Protein 8HYE (pdb70)

Organism: Geobacillus kaustophilus (strain HTA426) (NCBI:txid235909)

B-factor: mean 45.14, std 19.51, range [20.62, 153.5]

Radius of gyration: 32.84 Å; Cα contacts (8 Å, |Δi|>4): 2584; chains: 3; bounding box: 72×88×89 Å

Structure (mmCIF, N/CA/C/O backbone):
data_8HYE
#
_entry.id   8HYE
#
_cell.length_a   194.601
_cell.length_b   194.601
_cell.length_c   158.472
_cell.angle_alpha   90.00
_cell.angle_beta   90.00
_cell.angle_gamma   120.00
#
_symmetry.space_group_name_H-M   'P 64 2 2'
#
loop_
_entity.id
_entity.type
_entity.pdbx_description
1 polymer 'Alanine dehydrogenase'
2 non-polymer NICOTINAMIDE-ADENINE-DINUCLEOTIDE
3 non-polymer 1,2-ETHANEDIOL
4 non-polymer '4-(2-HYDROXYETHYL)-1-PIPERAZINE ETHANESULFONIC ACID'
5 non-polymer 'PHOSPHATE ION'
6 water water
#
loop_
_atom_site.group_PDB
_atom_site.id
_atom_site.type_symbol
_atom_site.label_atom_id
_atom_site.label_alt_id
_atom_site.label_comp_id
_atom_site.label_asym_id
_atom_site.label_entity_id
_atom_site.label_seq_id
_atom_site.pdbx_PDB_ins_code
_atom_site.Cartn_x
_atom_site.Cartn_y
_atom_site.Cartn_z
_atom_site.occupancy
_atom_site.B_iso_or_equiv
_atom_site.auth_seq_id
_atom_site.auth_comp_id
_atom_site.auth_asym_id
_atom_site.auth_atom_id
_atom_site.pdbx_PDB_model_num
ATOM 1 N N . MET A 1 1 ? 55.924 -75.263 -14.039 1.00 29.97 1 MET A N 1
ATOM 2 C CA . MET A 1 1 ? 56.149 -74.099 -13.163 1.00 29.05 1 MET A CA 1
ATOM 3 C C . MET A 1 1 ? 57.250 -73.244 -13.804 1.00 32.45 1 MET A C 1
ATOM 4 O O . MET A 1 1 ? 58.056 -73.805 -14.641 1.00 34.05 1 MET A O 1
ATOM 9 N N . LYS A 1 2 ? 57.201 -71.936 -13.535 1.00 30.84 2 LYS A N 1
ATOM 10 C CA . LYS A 1 2 ? 58.200 -70.938 -13.979 1.00 37.01 2 LYS A CA 1
ATOM 11 C C . LYS A 1 2 ? 59.166 -70.722 -12.817 1.00 35.43 2 LYS A C 1
ATOM 12 O O . LYS A 1 2 ? 58.691 -70.430 -11.683 1.00 29.82 2 LYS A O 1
ATOM 18 N N . ILE A 1 3 ? 60.459 -70.921 -13.084 1.00 33.68 3 ILE A N 1
ATOM 19 C CA . ILE A 1 3 ? 61.506 -70.979 -12.019 1.00 32.89 3 ILE A CA 1
ATOM 20 C C . ILE A 1 3 ? 62.588 -69.985 -12.396 1.00 30.82 3 ILE A C 1
ATOM 21 O O . ILE A 1 3 ? 63.041 -69.994 -13.576 1.00 31.00 3 ILE A O 1
ATOM 26 N N . GLY A 1 4 ? 62.880 -69.109 -11.444 1.00 29.16 4 GLY A N 1
ATOM 27 C CA . GLY A 1 4 ? 63.831 -68.005 -11.613 1.00 32.99 4 GLY A CA 1
ATOM 28 C C . GLY A 1 4 ? 65.049 -68.143 -10.689 1.00 33.25 4 GLY A C 1
ATOM 29 O O . GLY A 1 4 ? 64.925 -68.428 -9.471 1.00 29.92 4 GLY A O 1
ATOM 30 N N . ILE A 1 5 ? 66.203 -67.861 -11.254 1.00 31.82 5 ILE A N 1
ATOM 31 C CA . ILE A 1 5 ? 67.492 -67.816 -10.530 1.00 30.86 5 ILE A CA 1
ATOM 32 C C . ILE A 1 5 ? 68.091 -66.450 -10.785 1.00 27.23 5 ILE A C 1
ATOM 33 O O . ILE A 1 5 ? 68.667 -66.192 -11.825 1.00 28.87 5 ILE A O 1
ATOM 38 N N . PRO A 1 6 ? 67.934 -65.524 -9.834 1.00 26.92 6 PRO A N 1
ATOM 39 C CA . PRO A 1 6 ? 68.662 -64.266 -9.871 1.00 29.46 6 PRO A CA 1
ATOM 40 C C . PRO A 1 6 ? 70.157 -64.493 -9.576 1.00 29.37 6 PRO A C 1
ATOM 41 O O . PRO A 1 6 ? 70.527 -65.531 -9.013 1.00 30.06 6 PRO A O 1
ATOM 45 N N . LYS A 1 7 ? 70.980 -63.561 -10.021 1.00 31.84 7 LYS A N 1
ATOM 46 C CA . LYS A 1 7 ? 72.394 -63.426 -9.614 1.00 32.92 7 LYS A CA 1
ATOM 47 C C . LYS A 1 7 ? 72.441 -63.102 -8.121 1.00 34.66 7 LYS A C 1
ATOM 48 O O . LYS A 1 7 ? 71.643 -62.270 -7.691 1.00 33.19 7 LYS A O 1
ATOM 54 N N . GLU A 1 8 ? 73.294 -63.789 -7.351 1.00 31.80 8 GLU A N 1
ATOM 55 C CA . GLU A 1 8 ? 73.544 -63.428 -5.931 1.00 33.20 8 GLU A CA 1
ATOM 56 C C . GLU A 1 8 ? 74.185 -62.047 -5.917 1.00 33.39 8 GLU A C 1
ATOM 57 O O . GLU A 1 8 ? 75.090 -61.822 -6.760 1.00 30.70 8 GLU A O 1
ATOM 63 N N . ILE A 1 9 ? 73.719 -61.157 -5.030 1.00 33.66 9 ILE A N 1
ATOM 64 C CA . ILE A 1 9 ? 74.210 -59.750 -5.026 1.00 36.55 9 ILE A CA 1
ATOM 65 C C . ILE A 1 9 ? 74.931 -59.436 -3.726 1.00 33.28 9 ILE A C 1
ATOM 66 O O . ILE A 1 9 ? 75.452 -58.323 -3.652 1.00 33.25 9 ILE A O 1
ATOM 71 N N . LYS A 1 10 ? 74.918 -60.306 -2.721 1.00 34.04 10 LYS A N 1
ATOM 72 C CA . LYS A 1 10 ? 75.763 -60.017 -1.531 1.00 38.41 10 LYS A CA 1
ATOM 73 C C . LYS A 1 10 ? 77.224 -59.874 -2.005 1.00 38.98 10 LYS A C 1
ATOM 74 O O . LYS A 1 10 ? 77.656 -60.525 -3.046 1.00 33.91 10 LYS A O 1
ATOM 80 N N . ASN A 1 11 ? 77.971 -59.029 -1.315 1.00 40.69 11 ASN A N 1
ATOM 81 C CA . ASN A 1 11 ? 79.320 -58.597 -1.767 1.00 44.49 11 ASN A CA 1
ATOM 82 C C . ASN A 1 11 ? 80.222 -59.847 -1.882 1.00 37.80 11 ASN A C 1
ATOM 83 O O . ASN A 1 11 ? 80.292 -60.604 -0.934 1.00 34.55 11 ASN A O 1
ATOM 88 N N . ASN A 1 12 ? 80.815 -60.095 -3.041 1.00 37.25 12 ASN A N 1
ATOM 89 C CA . ASN A 1 12 ? 81.765 -61.209 -3.266 1.00 43.20 12 ASN A CA 1
ATOM 90 C C . ASN A 1 12 ? 81.050 -62.559 -3.222 1.00 42.61 12 ASN A C 1
ATOM 91 O O . ASN A 1 12 ? 81.758 -63.573 -3.130 1.00 39.06 12 ASN A O 1
ATOM 96 N N . GLU A 1 13 ? 79.714 -62.601 -3.231 1.00 35.67 13 GLU A N 1
ATOM 97 C CA . GLU A 1 13 ? 79.012 -63.904 -3.323 1.00 34.30 13 GLU A CA 1
ATOM 98 C C . GLU A 1 13 ? 79.077 -64.350 -4.779 1.00 31.96 13 GLU A C 1
ATOM 99 O O . GLU A 1 13 ? 78.531 -63.662 -5.624 1.00 32.60 13 GLU A O 1
ATOM 105 N N . ASN A 1 14 ? 79.786 -65.446 -5.049 1.00 29.63 14 ASN A N 1
ATOM 106 C CA . ASN A 1 14 ? 80.051 -65.915 -6.424 1.00 30.03 14 ASN A CA 1
ATOM 107 C C . ASN A 1 14 ? 79.372 -67.257 -6.700 1.00 26.85 14 ASN A C 1
ATOM 108 O O . ASN A 1 14 ? 79.493 -67.778 -7.833 1.00 29.89 14 ASN A O 1
ATOM 113 N N . ARG A 1 15 ? 78.723 -67.842 -5.701 1.00 27.87 15 ARG A N 1
ATOM 114 C CA . ARG A 1 15 ? 77.940 -69.076 -5.922 1.00 30.04 15 ARG A CA 1
ATOM 115 C C . ARG A 1 15 ? 76.637 -68.728 -6.658 1.00 31.55 15 ARG A C 1
ATOM 116 O O . ARG A 1 15 ? 76.291 -67.520 -6.776 1.00 27.29 15 ARG A O 1
ATOM 124 N N . VAL A 1 16 ? 75.972 -69.755 -7.180 1.00 31.26 16 VAL A N 1
ATOM 125 C CA . VAL A 1 16 ? 74.678 -69.612 -7.901 1.00 31.05 16 VAL A CA 1
ATOM 126 C C . VAL A 1 16 ? 73.803 -70.830 -7.577 1.00 28.98 16 VAL A C 1
ATOM 127 O O . VAL A 1 16 ? 74.366 -71.901 -7.328 1.00 31.32 16 VAL A O 1
ATOM 131 N N . ALA A 1 17 ? 72.474 -70.659 -7.591 1.00 27.47 17 ALA A N 1
ATOM 132 C CA . ALA A 1 17 ? 71.487 -71.643 -7.096 1.00 25.22 17 ALA A CA 1
ATOM 133 C C . ALA A 1 17 ? 71.177 -72.687 -8.171 1.00 25.40 17 ALA A C 1
ATOM 134 O O . ALA A 1 17 ? 70.434 -73.616 -7.891 1.00 26.43 17 ALA A O 1
ATOM 136 N N . ILE A 1 18 ? 71.766 -72.606 -9.364 1.00 24.95 18 ILE A N 1
ATOM 137 C CA . ILE A 1 18 ? 71.587 -73.699 -10.347 1.00 24.80 18 ILE A CA 1
ATOM 138 C C . ILE A 1 18 ? 72.773 -73.736 -11.289 1.00 23.77 18 ILE A C 1
ATOM 139 O O . ILE A 1 18 ? 73.379 -72.704 -11.550 1.00 27.14 18 ILE A O 1
ATOM 144 N N . THR A 1 19 ? 73.005 -74.902 -11.870 1.00 26.84 19 THR A N 1
ATOM 145 C CA . THR A 1 19 ? 73.969 -75.114 -12.969 1.00 28.65 19 THR A CA 1
ATOM 146 C C . THR A 1 19 ? 73.209 -75.536 -14.223 1.00 29.33 19 THR A C 1
ATOM 147 O O . THR A 1 19 ? 72.023 -75.866 -14.179 1.00 29.04 19 THR A O 1
ATOM 151 N N . PRO A 1 20 ? 73.874 -75.537 -15.389 1.00 29.96 20 PRO A N 1
ATOM 152 C CA . PRO A 1 20 ? 73.276 -76.071 -16.605 1.00 30.95 20 PRO A CA 1
ATOM 153 C C . PRO A 1 20 ? 72.657 -77.457 -16.406 1.00 32.00 20 PRO A C 1
ATOM 154 O O . PRO A 1 20 ? 71.600 -77.692 -16.915 1.00 32.37 20 PRO A O 1
ATOM 158 N N . ALA A 1 21 ? 73.285 -78.343 -15.639 1.00 34.76 21 ALA A N 1
ATOM 159 C CA . ALA A 1 21 ? 72.717 -79.693 -15.403 1.00 35.02 21 ALA A CA 1
ATOM 160 C C . ALA A 1 21 ? 71.361 -79.588 -14.671 1.00 29.42 21 ALA A C 1
ATOM 161 O O . ALA A 1 21 ? 70.439 -80.385 -14.984 1.00 29.28 21 ALA A O 1
ATOM 163 N N . GLY A 1 22 ? 71.227 -78.686 -13.703 1.00 28.27 22 GLY A N 1
ATOM 164 C CA . GLY A 1 22 ? 69.953 -78.476 -12.976 1.00 29.83 22 GLY A CA 1
ATOM 165 C C . GLY A 1 22 ? 68.873 -77.847 -13.874 1.00 28.98 22 GLY A C 1
ATOM 166 O O . GLY A 1 22 ? 67.760 -78.306 -13.839 1.00 29.99 22 GLY A O 1
ATOM 167 N N . VAL A 1 23 ? 69.224 -76.858 -14.694 1.00 27.60 23 VAL A N 1
ATOM 168 C CA . VAL A 1 23 ? 68.355 -76.329 -15.780 1.00 32.88 23 VAL A CA 1
ATOM 169 C C . VAL A 1 23 ? 67.817 -77.504 -16.594 1.00 34.41 23 VAL A C 1
ATOM 170 O O . VAL A 1 23 ? 66.581 -77.639 -16.698 1.00 32.75 23 VAL A O 1
ATOM 174 N N . MET A 1 24 ? 68.719 -78.354 -17.075 1.00 34.13 24 MET A N 1
ATOM 175 C CA . MET A 1 24 ? 68.344 -79.475 -17.951 1.00 34.83 24 MET A CA 1
ATOM 176 C C . MET A 1 24 ? 67.332 -80.370 -17.220 1.00 36.56 24 MET A C 1
ATOM 177 O O . MET A 1 24 ? 66.323 -80.692 -17.856 1.00 37.45 24 MET A O 1
ATOM 182 N N . THR A 1 25 ? 67.526 -80.717 -15.945 1.00 32.05 25 THR A N 1
ATOM 183 C CA . THR A 1 25 ? 66.569 -81.562 -15.190 1.00 33.37 25 THR A CA 1
ATOM 184 C C . THR A 1 25 ? 65.195 -80.866 -15.190 1.00 35.30 25 THR A C 1
ATOM 185 O O . THR A 1 25 ? 64.176 -81.538 -15.439 1.00 35.30 25 THR A O 1
ATOM 189 N N . LEU A 1 26 ? 65.155 -79.569 -14.904 1.00 33.05 26 LEU A N 1
ATOM 190 C CA . LEU A 1 26 ? 63.871 -78.844 -14.734 1.00 35.14 26 LEU A CA 1
ATOM 191 C C . LEU A 1 26 ? 63.194 -78.662 -16.093 1.00 33.49 26 LEU A C 1
ATOM 192 O O . LEU A 1 26 ? 62.002 -78.896 -16.123 1.00 33.57 26 LEU A O 1
ATOM 197 N N . VAL A 1 27 ? 63.937 -78.341 -17.158 1.00 34.44 27 VAL A N 1
ATOM 198 C CA . VAL A 1 27 ? 63.360 -78.134 -18.515 1.00 37.44 27 VAL A CA 1
ATOM 199 C C . VAL A 1 27 ? 62.848 -79.467 -19.063 1.00 39.48 27 VAL A C 1
ATOM 200 O O . VAL A 1 27 ? 61.714 -79.476 -19.532 1.00 39.87 27 VAL A O 1
ATOM 204 N N . LYS A 1 28 ? 63.596 -80.563 -18.938 1.00 38.31 28 LYS A N 1
ATOM 205 C CA . LYS A 1 28 ? 63.121 -81.892 -19.404 1.00 40.46 28 LYS A CA 1
ATOM 206 C C . LYS A 1 28 ? 61.870 -82.336 -18.634 1.00 35.22 28 LYS A C 1
ATOM 207 O O . LYS A 1 28 ? 61.088 -83.073 -19.211 1.00 40.40 28 LYS A O 1
ATOM 213 N N . ALA A 1 29 ? 61.658 -81.924 -17.390 1.00 32.15 29 ALA A N 1
ATOM 214 C CA . ALA A 1 29 ? 60.415 -82.250 -16.661 1.00 32.88 29 ALA A CA 1
ATOM 215 C C . ALA A 1 29 ? 59.319 -81.221 -17.024 1.00 33.30 29 ALA A C 1
ATOM 216 O O . ALA A 1 29 ? 58.318 -81.226 -16.382 1.00 32.04 29 ALA A O 1
ATOM 218 N N . GLY A 1 30 ? 59.560 -80.319 -17.984 1.00 35.25 30 GLY A N 1
ATOM 219 C CA . GLY A 1 30 ? 58.555 -79.402 -18.563 1.00 36.48 30 GLY A CA 1
ATOM 220 C C . GLY A 1 30 ? 58.465 -78.041 -17.884 1.00 38.92 30 GLY A C 1
ATOM 221 O O . GLY A 1 30 ? 57.515 -77.337 -18.160 1.00 33.92 30 GLY A O 1
ATOM 222 N N . HIS A 1 31 ? 59.421 -77.613 -17.059 1.00 36.44 31 HIS A N 1
ATOM 223 C CA . HIS A 1 31 ? 59.319 -76.295 -16.379 1.00 31.70 31 HIS A CA 1
ATOM 224 C C . HIS A 1 31 ? 60.009 -75.254 -17.247 1.00 31.54 31 HIS A C 1
ATOM 225 O O . HIS A 1 31 ? 60.796 -75.628 -18.119 1.00 34.63 31 HIS A O 1
ATOM 232 N N . ASP A 1 32 ? 59.639 -73.993 -17.068 1.00 32.09 32 ASP A N 1
ATOM 233 C CA . ASP A 1 32 ? 60.317 -72.855 -17.704 1.00 30.22 32 ASP A CA 1
ATOM 234 C C . ASP A 1 32 ? 61.347 -72.337 -16.716 1.00 30.35 32 ASP A C 1
ATOM 235 O O . ASP A 1 32 ? 60.960 -72.002 -15.566 1.00 29.22 32 ASP A O 1
ATOM 240 N N . VAL A 1 33 ? 62.588 -72.222 -17.170 1.00 31.91 33 VAL A N 1
ATOM 241 C CA . VAL A 1 33 ? 63.695 -71.776 -16.287 1.00 32.05 33 VAL A CA 1
ATOM 242 C C . VAL A 1 33 ? 64.238 -70.479 -16.838 1.00 30.08 33 VAL A C 1
ATOM 243 O O . VAL A 1 33 ? 64.653 -70.473 -18.021 1.00 34.14 33 VAL A O 1
ATOM 247 N N . TYR A 1 34 ? 64.234 -69.460 -15.981 1.00 31.34 34 TYR A N 1
ATOM 248 C CA . TYR A 1 34 ? 64.770 -68.099 -16.232 1.00 32.90 34 TYR A CA 1
ATOM 249 C C . TYR A 1 34 ? 65.994 -67.870 -15.327 1.00 33.04 34 TYR A C 1
ATOM 250 O O . TYR A 1 34 ? 65.870 -67.869 -14.095 1.00 35.74 34 TYR A O 1
ATOM 259 N N . VAL A 1 35 ? 67.130 -67.553 -15.939 1.00 34.84 35 VAL A N 1
ATOM 260 C CA . VAL A 1 35 ? 68.400 -67.225 -15.235 1.00 32.32 35 VAL A CA 1
ATOM 261 C C . VAL A 1 35 ? 68.795 -65.787 -15.564 1.00 29.64 35 VAL A C 1
ATOM 262 O O . VAL A 1 35 ? 68.971 -65.463 -16.765 1.00 31.11 35 VAL A O 1
ATOM 266 N N . GLU A 1 36 ? 69.003 -64.954 -14.547 1.00 29.95 36 GLU A N 1
ATOM 267 C CA . GLU A 1 36 ? 69.543 -63.586 -14.734 1.00 29.87 36 GLU A CA 1
ATOM 268 C C . GLU A 1 36 ? 70.928 -63.689 -15.407 1.00 37.24 36 GLU A C 1
ATOM 269 O O . GLU A 1 36 ? 71.717 -64.588 -15.028 1.00 32.96 36 GLU A O 1
ATOM 275 N N . THR A 1 37 ? 71.180 -62.890 -16.452 1.00 35.84 37 THR A N 1
ATOM 276 C CA . THR A 1 37 ? 72.497 -62.782 -17.120 1.00 34.43 37 THR A CA 1
ATOM 277 C C . THR A 1 37 ? 73.593 -62.629 -16.042 1.00 32.55 37 THR A C 1
ATOM 278 O O . THR A 1 37 ? 73.399 -61.864 -15.082 1.00 29.62 37 THR A O 1
ATOM 282 N N . GLU A 1 38 ? 74.681 -63.374 -16.185 1.00 36.27 38 GLU A N 1
ATOM 283 C CA . GLU A 1 38 ? 75.862 -63.317 -15.284 1.00 40.72 38 GLU A CA 1
ATOM 284 C C . GLU A 1 38 ? 75.615 -64.088 -13.985 1.00 39.03 38 GLU A C 1
ATOM 285 O O . GLU A 1 38 ? 76.535 -64.103 -13.161 1.00 40.97 38 GLU A O 1
ATOM 291 N N . ALA A 1 39 ? 74.471 -64.740 -13.792 1.00 32.73 39 ALA A N 1
ATOM 292 C CA . ALA A 1 39 ? 74.174 -65.343 -12.478 1.00 33.99 39 ALA A CA 1
ATOM 293 C C . ALA A 1 39 ? 75.313 -66.323 -12.131 1.00 30.09 39 ALA A C 1
ATOM 294 O O . ALA A 1 39 ? 75.647 -66.416 -10.957 1.00 28.77 39 ALA A O 1
ATOM 296 N N . GLY A 1 40 ? 75.777 -67.083 -13.119 1.00 29.94 40 GLY A N 1
ATOM 297 C CA . GLY A 1 40 ? 76.721 -68.201 -12.957 1.00 32.69 40 GLY A CA 1
ATOM 298 C C . GLY A 1 40 ? 78.181 -67.826 -13.243 1.00 30.94 40 GLY A C 1
ATOM 299 O O . GLY A 1 40 ? 79.046 -68.743 -13.107 1.00 33.69 40 GLY A O 1
ATOM 300 N N . ALA A 1 41 ? 78.466 -66.583 -13.649 1.00 30.58 41 ALA A N 1
ATOM 301 C CA . ALA A 1 41 ? 79.804 -66.139 -14.119 1.00 32.02 41 ALA A CA 1
ATOM 302 C C . ALA A 1 41 ? 80.822 -66.350 -12.991 1.00 32.44 41 ALA A C 1
ATOM 303 O O . ALA A 1 41 ? 81.873 -66.886 -13.271 1.00 37.81 41 ALA A O 1
ATOM 305 N N . GLY A 1 42 ? 80.472 -65.999 -11.759 1.00 31.01 42 GLY A N 1
ATOM 306 C CA . GLY A 1 42 ? 81.357 -66.152 -10.601 1.00 31.56 42 GLY A CA 1
ATOM 307 C C . GLY A 1 42 ? 81.731 -67.613 -10.331 1.00 32.98 42 GLY A C 1
ATOM 308 O O . GLY A 1 42 ? 82.680 -67.828 -9.559 1.00 35.09 42 GLY A O 1
ATOM 309 N N . SER A 1 43 ? 81.014 -68.585 -10.897 1.00 29.93 43 SER A N 1
ATOM 310 C CA . SER A 1 43 ? 81.264 -70.038 -10.720 1.00 28.40 43 SER A CA 1
ATOM 311 C C . SER A 1 43 ? 81.593 -70.658 -12.090 1.00 28.45 43 SER A C 1
ATOM 312 O O . SER A 1 43 ? 81.607 -71.903 -12.187 1.00 33.06 43 SER A O 1
ATOM 315 N N . GLY A 1 44 ? 81.883 -69.836 -13.111 1.00 32.24 44 GLY A N 1
ATOM 316 C CA . GLY A 1 44 ? 82.363 -70.281 -14.442 1.00 32.67 44 GLY A CA 1
ATOM 317 C C . GLY A 1 44 ? 81.261 -70.907 -15.301 1.00 35.19 44 GLY A C 1
ATOM 318 O O . GLY A 1 44 ? 81.551 -71.777 -16.154 1.00 40.44 44 GLY A O 1
ATOM 319 N N . PHE A 1 45 ? 80.008 -70.535 -15.070 1.00 36.90 45 PHE A N 1
ATOM 320 C CA . PHE A 1 45 ? 78.865 -70.929 -15.946 1.00 38.40 45 PHE A CA 1
ATOM 321 C C . PHE A 1 45 ? 78.396 -69.700 -16.739 1.00 36.25 45 PHE A C 1
ATOM 322 O O . PHE A 1 45 ? 77.787 -68.797 -16.146 1.00 39.93 45 PHE A O 1
ATOM 330 N N . SER A 1 46 ? 78.720 -69.667 -18.025 1.00 34.38 46 SER A N 1
ATOM 331 C CA . SER A 1 46 ? 78.290 -68.657 -19.022 1.00 37.10 46 SER A CA 1
ATOM 332 C C . SER A 1 46 ? 76.759 -68.710 -19.220 1.00 31.78 46 SER A C 1
ATOM 333 O O . SER A 1 46 ? 76.177 -69.790 -19.150 1.00 33.00 46 SER A O 1
ATOM 336 N N . ASP A 1 47 ? 76.134 -67.552 -19.426 1.00 35.47 47 ASP A N 1
ATOM 337 C CA . ASP A 1 47 ? 74.746 -67.393 -19.972 1.00 37.93 47 ASP A CA 1
ATOM 338 C C . ASP A 1 47 ? 74.471 -68.440 -21.060 1.00 35.25 47 ASP A C 1
ATOM 339 O O . ASP A 1 47 ? 73.421 -69.135 -21.016 1.00 36.24 47 ASP A O 1
ATOM 344 N N . SER A 1 48 ? 75.458 -68.657 -21.918 1.00 35.05 48 SER A N 1
ATOM 345 C CA . SER A 1 48 ? 75.398 -69.588 -23.066 1.00 39.37 48 SER A CA 1
ATOM 346 C C . SER A 1 48 ? 75.242 -71.060 -22.652 1.00 38.89 48 SER A C 1
ATOM 347 O O . SER A 1 48 ? 74.463 -71.784 -23.305 1.00 41.32 48 SER A O 1
ATOM 350 N N . GLU A 1 49 ? 75.946 -71.527 -21.623 1.00 38.45 49 GLU A N 1
ATOM 351 C CA . GLU A 1 49 ? 75.788 -72.931 -21.146 1.00 40.11 49 GLU A CA 1
ATOM 352 C C . GLU A 1 49 ? 74.381 -73.121 -20.570 1.00 35.15 49 GLU A C 1
ATOM 353 O O . GLU A 1 49 ? 73.852 -74.237 -20.682 1.00 36.04 49 GLU A O 1
ATOM 359 N N . TYR A 1 50 ? 73.843 -72.096 -19.916 1.00 32.20 50 TYR A N 1
ATOM 360 C CA . TYR A 1 50 ? 72.458 -72.117 -19.382 1.00 37.23 50 TYR A CA 1
ATOM 361 C C . TYR A 1 50 ? 71.459 -72.195 -20.551 1.00 35.44 50 TYR A C 1
ATOM 362 O O . TYR A 1 50 ? 70.584 -73.056 -20.540 1.00 35.72 50 TYR A O 1
ATOM 371 N N . GLU A 1 51 ? 71.624 -71.342 -21.553 1.00 38.49 51 GLU A N 1
ATOM 372 C CA . GLU A 1 51 ? 70.768 -71.342 -22.778 1.00 42.65 51 GLU A CA 1
ATOM 373 C C . GLU A 1 51 ? 70.800 -72.723 -23.452 1.00 38.01 51 GLU A C 1
ATOM 374 O O . GLU A 1 51 ? 69.746 -73.256 -23.715 1.00 32.64 51 GLU A O 1
ATOM 380 N N . LYS A 1 52 ? 71.961 -73.324 -23.670 1.00 36.79 52 LYS A N 1
ATOM 381 C CA . LYS A 1 52 ? 71.993 -74.616 -24.402 1.00 39.61 52 LYS A CA 1
ATOM 382 C C . LYS A 1 52 ? 71.285 -75.694 -23.566 1.00 38.80 52 LYS A C 1
ATOM 383 O O . LYS A 1 52 ? 70.857 -76.721 -24.144 1.00 37.05 52 LYS A O 1
ATOM 389 N N . ALA A 1 53 ? 71.170 -75.518 -22.248 1.00 38.53 53 ALA A N 1
ATOM 390 C CA . ALA A 1 53 ? 70.535 -76.540 -21.378 1.00 40.06 53 ALA A CA 1
ATOM 391 C C . ALA A 1 53 ? 69.025 -76.280 -21.346 1.00 36.98 53 ALA A C 1
ATOM 392 O O . ALA A 1 53 ? 68.271 -77.132 -20.767 1.00 34.44 53 ALA A O 1
ATOM 394 N N . GLY A 1 54 ? 68.609 -75.133 -21.909 1.00 37.32 54 GLY A N 1
ATOM 395 C CA . GLY A 1 54 ? 67.181 -74.810 -22.147 1.00 35.83 54 GLY A CA 1
ATOM 396 C C . GLY A 1 54 ? 66.673 -73.648 -21.314 1.00 36.79 54 GLY A C 1
ATOM 397 O O . GLY A 1 54 ? 65.485 -73.429 -21.296 1.00 42.87 54 GLY A O 1
ATOM 398 N N . ALA A 1 55 ? 67.530 -72.898 -20.634 1.00 36.50 55 ALA A N 1
ATOM 399 C CA . ALA A 1 55 ? 67.079 -71.728 -19.854 1.00 35.14 55 ALA A CA 1
ATOM 400 C C . ALA A 1 55 ? 66.819 -70.548 -20.785 1.00 32.26 55 ALA A C 1
ATOM 401 O O . ALA A 1 55 ? 67.568 -70.386 -21.742 1.00 30.84 55 ALA A O 1
ATOM 403 N N . VAL A 1 56 ? 65.981 -69.631 -20.329 1.00 31.58 56 VAL A N 1
ATOM 404 C CA . VAL A 1 56 ? 65.868 -68.262 -20.891 1.00 33.56 56 VAL A CA 1
ATOM 405 C C . VAL A 1 56 ? 66.686 -67.316 -20.013 1.00 33.22 56 VAL A C 1
ATOM 406 O O . VAL A 1 56 ? 66.432 -67.227 -18.792 1.00 35.50 56 VAL A O 1
ATOM 410 N N . ILE A 1 57 ? 67.623 -66.603 -20.635 1.00 38.32 57 ILE A N 1
ATOM 411 C CA . ILE A 1 57 ? 68.452 -65.566 -19.962 1.00 39.39 57 ILE A CA 1
ATOM 412 C C . ILE A 1 57 ? 67.638 -64.293 -19.952 1.00 36.57 57 ILE A C 1
ATOM 413 O O . ILE A 1 57 ? 67.165 -63.916 -21.000 1.00 40.47 57 ILE A O 1
ATOM 418 N N . VAL A 1 58 ? 67.498 -63.684 -18.784 1.00 36.07 58 VAL A N 1
ATOM 419 C CA . VAL A 1 58 ? 66.736 -62.431 -18.594 1.00 33.55 58 VAL A CA 1
ATOM 420 C C . VAL A 1 58 ? 67.741 -61.369 -18.197 1.00 39.75 58 VAL A C 1
ATOM 421 O O . VAL A 1 58 ? 68.727 -61.701 -17.501 1.00 32.56 58 VAL A O 1
ATOM 425 N N . THR A 1 59 ? 67.578 -60.190 -18.775 1.00 36.32 59 THR A N 1
ATOM 426 C CA . THR A 1 59 ? 68.445 -59.016 -18.558 1.00 38.58 59 THR A CA 1
ATOM 427 C C . THR A 1 59 ? 68.308 -58.468 -17.145 1.00 37.46 59 THR A C 1
ATOM 428 O O . THR A 1 59 ? 69.305 -58.038 -16.634 1.00 44.13 59 THR A O 1
ATOM 432 N N . LYS A 1 60 ? 67.127 -58.532 -16.534 1.00 40.00 60 LYS A N 1
ATOM 433 C CA . LYS A 1 60 ? 66.922 -57.822 -15.242 1.00 39.68 60 LYS A CA 1
ATOM 434 C C . LYS A 1 60 ? 66.603 -58.813 -14.128 1.00 41.66 60 LYS A C 1
ATOM 435 O O . LYS A 1 60 ? 65.882 -59.802 -14.415 1.00 38.65 60 LYS A O 1
ATOM 441 N N . ALA A 1 61 ? 67.082 -58.521 -12.909 1.00 36.68 61 ALA A N 1
ATOM 442 C CA . ALA A 1 61 ? 66.803 -59.293 -11.681 1.00 40.62 61 ALA A CA 1
ATOM 443 C C . ALA A 1 61 ? 65.276 -59.436 -11.545 1.00 40.75 61 ALA A C 1
ATOM 444 O O . ALA A 1 61 ? 64.781 -60.554 -11.235 1.00 33.65 61 ALA A O 1
ATOM 446 N N . GLU A 1 62 ? 64.561 -58.350 -11.823 1.00 37.17 62 GLU A N 1
ATOM 447 C CA . GLU A 1 62 ? 63.080 -58.279 -11.715 1.00 41.62 62 GLU A CA 1
ATOM 448 C C . GLU A 1 62 ? 62.478 -59.496 -12.421 1.00 36.28 62 GLU A C 1
ATOM 449 O O . GLU A 1 62 ? 61.562 -60.114 -11.873 1.00 36.54 62 GLU A O 1
ATOM 455 N N . ASP A 1 63 ? 63.000 -59.820 -13.601 1.00 33.68 63 ASP A N 1
ATOM 456 C CA . ASP A 1 63 ? 62.404 -60.847 -14.486 1.00 35.72 63 ASP A CA 1
ATOM 457 C C . ASP A 1 63 ? 62.715 -62.249 -13.952 1.00 41.76 63 ASP A C 1
ATOM 458 O O . ASP A 1 63 ? 61.985 -63.189 -14.356 1.00 43.39 63 ASP A O 1
ATOM 463 N N . ALA A 1 64 ? 63.789 -62.424 -13.168 1.00 35.77 64 ALA A N 1
ATOM 464 C CA . ALA A 1 64 ? 64.108 -63.722 -12.539 1.00 35.42 64 ALA A CA 1
ATOM 465 C C . ALA A 1 64 ? 63.199 -63.865 -11.312 1.00 32.95 64 ALA A C 1
ATOM 466 O O . ALA A 1 64 ? 62.619 -64.942 -11.115 1.00 30.76 64 ALA A O 1
ATOM 468 N N . TRP A 1 65 ? 63.033 -62.797 -10.545 1.00 31.16 65 TRP A N 1
ATOM 469 C CA . TRP A 1 65 ? 62.177 -62.830 -9.341 1.00 30.69 65 TRP A CA 1
ATOM 470 C C . TRP A 1 65 ? 60.685 -62.972 -9.707 1.00 33.33 65 TRP A C 1
ATOM 471 O O . TRP A 1 65 ? 59.924 -63.345 -8.813 1.00 33.35 65 TRP A O 1
ATOM 482 N N . ALA A 1 66 ? 60.258 -62.646 -10.935 1.00 31.07 66 ALA A N 1
ATOM 483 C CA . ALA A 1 66 ? 58.827 -62.689 -11.346 1.00 36.29 66 ALA A CA 1
ATOM 484 C C . ALA A 1 66 ? 58.358 -64.141 -11.519 1.00 35.20 66 ALA A C 1
ATOM 485 O O . ALA A 1 66 ? 57.173 -64.363 -11.629 1.00 38.17 66 ALA A O 1
ATOM 487 N N . ALA A 1 67 ? 59.273 -65.098 -11.578 1.00 33.22 67 ALA A N 1
ATOM 488 C CA . ALA A 1 67 ? 58.987 -66.545 -11.614 1.00 33.61 67 ALA A CA 1
ATOM 489 C C . ALA A 1 67 ? 58.151 -66.926 -10.391 1.00 28.30 67 ALA A C 1
ATOM 490 O O . ALA A 1 67 ? 58.119 -66.173 -9.411 1.00 28.55 67 ALA A O 1
ATOM 492 N N . GLU A 1 68 ? 57.505 -68.073 -10.447 1.00 29.92 68 GLU A N 1
ATOM 493 C CA . GLU A 1 68 ? 56.644 -68.534 -9.343 1.00 34.06 68 GLU A CA 1
ATOM 494 C C . GLU A 1 68 ? 57.536 -69.058 -8.213 1.00 31.25 68 GLU A C 1
ATOM 495 O O . GLU A 1 68 ? 57.115 -69.015 -7.037 1.00 30.68 68 GLU A O 1
ATOM 501 N N . MET A 1 69 ? 58.653 -69.689 -8.578 1.00 30.99 69 MET A N 1
ATOM 502 C CA . MET A 1 69 ? 59.653 -70.184 -7.585 1.00 31.60 69 MET A CA 1
ATOM 503 C C . MET A 1 69 ? 61.008 -69.550 -7.896 1.00 29.08 69 MET A C 1
ATOM 504 O O . MET A 1 69 ? 61.444 -69.595 -9.086 1.00 27.92 69 MET A O 1
ATOM 509 N N . VAL A 1 70 ? 61.591 -68.923 -6.877 1.00 28.92 70 VAL A N 1
ATOM 510 C CA . VAL A 1 70 ? 62.937 -68.290 -6.930 1.00 33.43 70 VAL A CA 1
ATOM 511 C C . VAL A 1 70 ? 63.927 -69.166 -6.155 1.00 31.03 70 VAL A C 1
ATOM 512 O O . VAL A 1 70 ? 63.661 -69.492 -4.990 1.00 27.91 70 VAL A O 1
ATOM 516 N N . LEU A 1 71 ? 64.957 -69.626 -6.843 1.00 31.47 71 LEU A N 1
ATOM 517 C CA . LEU A 1 71 ? 66.062 -70.400 -6.219 1.00 29.88 71 LEU A CA 1
ATOM 518 C C . LEU A 1 71 ? 67.195 -69.425 -5.971 1.00 27.99 71 LEU A C 1
ATOM 519 O O . LEU A 1 71 ? 67.531 -68.706 -6.928 1.00 29.91 71 LEU A O 1
ATOM 524 N N . LYS A 1 72 ? 67.693 -69.376 -4.739 1.00 25.80 72 LYS A N 1
ATOM 525 C CA . LYS A 1 72 ? 68.860 -68.528 -4.394 1.00 30.35 72 LYS A CA 1
ATOM 526 C C . LYS A 1 72 ? 69.863 -69.325 -3.539 1.00 30.41 72 LYS A C 1
ATOM 527 O O . LYS A 1 72 ? 69.546 -70.467 -3.108 1.00 30.52 72 LYS A O 1
ATOM 533 N N . VAL A 1 73 ? 71.016 -68.715 -3.265 1.00 28.52 73 VAL A N 1
ATOM 534 C CA . VAL A 1 73 ? 72.002 -69.284 -2.304 1.00 30.28 73 VAL A CA 1
ATOM 535 C C . VAL A 1 73 ? 71.855 -68.561 -0.977 1.00 30.23 73 VAL A C 1
ATOM 536 O O . VAL A 1 73 ? 71.652 -69.250 0.027 1.00 29.89 73 VAL A O 1
ATOM 540 N N . LYS A 1 74 ? 71.988 -67.236 -0.976 1.00 27.29 74 LYS A N 1
ATOM 541 C CA . LYS A 1 74 ? 71.912 -66.433 0.258 1.00 29.92 74 LYS A CA 1
ATOM 542 C C . LYS A 1 74 ? 70.519 -65.834 0.437 1.00 34.28 74 LYS A C 1
ATOM 543 O O . LYS A 1 74 ? 69.651 -65.927 -0.514 1.00 29.45 74 LYS A O 1
ATOM 549 N N . GLU A 1 75 ? 70.339 -65.279 1.630 1.00 34.07 75 GLU A N 1
ATOM 550 C CA . GLU A 1 75 ? 69.113 -64.614 2.097 1.00 34.80 75 GLU A CA 1
ATOM 551 C C . GLU A 1 75 ? 68.941 -63.328 1.302 1.00 37.93 75 GLU A C 1
ATOM 552 O O . GLU A 1 75 ? 69.911 -62.673 0.930 1.00 34.82 75 GLU A O 1
ATOM 558 N N . PRO A 1 76 ? 67.680 -62.989 0.942 1.00 33.86 76 PRO A N 1
ATOM 559 C CA . PRO A 1 76 ? 67.397 -61.715 0.284 1.00 35.64 76 PRO A CA 1
ATOM 560 C C . PRO A 1 76 ? 67.893 -60.555 1.174 1.00 32.17 76 PRO A C 1
ATOM 561 O O . PRO A 1 76 ? 67.659 -60.576 2.388 1.00 31.46 76 PRO A O 1
ATOM 565 N N . LEU A 1 77 ? 68.570 -59.580 0.578 1.00 32.07 77 LEU A N 1
ATOM 566 C CA . LEU A 1 77 ? 68.968 -58.336 1.283 1.00 37.18 77 LEU A CA 1
ATOM 567 C C . LEU A 1 77 ? 67.758 -57.379 1.295 1.00 36.70 77 LEU A C 1
ATOM 568 O O . LEU A 1 77 ? 66.815 -57.613 0.516 1.00 35.18 77 LEU A O 1
ATOM 573 N N . ALA A 1 78 ? 67.835 -56.297 2.073 1.00 36.34 78 ALA A N 1
ATOM 574 C CA . ALA A 1 78 ? 66.773 -55.280 2.237 1.00 36.68 78 ALA A CA 1
ATOM 575 C C . ALA A 1 78 ? 66.329 -54.832 0.851 1.00 36.30 78 ALA A C 1
ATOM 576 O O . ALA A 1 78 ? 65.117 -54.784 0.572 1.00 43.32 78 ALA A O 1
ATOM 578 N N . GLU A 1 79 ? 67.283 -54.585 -0.032 1.00 36.22 79 GLU A N 1
ATOM 579 C CA . GLU A 1 79 ? 66.990 -54.011 -1.371 1.00 38.05 79 GLU A CA 1
ATOM 580 C C . GLU A 1 79 ? 66.339 -55.057 -2.286 1.00 37.46 79 GLU A C 1
ATOM 581 O O . GLU A 1 79 ? 66.036 -54.698 -3.423 1.00 37.09 79 GLU A O 1
ATOM 587 N N . GLU A 1 80 ? 66.154 -56.296 -1.823 1.00 36.27 80 GLU A N 1
ATOM 588 C CA . GLU A 1 80 ? 65.490 -57.362 -2.608 1.00 40.10 80 GLU A CA 1
ATOM 589 C C . GLU A 1 80 ? 64.056 -57.586 -2.084 1.00 39.08 80 GLU A C 1
ATOM 590 O O . GLU A 1 80 ? 63.287 -58.288 -2.783 1.00 38.92 80 GLU A O 1
ATOM 596 N N . PHE A 1 81 ? 63.709 -57.016 -0.926 1.00 36.71 81 PHE A N 1
ATOM 597 C CA . PHE A 1 81 ? 62.350 -57.097 -0.326 1.00 39.32 81 PHE A CA 1
ATOM 598 C C . PHE A 1 81 ? 61.311 -56.653 -1.384 1.00 40.40 81 PHE A C 1
ATOM 599 O O . PHE A 1 81 ? 60.226 -57.271 -1.536 1.00 38.24 81 PHE A O 1
ATOM 607 N N . ARG A 1 82 ? 61.665 -55.649 -2.177 1.00 38.89 82 ARG A N 1
ATOM 608 C CA . ARG A 1 82 ? 60.762 -55.061 -3.190 1.00 40.83 82 ARG A CA 1
ATOM 609 C C . ARG A 1 82 ? 60.288 -56.153 -4.154 1.00 43.11 82 ARG A C 1
ATOM 610 O O . ARG A 1 82 ? 59.280 -55.905 -4.825 1.00 35.84 82 ARG A O 1
ATOM 618 N N . TYR A 1 83 ? 60.981 -57.298 -4.255 1.00 37.64 83 TYR A N 1
ATOM 619 C CA . TYR A 1 83 ? 60.624 -58.352 -5.235 1.00 36.35 83 TYR A CA 1
ATOM 620 C C . TYR A 1 83 ? 59.614 -59.347 -4.631 1.00 33.48 83 TYR A C 1
ATOM 621 O O . TYR A 1 83 ? 59.025 -60.157 -5.399 1.00 34.17 83 TYR A O 1
ATOM 630 N N . PHE A 1 84 ? 59.469 -59.346 -3.304 1.00 29.33 84 PHE A N 1
ATOM 631 C CA . PHE A 1 84 ? 58.573 -60.259 -2.579 1.00 31.72 84 PHE A CA 1
ATOM 632 C C . PHE A 1 84 ? 57.153 -60.006 -3.110 1.00 37.03 84 PHE A C 1
ATOM 633 O O . PHE A 1 84 ? 56.786 -58.850 -3.426 1.00 34.09 84 PHE A O 1
ATOM 641 N N . ARG A 1 85 ? 56.318 -61.036 -3.114 1.00 39.41 85 ARG A N 1
ATOM 642 C CA . ARG A 1 85 ? 54.867 -60.846 -3.381 1.00 39.79 85 ARG A CA 1
ATOM 643 C C . ARG A 1 85 ? 54.086 -62.037 -2.827 1.00 41.21 85 ARG A C 1
ATOM 644 O O . ARG A 1 85 ? 54.650 -63.120 -2.770 1.00 41.97 85 ARG A O 1
ATOM 652 N N . PRO A 1 86 ? 52.833 -61.827 -2.422 1.00 40.62 86 PRO A N 1
ATOM 653 C CA . PRO A 1 86 ? 51.985 -62.944 -2.008 1.00 36.76 86 PRO A CA 1
ATOM 654 C C . PRO A 1 86 ? 52.084 -64.157 -2.934 1.00 33.33 86 PRO A C 1
ATOM 655 O O . PRO A 1 86 ? 51.960 -64.015 -4.162 1.00 30.67 86 PRO A O 1
ATOM 659 N N . GLY A 1 87 ? 52.338 -65.314 -2.320 1.00 33.79 87 GLY A N 1
ATOM 660 C CA . GLY A 1 87 ? 52.409 -66.620 -3.000 1.00 34.01 87 GLY A CA 1
ATOM 661 C C . GLY A 1 87 ? 53.752 -66.899 -3.669 1.00 32.70 87 GLY A C 1
ATOM 662 O O . GLY A 1 87 ? 53.865 -67.982 -4.326 1.00 35.38 87 GLY A O 1
ATOM 663 N N . LEU A 1 88 ? 54.725 -65.978 -3.607 1.00 36.49 88 LEU A N 1
ATOM 664 C CA . LEU A 1 88 ? 56.121 -66.264 -4.103 1.00 32.24 88 LEU A CA 1
ATOM 665 C C . LEU A 1 88 ? 56.654 -67.478 -3.353 1.00 28.67 88 LEU A C 1
ATOM 666 O O . LEU A 1 88 ? 56.482 -67.509 -2.119 1.00 29.69 88 LEU A O 1
ATOM 671 N N . ILE A 1 89 ? 57.208 -68.458 -4.082 1.00 28.92 89 ILE A N 1
ATOM 672 C CA . ILE A 1 89 ? 58.040 -69.528 -3.462 1.00 30.84 89 ILE A CA 1
ATOM 673 C C . ILE A 1 89 ? 59.514 -69.110 -3.559 1.00 32.46 89 ILE A C 1
ATOM 674 O O . ILE A 1 89 ? 60.014 -68.977 -4.677 1.00 33.20 89 ILE A O 1
ATOM 679 N N . LEU A 1 90 ? 60.146 -68.908 -2.404 1.00 31.40 90 LEU A N 1
ATOM 680 C CA . LEU A 1 90 ? 61.598 -68.602 -2.244 1.00 31.12 90 LEU A CA 1
ATOM 681 C C . LEU A 1 90 ? 62.286 -69.789 -1.539 1.00 33.41 90 LEU A C 1
ATOM 682 O O . LEU A 1 90 ? 61.845 -70.239 -0.403 1.00 29.38 90 LEU A O 1
ATOM 687 N N . PHE A 1 91 ? 63.224 -70.429 -2.238 1.00 28.54 91 PHE A N 1
ATOM 688 C CA . PHE A 1 91 ? 63.998 -71.580 -1.698 1.00 28.94 91 PHE A CA 1
ATOM 689 C C . PHE A 1 91 ? 65.475 -71.143 -1.637 1.00 28.33 91 PHE A C 1
ATOM 690 O O . PHE A 1 91 ? 66.092 -71.051 -2.675 1.00 29.74 91 PHE A O 1
ATOM 698 N N . THR A 1 92 ? 66.028 -70.954 -0.441 1.00 30.24 92 THR A N 1
ATOM 699 C CA . THR A 1 92 ? 67.404 -70.427 -0.245 1.00 32.84 92 THR A CA 1
ATOM 700 C C . THR A 1 92 ? 67.829 -70.688 1.204 1.00 34.61 92 THR A C 1
ATOM 701 O O . THR A 1 92 ? 66.965 -71.139 2.000 1.00 27.23 92 THR A O 1
ATOM 705 N N . TYR A 1 93 ? 69.097 -70.389 1.532 1.00 33.24 93 TYR A N 1
ATOM 706 C CA . TYR A 1 93 ? 69.596 -70.299 2.920 1.00 30.58 93 TYR A CA 1
ATOM 707 C C . TYR A 1 93 ? 68.935 -69.058 3.527 1.00 34.01 93 TYR A C 1
ATOM 708 O O . TYR A 1 93 ? 69.197 -67.951 3.030 1.00 31.17 93 TYR A O 1
ATOM 717 N N . LEU A 1 94 ? 68.092 -69.209 4.557 1.00 32.34 94 LEU A N 1
ATOM 718 C CA . LEU A 1 94 ? 67.364 -68.039 5.104 1.00 34.42 94 LEU A CA 1
ATOM 719 C C . LEU A 1 94 ? 67.948 -67.584 6.452 1.00 35.00 94 LEU A C 1
ATOM 720 O O . LEU A 1 94 ? 68.148 -66.371 6.596 1.00 33.87 94 LEU A O 1
ATOM 725 N N . HIS A 1 95 ? 68.163 -68.491 7.405 1.00 33.57 95 HIS A N 1
ATOM 726 C CA . HIS A 1 95 ? 68.702 -68.148 8.746 1.00 37.36 95 HIS A CA 1
ATOM 727 C C . HIS A 1 95 ? 67.825 -67.049 9.355 1.00 37.99 95 HIS A C 1
ATOM 728 O O . HIS A 1 95 ? 68.369 -65.980 9.731 1.00 40.87 95 HIS A O 1
ATOM 735 N N . LEU A 1 96 ? 66.517 -67.321 9.482 1.00 42.27 96 LEU A N 1
ATOM 736 C CA . LEU A 1 96 ? 65.511 -66.289 9.880 1.00 42.72 96 LEU A CA 1
ATOM 737 C C . LEU A 1 96 ? 65.655 -65.955 11.379 1.00 39.78 96 LEU A C 1
ATOM 738 O O . LEU A 1 96 ? 65.389 -64.817 11.720 1.00 39.80 96 LEU A O 1
ATOM 743 N N . ALA A 1 97 ? 66.075 -66.884 12.241 1.00 42.91 97 ALA A N 1
ATOM 744 C CA . ALA A 1 97 ? 66.307 -66.616 13.687 1.00 42.38 97 ALA A CA 1
ATOM 745 C C . ALA A 1 97 ? 67.209 -65.392 13.858 1.00 45.99 97 ALA A C 1
ATOM 746 O O . ALA A 1 97 ? 67.092 -64.759 14.897 1.00 55.89 97 ALA A O 1
ATOM 748 N N . ALA A 1 98 ? 68.028 -65.050 12.852 1.00 47.82 98 ALA A N 1
ATOM 749 C CA . ALA A 1 98 ? 69.071 -64.006 12.914 1.00 45.46 98 ALA A CA 1
ATOM 750 C C . ALA A 1 98 ? 68.688 -62.778 12.100 1.00 46.73 98 ALA A C 1
ATOM 751 O O . ALA A 1 98 ? 69.582 -61.943 11.881 1.00 46.26 98 ALA A O 1
ATOM 753 N N . ALA A 1 99 ? 67.458 -62.693 11.587 1.00 47.12 99 ALA A N 1
ATOM 754 C CA . ALA A 1 99 ? 67.106 -61.717 10.524 1.00 49.26 99 ALA A CA 1
ATOM 755 C C . ALA A 1 99 ? 65.648 -61.268 10.687 1.00 51.14 99 ALA A C 1
ATOM 756 O O . ALA A 1 99 ? 64.768 -61.744 9.939 1.00 50.57 99 ALA A O 1
ATOM 758 N N . GLU A 1 100 ? 65.409 -60.388 11.649 1.00 51.88 100 GLU A N 1
ATOM 759 C CA . GLU A 1 100 ? 64.056 -59.878 11.979 1.00 49.46 100 GLU A CA 1
ATOM 760 C C . GLU A 1 100 ? 63.443 -59.185 10.760 1.00 41.86 100 GLU A C 1
ATOM 761 O O . GLU A 1 100 ? 62.280 -59.483 10.432 1.00 40.69 100 GLU A O 1
ATOM 767 N N . ALA A 1 101 ? 64.167 -58.254 10.152 1.00 34.07 101 ALA A N 1
ATOM 768 C CA . ALA A 1 101 ? 63.641 -57.433 9.044 1.00 39.99 101 ALA A CA 1
ATOM 769 C C . ALA A 1 101 ? 63.217 -58.378 7.900 1.00 45.21 101 ALA A C 1
ATOM 770 O O . ALA A 1 101 ? 62.076 -58.261 7.427 1.00 42.96 101 ALA A O 1
ATOM 772 N N . LEU A 1 102 ? 64.088 -59.313 7.495 1.00 43.45 102 LEU A N 1
ATOM 773 C CA . LEU A 1 102 ? 63.780 -60.347 6.468 1.00 37.03 102 LEU A CA 1
ATOM 774 C C . LEU A 1 102 ? 62.531 -61.118 6.910 1.00 36.51 102 LEU A C 1
ATOM 775 O O . LEU A 1 102 ? 61.620 -61.253 6.079 1.00 36.16 102 LEU A O 1
ATOM 780 N N . THR A 1 103 ? 62.463 -61.594 8.155 1.00 34.00 103 THR A N 1
ATOM 781 C CA . THR A 1 103 ? 61.323 -62.416 8.616 1.00 37.00 103 THR A CA 1
ATOM 782 C C . THR A 1 103 ? 60.031 -61.605 8.457 1.00 42.89 103 THR A C 1
ATOM 783 O O . THR A 1 103 ? 59.089 -62.125 7.831 1.00 40.44 103 THR A O 1
ATOM 787 N N . LYS A 1 104 ? 60.012 -60.354 8.927 1.00 40.02 104 LYS A N 1
ATOM 788 C CA . LYS A 1 104 ? 58.808 -59.483 8.860 1.00 45.10 104 LYS A CA 1
ATOM 789 C C . LYS A 1 104 ? 58.424 -59.233 7.410 1.00 45.24 104 LYS A C 1
ATOM 790 O O . LYS A 1 104 ? 57.221 -59.267 7.146 1.00 44.84 104 LYS A O 1
ATOM 796 N N . ALA A 1 105 ? 59.376 -59.069 6.497 1.00 39.23 105 ALA A N 1
ATOM 797 C CA . ALA A 1 105 ? 59.046 -58.838 5.071 1.00 41.87 105 ALA A CA 1
ATOM 798 C C . ALA A 1 105 ? 58.421 -60.111 4.466 1.00 40.52 105 ALA A C 1
ATOM 799 O O . ALA A 1 105 ? 57.466 -59.981 3.641 1.00 37.07 105 ALA A O 1
ATOM 801 N N . LEU A 1 106 ? 58.898 -61.299 4.851 1.00 34.46 106 LEU A N 1
ATOM 802 C CA . LEU A 1 106 ? 58.326 -62.580 4.330 1.00 36.57 106 LEU A CA 1
ATOM 803 C C . LEU A 1 106 ? 56.894 -62.788 4.864 1.00 35.53 106 LEU A C 1
ATOM 804 O O . LEU A 1 106 ? 56.039 -63.315 4.108 1.00 34.87 106 LEU A O 1
ATOM 809 N N . VAL A 1 107 ? 56.632 -62.402 6.109 1.00 39.25 107 VAL A N 1
ATOM 810 C CA . VAL A 1 107 ? 55.280 -62.496 6.730 1.00 40.73 107 VAL A CA 1
ATOM 811 C C . VAL A 1 107 ? 54.343 -61.530 5.984 1.00 41.69 107 VAL A C 1
ATOM 812 O O . VAL A 1 107 ? 53.420 -62.000 5.291 1.00 39.32 107 VAL A O 1
ATOM 816 N N . GLU A 1 108 ? 54.671 -60.244 6.002 1.00 38.70 108 GLU A N 1
ATOM 817 C CA . GLU A 1 108 ? 53.830 -59.173 5.433 1.00 44.10 108 GLU A CA 1
ATOM 818 C C . GLU A 1 108 ? 53.534 -59.459 3.967 1.00 42.77 108 GLU A C 1
ATOM 819 O O . GLU A 1 108 ? 52.390 -59.264 3.592 1.00 43.08 108 GLU A O 1
ATOM 825 N N . GLN A 1 109 ? 54.490 -59.961 3.180 1.00 40.70 109 GLN A N 1
ATOM 826 C CA . GLN A 1 109 ? 54.268 -60.189 1.721 1.00 34.31 109 GLN A CA 1
ATOM 827 C C . GLN A 1 109 ? 53.733 -61.601 1.443 1.00 30.91 109 GLN A C 1
ATOM 828 O O . GLN A 1 109 ? 53.599 -61.948 0.238 1.00 36.70 109 GLN A O 1
ATOM 834 N N . LYS A 1 110 ? 53.474 -62.422 2.475 1.00 31.21 110 LYS A N 1
ATOM 835 C CA . LYS A 1 110 ? 52.876 -63.789 2.333 1.00 36.14 110 LYS A CA 1
ATOM 836 C C . LYS A 1 110 ? 53.705 -64.661 1.384 1.00 35.66 110 LYS A C 1
ATOM 837 O O . LYS A 1 110 ? 53.147 -65.366 0.485 1.00 35.85 110 LYS A O 1
ATOM 843 N N . VAL A 1 111 ? 55.017 -64.618 1.571 1.00 36.02 111 VAL A N 1
ATOM 844 C CA . VAL A 1 111 ? 55.964 -65.426 0.765 1.00 32.34 111 VAL A CA 1
ATOM 845 C C . VAL A 1 111 ? 55.951 -66.820 1.390 1.00 29.73 111 VAL A C 1
ATOM 846 O O . VAL A 1 111 ? 55.912 -66.893 2.636 1.00 27.84 111 VAL A O 1
ATOM 850 N N . VAL A 1 112 ? 56.005 -67.865 0.562 1.00 28.71 112 VAL A N 1
ATOM 851 C CA . VAL A 1 112 ? 56.347 -69.254 0.992 1.00 30.35 112 VAL A CA 1
ATOM 852 C C . VAL A 1 112 ? 57.889 -69.325 1.120 1.00 31.29 112 VAL A C 1
ATOM 853 O O . VAL A 1 112 ? 58.565 -69.474 0.090 1.00 27.53 112 VAL A O 1
ATOM 857 N N . GLY A 1 113 ? 58.428 -69.095 2.316 1.00 32.21 113 GLY A N 1
ATOM 858 C CA . GLY A 1 113 ? 59.889 -69.017 2.547 1.00 33.93 113 GLY A CA 1
ATOM 859 C C . GLY A 1 113 ? 60.371 -70.383 2.957 1.00 32.67 113 GLY A C 1
ATOM 860 O O . GLY A 1 113 ? 59.978 -70.803 4.065 1.00 32.26 113 GLY A O 1
ATOM 861 N N . ILE A 1 114 ? 61.031 -71.111 2.044 1.00 29.87 114 ILE A N 1
ATOM 862 C CA . ILE A 1 114 ? 61.578 -72.477 2.337 1.00 31.44 114 ILE A CA 1
ATOM 863 C C . ILE A 1 114 ? 63.108 -72.343 2.566 1.00 32.20 114 ILE A C 1
ATOM 864 O O . ILE A 1 114 ? 63.800 -71.828 1.683 1.00 28.56 114 ILE A O 1
ATOM 869 N N . ALA A 1 115 ? 63.593 -72.730 3.748 1.00 31.85 115 ALA A N 1
ATOM 870 C CA . ALA A 1 115 ? 65.002 -72.599 4.184 1.00 31.44 115 ALA A CA 1
ATOM 871 C C . ALA A 1 115 ? 65.753 -73.873 3.832 1.00 29.88 115 ALA A C 1
ATOM 872 O O . ALA A 1 115 ? 65.365 -74.948 4.296 1.00 26.49 115 ALA A O 1
ATOM 874 N N . TYR A 1 116 ? 66.801 -73.768 3.030 1.00 30.50 116 TYR A N 1
ATOM 875 C CA . TYR A 1 116 ? 67.674 -74.937 2.730 1.00 30.34 116 TYR A CA 1
ATOM 876 C C . TYR A 1 116 ? 68.080 -75.612 4.038 1.00 27.36 116 TYR A C 1
ATOM 877 O O . TYR A 1 116 ? 68.097 -76.866 4.102 1.00 29.83 116 TYR A O 1
ATOM 886 N N . GLU A 1 117 ? 68.363 -74.806 5.065 1.00 29.65 117 GLU A N 1
ATOM 887 C CA . GLU A 1 117 ? 69.087 -75.297 6.270 1.00 30.49 117 GLU A CA 1
ATOM 888 C C . GLU A 1 117 ? 68.149 -75.943 7.287 1.00 30.51 117 GLU A C 1
ATOM 889 O O . GLU A 1 117 ? 68.726 -76.540 8.252 1.00 31.09 117 GLU A O 1
ATOM 895 N N . THR A 1 118 ? 66.819 -75.932 7.082 1.00 28.28 118 THR A N 1
ATOM 896 C CA . THR A 1 118 ? 65.873 -76.631 8.007 1.00 29.76 118 THR A CA 1
ATOM 897 C C . THR A 1 118 ? 65.229 -77.829 7.335 1.00 31.75 118 THR A C 1
ATOM 898 O O . THR A 1 118 ? 64.444 -78.512 8.003 1.00 34.77 118 THR A O 1
ATOM 902 N N . VAL A 1 119 ? 65.538 -78.075 6.067 1.00 33.28 119 VAL A N 1
ATOM 903 C CA . VAL A 1 119 ? 65.220 -79.386 5.447 1.00 31.99 119 VAL A CA 1
ATOM 904 C C . VAL A 1 119 ? 65.982 -80.439 6.260 1.00 35.95 119 VAL A C 1
ATOM 905 O O . VAL A 1 119 ? 67.235 -80.294 6.450 1.00 32.85 119 VAL A O 1
ATOM 909 N N . GLN A 1 120 ? 65.261 -81.457 6.732 1.00 35.71 120 GLN A N 1
ATOM 910 C CA . GLN A 1 120 ? 65.784 -82.397 7.750 1.00 34.34 120 GLN A CA 1
ATOM 911 C C . GLN A 1 120 ? 65.211 -83.789 7.534 1.00 37.24 120 GLN A C 1
ATOM 912 O O . GLN A 1 120 ? 63.970 -83.916 7.453 1.00 37.66 120 GLN A O 1
ATOM 918 N N . LEU A 1 121 ? 66.097 -84.781 7.380 1.00 36.10 121 LEU A N 1
ATOM 919 C CA . LEU A 1 121 ? 65.722 -86.204 7.202 1.00 39.56 121 LEU A CA 1
ATOM 920 C C . LEU A 1 121 ? 65.251 -86.772 8.550 1.00 39.29 121 LEU A C 1
ATOM 921 O O . LEU A 1 121 ? 65.400 -86.097 9.599 1.00 35.31 121 LEU A O 1
ATOM 926 N N . ALA A 1 122 ? 64.677 -87.970 8.513 1.00 44.82 122 ALA A N 1
ATOM 927 C CA . ALA A 1 122 ? 64.128 -88.655 9.703 1.00 47.32 122 ALA A CA 1
ATOM 928 C C . ALA A 1 122 ? 65.252 -88.889 10.716 1.00 47.17 122 ALA A C 1
ATOM 929 O O . ALA A 1 122 ? 64.963 -88.773 11.909 1.00 49.16 122 ALA A O 1
ATOM 931 N N . ASN A 1 123 ? 66.487 -89.148 10.252 1.00 45.50 123 ASN A N 1
ATOM 932 C CA . ASN A 1 123 ? 67.673 -89.411 11.126 1.00 46.65 123 ASN A CA 1
ATOM 933 C C . ASN A 1 123 ? 68.210 -88.110 11.749 1.00 43.10 123 ASN A C 1
ATOM 934 O O . ASN A 1 123 ? 69.201 -88.200 12.455 1.00 49.61 123 ASN A O 1
ATOM 939 N N . GLY A 1 124 ? 67.586 -86.950 11.538 1.00 40.36 124 GLY A N 1
ATOM 940 C CA . GLY A 1 124 ? 68.050 -85.669 12.122 1.00 39.63 124 GLY A CA 1
ATOM 941 C C . GLY A 1 124 ? 69.033 -84.905 11.222 1.00 36.42 124 GLY A C 1
ATOM 942 O O . GLY A 1 124 ? 69.204 -83.735 11.429 1.00 35.57 124 GLY A O 1
ATOM 943 N N . SER A 1 125 ? 69.626 -85.514 10.201 1.00 37.69 125 SER A N 1
ATOM 944 C CA . SER A 1 125 ? 70.664 -84.858 9.358 1.00 36.40 125 SER A CA 1
ATOM 945 C C . SER A 1 125 ? 70.050 -83.725 8.509 1.00 41.58 125 SER A C 1
ATOM 946 O O . SER A 1 125 ? 68.829 -83.769 8.213 1.00 43.35 125 SER A O 1
ATOM 949 N N . LEU A 1 126 ? 70.853 -82.718 8.161 1.00 36.84 126 LEU A N 1
ATOM 950 C CA . LEU A 1 126 ? 70.434 -81.539 7.367 1.00 31.61 126 LEU A CA 1
ATOM 951 C C . LEU A 1 126 ? 71.091 -81.626 5.988 1.00 31.19 126 LEU A C 1
ATOM 952 O O . LEU A 1 126 ? 72.165 -81.072 5.761 1.00 31.01 126 LEU A O 1
ATOM 957 N N . PRO A 1 127 ? 70.497 -82.370 5.022 1.00 31.15 127 PRO A N 1
ATOM 958 C CA . PRO A 1 127 ? 71.228 -82.777 3.834 1.00 29.82 127 PRO A CA 1
ATOM 959 C C . PRO A 1 127 ? 71.658 -81.588 2.993 1.00 29.82 127 PRO A C 1
ATOM 960 O O . PRO A 1 127 ? 72.522 -81.790 2.164 1.00 31.62 127 PRO A O 1
ATOM 964 N N . LEU A 1 128 ? 71.064 -80.411 3.199 1.00 30.28 128 LEU A N 1
ATOM 965 C CA . LEU A 1 128 ? 71.416 -79.228 2.374 1.00 30.72 128 LEU A CA 1
ATOM 966 C C . LEU A 1 128 ? 72.469 -78.369 3.083 1.00 30.25 128 LEU A C 1
ATOM 967 O O . LEU A 1 128 ? 72.937 -77.408 2.434 1.00 32.08 128 LEU A O 1
ATOM 972 N N . LEU A 1 129 ? 72.839 -78.689 4.333 1.00 30.91 129 LEU A N 1
ATOM 973 C CA . LEU A 1 129 ? 74.007 -78.055 5.018 1.00 34.21 129 LEU A CA 1
ATOM 974 C C . LEU A 1 129 ? 75.252 -78.918 4.815 1.00 34.19 129 LEU A C 1
ATOM 975 O O . LEU A 1 129 ? 76.336 -78.340 4.673 1.00 34.55 129 LEU A O 1
ATOM 980 N N . THR A 1 130 ? 75.098 -80.247 4.816 1.00 32.94 130 THR A N 1
ATOM 981 C CA . THR A 1 130 ? 76.210 -81.217 4.730 1.00 32.42 130 THR A CA 1
ATOM 982 C C . THR A 1 130 ? 77.257 -80.790 3.696 1.00 36.05 130 THR A C 1
ATOM 983 O O . THR A 1 130 ? 78.448 -80.778 3.994 1.00 34.02 130 THR A O 1
ATOM 987 N N . PRO A 1 131 ? 76.890 -80.515 2.420 1.00 33.56 131 PRO A N 1
ATOM 988 C CA . PRO A 1 131 ? 77.904 -80.233 1.410 1.00 33.40 131 PRO A CA 1
ATOM 989 C C . PRO A 1 131 ? 78.781 -79.003 1.721 1.00 30.37 131 PRO A C 1
ATOM 990 O O . PRO A 1 131 ? 79.937 -78.984 1.277 1.00 26.79 131 PRO A O 1
ATOM 994 N N . MET A 1 132 ? 78.261 -77.997 2.419 1.00 28.21 132 MET A N 1
ATOM 995 C CA . MET A 1 132 ? 79.085 -76.827 2.798 1.00 28.40 132 MET A CA 1
ATOM 996 C C . MET A 1 132 ? 80.041 -77.230 3.943 1.00 28.21 132 MET A C 1
ATOM 997 O O . MET A 1 132 ? 81.148 -76.674 3.998 1.00 30.80 132 MET A O 1
ATOM 1002 N N . SER A 1 133 ? 79.631 -78.158 4.815 1.00 24.83 133 SER A N 1
ATOM 1003 C CA . SER A 1 133 ? 80.498 -78.734 5.860 1.00 30.80 133 SER A CA 1
ATOM 1004 C C . SER A 1 133 ? 81.651 -79.497 5.207 1.00 28.39 133 SER A C 1
ATOM 1005 O O . SER A 1 133 ? 82.765 -79.363 5.664 1.00 29.13 133 SER A O 1
ATOM 1008 N N . GLU A 1 134 ? 81.393 -80.221 4.133 1.00 27.97 134 GLU A N 1
ATOM 1009 C CA . GLU A 1 134 ? 82.431 -81.012 3.442 1.00 26.49 134 GLU A CA 1
ATOM 1010 C C . GLU A 1 134 ? 83.427 -80.045 2.831 1.00 29.68 134 GLU A C 1
ATOM 1011 O O . GLU A 1 134 ? 84.656 -80.265 2.978 1.00 27.34 134 GLU A O 1
ATOM 1017 N N . VAL A 1 135 ? 82.916 -79.032 2.141 1.00 24.87 135 VAL A N 1
ATOM 1018 C CA . VAL A 1 135 ? 83.787 -78.053 1.449 1.00 26.19 135 VAL A CA 1
ATOM 1019 C C . VAL A 1 135 ? 84.617 -77.308 2.506 1.00 27.48 135 VAL A C 1
ATOM 1020 O O . VAL A 1 135 ? 85.856 -77.095 2.289 1.00 23.84 135 VAL A O 1
ATOM 1024 N N . ALA A 1 136 ? 83.994 -76.867 3.587 1.00 25.34 136 ALA A N 1
ATOM 1025 C CA . ALA A 1 136 ? 84.716 -76.063 4.600 1.00 28.20 136 ALA A CA 1
ATOM 1026 C C . ALA A 1 136 ? 85.821 -76.948 5.212 1.00 28.52 136 ALA A C 1
ATOM 1027 O O . ALA A 1 136 ? 86.914 -76.466 5.402 1.00 26.76 136 ALA A O 1
ATOM 1029 N N . GLY A 1 137 ? 85.537 -78.213 5.508 1.00 26.75 137 GLY A N 1
ATOM 1030 C CA . GLY A 1 137 ? 86.541 -79.149 6.046 1.00 27.90 137 GLY A CA 1
ATOM 1031 C C . GLY A 1 137 ? 87.756 -79.256 5.142 1.00 27.98 137 GLY A C 1
ATOM 1032 O O . GLY A 1 137 ? 88.865 -79.091 5.626 1.00 28.65 137 GLY A O 1
ATOM 1033 N N . ARG A 1 138 ? 87.543 -79.542 3.857 1.00 28.93 138 ARG A N 1
ATOM 1034 C CA . ARG A 1 138 ? 88.607 -79.664 2.847 1.00 28.16 138 ARG A CA 1
ATOM 1035 C C . ARG A 1 138 ? 89.383 -78.356 2.783 1.00 31.86 138 ARG A C 1
ATOM 1036 O O . ARG A 1 138 ? 90.622 -78.439 2.548 1.00 33.28 138 ARG A O 1
ATOM 1044 N N . MET A 1 139 ? 88.689 -77.213 2.869 1.00 30.87 139 MET A N 1
ATOM 1045 C CA . MET A 1 139 ? 89.341 -75.884 2.737 1.00 32.87 139 MET A CA 1
ATOM 1046 C C . MET A 1 139 ? 90.204 -75.609 3.981 1.00 30.11 139 MET A C 1
ATOM 1047 O O . MET A 1 139 ? 91.232 -74.960 3.858 1.00 27.75 139 MET A O 1
ATOM 1052 N N . SER A 1 140 ? 89.749 -76.023 5.157 1.00 26.27 140 SER A N 1
ATOM 1053 C CA . SER A 1 140 ? 90.319 -75.583 6.442 1.00 26.84 140 SER A CA 1
ATOM 1054 C C . SER A 1 140 ? 91.840 -75.851 6.448 1.00 28.15 140 SER A C 1
ATOM 1055 O O . SER A 1 140 ? 92.610 -74.952 6.772 1.00 26.45 140 SER A O 1
ATOM 1058 N N . VAL A 1 141 ? 92.268 -77.029 6.013 1.00 28.40 141 VAL A N 1
ATOM 1059 C CA . VAL A 1 141 ? 93.690 -77.451 6.093 1.00 27.93 141 VAL A CA 1
ATOM 1060 C C . VAL A 1 141 ? 94.470 -76.808 4.958 1.00 29.27 141 VAL A C 1
ATOM 1061 O O . VAL A 1 141 ? 95.662 -76.510 5.160 1.00 28.76 141 VAL A O 1
ATOM 1065 N N . GLN A 1 142 ? 93.833 -76.574 3.816 1.00 29.17 142 GLN A N 1
ATOM 1066 C CA . GLN A 1 142 ? 94.498 -75.879 2.686 1.00 28.17 142 GLN A CA 1
ATOM 1067 C C . GLN A 1 142 ? 94.853 -74.464 3.127 1.00 30.41 142 GLN A C 1
ATOM 1068 O O . GLN A 1 142 ? 95.964 -73.992 2.832 1.00 26.74 142 GLN A O 1
ATOM 1074 N N . VAL A 1 143 ? 93.918 -73.799 3.801 1.00 28.25 143 VAL A N 1
ATOM 1075 C CA . VAL A 1 143 ? 94.125 -72.435 4.368 1.00 32.13 143 VAL A CA 1
ATOM 1076 C C . VAL A 1 143 ? 95.228 -72.495 5.445 1.00 31.59 143 VAL A C 1
ATOM 1077 O O . VAL A 1 143 ? 96.104 -71.624 5.442 1.00 30.37 143 VAL A O 1
ATOM 1081 N N . GLY A 1 144 ? 95.135 -73.462 6.368 1.00 31.87 144 GLY A N 1
ATOM 1082 C CA . GLY A 1 144 ? 96.150 -73.689 7.420 1.00 34.03 144 GLY A CA 1
ATOM 1083 C C . GLY A 1 144 ? 97.535 -73.774 6.803 1.00 32.38 144 GLY A C 1
ATOM 1084 O O . GLY A 1 144 ? 98.427 -73.013 7.225 1.00 34.51 144 GLY A O 1
ATOM 1085 N N . ALA A 1 145 ? 97.690 -74.594 5.762 1.00 27.49 145 ALA A N 1
ATOM 1086 C CA . ALA A 1 145 ? 98.980 -74.765 5.051 1.00 29.21 145 ALA A CA 1
ATOM 1087 C C . ALA A 1 145 ? 99.462 -73.398 4.565 1.00 32.05 145 ALA A C 1
ATOM 1088 O O . ALA A 1 145 ? 100.631 -73.075 4.748 1.00 31.95 145 ALA A O 1
ATOM 1090 N N . GLN A 1 146 ? 98.574 -72.621 3.970 1.00 31.32 146 GLN A N 1
ATOM 1091 C CA . GLN A 1 146 ? 98.907 -71.289 3.421 1.00 32.26 146 GLN A CA 1
ATOM 1092 C C . GLN A 1 146 ? 99.444 -70.391 4.554 1.00 29.15 146 GLN A C 1
ATOM 1093 O O . GLN A 1 146 ? 100.482 -69.728 4.360 1.00 27.67 146 GLN A O 1
ATOM 1099 N N . PHE A 1 147 ? 98.789 -70.398 5.699 1.00 28.12 147 PHE A N 1
ATOM 1100 C CA . PHE A 1 147 ? 99.143 -69.507 6.826 1.00 28.91 147 PHE A CA 1
ATOM 1101 C C . PHE A 1 147 ? 100.360 -69.998 7.603 1.00 28.90 147 PHE A C 1
ATOM 1102 O O . PHE A 1 147 ? 100.791 -69.297 8.476 1.00 29.67 147 PHE A O 1
ATOM 1110 N N . LEU A 1 148 ? 100.816 -71.209 7.329 1.00 27.69 148 LEU A N 1
ATOM 1111 C CA . LEU A 1 148 ? 102.078 -71.702 7.907 1.00 24.71 148 LEU A CA 1
ATOM 1112 C C . LEU A 1 148 ? 103.245 -71.199 7.074 1.00 28.55 148 LEU A C 1
ATOM 1113 O O . LEU A 1 148 ? 104.363 -71.454 7.489 1.00 31.23 148 LEU A O 1
ATOM 1118 N N . GLU A 1 149 ? 103.014 -70.564 5.916 1.00 27.74 149 GLU A N 1
ATOM 1119 C CA . GLU A 1 149 ? 104.104 -69.987 5.107 1.00 29.02 149 GLU A CA 1
ATOM 1120 C C . GLU A 1 149 ? 104.504 -68.660 5.757 1.00 33.01 149 GLU A C 1
ATOM 1121 O O . GLU A 1 149 ? 103.604 -67.939 6.234 1.00 27.27 149 GLU A O 1
ATOM 1127 N N . LYS A 1 150 ? 105.806 -68.332 5.744 1.00 30.69 150 LYS A N 1
ATOM 1128 C CA . LYS A 1 150 ? 106.330 -67.145 6.475 1.00 28.81 150 LYS A CA 1
ATOM 1129 C C . LYS A 1 150 ? 105.719 -65.866 5.908 1.00 27.74 150 LYS A C 1
ATOM 1130 O O . LYS A 1 150 ? 105.405 -64.949 6.654 1.00 29.08 150 LYS A O 1
ATOM 1136 N N . PRO A 1 151 ? 105.678 -65.655 4.580 1.00 28.08 151 PRO A N 1
ATOM 1137 C CA . PRO A 1 151 ? 105.172 -64.384 4.048 1.00 32.67 151 PRO A CA 1
ATOM 1138 C C . PRO A 1 151 ? 103.709 -64.122 4.444 1.00 36.18 151 PRO A C 1
ATOM 1139 O O . PRO A 1 151 ? 103.284 -63.004 4.357 1.00 38.82 151 PRO A O 1
ATOM 1143 N N . HIS A 1 152 ? 102.982 -65.141 4.912 1.00 37.05 152 HIS A N 1
ATOM 1144 C CA . HIS A 1 152 ? 101.602 -64.957 5.436 1.00 37.77 152 HIS A CA 1
ATOM 1145 C C . HIS A 1 152 ? 101.579 -64.872 6.962 1.00 34.63 152 HIS A C 1
ATOM 1146 O O . HIS A 1 152 ? 100.478 -64.805 7.463 1.00 33.50 152 HIS A O 1
ATOM 1153 N N . GLY A 1 153 ? 102.710 -64.932 7.674 1.00 32.74 153 GLY A N 1
ATOM 1154 C CA . GLY A 1 153 ? 102.752 -64.701 9.141 1.00 29.04 153 GLY A CA 1
ATOM 1155 C C . GLY A 1 153 ? 103.090 -65.963 9.906 1.00 29.88 153 GLY A C 1
ATOM 1156 O O . GLY A 1 153 ? 103.323 -65.890 11.137 1.00 36.48 153 GLY A O 1
ATOM 1157 N N . GLY A 1 154 ? 103.191 -67.089 9.196 1.00 28.25 154 GLY A N 1
ATOM 1158 C CA . GLY A 1 154 ? 103.444 -68.416 9.789 1.00 31.77 154 GLY A CA 1
ATOM 1159 C C . GLY A 1 154 ? 104.915 -68.704 10.071 1.00 29.30 154 GLY A C 1
ATOM 1160 O O . GLY A 1 154 ? 105.779 -67.943 9.636 1.00 26.99 154 GLY A O 1
ATOM 1161 N N . LYS A 1 155 ? 105.177 -69.805 10.753 1.00 31.10 155 LYS A N 1
ATOM 1162 C CA . LYS A 1 155 ? 106.554 -70.174 11.187 1.00 30.72 155 LYS A CA 1
ATOM 1163 C C . LYS A 1 155 ? 107.349 -70.627 9.969 1.00 31.65 155 LYS A C 1
ATOM 1164 O O . LYS A 1 155 ? 108.558 -70.675 10.069 1.00 33.39 155 LYS A O 1
ATOM 1170 N N . GLY A 1 156 ? 106.702 -70.933 8.836 1.00 29.33 156 GLY A N 1
ATOM 1171 C CA . GLY A 1 156 ? 107.425 -71.249 7.579 1.00 25.43 156 GLY A CA 1
ATOM 1172 C C . GLY A 1 156 ? 107.782 -72.731 7.450 1.00 28.67 156 GLY A C 1
ATOM 1173 O O . GLY A 1 156 ? 108.971 -73.052 7.182 1.00 27.61 156 GLY A O 1
ATOM 1174 N N . ILE A 1 157 ? 106.797 -73.625 7.594 1.00 26.62 157 ILE A N 1
ATOM 1175 C CA . ILE A 1 157 ? 106.962 -75.076 7.338 1.00 26.96 157 ILE A CA 1
ATOM 1176 C C . ILE A 1 157 ? 105.986 -75.513 6.251 1.00 31.03 157 ILE A C 1
ATOM 1177 O O . ILE A 1 157 ? 104.873 -74.924 6.171 1.00 28.59 157 ILE A O 1
ATOM 1182 N N . LEU A 1 158 ? 106.380 -76.547 5.516 1.00 29.34 158 LEU A N 1
ATOM 1183 C CA . LEU A 1 158 ? 105.474 -77.471 4.789 1.00 29.52 158 LEU A CA 1
ATOM 1184 C C . LEU A 1 158 ? 104.917 -78.496 5.768 1.00 31.26 158 LEU A C 1
ATOM 1185 O O . LEU A 1 158 ? 105.711 -79.070 6.560 1.00 29.60 158 LEU A O 1
ATOM 1190 N N . LEU A 1 159 ? 103.640 -78.814 5.631 1.00 26.96 159 LEU A N 1
ATOM 1191 C CA . LEU A 1 159 ? 102.985 -79.819 6.498 1.00 26.03 159 LEU A CA 1
ATOM 1192 C C . LEU A 1 159 ? 103.637 -81.195 6.302 1.00 25.11 159 LEU A C 1
ATOM 1193 O O . LEU A 1 159 ? 103.694 -81.926 7.243 1.00 27.52 159 LEU A O 1
ATOM 1198 N N . GLY A 1 160 ? 104.026 -81.537 5.088 1.00 25.42 160 GLY A N 1
ATOM 1199 C CA . GLY A 1 160 ? 104.622 -82.847 4.810 1.00 26.04 160 GLY A CA 1
ATOM 1200 C C . GLY A 1 160 ? 106.134 -82.846 4.870 1.00 31.42 160 GLY A C 1
ATOM 1201 O O . GLY A 1 160 ? 106.727 -83.844 4.561 1.00 27.55 160 GLY A O 1
ATOM 1202 N N . GLY A 1 161 ? 106.724 -81.704 5.197 1.00 31.73 161 GLY A N 1
ATOM 1203 C CA . GLY A 1 161 ? 108.179 -81.569 5.194 1.00 31.77 161 GLY A CA 1
ATOM 1204 C C . GLY A 1 161 ? 108.751 -81.898 3.840 1.00 31.14 161 GLY A C 1
ATOM 1205 O O . GLY A 1 161 ? 108.214 -81.502 2.834 1.00 33.09 161 GLY A O 1
ATOM 1206 N N . VAL A 1 162 ? 109.858 -82.602 3.880 1.00 28.91 162 VAL A N 1
ATOM 1207 C CA . VAL A 1 162 ? 110.655 -83.122 2.734 1.00 28.47 162 VAL A CA 1
ATOM 1208 C C . VAL A 1 162 ? 111.506 -84.296 3.253 1.00 27.39 162 VAL A C 1
ATOM 1209 O O . VAL A 1 162 ? 111.559 -84.522 4.453 1.00 30.32 162 VAL A O 1
ATOM 1213 N N . PRO A 1 163 ? 112.147 -85.051 2.376 1.00 26.94 163 PRO A N 1
ATOM 1214 C CA . PRO A 1 163 ? 112.975 -86.164 2.874 1.00 30.91 163 PRO A CA 1
ATOM 1215 C C . PRO A 1 163 ? 114.066 -85.656 3.836 1.00 29.42 163 PRO A C 1
ATOM 1216 O O . PRO A 1 163 ? 114.682 -84.735 3.518 1.00 28.73 163 PRO A O 1
ATOM 1220 N N . GLY A 1 164 ? 114.165 -86.263 5.016 1.00 28.38 164 GLY A N 1
ATOM 1221 C CA . GLY A 1 164 ? 115.134 -85.913 6.072 1.00 27.71 164 GLY A CA 1
ATOM 1222 C C . GLY A 1 164 ? 114.621 -84.854 7.026 1.00 28.68 164 GLY A C 1
ATOM 1223 O O . GLY A 1 164 ? 115.350 -84.510 7.965 1.00 26.99 164 GLY A O 1
ATOM 1224 N N . VAL A 1 165 ? 113.412 -84.336 6.808 1.00 27.13 165 VAL A N 1
ATOM 1225 C CA . VAL A 1 165 ? 112.862 -83.173 7.557 1.00 25.87 165 VAL A CA 1
ATOM 1226 C C . VAL A 1 165 ? 111.513 -83.588 8.127 1.00 28.95 165 VAL A C 1
ATOM 1227 O O . VAL A 1 165 ? 110.672 -84.227 7.381 1.00 31.35 165 VAL A O 1
ATOM 1231 N N . ARG A 1 166 ? 111.334 -83.294 9.405 1.00 26.98 166 ARG A N 1
ATOM 1232 C CA . ARG A 1 166 ? 110.106 -83.617 10.164 1.00 30.38 166 ARG A CA 1
ATOM 1233 C C . ARG A 1 166 ? 108.863 -82.967 9.512 1.00 27.35 166 ARG A C 1
ATOM 1234 O O . ARG A 1 166 ? 108.965 -81.901 8.900 1.00 25.17 166 ARG A O 1
ATOM 1242 N N . ARG A 1 167 ? 107.718 -83.613 9.677 1.00 26.33 167 ARG A N 1
ATOM 1243 C CA . ARG A 1 167 ? 106.396 -83.145 9.203 1.00 25.70 167 ARG A CA 1
ATOM 1244 C C . ARG A 1 167 ? 105.769 -82.162 10.187 1.00 25.42 167 ARG A C 1
ATOM 1245 O O . ARG A 1 167 ? 106.085 -82.194 11.373 1.00 27.82 167 ARG A O 1
ATOM 1253 N N . GLY A 1 168 ? 104.851 -81.339 9.709 1.00 26.26 168 GLY A N 1
ATOM 1254 C CA . GLY A 1 168 ? 103.969 -80.567 10.584 1.00 23.97 168 GLY A CA 1
ATOM 1255 C C . GLY A 1 168 ? 103.002 -81.462 11.339 1.00 24.42 168 GLY A C 1
ATOM 1256 O O . GLY A 1 168 ? 102.649 -82.585 10.883 1.00 26.47 168 GLY A O 1
ATOM 1257 N N . LYS A 1 169 ? 102.517 -80.951 12.445 1.00 23.12 169 LYS A N 1
ATOM 1258 C CA . LYS A 1 169 ? 101.532 -81.653 13.270 1.00 26.69 169 LYS A CA 1
ATOM 1259 C C . LYS A 1 169 ? 100.201 -80.922 13.192 1.00 27.84 169 LYS A C 1
ATOM 1260 O O . LYS A 1 169 ? 100.167 -79.698 13.438 1.00 24.52 169 LYS A O 1
ATOM 1266 N N . VAL A 1 170 ? 99.161 -81.678 12.840 1.00 27.68 170 VAL A N 1
ATOM 1267 C CA . VAL A 1 170 ? 97.787 -81.159 12.672 1.00 27.67 170 VAL A CA 1
ATOM 1268 C C . VAL A 1 170 ? 96.916 -81.856 13.680 1.00 24.44 170 VAL A C 1
ATOM 1269 O O . VAL A 1 170 ? 96.887 -83.075 13.668 1.00 25.99 170 VAL A O 1
ATOM 1273 N N . THR A 1 171 ? 96.250 -81.063 14.495 1.00 28.25 171 THR A N 1
ATOM 1274 C CA . THR A 1 171 ? 95.205 -81.524 15.424 1.00 28.85 171 THR A CA 1
ATOM 1275 C C . THR A 1 171 ? 93.868 -81.076 14.850 1.00 28.34 171 THR A C 1
ATOM 1276 O O . THR A 1 171 ? 93.721 -79.866 14.583 1.00 28.82 171 THR A O 1
ATOM 1280 N N . ILE A 1 172 ? 92.966 -82.031 14.640 1.00 29.48 172 ILE A N 1
ATOM 1281 C CA . ILE A 1 172 ? 91.555 -81.781 14.235 1.00 28.55 172 ILE A CA 1
ATOM 1282 C C . ILE A 1 172 ? 90.660 -82.107 15.423 1.00 28.61 172 ILE A C 1
ATOM 1283 O O . ILE A 1 172 ? 90.675 -83.282 15.886 1.00 24.44 172 ILE A O 1
ATOM 1288 N N . ILE A 1 173 ? 89.933 -81.091 15.896 1.00 27.44 173 ILE A N 1
ATOM 1289 C CA . ILE A 1 173 ? 88.993 -81.250 17.030 1.00 30.76 173 ILE A CA 1
ATOM 1290 C C . ILE A 1 173 ? 87.567 -81.380 16.476 1.00 30.74 173 ILE A C 1
ATOM 1291 O O . ILE A 1 173 ? 86.981 -80.364 16.047 1.00 30.71 173 ILE A O 1
ATOM 1296 N N . GLY A 1 174 ? 87.044 -82.606 16.522 1.00 30.52 174 GLY A N 1
ATOM 1297 C CA . GLY A 1 174 ? 85.719 -82.997 15.990 1.00 32.80 174 GLY A CA 1
ATOM 1298 C C . GLY A 1 174 ? 85.882 -83.879 14.769 1.00 29.92 174 GLY A C 1
ATOM 1299 O O . GLY A 1 174 ? 86.583 -83.454 13.837 1.00 30.64 174 GLY A O 1
ATOM 1300 N N . GLY A 1 175 ? 85.336 -85.093 14.811 1.00 30.87 175 GLY A N 1
ATOM 1301 C CA . GLY A 1 175 ? 85.485 -86.111 13.754 1.00 32.35 175 GLY A CA 1
ATOM 1302 C C . GLY A 1 175 ? 84.210 -86.284 12.952 1.00 32.05 175 GLY A C 1
ATOM 1303 O O . GLY A 1 175 ? 83.974 -87.375 12.394 1.00 33.60 175 GLY A O 1
ATOM 1304 N N . GLY A 1 176 ? 83.416 -85.235 12.830 1.00 37.33 176 GLY A N 1
ATOM 1305 C CA . GLY A 1 176 ? 82.215 -85.296 11.971 1.00 35.44 176 GLY A CA 1
ATOM 1306 C C . GLY A 1 176 ? 82.551 -85.040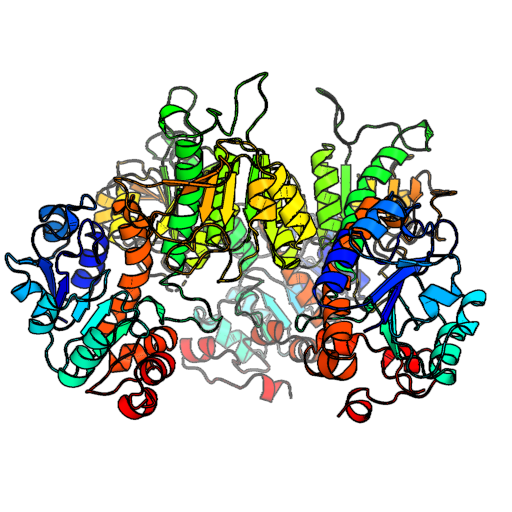 10.504 1.00 34.75 176 GLY A C 1
ATOM 1307 O O . GLY A 1 176 ? 83.705 -85.312 10.043 1.00 29.78 176 GLY A O 1
ATOM 1308 N N . THR A 1 177 ? 81.581 -84.508 9.772 1.00 31.37 177 THR A N 1
ATOM 1309 C CA . THR A 1 177 ? 81.702 -84.281 8.316 1.00 30.75 177 THR A CA 1
ATOM 1310 C C . THR A 1 177 ? 82.920 -83.390 8.043 1.00 27.74 177 THR A C 1
ATOM 1311 O O . THR A 1 177 ? 83.801 -83.791 7.273 1.00 28.75 177 THR A O 1
ATOM 1315 N N . ALA A 1 178 ? 82.940 -82.191 8.588 1.00 27.25 178 ALA A N 1
ATOM 1316 C CA . ALA A 1 178 ? 83.991 -81.180 8.346 1.00 29.30 178 ALA A CA 1
ATOM 1317 C C . ALA A 1 178 ? 85.354 -81.703 8.815 1.00 28.51 178 ALA A C 1
ATOM 1318 O O . ALA A 1 178 ? 86.322 -81.591 8.051 1.00 29.71 178 ALA A O 1
ATOM 1320 N N . GLY A 1 179 ? 85.424 -82.248 10.023 1.00 26.47 179 GLY A N 1
ATOM 1321 C CA . GLY A 1 179 ? 86.691 -82.709 10.626 1.00 27.15 179 GLY A CA 1
ATOM 1322 C C . GLY A 1 179 ? 87.243 -83.934 9.914 1.00 29.63 179 GLY A C 1
ATOM 1323 O O . GLY A 1 179 ? 88.452 -83.991 9.707 1.00 27.13 179 GLY A O 1
ATOM 1324 N N . THR A 1 180 ? 86.387 -84.850 9.460 1.00 24.22 180 THR A N 1
ATOM 1325 C CA . THR A 1 180 ? 86.805 -86.003 8.638 1.00 26.09 180 THR A CA 1
ATOM 1326 C C . THR A 1 180 ? 87.382 -85.480 7.325 1.00 30.79 180 THR A C 1
ATOM 1327 O O . THR A 1 180 ? 88.440 -86.016 6.858 1.00 29.04 180 THR A O 1
ATOM 1331 N N . ASN A 1 181 ? 86.717 -84.492 6.719 1.00 27.33 181 ASN A N 1
ATOM 1332 C CA . ASN A 1 181 ? 87.128 -84.002 5.389 1.00 26.60 181 ASN A CA 1
ATOM 1333 C C . ASN A 1 181 ? 88.457 -83.237 5.565 1.00 27.24 181 ASN A C 1
ATOM 1334 O O . ASN A 1 181 ? 89.308 -83.341 4.688 1.00 24.28 181 ASN A O 1
ATOM 1339 N N . ALA A 1 182 ? 88.588 -82.419 6.610 1.00 24.89 182 ALA A N 1
ATOM 1340 C CA . ALA A 1 182 ? 89.878 -81.788 7.003 1.00 27.82 182 ALA A CA 1
ATOM 1341 C C . ALA A 1 182 ? 90.981 -82.864 7.136 1.00 25.75 182 ALA A C 1
ATOM 1342 O O . ALA A 1 182 ? 92.076 -82.651 6.601 1.00 28.19 182 ALA A O 1
ATOM 1344 N N . ALA A 1 183 ? 90.710 -83.995 7.798 1.00 26.03 183 ALA A N 1
ATOM 1345 C CA . ALA A 1 183 ? 91.725 -85.039 8.065 1.00 28.43 183 ALA A CA 1
ATOM 1346 C C . ALA A 1 183 ? 92.215 -85.572 6.732 1.00 30.18 183 ALA A C 1
ATOM 1347 O O . ALA A 1 183 ? 93.429 -85.802 6.597 1.00 28.37 183 ALA A O 1
ATOM 1349 N N . LYS A 1 184 ? 91.321 -85.731 5.757 1.00 31.39 184 LYS A N 1
ATOM 1350 C CA . LYS A 1 184 ? 91.731 -86.249 4.422 1.00 31.30 184 LYS A CA 1
ATOM 1351 C C . LYS A 1 184 ? 92.798 -85.329 3.815 1.00 29.97 184 LYS A C 1
ATOM 1352 O O . LYS A 1 184 ? 93.758 -85.855 3.251 1.00 25.80 184 LYS A O 1
ATOM 1358 N N . ILE A 1 185 ? 92.609 -84.014 3.883 1.00 25.62 185 ILE A N 1
ATOM 1359 C CA . ILE A 1 185 ? 93.571 -83.047 3.292 1.00 26.84 185 ILE A CA 1
ATOM 1360 C C . ILE A 1 185 ? 94.867 -83.028 4.144 1.00 27.26 185 ILE A C 1
ATOM 1361 O O . ILE A 1 185 ? 95.929 -83.026 3.523 1.00 27.40 185 ILE A O 1
ATOM 1366 N N . ALA A 1 186 ? 94.783 -83.022 5.489 1.00 27.70 186 ALA A N 1
ATOM 1367 C CA . ALA A 1 186 ? 95.959 -83.084 6.411 1.00 30.31 186 ALA A CA 1
ATOM 1368 C C . ALA A 1 186 ? 96.804 -84.331 6.091 1.00 26.75 186 ALA A C 1
ATOM 1369 O O . ALA A 1 186 ? 98.009 -84.204 5.846 1.00 25.39 186 ALA A O 1
ATOM 1371 N N . VAL A 1 187 ? 96.172 -85.483 5.958 1.00 24.25 187 VAL A N 1
ATOM 1372 C CA . VAL A 1 187 ? 96.886 -86.726 5.580 1.00 26.07 187 VAL A CA 1
ATOM 1373 C C . VAL A 1 187 ? 97.535 -86.544 4.208 1.00 28.26 187 VAL A C 1
ATOM 1374 O O . VAL A 1 187 ? 98.755 -86.869 4.061 1.00 27.19 187 VAL A O 1
ATOM 1378 N N . GLY A 1 188 ? 96.790 -86.024 3.228 1.00 26.80 188 GLY A N 1
ATOM 1379 C CA . GLY A 1 188 ? 97.293 -85.955 1.840 1.00 23.58 188 GLY A CA 1
ATOM 1380 C C . GLY A 1 188 ? 98.425 -84.953 1.729 1.00 25.60 188 GLY A C 1
ATOM 1381 O O . GLY A 1 188 ? 99.269 -85.153 0.865 1.00 25.27 188 GLY A O 1
ATOM 1382 N N . LEU A 1 189 ? 98.440 -83.886 2.531 1.00 22.85 189 LEU A N 1
ATOM 1383 C CA . LEU A 1 189 ? 99.564 -82.919 2.493 1.00 24.32 189 LEU A CA 1
ATOM 1384 C C . LEU A 1 189 ? 100.780 -83.463 3.267 1.00 25.94 189 LEU A C 1
ATOM 1385 O O . LEU A 1 189 ? 101.830 -82.793 3.221 1.00 26.34 189 LEU A O 1
ATOM 1390 N N . GLY A 1 190 ? 100.636 -84.602 3.942 1.00 27.11 190 GLY A N 1
ATOM 1391 C CA . GLY A 1 190 ? 101.719 -85.345 4.608 1.00 30.40 190 GLY A CA 1
ATOM 1392 C C . GLY A 1 190 ? 101.948 -84.916 6.061 1.00 30.69 190 GLY A C 1
ATOM 1393 O O . GLY A 1 190 ? 103.058 -85.164 6.569 1.00 28.56 190 GLY A O 1
ATOM 1394 N N . ALA A 1 191 ? 100.949 -84.316 6.712 1.00 28.33 191 ALA A N 1
ATOM 1395 C CA . ALA A 1 191 ? 100.983 -83.930 8.136 1.00 26.32 191 ALA A CA 1
ATOM 1396 C C . ALA A 1 191 ? 100.981 -85.184 9.008 1.00 28.59 191 ALA A C 1
ATOM 1397 O O . ALA A 1 191 ? 100.500 -86.234 8.517 1.00 29.03 191 ALA A O 1
ATOM 1399 N N . ASP A 1 192 ? 101.529 -85.087 10.236 1.00 27.92 192 ASP A N 1
ATOM 1400 C CA . ASP A 1 192 ? 101.185 -86.018 11.358 1.00 29.41 192 ASP A CA 1
ATOM 1401 C C . ASP A 1 192 ? 99.842 -85.542 11.902 1.00 27.22 192 ASP A C 1
ATOM 1402 O O . ASP A 1 192 ? 99.741 -84.359 12.286 1.00 25.28 192 ASP A O 1
ATOM 1407 N N . VAL A 1 193 ? 98.854 -86.422 11.912 1.00 26.19 193 VAL A N 1
ATOM 1408 C CA . VAL A 1 193 ? 97.443 -86.009 12.103 1.00 24.13 193 VAL A CA 1
ATOM 1409 C C . VAL A 1 193 ? 96.873 -86.713 13.315 1.00 22.48 193 VAL A C 1
ATOM 1410 O O . VAL A 1 193 ? 96.808 -87.954 13.312 1.00 24.08 193 VAL A O 1
ATOM 1414 N N . THR A 1 194 ? 96.338 -85.925 14.244 1.00 25.74 194 THR A N 1
ATOM 1415 C CA . THR A 1 194 ? 95.531 -86.431 15.385 1.00 27.04 194 THR A CA 1
ATOM 1416 C C . THR A 1 194 ? 94.107 -85.889 15.235 1.00 27.25 194 THR A C 1
ATOM 1417 O O . THR A 1 194 ? 93.950 -84.658 15.048 1.00 26.38 194 THR A O 1
ATOM 1421 N N . ILE A 1 195 ? 93.112 -86.753 15.345 1.00 28.23 195 ILE A N 1
ATOM 1422 C CA . ILE A 1 195 ? 91.670 -86.348 15.341 1.00 28.52 195 ILE A CA 1
ATOM 1423 C C . ILE A 1 195 ? 91.115 -86.694 16.719 1.00 27.39 195 ILE A C 1
ATOM 1424 O O . ILE A 1 195 ? 91.214 -87.855 17.130 1.00 27.74 195 ILE A O 1
ATOM 1429 N N . LEU A 1 196 ? 90.553 -85.716 17.399 1.00 28.94 196 LEU A N 1
ATOM 1430 C CA . LEU A 1 196 ? 89.823 -85.936 18.672 1.00 31.91 196 LEU A CA 1
ATOM 1431 C C . LEU A 1 196 ? 88.319 -85.888 18.474 1.00 31.97 196 LEU A C 1
ATOM 1432 O O . LEU A 1 196 ? 87.820 -85.008 17.770 1.00 30.17 196 LEU A O 1
ATOM 1437 N N . ASP A 1 197 ? 87.637 -86.792 19.158 1.00 34.54 197 ASP A N 1
ATOM 1438 C CA . ASP A 1 197 ? 86.162 -86.799 19.230 1.00 35.03 197 ASP A CA 1
ATOM 1439 C C . ASP A 1 197 ? 85.778 -87.353 20.596 1.00 33.82 197 ASP A C 1
ATOM 1440 O O . ASP A 1 197 ? 86.532 -88.222 21.105 1.00 34.43 197 ASP A O 1
ATOM 1445 N N . ILE A 1 198 ? 84.662 -86.878 21.157 1.00 35.69 198 ILE A N 1
ATOM 1446 C CA . ILE A 1 198 ? 84.098 -87.408 22.435 1.00 35.58 198 ILE A CA 1
ATOM 1447 C C . ILE A 1 198 ? 83.435 -88.738 22.157 1.00 32.23 198 ILE A C 1
ATOM 1448 O O . ILE A 1 198 ? 83.130 -89.409 23.106 1.00 36.75 198 ILE A O 1
ATOM 1453 N N . ASN A 1 199 ? 83.156 -89.079 20.910 1.00 34.64 199 ASN A N 1
ATOM 1454 C CA . ASN A 1 199 ? 82.318 -90.271 20.628 1.00 33.14 199 ASN A CA 1
ATOM 1455 C C . ASN A 1 199 ? 83.211 -91.454 20.238 1.00 34.13 199 ASN A C 1
ATOM 1456 O O . ASN A 1 199 ? 83.753 -91.478 19.116 1.00 31.44 199 ASN A O 1
ATOM 1461 N N . ALA A 1 200 ? 83.295 -92.447 21.115 1.00 35.59 200 ALA A N 1
ATOM 1462 C CA . ALA A 1 200 ? 84.146 -93.635 20.940 1.00 38.11 200 ALA A CA 1
ATOM 1463 C C . ALA A 1 200 ? 83.772 -94.351 19.638 1.00 36.73 200 ALA A C 1
ATOM 1464 O O . ALA A 1 200 ? 84.679 -94.905 18.964 1.00 34.25 200 ALA A O 1
ATOM 1466 N N . GLU A 1 201 ? 82.485 -94.417 19.319 1.00 34.71 201 GLU A N 1
ATOM 1467 C CA . GLU A 1 201 ? 82.069 -95.092 18.066 1.00 36.23 201 GLU A CA 1
ATOM 1468 C C . GLU A 1 201 ? 82.593 -94.331 16.847 1.00 30.44 201 GLU A C 1
ATOM 1469 O O . GLU A 1 201 ? 82.971 -94.964 15.896 1.00 28.88 201 GLU A O 1
ATOM 1475 N N . ARG A 1 202 ? 82.574 -93.008 16.883 1.00 27.05 202 ARG A N 1
ATOM 1476 C CA . ARG A 1 202 ? 83.120 -92.236 15.753 1.00 30.20 202 ARG A CA 1
ATOM 1477 C C . ARG A 1 202 ? 84.640 -92.516 15.656 1.00 31.37 202 ARG A C 1
ATOM 1478 O O . ARG A 1 202 ? 85.163 -92.767 14.529 1.00 31.85 202 ARG A O 1
ATOM 1486 N N . LEU A 1 203 ? 85.338 -92.573 16.784 1.00 31.09 203 LEU A N 1
ATOM 1487 C CA . LEU A 1 203 ? 86.806 -92.834 16.783 1.00 31.18 203 LEU A CA 1
ATOM 1488 C C . LEU A 1 203 ? 87.080 -94.179 16.113 1.00 29.57 203 LEU A C 1
ATOM 1489 O O . LEU A 1 203 ? 88.020 -94.252 15.303 1.00 28.86 203 LEU A O 1
ATOM 1494 N N . ARG A 1 204 ? 86.262 -95.193 16.383 1.00 29.65 204 ARG A N 1
ATOM 1495 C CA . ARG A 1 204 ? 86.393 -96.527 15.729 1.00 32.88 204 ARG A CA 1
ATOM 1496 C C . ARG A 1 204 ? 86.171 -96.423 14.215 1.00 30.71 204 ARG A C 1
ATOM 1497 O O . ARG A 1 204 ? 86.868 -97.125 13.430 1.00 29.77 204 ARG A O 1
ATOM 1505 N N . GLU A 1 205 ? 85.148 -95.685 13.819 1.00 32.14 205 GLU A N 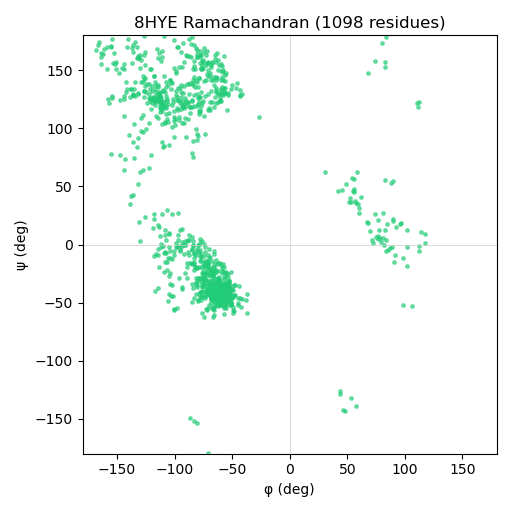1
ATOM 1506 C CA . GLU A 1 205 ? 84.818 -95.512 12.383 1.00 33.31 205 GLU A CA 1
ATOM 1507 C C . GLU A 1 205 ? 85.982 -94.783 11.718 1.00 31.48 205 GLU A C 1
ATOM 1508 O O . GLU A 1 205 ? 86.331 -95.155 10.592 1.00 27.83 205 GLU A O 1
ATOM 1514 N N . LEU A 1 206 ? 86.544 -93.792 12.409 1.00 28.21 206 LEU A N 1
ATOM 1515 C CA . LEU A 1 206 ? 87.701 -93.011 11.892 1.00 29.84 206 LEU A CA 1
ATOM 1516 C C . LEU A 1 206 ? 88.905 -93.940 11.751 1.00 30.22 206 LEU A C 1
ATOM 1517 O O . LEU A 1 206 ? 89.623 -93.824 10.755 1.00 27.15 206 LEU A O 1
ATOM 1522 N N . ASP A 1 207 ? 89.063 -94.874 12.691 1.00 31.02 207 ASP A N 1
ATOM 1523 C CA . ASP A 1 207 ? 90.179 -95.843 12.662 1.00 28.81 207 ASP A CA 1
ATOM 1524 C C . ASP A 1 207 ? 89.981 -96.760 11.449 1.00 29.94 207 ASP A C 1
ATOM 1525 O O . ASP A 1 207 ? 90.973 -97.099 10.778 1.00 29.56 207 ASP A O 1
ATOM 1530 N N . ASP A 1 208 ? 88.740 -97.200 11.225 1.00 27.80 208 ASP A N 1
ATOM 1531 C CA . ASP A 1 208 ? 88.362 -98.029 10.046 1.00 30.01 208 ASP A CA 1
ATOM 1532 C C . ASP A 1 208 ? 88.659 -97.247 8.763 1.00 26.90 208 ASP A C 1
ATOM 1533 O O . ASP A 1 208 ? 89.249 -97.827 7.845 1.00 29.42 208 ASP A O 1
ATOM 1538 N N . LEU A 1 209 ? 88.304 -95.971 8.710 1.00 25.77 209 LEU A N 1
ATOM 1539 C CA . LEU A 1 209 ? 88.469 -95.138 7.506 1.00 26.02 209 LEU A CA 1
ATOM 1540 C C . LEU A 1 209 ? 89.953 -94.787 7.289 1.00 26.36 209 LEU A C 1
ATOM 1541 O O . LEU A 1 209 ? 90.377 -94.856 6.162 1.00 27.38 209 LEU A O 1
ATOM 1546 N N . PHE A 1 210 ? 90.728 -94.403 8.312 1.00 28.68 210 PHE A N 1
ATOM 1547 C CA . PHE A 1 210 ? 92.113 -93.865 8.129 1.00 27.41 210 PHE A CA 1
ATOM 1548 C C . PHE A 1 210 ? 93.211 -94.882 8.489 1.00 25.57 210 PHE A C 1
ATOM 1549 O O . PHE A 1 210 ? 94.319 -94.791 7.954 1.00 21.99 210 PHE A O 1
ATOM 1557 N N . GLY A 1 211 ? 92.913 -95.845 9.344 1.00 27.15 211 GLY A N 1
ATOM 1558 C CA . GLY A 1 211 ? 93.908 -96.774 9.927 1.00 28.50 211 GLY A CA 1
ATOM 1559 C C . GLY A 1 211 ? 95.149 -96.026 10.364 1.00 27.32 211 GLY A C 1
ATOM 1560 O O . GLY A 1 211 ? 95.032 -94.944 10.953 1.00 27.65 211 GLY A O 1
ATOM 1561 N N . ASP A 1 212 ? 96.314 -96.488 9.930 1.00 28.71 212 ASP A N 1
ATOM 1562 C CA . ASP A 1 212 ? 97.610 -95.946 10.416 1.00 28.59 212 ASP A CA 1
ATOM 1563 C C . ASP A 1 212 ? 97.856 -94.518 9.894 1.00 27.70 212 ASP A C 1
ATOM 1564 O O . ASP A 1 212 ? 98.766 -93.912 10.372 1.00 31.03 212 ASP A O 1
ATOM 1569 N N . GLN A 1 213 ? 97.013 -93.921 9.051 1.00 28.28 213 GLN A N 1
ATOM 1570 C CA . GLN A 1 213 ? 97.331 -92.575 8.505 1.00 28.50 213 GLN A CA 1
ATOM 1571 C C . GLN A 1 213 ? 97.121 -91.491 9.556 1.00 24.92 213 GLN A C 1
ATOM 1572 O O . GLN A 1 213 ? 97.591 -90.353 9.352 1.00 21.40 213 GLN A O 1
ATOM 1578 N N . VAL A 1 214 ? 96.348 -91.786 10.595 1.00 23.59 214 VAL A N 1
ATOM 1579 C CA . VAL A 1 214 ? 96.053 -90.765 11.632 1.00 24.35 214 VAL A CA 1
ATOM 1580 C C . VAL A 1 214 ? 96.157 -91.418 12.996 1.00 22.45 214 VAL A C 1
ATOM 1581 O O . VAL A 1 214 ? 96.168 -92.643 13.089 1.00 26.53 214 VAL A O 1
ATOM 1585 N N . THR A 1 215 ? 96.145 -90.602 14.037 1.00 25.15 215 THR A N 1
ATOM 1586 C CA . THR A 1 215 ? 95.865 -91.117 15.387 1.00 28.70 215 THR A CA 1
ATOM 1587 C C . THR A 1 215 ? 94.490 -90.597 15.803 1.00 27.36 215 THR A C 1
ATOM 1588 O O . THR A 1 215 ? 94.257 -89.383 15.700 1.00 25.75 215 THR A O 1
ATOM 1592 N N . THR A 1 216 ? 93.656 -91.489 16.330 1.00 28.33 216 THR A N 1
ATOM 1593 C CA . THR A 1 216 ? 92.360 -91.149 16.963 1.00 30.61 216 THR A CA 1
ATOM 1594 C C . THR A 1 216 ? 92.583 -91.027 18.474 1.00 30.57 216 THR A C 1
ATOM 1595 O O . THR A 1 216 ? 93.222 -91.914 19.074 1.00 31.89 216 THR A O 1
ATOM 1599 N N . LEU A 1 217 ? 92.040 -89.978 19.068 1.00 29.43 217 LEU A N 1
ATOM 1600 C CA . LEU A 1 217 ? 92.257 -89.681 20.495 1.00 29.57 217 LEU A CA 1
ATOM 1601 C C . LEU A 1 217 ? 90.943 -89.225 21.118 1.00 31.22 217 LEU A C 1
ATOM 1602 O O . LEU A 1 217 ? 90.345 -88.282 20.595 1.00 31.25 217 LEU A O 1
ATOM 1607 N N . MET A 1 218 ? 90.536 -89.857 22.213 1.00 31.89 218 MET A N 1
ATOM 1608 C CA . MET A 1 218 ? 89.324 -89.470 22.990 1.00 33.46 218 MET A CA 1
ATOM 1609 C C . MET A 1 218 ? 89.467 -88.004 23.403 1.00 34.46 218 MET A C 1
ATOM 1610 O O . MET A 1 218 ? 90.552 -87.631 23.891 1.00 32.60 218 MET A O 1
ATOM 1615 N N . SER A 1 219 ? 88.439 -87.188 23.160 1.00 32.47 219 SER A N 1
ATOM 1616 C CA . SER A 1 219 ? 88.454 -85.746 23.504 1.00 36.48 219 SER A CA 1
ATOM 1617 C C . SER A 1 219 ? 88.229 -85.569 25.012 1.00 37.13 219 SER A C 1
ATOM 1618 O O . SER A 1 219 ? 87.278 -86.156 25.553 1.00 40.95 219 SER A O 1
ATOM 1621 N N . ASN A 1 220 ? 89.075 -84.772 25.652 1.00 38.08 220 ASN A N 1
ATOM 1622 C CA . ASN A 1 220 ? 88.883 -84.245 27.028 1.00 36.89 220 ASN A CA 1
ATOM 1623 C C . ASN A 1 220 ? 89.883 -83.096 27.158 1.00 39.72 220 ASN A C 1
ATOM 1624 O O . ASN A 1 220 ? 90.713 -82.961 26.235 1.00 37.75 220 ASN A O 1
ATOM 1629 N N . SER A 1 221 ? 89.750 -82.229 28.168 1.00 39.71 221 SER A N 1
ATOM 1630 C CA . SER A 1 221 ? 90.481 -80.936 28.209 1.00 41.97 221 SER A CA 1
ATOM 1631 C C . SER A 1 221 ? 91.983 -81.216 28.283 1.00 35.15 221 SER A C 1
ATOM 1632 O O . SER A 1 221 ? 92.763 -80.458 27.722 1.00 39.30 221 SER A O 1
ATOM 1635 N N . TYR A 1 222 ? 92.368 -82.300 28.928 1.00 37.47 222 TYR A N 1
ATOM 1636 C CA . TYR A 1 222 ? 93.776 -82.751 29.022 1.00 40.18 222 TYR A CA 1
ATOM 1637 C C . TYR A 1 222 ? 94.323 -83.162 27.635 1.00 36.90 222 TYR A C 1
ATOM 1638 O O . TYR A 1 222 ? 95.391 -82.680 27.251 1.00 35.29 222 TYR A O 1
ATOM 1647 N N . HIS A 1 223 ? 93.664 -84.063 26.902 1.00 34.97 223 HIS A N 1
ATOM 1648 C CA . HIS A 1 223 ? 94.134 -84.473 25.551 1.00 39.15 223 HIS A CA 1
ATOM 1649 C C . HIS A 1 223 ? 94.180 -83.235 24.658 1.00 33.83 223 HIS A C 1
ATOM 1650 O O . HIS A 1 223 ? 95.196 -83.016 23.976 1.00 35.04 223 HIS A O 1
ATOM 1657 N N . ILE A 1 224 ? 93.169 -82.390 24.738 1.00 30.99 224 ILE A N 1
ATOM 1658 C CA . ILE A 1 224 ? 93.138 -81.161 23.900 1.00 35.56 224 ILE A CA 1
ATOM 1659 C C . ILE A 1 224 ? 94.352 -80.296 24.243 1.00 32.99 224 ILE A C 1
ATOM 1660 O O . ILE A 1 224 ? 95.061 -79.888 23.322 1.00 36.21 224 ILE A O 1
ATOM 1665 N N . ALA A 1 225 ? 94.584 -79.988 25.515 1.00 36.09 225 ALA A N 1
ATOM 1666 C CA . ALA A 1 225 ? 95.757 -79.186 25.965 1.00 37.39 225 ALA A CA 1
ATOM 1667 C C . ALA A 1 225 ? 97.052 -79.790 25.402 1.00 32.25 225 ALA A C 1
ATOM 1668 O O . ALA A 1 225 ? 97.884 -79.068 24.822 1.00 33.15 225 ALA A O 1
ATOM 1670 N N . GLU A 1 226 ? 97.214 -81.098 25.511 1.00 31.26 226 GLU A N 1
ATOM 1671 C CA . GLU A 1 226 ? 98.489 -81.730 25.088 1.00 35.99 226 GLU A CA 1
ATOM 1672 C C . GLU A 1 226 ? 98.624 -81.613 23.575 1.00 34.21 226 GLU A C 1
ATOM 1673 O O . GLU A 1 226 ? 99.694 -81.274 23.117 1.00 35.98 226 GLU A O 1
ATOM 1679 N N . CYS A 1 227 ? 97.578 -81.920 22.808 1.00 32.58 227 CYS A N 1
ATOM 1680 C CA . CYS A 1 227 ? 97.640 -81.857 21.320 1.00 31.22 227 CYS A CA 1
ATOM 1681 C C . CYS A 1 227 ? 97.928 -80.412 20.908 1.00 28.63 227 CYS A C 1
ATOM 1682 O O . CYS A 1 227 ? 98.781 -80.198 20.061 1.00 31.46 227 CYS A O 1
ATOM 1685 N N . VAL A 1 228 ? 97.215 -79.452 21.475 1.00 30.03 228 VAL A N 1
ATOM 1686 C CA . VAL A 1 228 ? 97.303 -78.025 21.038 1.00 31.15 228 VAL A CA 1
ATOM 1687 C C . VAL A 1 228 ? 98.731 -77.519 21.282 1.00 31.66 228 VAL A C 1
ATOM 1688 O O . VAL A 1 228 ? 99.259 -76.832 20.400 1.00 31.99 228 VAL A O 1
ATOM 1692 N N . ARG A 1 229 ? 99.337 -77.833 22.432 1.00 33.93 229 ARG A N 1
ATOM 1693 C CA . ARG A 1 229 ? 100.722 -77.376 22.768 1.00 36.33 229 ARG A CA 1
ATOM 1694 C C . ARG A 1 229 ? 101.683 -77.805 21.649 1.00 34.48 229 ARG A C 1
ATOM 1695 O O . ARG A 1 229 ? 102.430 -76.951 21.195 1.00 34.62 229 ARG A O 1
ATOM 1703 N N . GLU A 1 230 ? 101.573 -79.035 21.146 1.00 32.93 230 GLU A N 1
ATOM 1704 C CA . GLU A 1 230 ? 102.480 -79.588 20.102 1.00 38.04 230 GLU A CA 1
ATOM 1705 C C . GLU A 1 230 ? 102.075 -79.186 18.666 1.00 36.30 230 GLU A C 1
ATOM 1706 O O . GLU A 1 230 ? 102.793 -79.575 17.734 1.00 36.44 230 GLU A O 1
ATOM 1712 N N . SER A 1 231 ? 100.937 -78.543 18.427 1.00 30.70 231 SER A N 1
ATOM 1713 C CA . SER A 1 231 ? 100.391 -78.453 17.048 1.00 30.11 231 SER A CA 1
ATOM 1714 C C . SER A 1 231 ? 101.052 -77.319 16.290 1.00 31.24 231 SER A C 1
ATOM 1715 O O . SER A 1 231 ? 101.265 -76.283 16.883 1.00 32.79 231 SER A O 1
ATOM 1718 N N . ASP A 1 232 ? 101.277 -77.523 14.998 1.00 29.15 232 ASP A N 1
ATOM 1719 C CA . ASP A 1 232 ? 101.552 -76.436 14.043 1.00 27.66 232 ASP A CA 1
ATOM 1720 C C . ASP A 1 232 ? 100.209 -75.869 13.585 1.00 30.55 232 ASP A C 1
ATOM 1721 O O . ASP A 1 232 ? 100.167 -74.685 13.339 1.00 28.12 232 ASP A O 1
ATOM 1726 N N . LEU A 1 233 ? 99.191 -76.720 13.412 1.00 29.41 233 LEU A N 1
ATOM 1727 C CA . LEU A 1 233 ? 97.849 -76.283 12.920 1.00 29.19 233 LEU A CA 1
ATOM 1728 C C . LEU A 1 233 ? 96.780 -76.961 13.761 1.00 25.51 233 LEU A C 1
ATOM 1729 O O . LEU A 1 233 ? 96.860 -78.198 13.936 1.00 28.17 233 LEU A O 1
ATOM 1734 N N . VAL A 1 234 ? 95.846 -76.176 14.296 1.00 28.14 234 VAL A N 1
ATOM 1735 C CA . VAL A 1 234 ? 94.631 -76.715 14.977 1.00 29.66 234 VAL A CA 1
ATOM 1736 C C . VAL A 1 234 ? 93.402 -76.306 14.162 1.00 30.25 234 VAL A C 1
ATOM 1737 O O . VAL A 1 234 ? 93.241 -75.104 13.848 1.00 30.70 234 VAL A O 1
ATOM 1741 N N . VAL A 1 235 ? 92.608 -77.301 13.784 1.00 29.48 235 VAL A N 1
ATOM 1742 C CA . VAL A 1 235 ? 91.353 -77.124 13.018 1.00 28.25 235 VAL A CA 1
ATOM 1743 C C . VAL A 1 235 ? 90.228 -77.436 14.001 1.00 27.42 235 VAL A C 1
ATOM 1744 O O . VAL A 1 235 ? 90.176 -78.580 14.527 1.00 29.23 235 VAL A O 1
ATOM 1748 N N . GLY A 1 236 ? 89.384 -76.448 14.255 1.00 28.22 236 GLY A N 1
ATOM 1749 C CA . GLY A 1 236 ? 88.162 -76.618 15.068 1.00 28.88 236 GLY A CA 1
ATOM 1750 C C . GLY A 1 236 ? 87.042 -77.089 14.167 1.00 27.64 236 GLY A C 1
ATOM 1751 O O . GLY A 1 236 ? 86.711 -76.386 13.203 1.00 29.07 236 GLY A O 1
ATOM 1752 N N . ALA A 1 237 ? 86.500 -78.268 14.417 1.00 33.05 237 ALA A N 1
ATOM 1753 C CA . ALA A 1 237 ? 85.438 -78.839 13.563 1.00 33.40 237 ALA A CA 1
ATOM 1754 C C . ALA A 1 237 ? 84.352 -79.443 14.457 1.00 33.45 237 ALA A C 1
ATOM 1755 O O . ALA A 1 237 ? 83.905 -80.571 14.185 1.00 34.32 237 ALA A O 1
ATOM 1757 N N . VAL A 1 238 ? 83.983 -78.737 15.523 1.00 33.80 238 VAL A N 1
ATOM 1758 C CA . VAL A 1 238 ? 82.992 -79.229 16.518 1.00 40.06 238 VAL A CA 1
ATOM 1759 C C . VAL A 1 238 ? 81.656 -78.500 16.340 1.00 47.95 238 VAL A C 1
ATOM 1760 O O . VAL A 1 238 ? 81.674 -77.261 16.295 1.00 44.31 238 VAL A O 1
ATOM 1764 N N . LEU A 1 239 ? 80.574 -79.286 16.420 1.00 67.39 239 LEU A N 1
ATOM 1765 C CA . LEU A 1 239 ? 79.142 -78.885 16.407 1.00 79.74 239 LEU A CA 1
ATOM 1766 C C . LEU A 1 239 ? 78.350 -79.796 17.357 1.00 69.13 239 LEU A C 1
ATOM 1767 O O . LEU A 1 239 ? 77.868 -79.253 18.368 1.00 68.26 239 LEU A O 1
ATOM 1772 N N . ALA A 1 245 ? 78.340 -73.915 20.342 1.00 60.89 245 ALA A N 1
ATOM 1773 C CA . ALA A 1 245 ? 79.716 -74.310 19.933 1.00 71.03 245 ALA A CA 1
ATOM 1774 C C . ALA A 1 245 ? 80.688 -74.034 21.082 1.00 71.60 245 ALA A C 1
ATOM 1775 O O . ALA A 1 245 ? 81.047 -72.875 21.298 1.00 78.08 245 ALA A O 1
ATOM 1777 N N . PRO A 1 246 ? 81.144 -75.061 21.850 1.00 67.48 246 PRO A N 1
ATOM 1778 C CA . PRO A 1 246 ? 81.821 -74.839 23.144 1.00 65.78 246 PRO A CA 1
ATOM 1779 C C . PRO A 1 246 ? 83.292 -74.374 23.051 1.00 60.79 246 PRO A C 1
ATOM 1780 O O . PRO A 1 246 ? 83.937 -74.739 22.076 1.00 48.87 246 PRO A O 1
ATOM 1784 N N . LYS A 1 247 ? 83.800 -73.621 24.046 1.00 57.55 247 LYS A N 1
ATOM 1785 C CA . LYS A 1 247 ? 85.185 -73.059 24.009 1.00 56.01 247 LYS A CA 1
ATOM 1786 C C . LYS A 1 247 ? 86.174 -74.106 24.512 1.00 50.18 247 LYS A C 1
ATOM 1787 O O . LYS A 1 247 ? 86.675 -73.966 25.616 1.00 57.96 247 LYS A O 1
ATOM 1793 N N . LEU A 1 248 ? 86.464 -75.095 23.681 1.00 46.41 248 LEU A N 1
ATOM 1794 C CA . LEU A 1 248 ? 87.300 -76.274 24.027 1.00 42.82 248 LEU A CA 1
ATOM 1795 C C . LEU A 1 248 ? 88.776 -75.873 24.103 1.00 38.82 248 LEU A C 1
ATOM 1796 O O . LEU A 1 248 ? 89.522 -76.557 24.834 1.00 39.41 248 LEU A O 1
ATOM 1801 N N . VAL A 1 249 ? 89.178 -74.837 23.364 1.00 35.12 249 VAL A N 1
ATOM 1802 C CA . VAL A 1 249 ? 90.590 -74.376 23.311 1.00 38.08 249 VAL A CA 1
ATOM 1803 C C . VAL A 1 249 ? 90.697 -73.014 24.008 1.00 38.53 249 VAL A C 1
ATOM 1804 O O . VAL A 1 249 ? 90.328 -71.984 23.432 1.00 40.65 249 VAL A O 1
ATOM 1808 N N . THR A 1 250 ? 91.231 -73.042 25.220 1.00 41.21 250 THR A N 1
ATOM 1809 C CA . THR A 1 250 ? 91.319 -71.880 26.129 1.00 39.59 250 THR A CA 1
ATOM 1810 C C . THR A 1 250 ? 92.513 -71.026 25.728 1.00 40.66 250 THR A C 1
ATOM 1811 O O . THR A 1 250 ? 93.394 -71.481 24.957 1.00 36.81 250 THR A O 1
ATOM 1815 N N . GLU A 1 251 ? 92.553 -69.831 26.292 1.00 40.67 251 GLU A N 1
ATOM 1816 C CA . GLU A 1 251 ? 93.693 -68.905 26.137 1.00 41.36 251 GLU A CA 1
ATOM 1817 C C . GLU A 1 251 ? 94.966 -69.543 26.701 1.00 36.66 251 GLU A C 1
ATOM 1818 O O . GLU A 1 251 ? 96.028 -69.396 26.081 1.00 37.01 251 GLU A O 1
ATOM 1824 N N . GLU A 1 252 ? 94.907 -70.217 27.836 1.00 41.24 252 GLU A N 1
ATOM 1825 C CA . GLU A 1 252 ? 96.143 -70.854 28.368 1.00 46.74 252 GLU A CA 1
ATOM 1826 C C . GLU A 1 252 ? 96.684 -71.829 27.295 1.00 41.70 252 GLU A C 1
ATOM 1827 O O . GLU A 1 252 ? 97.915 -71.834 27.050 1.00 42.47 252 GLU A O 1
ATOM 1833 N N . MET A 1 253 ? 95.804 -72.600 26.636 1.00 42.90 253 MET A N 1
ATOM 1834 C CA . MET A 1 253 ? 96.209 -73.601 25.608 1.00 37.78 253 MET A CA 1
ATOM 1835 C C . MET A 1 253 ? 96.875 -72.871 24.435 1.00 35.33 253 MET A C 1
ATOM 1836 O O . MET A 1 253 ? 97.963 -73.292 23.996 1.00 33.87 253 MET A O 1
ATOM 1841 N N . VAL A 1 254 ? 96.335 -71.744 24.001 1.00 34.13 254 VAL A N 1
ATOM 1842 C CA . VAL A 1 254 ? 96.936 -71.042 22.834 1.00 33.57 254 VAL A CA 1
ATOM 1843 C C . VAL A 1 254 ? 98.292 -70.486 23.241 1.00 38.47 254 VAL A C 1
ATOM 1844 O O . VAL A 1 254 ? 99.208 -70.585 22.431 1.00 36.64 254 VAL A O 1
ATOM 1848 N N . ARG A 1 255 ? 98.392 -69.929 24.452 1.00 40.93 255 ARG A N 1
ATOM 1849 C CA . ARG A 1 255 ? 99.652 -69.384 25.029 1.00 45.85 255 ARG A CA 1
ATOM 1850 C C . ARG A 1 255 ? 100.729 -70.482 25.053 1.00 36.91 255 ARG A C 1
ATOM 1851 O O . ARG A 1 255 ? 101.888 -70.148 24.866 1.00 39.67 255 ARG A O 1
ATOM 1859 N N . SER A 1 256 ? 100.370 -71.755 25.259 1.00 34.89 256 SER A N 1
ATOM 1860 C CA . SER A 1 256 ? 101.345 -72.878 25.313 1.00 35.29 256 SER A CA 1
ATOM 1861 C C . SER A 1 256 ? 101.944 -73.161 23.917 1.00 35.53 256 SER A C 1
ATOM 1862 O O . SER A 1 256 ? 102.905 -73.935 23.814 1.00 35.25 256 SER A O 1
ATOM 1865 N N . MET A 1 257 ? 101.388 -72.588 22.847 1.00 37.14 257 MET A N 1
ATOM 1866 C CA . MET A 1 257 ? 101.758 -72.966 21.458 1.00 36.97 257 MET A CA 1
ATOM 1867 C C . MET A 1 257 ? 103.051 -72.257 21.073 1.00 35.64 257 MET A C 1
ATOM 1868 O O . MET A 1 257 ? 103.378 -71.255 21.701 1.00 36.15 257 MET A O 1
ATOM 1873 N N . THR A 1 258 ? 103.731 -72.759 20.046 1.00 35.72 258 THR A N 1
ATOM 1874 C CA . THR A 1 258 ? 104.915 -72.113 19.434 1.00 38.33 258 THR A CA 1
ATOM 1875 C C . THR A 1 258 ? 104.465 -70.991 18.513 1.00 37.60 258 THR A C 1
ATOM 1876 O O . THR A 1 258 ? 103.436 -71.110 17.864 1.00 35.58 258 THR A O 1
ATOM 1880 N N . PRO A 1 259 ? 105.216 -69.870 18.465 1.00 36.94 259 PRO A N 1
ATOM 1881 C CA . PRO A 1 259 ? 104.871 -68.728 17.612 1.00 38.71 259 PRO A CA 1
ATOM 1882 C C . PRO A 1 259 ? 104.803 -69.122 16.120 1.00 33.34 259 PRO A C 1
ATOM 1883 O O . PRO A 1 259 ? 105.548 -69.970 15.684 1.00 29.94 259 PRO A O 1
ATOM 1887 N N . GLY A 1 260 ? 103.871 -68.529 15.375 1.00 30.37 260 GLY A N 1
ATOM 1888 C CA . GLY A 1 260 ? 103.660 -68.824 13.947 1.00 31.12 260 GLY A CA 1
ATOM 1889 C C . GLY A 1 260 ? 102.924 -70.142 13.690 1.00 27.20 260 GLY A C 1
ATOM 1890 O O . GLY A 1 260 ? 102.884 -70.546 12.528 1.00 32.20 260 GLY A O 1
ATOM 1891 N N . SER A 1 261 ? 102.417 -70.813 14.725 1.00 27.58 261 SER A N 1
ATOM 1892 C CA . SER A 1 261 ? 101.330 -71.817 14.628 1.00 30.23 261 SER A CA 1
ATOM 1893 C C . SER A 1 261 ? 100.035 -71.162 14.134 1.00 31.69 261 SER A C 1
ATOM 1894 O O . SER A 1 261 ? 99.927 -69.914 14.163 1.00 30.64 261 SER A O 1
ATOM 1897 N N . VAL A 1 262 ? 99.068 -71.971 13.701 1.00 29.50 262 VAL A N 1
ATOM 1898 C CA . VAL A 1 262 ? 97.868 -71.450 12.980 1.00 30.74 262 VAL A CA 1
ATOM 1899 C C . VAL A 1 262 ? 96.638 -72.130 13.547 1.00 28.74 262 VAL A C 1
ATOM 1900 O O . VAL A 1 262 ? 96.670 -73.362 13.718 1.00 29.34 262 VAL A O 1
ATOM 1904 N N . LEU A 1 263 ? 95.612 -71.350 13.820 1.00 29.76 263 LEU A N 1
ATOM 1905 C CA . LEU A 1 263 ? 94.265 -71.820 14.235 1.00 31.29 263 LEU A CA 1
ATOM 1906 C C . LEU A 1 263 ? 93.248 -71.482 13.134 1.00 31.30 263 LEU A C 1
ATOM 1907 O O . LEU A 1 263 ? 93.264 -70.348 12.644 1.00 27.75 263 LEU A O 1
ATOM 1912 N N . VAL A 1 264 ? 92.452 -72.477 12.739 1.00 31.20 264 VAL A N 1
ATOM 1913 C CA . VAL A 1 264 ? 91.327 -72.377 11.773 1.00 34.87 264 VAL A CA 1
ATOM 1914 C C . VAL A 1 264 ? 90.123 -73.076 12.414 1.00 36.21 264 VAL A C 1
ATOM 1915 O O . VAL A 1 264 ? 90.240 -74.217 12.942 1.00 33.52 264 VAL A O 1
ATOM 1919 N N . ASP A 1 265 ? 88.999 -72.385 12.426 1.00 38.87 265 ASP A N 1
ATOM 1920 C CA . ASP A 1 265 ? 87.714 -72.981 12.847 1.00 40.31 265 ASP A CA 1
ATOM 1921 C C . ASP A 1 265 ? 86.874 -73.149 11.583 1.00 41.98 265 ASP A C 1
ATOM 1922 O O . ASP A 1 265 ? 86.808 -72.219 10.785 1.00 46.78 265 ASP A O 1
ATOM 1927 N N . VAL A 1 266 ? 86.294 -74.318 11.369 1.00 40.96 266 VAL A N 1
ATOM 1928 C CA . VAL A 1 266 ? 85.221 -74.445 10.354 1.00 49.97 266 VAL A CA 1
ATOM 1929 C C . VAL A 1 266 ? 84.013 -73.653 10.879 1.00 52.12 266 VAL A C 1
ATOM 1930 O O . VAL A 1 266 ? 83.248 -73.200 10.062 1.00 58.19 266 VAL A O 1
ATOM 1934 N N . ALA A 1 267 ? 83.903 -73.446 12.199 1.00 57.16 267 ALA A N 1
ATOM 1935 C CA . ALA A 1 267 ? 82.656 -73.006 12.889 1.00 77.65 267 ALA A CA 1
ATOM 1936 C C . ALA A 1 267 ? 82.626 -71.481 13.135 1.00 70.50 267 ALA A C 1
ATOM 1937 O O . ALA A 1 267 ? 81.978 -71.080 14.126 1.00 72.44 267 ALA A O 1
ATOM 1939 N N . ILE A 1 268 ? 83.298 -70.655 12.318 1.00 62.01 268 ILE A N 1
ATOM 1940 C CA . ILE A 1 268 ? 83.741 -69.317 12.815 1.00 60.38 268 ILE A CA 1
ATOM 1941 C C . ILE A 1 268 ? 82.509 -68.429 13.001 1.00 61.96 268 ILE A C 1
ATOM 1942 O O . ILE A 1 268 ? 82.337 -67.939 14.117 1.00 54.37 268 ILE A O 1
ATOM 1947 N N . ASP A 1 269 ? 81.636 -68.291 12.002 1.00 61.72 269 ASP A N 1
ATOM 1948 C CA . ASP A 1 269 ? 80.474 -67.370 12.149 1.00 71.56 269 ASP A CA 1
ATOM 1949 C C . ASP A 1 269 ? 79.506 -67.961 13.187 1.00 71.02 269 ASP A C 1
ATOM 1950 O O . ASP A 1 269 ? 78.647 -67.191 13.634 1.00 80.71 269 ASP A O 1
ATOM 1955 N N . GLN A 1 270 ? 79.689 -69.228 13.610 1.00 68.13 270 GLN A N 1
ATOM 1956 C CA . GLN A 1 270 ? 78.866 -69.906 14.658 1.00 65.49 270 GLN A CA 1
ATOM 1957 C C . GLN A 1 270 ? 79.517 -69.805 16.047 1.00 57.86 270 GLN A C 1
ATOM 1958 O O . GLN A 1 270 ? 79.070 -70.530 16.953 1.00 65.77 270 GLN A O 1
ATOM 1964 N N . GLY A 1 271 ? 80.535 -68.964 16.223 1.00 66.09 271 GLY A N 1
ATOM 1965 C CA . GLY A 1 271 ? 81.250 -68.781 17.507 1.00 63.00 271 GLY A CA 1
ATOM 1966 C C . GLY A 1 271 ? 82.629 -69.430 17.489 1.00 62.26 271 GLY A C 1
ATOM 1967 O O . GLY A 1 271 ? 83.626 -68.734 17.783 1.00 54.79 271 GLY A O 1
ATOM 1968 N N . GLY A 1 272 ? 82.695 -70.715 17.133 1.00 57.17 272 GLY A N 1
ATOM 1969 C CA . GLY A 1 272 ? 83.955 -71.475 17.116 1.00 56.41 272 GLY A CA 1
ATOM 1970 C C . GLY A 1 272 ? 84.384 -71.969 18.495 1.00 50.34 272 GLY A C 1
ATOM 1971 O O . GLY A 1 272 ? 83.780 -71.610 19.502 1.00 48.75 272 GLY A O 1
ATOM 1972 N N . ILE A 1 273 ? 85.437 -72.776 18.534 1.00 48.13 273 ILE A N 1
ATOM 1973 C CA . ILE A 1 273 ? 85.863 -73.511 19.755 1.00 42.83 273 ILE A CA 1
ATOM 1974 C C . ILE A 1 273 ? 87.040 -72.787 20.430 1.00 39.72 273 ILE A C 1
ATOM 1975 O O . ILE A 1 273 ? 87.479 -73.294 21.465 1.00 37.66 273 ILE A O 1
ATOM 1980 N N . PHE A 1 274 ? 87.587 -71.721 19.835 1.00 35.33 274 PHE A N 1
ATOM 1981 C CA . PHE A 1 274 ? 88.795 -71.030 20.345 1.00 38.54 274 PHE A CA 1
ATOM 1982 C C . PHE A 1 274 ? 88.377 -69.815 21.182 1.00 40.79 274 PHE A C 1
ATOM 1983 O O . PHE A 1 274 ? 87.837 -68.873 20.620 1.00 36.90 274 PHE A O 1
ATOM 1991 N N . GLU A 1 275 ? 88.673 -69.816 22.481 1.00 43.62 275 GLU A N 1
ATOM 1992 C CA . GLU A 1 275 ? 88.432 -68.652 23.378 1.00 44.39 275 GLU A CA 1
ATOM 1993 C C . GLU A 1 275 ? 89.054 -67.384 22.767 1.00 43.83 275 GLU A C 1
ATOM 1994 O O . GLU A 1 275 ? 88.478 -66.303 22.900 1.00 42.42 275 GLU A O 1
ATOM 2000 N N . THR A 1 276 ? 90.187 -67.492 22.086 1.00 45.49 276 THR A N 1
ATOM 2001 C CA . THR A 1 276 ? 90.965 -66.322 21.622 1.00 40.79 276 THR A CA 1
ATOM 2002 C C . THR A 1 276 ? 90.432 -65.752 20.296 1.00 44.02 276 THR A C 1
ATOM 2003 O O . THR A 1 276 ? 90.904 -64.673 19.956 1.00 45.22 276 THR A O 1
ATOM 2007 N N . THR A 1 277 ? 89.536 -66.405 19.540 1.00 46.06 277 THR A N 1
ATOM 2008 C CA . THR A 1 277 ? 88.926 -65.772 18.330 1.00 58.51 277 THR A CA 1
ATOM 2009 C C . THR A 1 277 ? 87.782 -64.847 18.775 1.00 57.25 277 THR A C 1
ATOM 2010 O O . THR A 1 277 ? 86.662 -65.325 18.845 1.00 67.39 277 THR A O 1
ATOM 2014 N N . ASP A 1 278 ? 88.066 -63.573 19.048 1.00 59.24 278 ASP A N 1
ATOM 2015 C CA . ASP A 1 278 ? 87.077 -62.568 19.527 1.00 63.11 278 ASP A CA 1
ATOM 2016 C C . ASP A 1 278 ? 86.262 -62.024 18.340 1.00 62.98 278 ASP A C 1
ATOM 2017 O O . ASP A 1 278 ? 85.165 -61.499 18.580 1.00 78.93 278 ASP A O 1
ATOM 2022 N N . ARG A 1 279 ? 86.749 -62.141 17.102 1.00 58.61 279 ARG A N 1
ATOM 2023 C CA . ARG A 1 279 ? 86.051 -61.548 15.935 1.00 50.06 279 ARG A CA 1
ATOM 2024 C C . ARG A 1 279 ? 86.338 -62.285 14.632 1.00 50.03 279 ARG A C 1
ATOM 2025 O O . ARG A 1 279 ? 87.322 -63.012 14.548 1.00 49.19 279 ARG A O 1
ATOM 2033 N N . VAL A 1 280 ? 85.508 -61.995 13.635 1.00 50.44 280 VAL A N 1
ATOM 2034 C CA . VAL A 1 280 ? 85.542 -62.539 12.249 1.00 48.25 280 VAL A CA 1
ATOM 2035 C C . VAL A 1 280 ? 86.248 -61.495 11.381 1.00 48.99 280 VAL A C 1
ATOM 2036 O O . VAL A 1 280 ? 86.180 -60.308 11.742 1.00 53.20 280 VAL A O 1
ATOM 2040 N N . THR A 1 281 ? 86.953 -61.923 10.331 1.00 45.91 281 THR A N 1
ATOM 2041 C CA . THR A 1 281 ? 87.754 -61.065 9.416 1.00 47.95 281 THR A CA 1
ATOM 2042 C C . THR A 1 281 ? 87.326 -61.335 7.972 1.00 50.17 281 THR A C 1
ATOM 2043 O O . THR A 1 281 ? 86.508 -62.246 7.785 1.00 46.30 281 THR A O 1
ATOM 2047 N N . THR A 1 282 ? 87.941 -60.633 7.008 1.00 48.83 282 THR A N 1
ATOM 2048 C CA . THR A 1 282 ? 87.724 -60.791 5.544 1.00 53.87 282 THR A CA 1
ATOM 2049 C C . THR A 1 282 ? 89.058 -61.047 4.828 1.00 53.06 282 THR A C 1
ATOM 2050 O O . THR A 1 282 ? 90.104 -60.737 5.434 1.00 52.13 282 THR A O 1
ATOM 2054 N N . HIS A 1 283 ? 89.001 -61.505 3.564 1.00 61.13 283 HIS A N 1
ATOM 2055 C CA . HIS A 1 283 ? 90.140 -62.029 2.746 1.00 61.96 283 HIS A CA 1
ATOM 2056 C C . HIS A 1 283 ? 91.251 -60.974 2.584 1.00 64.91 283 HIS A C 1
ATOM 2057 O O . HIS A 1 283 ? 92.401 -61.402 2.348 1.00 63.79 283 HIS A O 1
ATOM 2064 N N . ASP A 1 284 ? 90.967 -59.674 2.773 1.00 62.18 284 ASP A N 1
ATOM 2065 C CA . ASP A 1 284 ? 91.962 -58.576 2.598 1.00 62.84 284 ASP A CA 1
ATOM 2066 C C . ASP A 1 284 ? 92.721 -58.300 3.907 1.00 58.15 284 ASP A C 1
ATOM 2067 O O . ASP A 1 284 ? 93.814 -57.705 3.828 1.00 58.12 284 ASP A O 1
ATOM 2072 N N . ASP A 1 285 ? 92.205 -58.709 5.066 1.00 55.87 285 ASP A N 1
ATOM 2073 C CA . ASP A 1 285 ? 92.990 -58.704 6.337 1.00 53.24 285 ASP A CA 1
ATOM 2074 C C . ASP A 1 285 ? 92.580 -59.941 7.132 1.00 46.81 285 ASP A C 1
ATOM 2075 O O . ASP A 1 285 ? 91.842 -59.848 8.112 1.00 47.54 285 ASP A O 1
ATOM 2080 N N . PRO A 1 286 ? 93.027 -61.137 6.687 1.00 43.72 286 PRO A N 1
ATOM 2081 C CA . PRO A 1 286 ? 92.383 -62.402 7.066 1.00 40.46 286 PRO A CA 1
ATOM 2082 C C . PRO A 1 286 ? 92.733 -62.946 8.458 1.00 37.73 286 PRO A C 1
ATOM 2083 O O . PRO A 1 286 ? 91.991 -63.745 9.020 1.00 35.20 286 PRO A O 1
ATOM 2087 N N . THR A 1 287 ? 93.832 -62.488 9.039 1.00 40.41 287 THR A N 1
ATOM 2088 C CA . THR A 1 287 ? 94.338 -63.082 10.301 1.00 39.30 287 THR A CA 1
ATOM 2089 C C . THR A 1 287 ? 94.595 -61.994 11.323 1.00 35.85 287 THR A C 1
ATOM 2090 O O . THR A 1 287 ? 94.820 -60.869 10.941 1.00 33.56 287 THR A O 1
ATOM 2094 N N . TYR A 1 288 ? 94.621 -62.382 12.582 1.00 38.87 288 TYR A N 1
ATOM 2095 C CA . TYR A 1 288 ? 95.236 -61.578 13.660 1.00 41.08 288 TYR A CA 1
ATOM 2096 C C . TYR A 1 288 ? 96.139 -62.526 14.449 1.00 39.80 288 TYR A C 1
ATOM 2097 O O . TYR A 1 288 ? 96.006 -63.767 14.350 1.00 34.99 288 TYR A O 1
ATOM 2106 N N . VAL A 1 289 ? 97.050 -61.938 15.205 1.00 39.40 289 VAL A N 1
ATOM 2107 C CA . VAL A 1 289 ? 98.043 -62.686 16.013 1.00 41.38 289 VAL A CA 1
ATOM 2108 C C . VAL A 1 289 ? 97.710 -62.433 17.470 1.00 39.67 289 VAL A C 1
ATOM 2109 O O . VAL A 1 289 ? 97.641 -61.270 17.841 1.00 42.68 289 VAL A O 1
ATOM 2113 N N . LYS A 1 290 ? 97.621 -63.495 18.260 1.00 43.57 290 LYS A N 1
ATOM 2114 C CA . LYS A 1 290 ? 97.538 -63.424 19.734 1.00 44.40 290 LYS A CA 1
ATOM 2115 C C . LYS A 1 290 ? 98.468 -64.491 20.286 1.00 44.88 290 LYS A C 1
ATOM 2116 O O . LYS A 1 290 ? 98.410 -65.645 19.798 1.00 44.24 290 LYS A O 1
ATOM 2122 N N . HIS A 1 291 ? 99.326 -64.093 21.224 1.00 45.73 291 HIS A N 1
ATOM 2123 C CA . HIS A 1 291 ? 100.400 -64.932 21.804 1.00 41.20 291 HIS A CA 1
ATOM 2124 C C . HIS A 1 291 ? 101.249 -65.550 20.684 1.00 36.44 291 HIS A C 1
ATOM 2125 O O . HIS A 1 291 ? 101.643 -66.713 20.818 1.00 37.83 291 HIS A O 1
ATOM 2132 N N . GLY A 1 292 ? 101.534 -64.789 19.634 1.00 35.66 292 GLY A N 1
ATOM 2133 C CA . GLY A 1 292 ? 102.380 -65.201 18.500 1.00 37.28 292 GLY A CA 1
ATOM 2134 C C . GLY A 1 292 ? 101.696 -66.231 17.592 1.00 40.78 292 GLY A C 1
ATOM 2135 O O . GLY A 1 292 ? 102.365 -66.633 16.627 1.00 37.05 292 GLY A O 1
ATOM 2136 N N . VAL A 1 293 ? 100.436 -66.634 17.876 1.00 34.14 293 VAL A N 1
ATOM 2137 C CA . VAL A 1 293 ? 99.656 -67.635 17.085 1.00 33.37 293 VAL A CA 1
ATOM 2138 C C . VAL A 1 293 ? 98.780 -66.925 16.052 1.00 32.64 293 VAL A C 1
ATOM 2139 O O . VAL A 1 293 ? 98.110 -65.966 16.386 1.00 34.75 293 VAL A O 1
ATOM 2143 N N . VAL A 1 294 ? 98.829 -67.387 14.808 1.00 35.26 294 VAL A N 1
ATOM 2144 C CA . VAL A 1 294 ? 98.040 -66.832 13.681 1.00 31.79 294 VAL A CA 1
ATOM 2145 C C . VAL A 1 294 ? 96.609 -67.372 13.806 1.00 32.98 294 VAL A C 1
ATOM 2146 O O . VAL A 1 294 ? 96.409 -68.597 13.664 1.00 31.63 294 VAL A O 1
ATOM 2150 N N . HIS A 1 295 ? 95.655 -66.477 14.054 1.00 31.09 295 HIS A N 1
ATOM 2151 C CA . HIS A 1 295 ? 94.197 -66.772 14.094 1.00 35.34 295 HIS A CA 1
ATOM 2152 C C . HIS A 1 295 ? 93.605 -66.439 12.727 1.00 35.05 295 HIS A C 1
ATOM 2153 O O . HIS A 1 295 ? 93.589 -65.256 12.371 1.00 35.90 295 HIS A O 1
ATOM 2160 N N . TYR A 1 296 ? 93.216 -67.457 11.967 1.00 34.26 296 TYR A N 1
ATOM 2161 C CA . TYR A 1 296 ? 92.464 -67.278 10.699 1.00 39.09 296 TYR A CA 1
ATOM 2162 C C . TYR A 1 296 ? 90.974 -67.249 11.037 1.00 34.47 296 TYR A C 1
ATOM 2163 O O . TYR A 1 296 ? 90.472 -68.209 11.623 1.00 39.70 296 TYR A O 1
ATOM 2172 N N . ALA A 1 297 ? 90.318 -66.157 10.680 1.00 38.87 297 ALA A N 1
ATOM 2173 C CA . ALA A 1 297 ? 88.978 -65.749 11.176 1.00 40.13 297 ALA A CA 1
ATOM 2174 C C . ALA A 1 297 ? 88.041 -65.360 10.005 1.00 40.82 297 ALA A C 1
ATOM 2175 O O . ALA A 1 297 ? 87.020 -64.672 10.242 1.00 43.56 297 ALA A O 1
ATOM 2177 N N . VAL A 1 298 ? 88.337 -65.790 8.776 1.00 40.40 298 VAL A N 1
ATOM 2178 C CA . VAL A 1 298 ? 87.508 -65.449 7.580 1.00 42.23 298 VAL A CA 1
ATOM 2179 C C . VAL A 1 298 ? 86.342 -66.427 7.536 1.00 41.28 298 VAL A C 1
ATOM 2180 O O . VAL A 1 298 ? 86.619 -67.624 7.484 1.00 36.51 298 VAL A O 1
ATOM 2184 N N . ALA A 1 299 ? 85.107 -65.903 7.614 1.00 40.54 299 ALA A N 1
ATOM 2185 C CA . ALA A 1 299 ? 83.837 -66.664 7.551 1.00 42.08 299 ALA A CA 1
ATOM 2186 C C . ALA A 1 299 ? 83.678 -67.327 6.169 1.00 38.17 299 ALA A C 1
ATOM 2187 O O . ALA A 1 299 ? 84.299 -66.880 5.167 1.00 35.82 299 ALA A O 1
ATOM 2189 N N . ASN A 1 300 ? 82.879 -68.390 6.099 1.00 41.60 300 ASN A N 1
ATOM 2190 C CA . ASN A 1 300 ? 82.365 -68.906 4.803 1.00 39.60 300 ASN A CA 1
ATOM 2191 C C . ASN A 1 300 ? 83.523 -69.282 3.859 1.00 33.16 300 ASN A C 1
ATOM 2192 O O . ASN A 1 300 ? 83.642 -68.770 2.725 1.00 32.09 300 ASN A O 1
ATOM 2197 N N . MET A 1 301 ? 84.329 -70.243 4.243 1.00 31.21 301 MET A N 1
ATOM 2198 C CA . MET A 1 301 ? 85.441 -70.657 3.375 1.00 29.62 301 MET A CA 1
ATOM 2199 C C . MET A 1 301 ? 84.888 -71.281 2.096 1.00 28.28 301 MET A C 1
ATOM 2200 O O . MET A 1 301 ? 85.543 -71.208 1.064 1.00 28.42 301 MET A O 1
ATOM 2205 N N . PRO A 1 302 ? 83.716 -71.965 2.065 1.00 27.90 302 PRO A N 1
ATOM 2206 C CA . PRO A 1 302 ? 83.166 -72.457 0.788 1.00 27.53 302 PRO A CA 1
ATOM 2207 C C . PRO A 1 302 ? 82.989 -71.351 -0.258 1.00 25.79 302 PRO A C 1
ATOM 2208 O O . PRO A 1 302 ? 83.051 -71.632 -1.426 1.00 28.01 302 PRO A O 1
ATOM 2212 N N . GLY A 1 303 ? 82.866 -70.111 0.187 1.00 26.11 303 GLY A N 1
ATOM 2213 C CA . GLY A 1 303 ? 82.749 -68.936 -0.694 1.00 28.80 303 GLY A CA 1
ATOM 2214 C C . GLY A 1 303 ? 83.991 -68.709 -1.529 1.00 31.04 303 GLY A C 1
ATOM 2215 O O . GLY A 1 303 ? 83.876 -68.071 -2.560 1.00 35.36 303 GLY A O 1
ATOM 2216 N N . ALA A 1 304 ? 85.143 -69.226 -1.103 1.00 29.54 304 ALA A N 1
ATOM 2217 C CA . ALA A 1 304 ? 86.440 -69.069 -1.782 1.00 30.81 304 ALA A CA 1
ATOM 2218 C C . ALA A 1 304 ? 86.556 -70.058 -2.923 1.00 27.36 304 ALA A C 1
ATOM 2219 O O . ALA A 1 304 ? 87.399 -69.800 -3.815 1.00 29.31 304 ALA A O 1
ATOM 2221 N N . VAL A 1 305 ? 85.750 -71.123 -2.926 1.00 27.15 305 VAL A N 1
ATOM 2222 C CA . VAL A 1 305 ? 85.718 -72.072 -4.080 1.00 27.89 305 VAL A CA 1
ATOM 2223 C C . VAL A 1 305 ? 84.290 -72.152 -4.650 1.00 27.53 305 VAL A C 1
ATOM 2224 O O . VAL A 1 305 ? 83.579 -73.141 -4.520 1.00 27.90 305 VAL A O 1
ATOM 2228 N N . PRO A 1 306 ? 83.763 -71.051 -5.224 1.00 29.19 306 PRO A N 1
ATOM 2229 C CA . PRO A 1 306 ? 82.332 -70.961 -5.535 1.00 30.65 306 PRO A CA 1
ATOM 2230 C C . PRO A 1 306 ? 81.855 -71.994 -6.566 1.00 29.60 306 PRO A C 1
ATOM 2231 O O . PRO A 1 306 ? 80.793 -72.536 -6.401 1.00 29.61 306 PRO A O 1
ATOM 2235 N N . ARG A 1 307 ? 82.708 -72.365 -7.508 1.00 26.90 307 ARG A N 1
ATOM 2236 C CA . ARG A 1 307 ? 82.344 -73.381 -8.502 1.00 26.15 307 ARG A CA 1
ATOM 2237 C C . ARG A 1 307 ? 82.140 -74.731 -7.813 1.00 30.97 307 ARG A C 1
ATOM 2238 O O . ARG A 1 307 ? 81.025 -75.309 -7.939 1.00 29.27 307 ARG A O 1
ATOM 2246 N N . THR A 1 308 ? 83.144 -75.226 -7.090 1.00 27.82 308 THR A N 1
ATOM 2247 C CA . THR A 1 308 ? 83.022 -76.471 -6.295 1.00 26.01 308 THR A CA 1
ATOM 2248 C C . THR A 1 308 ? 81.773 -76.372 -5.401 1.00 26.38 308 THR A C 1
ATOM 2249 O O . THR A 1 308 ? 80.998 -77.318 -5.359 1.00 23.85 308 THR A O 1
ATOM 2253 N N . SER A 1 309 ? 81.612 -75.284 -4.660 1.00 26.11 309 SER A N 1
ATOM 2254 C CA . SER A 1 309 ? 80.512 -75.149 -3.673 1.00 30.35 309 SER A CA 1
ATOM 2255 C C . SER A 1 309 ? 79.145 -75.132 -4.399 1.00 29.58 309 SER A C 1
ATOM 2256 O O . SER A 1 309 ? 78.204 -75.767 -3.925 1.00 26.31 309 SER A O 1
ATOM 2259 N N . THR A 1 310 ? 79.081 -74.513 -5.574 1.00 29.17 310 THR A N 1
ATOM 2260 C CA . THR A 1 310 ? 77.840 -74.410 -6.361 1.00 29.02 310 THR A CA 1
ATOM 2261 C C . THR A 1 310 ? 77.421 -75.832 -6.752 1.00 30.43 310 THR A C 1
ATOM 2262 O O . THR A 1 310 ? 76.219 -76.204 -6.533 1.00 26.88 310 THR A O 1
ATOM 2266 N N . PHE A 1 311 ? 78.358 -76.611 -7.280 1.00 27.21 311 PHE A N 1
ATOM 2267 C CA . PHE A 1 311 ? 78.074 -78.000 -7.692 1.00 28.46 311 PHE A CA 1
ATOM 2268 C C . PHE A 1 311 ? 77.599 -78.785 -6.474 1.00 30.05 311 PHE A C 1
ATOM 2269 O O . PHE A 1 311 ? 76.665 -79.596 -6.613 1.00 25.42 311 PHE A O 1
ATOM 2277 N N . ALA A 1 312 ? 78.253 -78.605 -5.317 1.00 29.21 312 ALA A N 1
ATOM 2278 C CA . ALA A 1 312 ? 78.012 -79.470 -4.141 1.00 28.66 312 ALA A CA 1
ATOM 2279 C C . ALA A 1 312 ? 76.616 -79.165 -3.613 1.00 27.25 312 ALA A C 1
ATOM 2280 O O . ALA A 1 312 ? 75.924 -80.087 -3.187 1.00 26.73 312 ALA A O 1
ATOM 2282 N N . LEU A 1 313 ? 76.244 -77.894 -3.604 1.00 29.56 313 LEU A N 1
ATOM 2283 C CA . LEU A 1 313 ? 74.917 -77.457 -3.082 1.00 29.74 313 LEU A CA 1
ATOM 2284 C C . LEU A 1 313 ? 73.805 -77.851 -4.060 1.00 27.17 313 LEU A C 1
ATOM 2285 O O . LEU A 1 313 ? 72.862 -78.549 -3.642 1.00 27.61 313 LEU A O 1
ATOM 2290 N N . THR A 1 314 ? 73.924 -77.425 -5.307 1.00 30.66 314 THR A N 1
ATOM 2291 C CA . THR A 1 314 ? 72.896 -77.654 -6.357 1.00 31.48 314 THR A CA 1
ATOM 2292 C C . THR A 1 314 ? 72.712 -79.152 -6.608 1.00 37.57 314 THR A C 1
ATOM 2293 O O . THR A 1 314 ? 71.611 -79.528 -7.037 1.00 31.75 314 THR A O 1
ATOM 2297 N N . ASN A 1 315 ? 73.714 -79.985 -6.282 1.00 32.43 315 ASN A N 1
ATOM 2298 C CA . ASN A 1 315 ? 73.623 -81.462 -6.419 1.00 29.47 315 ASN A CA 1
ATOM 2299 C C . ASN A 1 315 ? 72.439 -81.953 -5.576 1.00 26.96 315 ASN A C 1
ATOM 2300 O O . ASN A 1 315 ? 71.825 -82.977 -5.905 1.00 26.98 315 ASN A O 1
ATOM 2305 N N . VAL A 1 316 ? 72.195 -81.315 -4.447 1.00 24.69 316 VAL A N 1
ATOM 2306 C CA . VAL A 1 316 ? 71.202 -81.841 -3.489 1.00 25.51 316 VAL A CA 1
ATOM 2307 C C . VAL A 1 316 ? 70.006 -80.875 -3.394 1.00 25.80 316 VAL A C 1
ATOM 2308 O O . VAL A 1 316 ? 68.975 -81.323 -2.937 1.00 27.22 316 VAL A O 1
ATOM 2312 N N . THR A 1 317 ? 70.123 -79.612 -3.787 1.00 25.45 317 THR A N 1
ATOM 2313 C CA . THR A 1 317 ? 68.970 -78.684 -3.727 1.00 24.88 317 THR A CA 1
ATOM 2314 C C . THR A 1 317 ? 67.987 -78.963 -4.878 1.00 27.73 317 THR A C 1
ATOM 2315 O O . THR A 1 317 ? 66.780 -78.938 -4.632 1.00 25.86 317 THR A O 1
ATOM 2319 N N . ILE A 1 318 ? 68.475 -79.154 -6.105 1.00 27.57 318 ILE A N 1
ATOM 2320 C CA . ILE A 1 318 ? 67.612 -79.201 -7.307 1.00 32.87 318 ILE A CA 1
ATOM 2321 C C . ILE A 1 318 ? 66.619 -80.374 -7.253 1.00 33.88 318 ILE A C 1
ATOM 2322 O O . ILE A 1 318 ? 65.504 -80.180 -7.716 1.00 31.10 318 ILE A O 1
ATOM 2327 N N . PRO A 1 319 ? 66.937 -81.577 -6.713 1.00 34.28 319 PRO A N 1
ATOM 2328 C CA . PRO A 1 319 ? 65.931 -82.624 -6.508 1.00 36.17 319 PRO A CA 1
ATOM 2329 C C . PRO A 1 319 ? 64.722 -82.167 -5.683 1.00 33.70 319 PRO A C 1
ATOM 2330 O O . PRO A 1 319 ? 63.609 -82.561 -5.989 1.00 34.75 319 PRO A O 1
ATOM 2334 N N . TYR A 1 320 ? 64.934 -81.290 -4.710 1.00 32.11 320 TYR A N 1
ATOM 2335 C CA . TYR A 1 320 ? 63.829 -80.753 -3.890 1.00 33.99 320 TYR A CA 1
ATOM 2336 C C . TYR A 1 320 ? 63.074 -79.699 -4.707 1.00 36.05 320 TYR A C 1
ATOM 2337 O O . TYR A 1 320 ? 61.839 -79.710 -4.726 1.00 28.59 320 TYR A O 1
ATOM 2346 N N . ALA A 1 321 ? 63.785 -78.821 -5.388 1.00 31.14 321 ALA A N 1
ATOM 2347 C CA . ALA A 1 321 ? 63.139 -77.853 -6.289 1.00 32.55 321 ALA A CA 1
ATOM 2348 C C . ALA A 1 321 ? 62.269 -78.571 -7.328 1.00 33.21 321 ALA A C 1
ATOM 2349 O O . ALA A 1 321 ? 61.254 -77.965 -7.724 1.00 28.78 321 ALA A O 1
ATOM 2351 N N . LEU A 1 322 ? 62.716 -79.730 -7.826 1.00 33.27 322 LEU A N 1
ATOM 2352 C CA . LEU A 1 322 ? 62.034 -80.483 -8.902 1.00 31.54 322 LEU A CA 1
ATOM 2353 C C . LEU A 1 322 ? 60.671 -80.936 -8.370 1.00 37.11 322 LEU A C 1
ATOM 2354 O O . LEU A 1 322 ? 59.691 -80.958 -9.147 1.00 36.39 322 LEU A O 1
ATOM 2359 N N . GLN A 1 323 ? 60.644 -81.313 -7.097 1.00 32.57 323 GLN A N 1
ATOM 2360 C CA . GLN A 1 323 ? 59.441 -81.838 -6.421 1.00 32.64 323 GLN A CA 1
ATOM 2361 C C . GLN A 1 323 ? 58.462 -80.694 -6.301 1.00 34.59 323 GLN A C 1
ATOM 2362 O O . GLN A 1 323 ? 57.274 -80.938 -6.642 1.00 35.42 323 GLN A O 1
ATOM 2368 N N . ILE A 1 324 ? 58.943 -79.524 -5.873 1.00 30.65 324 ILE A N 1
ATOM 2369 C CA . ILE A 1 324 ? 58.090 -78.334 -5.702 1.00 32.28 324 ILE A CA 1
ATOM 2370 C C . ILE A 1 324 ? 57.510 -77.981 -7.067 1.00 33.53 324 ILE A C 1
ATOM 2371 O O . ILE A 1 324 ? 56.330 -77.729 -7.139 1.00 33.21 324 ILE A O 1
ATOM 2376 N N . ALA A 1 325 ? 58.311 -78.013 -8.119 1.00 31.52 325 ALA A N 1
ATOM 2377 C CA . ALA A 1 325 ? 57.862 -77.575 -9.445 1.00 33.81 325 ALA A CA 1
ATOM 2378 C C . ALA A 1 325 ? 56.853 -78.591 -10.013 1.00 36.75 325 ALA A C 1
ATOM 2379 O O . ALA A 1 325 ? 55.891 -78.135 -10.668 1.00 31.88 325 ALA A O 1
ATOM 2381 N N . ASN A 1 326 ? 57.094 -79.894 -9.816 1.00 33.76 326 ASN A N 1
ATOM 2382 C CA . ASN A 1 326 ? 56.247 -80.993 -10.342 1.00 34.09 326 ASN A CA 1
ATOM 2383 C C . ASN A 1 326 ? 54.882 -80.933 -9.648 1.00 36.69 326 ASN A C 1
ATOM 2384 O O . ASN A 1 326 ? 53.907 -80.998 -10.350 1.00 37.05 326 ASN A O 1
ATOM 2389 N N . LYS A 1 327 ? 54.828 -80.738 -8.338 1.00 33.19 327 LYS A N 1
ATOM 2390 C CA . LYS A 1 327 ? 53.615 -81.011 -7.559 1.00 34.25 327 LYS A CA 1
ATOM 2391 C C . LYS A 1 327 ? 53.037 -79.739 -6.969 1.00 35.27 327 LYS A C 1
ATOM 2392 O O . LYS A 1 327 ? 51.966 -79.854 -6.352 1.00 33.52 327 LYS A O 1
ATOM 2398 N N . GLY A 1 328 ? 53.757 -78.617 -7.055 1.00 32.66 328 GLY A N 1
ATOM 2399 C CA . GLY A 1 328 ? 53.494 -77.434 -6.219 1.00 29.96 328 GLY A CA 1
ATOM 2400 C C . GLY A 1 328 ? 53.953 -77.668 -4.786 1.00 34.34 328 GLY A C 1
ATOM 2401 O O . GLY A 1 328 ? 54.129 -78.857 -4.358 1.00 35.14 328 GLY A O 1
ATOM 2402 N N . TYR A 1 329 ? 54.203 -76.589 -4.051 1.00 34.86 329 TYR A N 1
ATOM 2403 C CA . TYR A 1 329 ? 54.895 -76.674 -2.746 1.00 35.89 329 TYR A CA 1
ATOM 2404 C C . TYR A 1 329 ? 54.050 -77.496 -1.794 1.00 37.34 329 TYR A C 1
ATOM 2405 O O . TYR A 1 329 ? 54.636 -78.222 -0.970 1.00 32.31 329 TYR A O 1
ATOM 2414 N N . ARG A 1 330 ? 52.720 -77.400 -1.892 1.00 36.45 330 ARG A N 1
ATOM 2415 C CA . ARG A 1 330 ? 51.842 -78.013 -0.857 1.00 35.52 330 ARG A CA 1
ATOM 2416 C C . ARG A 1 330 ? 52.003 -79.536 -0.939 1.00 31.80 330 ARG A C 1
ATOM 2417 O O . ARG A 1 330 ? 52.315 -80.177 0.075 1.00 32.05 330 ARG A O 1
ATOM 2425 N N . ALA A 1 331 ? 51.783 -80.116 -2.110 1.00 34.41 331 ALA A N 1
ATOM 2426 C CA . ALA A 1 331 ? 51.809 -81.588 -2.261 1.00 36.47 331 ALA A CA 1
ATOM 2427 C C . ALA A 1 331 ? 53.265 -82.067 -2.130 1.00 34.13 331 ALA A C 1
ATOM 2428 O O . ALA A 1 331 ? 53.469 -83.140 -1.542 1.00 35.42 331 ALA A O 1
ATOM 2430 N N . ALA A 1 332 ? 54.250 -81.297 -2.612 1.00 36.94 332 ALA A N 1
ATOM 2431 C CA . ALA A 1 332 ? 55.691 -81.643 -2.446 1.00 34.28 332 ALA A CA 1
ATOM 2432 C C . ALA A 1 332 ? 55.996 -81.826 -0.957 1.00 33.17 332 ALA A C 1
ATOM 2433 O O . ALA A 1 332 ? 56.604 -82.855 -0.599 1.00 32.11 332 ALA A O 1
ATOM 2435 N N . CYS A 1 333 ? 55.506 -80.922 -0.118 1.00 33.43 333 CYS A N 1
ATOM 2436 C CA . CYS A 1 333 ? 55.749 -80.945 1.346 1.00 36.68 333 CYS A CA 1
ATOM 2437 C C . CYS A 1 333 ? 54.931 -82.024 2.048 1.00 39.51 333 CYS A C 1
ATOM 2438 O O . CYS A 1 333 ? 55.462 -82.619 2.995 1.00 38.69 333 CYS A O 1
ATOM 2441 N N . LEU A 1 334 ? 53.705 -82.307 1.604 1.00 40.16 334 LEU A N 1
ATOM 2442 C CA . LEU A 1 334 ? 52.890 -83.365 2.264 1.00 39.84 334 LEU A CA 1
ATOM 2443 C C . LEU A 1 334 ? 53.445 -84.719 1.838 1.00 39.17 334 LEU A C 1
ATOM 2444 O O . LEU A 1 334 ? 53.272 -85.677 2.587 1.00 40.49 334 LEU A O 1
ATOM 2449 N N . ASP A 1 335 ? 54.086 -84.785 0.673 1.00 36.11 335 ASP A N 1
ATOM 2450 C CA . ASP A 1 335 ? 54.689 -86.043 0.189 1.00 35.41 335 ASP A CA 1
ATOM 2451 C C . ASP A 1 335 ? 56.112 -86.218 0.733 1.00 38.17 335 ASP A C 1
ATOM 2452 O O . ASP A 1 335 ? 56.605 -87.333 0.623 1.00 40.52 335 ASP A O 1
ATOM 2457 N N . ASN A 1 336 ? 56.757 -85.178 1.262 1.00 37.61 336 ASN A N 1
ATOM 2458 C CA . ASN A 1 336 ? 58.208 -85.215 1.605 1.00 32.92 336 ASN A CA 1
ATOM 2459 C C . ASN A 1 336 ? 58.385 -84.492 2.928 1.00 31.66 336 ASN A C 1
ATOM 2460 O O . ASN A 1 336 ? 58.506 -83.264 2.990 1.00 30.14 336 ASN A O 1
ATOM 2465 N N . PRO A 1 337 ? 58.368 -85.267 4.023 1.00 30.93 337 PRO A N 1
ATOM 2466 C CA . PRO A 1 337 ? 58.434 -84.714 5.367 1.00 34.54 337 PRO A CA 1
ATOM 2467 C C . PRO A 1 337 ? 59.727 -83.911 5.572 1.00 36.23 337 PRO A C 1
ATOM 2468 O O . PRO A 1 337 ? 59.696 -82.968 6.290 1.00 38.92 337 PRO A O 1
ATOM 2472 N N . ALA A 1 338 ? 60.847 -84.329 4.979 1.00 34.14 338 ALA A N 1
ATOM 2473 C CA . ALA A 1 338 ? 62.101 -83.541 5.085 1.00 35.49 338 ALA A CA 1
ATOM 2474 C C . ALA A 1 338 ? 61.870 -82.139 4.497 1.00 32.65 338 ALA A C 1
ATOM 2475 O O . ALA A 1 338 ? 62.202 -81.163 5.173 1.00 31.07 338 ALA A O 1
ATOM 2477 N N . LEU A 1 339 ? 61.336 -82.055 3.276 1.00 31.20 339 LEU A N 1
ATOM 2478 C CA . LEU A 1 339 ? 61.057 -80.763 2.594 1.00 33.07 339 LEU A CA 1
ATOM 2479 C C . LEU A 1 339 ? 60.033 -79.961 3.403 1.00 34.33 339 LEU A C 1
ATOM 2480 O O . LEU A 1 339 ? 60.182 -78.742 3.483 1.00 31.72 339 LEU A O 1
ATOM 2485 N N . LEU A 1 340 ? 59.050 -80.622 4.021 1.00 36.53 340 LEU A N 1
ATOM 2486 C CA . LEU A 1 340 ? 58.050 -79.936 4.878 1.00 37.50 340 LEU A CA 1
ATOM 2487 C C . LEU A 1 340 ? 58.799 -79.128 5.936 1.00 33.31 340 LEU A C 1
ATOM 2488 O O . LEU A 1 340 ? 58.457 -77.967 6.167 1.00 28.66 340 LEU A O 1
ATOM 2493 N N . LYS A 1 341 ? 59.856 -79.676 6.509 1.00 34.26 341 LYS A N 1
ATOM 2494 C CA . LYS A 1 341 ? 60.570 -78.962 7.602 1.00 34.54 341 LYS A CA 1
ATOM 2495 C C . LYS A 1 341 ? 61.329 -77.751 7.078 1.00 30.05 341 LYS A C 1
ATOM 2496 O O . LYS A 1 341 ? 61.704 -76.951 7.906 1.00 34.28 341 LYS A O 1
ATOM 2502 N N . GLY A 1 342 ? 61.550 -77.639 5.761 1.00 33.72 342 GLY A N 1
ATOM 2503 C CA . GLY A 1 342 ? 62.120 -76.451 5.083 1.00 34.05 342 GLY A CA 1
ATOM 2504 C C . GLY A 1 342 ? 61.250 -75.200 5.224 1.00 35.78 342 GLY A C 1
ATOM 2505 O O . GLY A 1 342 ? 61.795 -74.062 5.218 1.00 34.57 342 GLY A O 1
ATOM 2506 N N . ILE A 1 343 ? 59.930 -75.365 5.337 1.00 35.36 343 ILE A N 1
ATOM 2507 C CA . ILE A 1 343 ? 58.975 -74.220 5.342 1.00 32.63 343 ILE A CA 1
ATOM 2508 C C . ILE A 1 343 ? 59.182 -73.453 6.649 1.00 31.74 343 ILE A C 1
ATOM 2509 O O . ILE A 1 343 ? 59.066 -74.024 7.705 1.00 32.10 343 ILE A O 1
ATOM 2514 N N . ASN A 1 344 ? 59.484 -72.173 6.544 1.00 31.93 344 ASN A N 1
ATOM 2515 C CA . ASN A 1 344 ? 59.659 -71.268 7.696 1.00 34.12 344 ASN A CA 1
ATOM 2516 C C . ASN A 1 344 ? 58.555 -70.190 7.703 1.00 35.26 344 ASN A C 1
ATOM 2517 O O . ASN A 1 344 ? 58.168 -69.744 8.804 1.00 42.02 344 ASN A O 1
ATOM 2522 N N . THR A 1 345 ? 58.143 -69.689 6.537 1.00 34.04 345 THR A N 1
ATOM 2523 C CA . THR A 1 345 ? 57.005 -68.734 6.412 1.00 36.23 345 THR A CA 1
ATOM 2524 C C . THR A 1 345 ? 56.009 -69.268 5.386 1.00 35.42 345 THR A C 1
ATOM 2525 O O . THR A 1 345 ? 56.471 -69.855 4.392 1.00 37.53 345 THR A O 1
ATOM 2529 N N . LEU A 1 346 ? 54.711 -69.035 5.621 1.00 37.67 346 LEU A N 1
ATOM 2530 C CA . LEU A 1 346 ? 53.570 -69.524 4.786 1.00 37.24 346 LEU A CA 1
ATOM 2531 C C . LEU A 1 346 ? 52.337 -68.632 5.030 1.00 37.85 346 LEU A C 1
ATOM 2532 O O . LEU A 1 346 ? 52.014 -68.392 6.227 1.00 35.83 346 LEU A O 1
ATOM 2537 N N . ASP A 1 347 ? 51.753 -68.064 3.956 1.00 41.56 347 ASP A N 1
ATOM 2538 C CA . ASP A 1 347 ? 50.495 -67.244 3.959 1.00 44.60 347 ASP A CA 1
ATOM 2539 C C . ASP A 1 347 ? 50.473 -66.295 5.158 1.00 46.33 347 ASP A C 1
ATOM 2540 O O . ASP A 1 347 ? 49.466 -66.303 5.899 1.00 43.08 347 ASP A O 1
ATOM 2545 N N . GLY A 1 348 ? 51.578 -65.592 5.417 1.00 41.92 348 GLY A N 1
ATOM 2546 C CA . GLY A 1 348 ? 51.632 -64.545 6.455 1.00 37.97 348 GLY A CA 1
ATOM 2547 C C . GLY A 1 348 ? 51.870 -65.112 7.846 1.00 40.17 348 GLY A C 1
ATOM 2548 O O . GLY A 1 348 ? 51.759 -64.347 8.798 1.00 44.64 348 GLY A O 1
ATOM 2549 N N . HIS A 1 349 ? 52.243 -66.387 7.982 1.00 43.10 349 HIS A N 1
ATOM 2550 C CA . HIS A 1 349 ? 52.556 -67.012 9.292 1.00 41.48 349 HIS A CA 1
ATOM 2551 C C . HIS A 1 349 ? 54.019 -67.485 9.317 1.00 48.08 349 HIS A C 1
ATOM 2552 O O . HIS A 1 349 ? 54.531 -67.990 8.263 1.00 43.18 349 HIS A O 1
ATOM 2559 N N . ILE A 1 350 ? 54.639 -67.387 10.496 1.00 43.51 350 ILE A N 1
ATOM 2560 C CA . ILE A 1 350 ? 55.922 -68.053 10.850 1.00 45.86 350 ILE A CA 1
ATOM 2561 C C . ILE A 1 350 ? 55.596 -69.462 11.326 1.00 45.69 350 ILE A C 1
ATOM 2562 O O . ILE A 1 350 ? 54.903 -69.575 12.331 1.00 47.98 350 ILE A O 1
ATOM 2567 N N . VAL A 1 351 ? 56.086 -70.495 10.639 1.00 48.27 351 VAL A N 1
ATOM 2568 C CA . VAL A 1 351 ? 55.652 -71.897 10.909 1.00 48.39 351 VAL A CA 1
ATOM 2569 C C . VAL A 1 351 ? 56.817 -72.705 11.459 1.00 51.51 351 VAL A C 1
ATOM 2570 O O . VAL A 1 351 ? 56.713 -73.941 11.464 1.00 53.57 351 VAL A O 1
ATOM 2574 N N . TYR A 1 352 ? 57.855 -72.016 11.926 1.00 54.61 352 TYR A N 1
ATOM 2575 C CA . TYR A 1 352 ? 59.077 -72.621 12.498 1.00 57.83 352 TYR A CA 1
ATOM 2576 C C . TYR A 1 352 ? 59.308 -71.981 13.858 1.00 54.14 352 TYR A C 1
ATOM 2577 O O . TYR A 1 352 ? 59.614 -70.778 13.930 1.00 64.98 352 TYR A O 1
ATOM 2586 N N . GLU A 1 353 ? 59.134 -72.782 14.901 1.00 58.59 353 GLU A N 1
ATOM 2587 C CA . GLU A 1 353 ? 58.986 -72.325 16.304 1.00 62.22 353 GLU A CA 1
ATOM 2588 C C . GLU A 1 353 ? 60.156 -71.424 16.690 1.00 61.52 353 GLU A C 1
ATOM 2589 O O . GLU A 1 353 ? 59.900 -70.333 17.235 1.00 61.54 353 GLU A O 1
ATOM 2595 N N . ALA A 1 354 ? 61.392 -71.867 16.427 1.00 63.39 354 ALA A N 1
ATOM 2596 C CA . ALA A 1 354 ? 62.626 -71.173 16.874 1.00 59.32 354 ALA A CA 1
ATOM 2597 C C . ALA A 1 354 ? 62.603 -69.729 16.362 1.00 54.34 354 ALA A C 1
ATOM 2598 O O . ALA A 1 354 ? 62.923 -68.805 17.128 1.00 58.45 354 ALA A O 1
ATOM 2600 N N . VAL A 1 355 ? 62.196 -69.539 15.105 1.00 55.60 355 VAL A N 1
ATOM 2601 C CA . VAL A 1 355 ? 62.218 -68.220 14.404 1.00 51.42 355 VAL A CA 1
ATOM 2602 C C . VAL A 1 355 ? 61.187 -67.295 15.053 1.00 51.50 355 VAL A C 1
ATOM 2603 O O . VAL A 1 355 ? 61.498 -66.085 15.265 1.00 42.11 355 VAL A O 1
ATOM 2607 N N . ALA A 1 356 ? 59.994 -67.826 15.318 1.00 53.51 356 ALA A N 1
ATOM 2608 C CA . ALA A 1 356 ? 58.910 -67.096 16.017 1.00 56.81 356 ALA A CA 1
ATOM 2609 C C . ALA A 1 356 ? 59.447 -66.623 17.367 1.00 56.14 356 ALA A C 1
ATOM 2610 O O . ALA A 1 356 ? 59.424 -65.400 17.605 1.00 56.39 356 ALA A O 1
ATOM 2612 N N . ALA A 1 357 ? 59.983 -67.560 18.166 1.00 63.44 357 ALA A N 1
ATOM 2613 C CA . ALA A 1 357 ? 60.578 -67.313 19.504 1.00 62.89 357 ALA A CA 1
ATOM 2614 C C . ALA A 1 357 ? 61.548 -66.140 19.402 1.00 62.61 357 ALA A C 1
ATOM 2615 O O . ALA A 1 357 ? 61.302 -65.128 20.056 1.00 72.10 357 ALA A O 1
ATOM 2617 N N . ALA A 1 358 ? 62.539 -66.256 18.518 1.00 63.66 358 ALA A N 1
ATOM 2618 C CA . ALA A 1 358 ? 63.668 -65.314 18.345 1.00 57.42 358 ALA A CA 1
ATOM 2619 C C . ALA A 1 358 ? 63.195 -63.873 18.154 1.00 58.25 358 ALA A C 1
ATOM 2620 O O . ALA A 1 358 ? 63.946 -62.969 18.530 1.00 59.27 358 ALA A O 1
ATOM 2622 N N . HIS A 1 359 ? 62.036 -63.644 17.533 1.00 59.00 359 HIS A N 1
ATOM 2623 C CA . HIS A 1 359 ? 61.547 -62.274 17.220 1.00 59.12 359 HIS A CA 1
ATOM 2624 C C . HIS A 1 359 ? 60.297 -61.939 18.044 1.00 60.62 359 HIS A C 1
ATOM 2625 O O . HIS A 1 359 ? 59.703 -60.877 17.782 1.00 59.33 359 HIS A O 1
ATOM 2632 N N . ASN A 1 360 ? 59.921 -62.798 18.997 1.00 66.03 360 ASN A N 1
ATOM 2633 C CA . ASN A 1 360 ? 58.781 -62.548 19.913 1.00 72.42 360 ASN A CA 1
ATOM 2634 C C . ASN A 1 360 ? 57.512 -62.438 19.062 1.00 66.50 360 ASN A C 1
ATOM 2635 O O . ASN A 1 360 ? 56.720 -61.521 19.282 1.00 73.16 360 ASN A O 1
ATOM 2640 N N . MET A 1 361 ? 57.382 -63.303 18.060 1.00 66.80 361 MET A N 1
ATOM 2641 C CA . MET A 1 361 ? 56.293 -63.249 17.056 1.00 57.39 361 MET A CA 1
ATOM 2642 C C . MET A 1 361 ? 55.439 -64.496 17.245 1.00 59.88 361 MET A C 1
ATOM 2643 O O . MET A 1 361 ? 55.867 -65.450 17.890 1.00 63.09 361 MET A O 1
ATOM 2648 N N . PRO A 1 362 ? 54.180 -64.505 16.756 1.00 59.88 362 PRO A N 1
ATOM 2649 C CA . PRO A 1 362 ? 53.353 -65.707 16.799 1.00 58.61 362 PRO A CA 1
ATOM 2650 C C . PRO A 1 362 ? 53.900 -66.841 15.922 1.00 56.98 362 PRO A C 1
ATOM 2651 O O . PRO A 1 362 ? 54.260 -66.584 14.789 1.00 54.96 362 PRO A O 1
ATOM 2655 N N . TYR A 1 363 ? 53.866 -68.056 16.468 1.00 57.94 363 TYR A N 1
ATOM 2656 C CA . TYR A 1 363 ? 54.147 -69.361 15.812 1.00 58.69 363 TYR A CA 1
ATOM 2657 C C . TYR A 1 363 ? 52.829 -69.980 15.338 1.00 56.20 363 TYR A C 1
ATOM 2658 O O . TYR A 1 363 ? 51.884 -69.949 16.119 1.00 62.43 363 TYR A O 1
ATOM 2667 N N . THR A 1 364 ? 52.771 -70.553 14.133 1.00 53.72 364 THR A N 1
ATOM 2668 C CA . THR A 1 364 ? 51.639 -71.395 13.661 1.00 50.67 364 THR A CA 1
ATOM 2669 C C . THR A 1 364 ? 52.141 -72.774 13.226 1.00 56.24 364 THR A C 1
ATOM 2670 O O . THR A 1 364 ? 53.128 -72.827 12.474 1.00 53.82 364 THR A O 1
ATOM 2674 N N . ASP A 1 365 ? 51.421 -73.841 13.578 1.00 55.02 365 ASP A N 1
ATOM 2675 C CA . ASP A 1 365 ? 51.732 -75.223 13.134 1.00 54.49 365 ASP A CA 1
ATOM 2676 C C . ASP A 1 365 ? 51.567 -75.312 11.606 1.00 54.02 365 ASP A C 1
ATOM 2677 O O . ASP A 1 365 ? 50.479 -75.028 11.110 1.00 50.90 365 ASP A O 1
ATOM 2682 N N . VAL A 1 366 ? 52.618 -75.688 10.874 1.00 49.32 366 VAL A N 1
ATOM 2683 C CA . VAL A 1 366 ? 52.595 -75.731 9.382 1.00 49.48 366 VAL A CA 1
ATOM 2684 C C . VAL A 1 366 ? 51.506 -76.703 8.896 1.00 48.17 366 VAL A C 1
ATOM 2685 O O . VAL A 1 366 ? 50.887 -76.409 7.870 1.00 45.78 366 VAL A O 1
ATOM 2689 N N . HIS A 1 367 ? 51.312 -77.846 9.559 1.00 55.10 367 HIS A N 1
ATOM 2690 C CA . HIS A 1 367 ? 50.310 -78.879 9.164 1.00 60.41 367 HIS A CA 1
ATOM 2691 C C . HIS A 1 367 ? 48.915 -78.242 9.123 1.00 58.94 367 HIS A C 1
ATOM 2692 O O . HIS A 1 367 ? 48.160 -78.526 8.193 1.00 54.58 367 HIS A O 1
ATOM 2699 N N . SER A 1 368 ? 48.607 -77.358 10.072 1.00 58.45 368 SER A N 1
ATOM 2700 C CA . SER A 1 368 ? 47.285 -76.686 10.156 1.00 61.67 368 SER A CA 1
ATOM 2701 C C . SER A 1 368 ? 47.058 -75.850 8.891 1.00 57.34 368 SER A C 1
ATOM 2702 O O . SER A 1 368 ? 45.957 -75.944 8.351 1.00 60.87 368 SER A O 1
ATOM 2705 N N . LEU A 1 369 ? 48.076 -75.131 8.400 1.00 52.57 369 LEU A N 1
ATOM 2706 C CA . LEU A 1 369 ? 47.970 -74.256 7.199 1.00 51.01 369 LEU A CA 1
ATOM 2707 C C . LEU A 1 369 ? 47.868 -75.093 5.918 1.00 52.25 369 LEU A C 1
ATOM 2708 O O . LEU A 1 369 ? 47.073 -74.731 5.070 1.00 59.64 369 LEU A O 1
ATOM 2713 N N . LEU A 1 370 ? 48.611 -76.193 5.795 1.00 57.70 370 LEU A N 1
ATOM 2714 C CA . LEU A 1 370 ? 48.632 -77.035 4.568 1.00 58.61 370 LEU A CA 1
ATOM 2715 C C . LEU A 1 370 ? 47.385 -77.922 4.479 1.00 59.36 370 LEU A C 1
ATOM 2716 O O . LEU A 1 370 ? 47.012 -78.296 3.359 1.00 62.31 370 LEU A O 1
ATOM 2721 N N . GLN A 1 371 ? 46.853 -78.340 5.627 1.00 71.72 371 GLN A N 1
ATOM 2722 C CA . GLN A 1 371 ? 45.678 -79.239 5.743 1.00 76.02 371 GLN A CA 1
ATOM 2723 C C . GLN A 1 371 ? 45.819 -80.356 4.696 1.00 79.89 371 GLN A C 1
ATOM 2724 O O . GLN A 1 371 ? 46.318 -81.471 4.930 1.00 72.83 371 GLN A O 1
ATOM 2730 N N . MET B 1 1 ? 64.848 -134.013 8.503 1.00 38.78 1 MET B N 1
ATOM 2731 C CA . MET B 1 1 ? 64.180 -133.827 7.227 1.00 35.10 1 MET B CA 1
ATOM 2732 C C . MET B 1 1 ? 65.023 -134.512 6.161 1.00 39.72 1 MET B C 1
ATOM 2733 O O . MET B 1 1 ? 66.259 -134.587 6.326 1.00 41.73 1 MET B O 1
ATOM 2738 N N . LYS B 1 2 ? 64.358 -135.017 5.127 1.00 37.67 2 LYS B N 1
ATOM 2739 C CA . LYS B 1 2 ? 64.986 -135.516 3.893 1.00 38.33 2 LYS B CA 1
ATOM 2740 C C . LYS B 1 2 ? 65.088 -134.344 2.919 1.00 41.24 2 LYS B C 1
ATOM 2741 O O . LYS B 1 2 ? 64.051 -133.708 2.599 1.00 36.27 2 LYS B O 1
ATOM 2747 N N . ILE B 1 3 ? 66.303 -134.065 2.457 1.00 41.18 3 ILE B N 1
ATOM 2748 C CA . ILE B 1 3 ? 66.577 -132.860 1.636 1.00 36.16 3 ILE B CA 1
ATOM 2749 C C . ILE B 1 3 ? 67.136 -133.309 0.301 1.00 31.49 3 ILE B C 1
ATOM 2750 O O . ILE B 1 3 ? 68.024 -134.127 0.311 1.00 34.38 3 ILE B O 1
ATOM 2755 N N . GLY B 1 4 ? 66.630 -132.737 -0.791 1.00 32.59 4 GLY B N 1
ATOM 2756 C CA . GLY B 1 4 ? 67.008 -133.128 -2.162 1.00 31.89 4 GLY B CA 1
ATOM 2757 C C . GLY B 1 4 ? 67.574 -131.976 -2.968 1.00 31.25 4 GLY B C 1
ATOM 2758 O O . GLY B 1 4 ? 67.014 -130.862 -2.947 1.00 33.85 4 GLY B O 1
ATOM 2759 N N . ILE B 1 5 ? 68.632 -132.252 -3.719 1.00 31.77 5 ILE B N 1
ATOM 2760 C CA . ILE B 1 5 ? 69.259 -131.260 -4.621 1.00 34.51 5 ILE B CA 1
ATOM 2761 C C . ILE B 1 5 ? 69.403 -131.912 -5.985 1.00 33.21 5 ILE B C 1
ATOM 2762 O O . ILE B 1 5 ? 70.325 -132.682 -6.225 1.00 36.17 5 ILE B O 1
ATOM 2767 N N . PRO B 1 6 ? 68.472 -131.655 -6.914 1.00 36.23 6 PRO B N 1
ATOM 2768 C CA . PRO B 1 6 ? 68.629 -132.130 -8.277 1.00 36.20 6 PRO B CA 1
ATOM 2769 C C . PRO B 1 6 ? 69.628 -131.256 -9.033 1.00 36.67 6 PRO B C 1
ATOM 2770 O O . PRO B 1 6 ? 69.899 -130.118 -8.630 1.00 30.29 6 PRO B O 1
ATOM 2774 N N . LYS B 1 7 ? 70.100 -131.810 -10.136 1.00 32.43 7 LYS B N 1
ATOM 2775 C CA . LYS B 1 7 ? 70.908 -131.077 -11.116 1.00 35.17 7 LYS B CA 1
ATOM 2776 C C . LYS B 1 7 ? 70.015 -130.025 -11.741 1.00 32.89 7 LYS B C 1
ATOM 2777 O O . LYS B 1 7 ? 68.846 -130.339 -12.015 1.00 35.66 7 LYS B O 1
ATOM 2783 N N . GLU B 1 8 ? 70.579 -128.856 -11.990 1.00 33.18 8 GLU B N 1
ATOM 2784 C CA . GLU B 1 8 ? 69.939 -127.785 -12.786 1.00 34.83 8 GLU B CA 1
ATOM 2785 C C . GLU B 1 8 ? 69.926 -128.264 -14.237 1.00 39.99 8 GLU B C 1
ATOM 2786 O O . GLU B 1 8 ? 70.981 -128.715 -14.719 1.00 39.92 8 GLU B O 1
ATOM 2792 N N . ILE B 1 9 ? 68.758 -128.190 -14.880 1.00 38.09 9 ILE B N 1
ATOM 2793 C CA . ILE B 1 9 ? 68.542 -128.696 -16.257 1.00 39.59 9 ILE B CA 1
ATOM 2794 C C . ILE B 1 9 ? 68.433 -127.521 -17.211 1.00 37.83 9 ILE B C 1
ATOM 2795 O O . ILE B 1 9 ? 68.496 -127.772 -18.391 1.00 43.22 9 ILE B O 1
ATOM 2800 N N . LYS B 1 10 ? 68.237 -126.295 -16.746 1.00 40.15 10 LYS B N 1
ATOM 2801 C CA . LYS B 1 10 ? 68.129 -125.160 -17.696 1.00 40.33 10 LYS B CA 1
ATOM 2802 C C . LYS B 1 10 ? 69.415 -125.119 -18.495 1.00 40.55 10 LYS B C 1
ATOM 2803 O O . LYS B 1 10 ? 70.472 -125.586 -18.004 1.00 42.15 10 LYS B O 1
ATOM 2809 N N . ASN B 1 11 ? 69.321 -124.578 -19.695 1.00 45.04 11 ASN B N 1
ATOM 2810 C CA . ASN B 1 11 ? 70.372 -124.753 -20.719 1.00 48.41 11 ASN B CA 1
ATOM 2811 C C . ASN B 1 11 ? 71.643 -124.049 -20.204 1.00 43.81 11 ASN B C 1
ATOM 2812 O O . ASN B 1 11 ? 71.601 -122.816 -19.931 1.00 36.82 11 ASN B O 1
ATOM 2817 N N . ASN B 1 12 ? 72.709 -124.828 -20.013 1.00 44.86 12 ASN B N 1
ATOM 2818 C CA . ASN B 1 12 ? 74.056 -124.339 -19.609 1.00 44.53 12 ASN B CA 1
ATOM 2819 C C . ASN B 1 12 ? 74.027 -123.775 -18.180 1.00 39.53 12 ASN B C 1
ATOM 2820 O O . ASN B 1 12 ? 74.923 -123.001 -17.845 1.00 45.58 12 ASN B O 1
ATOM 2825 N N . GLU B 1 13 ? 73.027 -124.128 -17.375 1.00 37.82 13 GLU B N 1
ATOM 2826 C CA . GLU B 1 13 ? 73.030 -123.836 -15.928 1.00 38.37 13 GLU B CA 1
ATOM 2827 C C . GLU B 1 13 ? 74.006 -124.809 -15.264 1.00 34.63 13 GLU B C 1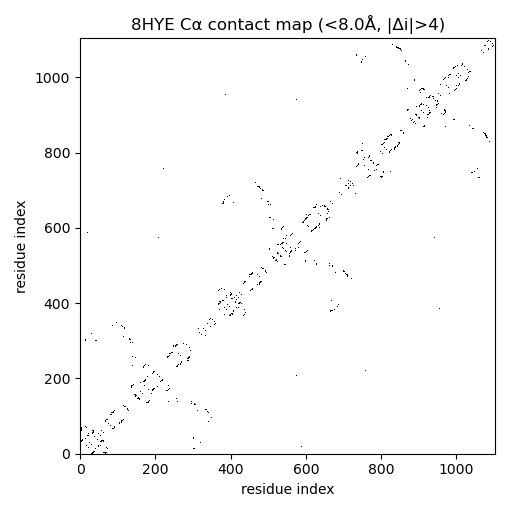
ATOM 2828 O O . GLU B 1 13 ? 73.682 -126.009 -15.138 1.00 34.60 13 GLU B O 1
ATOM 2834 N N . ASN B 1 14 ? 75.122 -124.266 -14.782 1.00 30.44 14 ASN B N 1
ATOM 2835 C CA . ASN B 1 14 ? 76.229 -125.026 -14.152 1.00 31.94 14 ASN B CA 1
ATOM 2836 C C . ASN B 1 14 ? 76.293 -124.790 -12.641 1.00 29.82 14 ASN B C 1
ATOM 2837 O O . ASN B 1 14 ? 77.088 -125.482 -11.970 1.00 30.13 14 ASN B O 1
ATOM 2842 N N . ARG B 1 15 ? 75.499 -123.877 -12.095 1.00 30.15 15 ARG B N 1
ATOM 2843 C CA . ARG B 1 15 ? 75.425 -123.733 -10.620 1.00 28.16 15 ARG B CA 1
ATOM 2844 C C . ARG B 1 15 ? 74.675 -124.927 -10.028 1.00 30.25 15 ARG B C 1
ATOM 2845 O O . ARG B 1 15 ? 74.034 -125.716 -10.770 1.00 30.41 15 ARG B O 1
ATOM 2853 N N . VAL B 1 16 ? 74.775 -125.067 -8.721 1.00 28.96 16 VAL B N 1
ATOM 2854 C CA . VAL B 1 16 ? 74.088 -126.128 -7.951 1.00 28.00 16 VAL B CA 1
ATOM 2855 C C . VAL B 1 16 ? 73.720 -125.522 -6.594 1.00 29.95 16 VAL B C 1
ATOM 2856 O O . VAL B 1 16 ? 74.422 -124.562 -6.136 1.00 29.56 16 VAL B O 1
ATOM 2860 N N . ALA B 1 17 ? 72.651 -126.007 -5.969 1.00 27.57 17 ALA B N 1
ATOM 2861 C CA . ALA B 1 17 ? 72.072 -125.336 -4.784 1.00 28.35 17 ALA B CA 1
ATOM 2862 C C . ALA B 1 17 ? 72.698 -125.829 -3.473 1.00 27.82 17 ALA B C 1
ATOM 2863 O O . ALA B 1 17 ? 72.214 -125.387 -2.387 1.00 24.09 17 ALA B O 1
ATOM 2865 N N . ILE B 1 18 ? 73.693 -126.711 -3.539 1.00 26.91 18 ILE B N 1
ATOM 2866 C CA . ILE B 1 18 ? 74.496 -127.109 -2.345 1.00 30.00 18 ILE B CA 1
ATOM 2867 C C . ILE B 1 18 ? 75.921 -127.508 -2.761 1.00 30.47 18 ILE B C 1
ATOM 2868 O O . ILE B 1 18 ? 76.156 -127.943 -3.918 1.00 29.39 18 ILE B O 1
ATOM 2873 N N . THR B 1 19 ? 76.853 -127.295 -1.827 1.00 31.04 19 THR B N 1
ATOM 2874 C CA . THR B 1 19 ? 78.276 -127.705 -1.911 1.00 31.67 19 THR B CA 1
ATOM 2875 C C . THR B 1 19 ? 78.496 -128.768 -0.851 1.00 30.83 19 THR B C 1
ATOM 2876 O O . THR B 1 19 ? 77.661 -128.896 0.045 1.00 31.43 19 THR B O 1
ATOM 2880 N N . PRO B 1 20 ? 79.608 -129.542 -0.912 1.00 35.45 20 PRO B N 1
ATOM 2881 C CA . PRO B 1 20 ? 79.916 -130.526 0.126 1.00 32.58 20 PRO B CA 1
ATOM 2882 C C . PRO B 1 20 ? 79.832 -129.919 1.523 1.00 32.23 20 PRO B C 1
ATOM 2883 O O . PRO B 1 20 ? 79.351 -130.556 2.421 1.00 35.35 20 PRO B O 1
ATOM 2887 N N . ALA B 1 21 ? 80.254 -128.678 1.674 1.00 32.56 21 ALA B N 1
ATOM 2888 C CA . ALA B 1 21 ? 80.262 -128.049 3.003 1.00 33.57 21 ALA B CA 1
ATOM 2889 C C . ALA B 1 21 ? 78.825 -127.886 3.494 1.00 34.62 21 ALA B C 1
ATOM 2890 O O . ALA B 1 21 ? 78.609 -128.037 4.714 1.00 33.15 21 ALA B O 1
ATOM 2892 N N . GLY B 1 22 ? 77.875 -127.517 2.618 1.00 34.71 22 GLY B N 1
ATOM 2893 C CA . GLY B 1 22 ? 76.472 -127.351 3.056 1.00 29.05 22 GLY B CA 1
ATOM 2894 C C . GLY B 1 22 ? 75.883 -128.697 3.412 1.00 29.18 22 GLY B C 1
ATOM 2895 O O . GLY B 1 22 ? 75.113 -128.787 4.394 1.00 32.65 22 GLY B O 1
ATOM 2896 N N . VAL B 1 23 ? 76.206 -129.713 2.618 1.00 29.38 23 VAL B N 1
ATOM 2897 C CA . VAL B 1 23 ? 75.815 -131.127 2.907 1.00 34.30 23 VAL B CA 1
ATOM 2898 C C . VAL B 1 23 ? 76.236 -131.462 4.337 1.00 36.52 23 VAL B C 1
ATOM 2899 O O . VAL B 1 23 ? 75.369 -131.876 5.156 1.00 33.97 23 VAL B O 1
ATOM 2903 N N . MET B 1 24 ? 77.504 -131.210 4.658 1.00 39.39 24 MET B N 1
ATOM 2904 C CA . MET B 1 24 ? 78.050 -131.504 6.009 1.00 41.76 24 MET B CA 1
ATOM 2905 C C . MET B 1 24 ? 77.240 -130.747 7.070 1.00 37.67 24 MET B C 1
ATOM 2906 O O . MET B 1 24 ? 76.855 -131.372 8.067 1.00 37.91 24 MET B O 1
ATOM 2911 N N . THR B 1 25 ? 77.004 -129.439 6.917 1.00 35.81 25 THR B N 1
ATOM 2912 C CA . THR B 1 25 ? 76.140 -128.681 7.865 1.00 38.13 25 THR B CA 1
ATOM 2913 C C . THR B 1 25 ? 74.791 -129.418 8.071 1.00 37.83 25 THR B C 1
ATOM 2914 O O . THR B 1 25 ? 74.338 -129.566 9.250 1.00 34.94 25 THR B O 1
ATOM 2918 N N . LEU B 1 26 ? 74.142 -129.882 7.006 1.00 35.80 26 LEU B N 1
ATOM 2919 C CA . LEU B 1 26 ? 72.765 -130.436 7.154 1.00 37.22 26 LEU B CA 1
ATOM 2920 C C . LEU B 1 26 ? 72.857 -131.856 7.750 1.00 38.25 26 LEU B C 1
ATOM 2921 O O . LEU B 1 26 ? 72.069 -132.139 8.663 1.00 34.95 26 LEU B O 1
ATOM 2926 N N . VAL B 1 27 ? 73.820 -132.675 7.310 1.00 40.52 27 VAL B N 1
ATOM 2927 C CA . VAL B 1 27 ? 74.013 -134.070 7.826 1.00 44.99 27 VAL B CA 1
ATOM 2928 C C . VAL B 1 27 ? 74.353 -134.042 9.326 1.00 47.42 27 VAL B C 1
ATOM 2929 O O . VAL B 1 27 ? 73.721 -134.793 10.086 1.00 46.66 27 VAL B O 1
ATOM 2933 N N . LYS B 1 28 ? 75.278 -133.184 9.744 1.00 44.10 28 LYS B N 1
ATOM 2934 C CA . LYS B 1 28 ? 75.653 -133.048 11.164 1.00 44.43 28 LYS B CA 1
ATOM 2935 C C . LYS B 1 28 ? 74.445 -132.597 11.971 1.00 43.58 28 LYS B C 1
ATOM 2936 O O . LYS B 1 28 ? 74.365 -133.024 13.105 1.00 51.50 28 LYS B O 1
ATOM 2942 N N . ALA B 1 29 ? 73.511 -131.815 11.427 1.00 44.55 29 ALA B N 1
ATOM 2943 C CA . ALA B 1 29 ? 72.271 -131.463 12.164 1.00 39.63 29 ALA B CA 1
ATOM 2944 C C . ALA B 1 29 ? 71.257 -132.616 12.120 1.00 40.24 29 ALA B C 1
ATOM 2945 O O . ALA B 1 29 ? 70.206 -132.439 12.707 1.00 40.80 29 ALA B O 1
ATOM 2947 N N . GLY B 1 30 ? 71.555 -133.746 11.470 1.00 40.25 30 GLY B N 1
ATOM 2948 C CA . GLY B 1 30 ? 70.706 -134.963 11.528 1.00 43.05 30 GLY B CA 1
ATOM 2949 C C . GLY B 1 30 ? 69.747 -135.099 10.354 1.00 43.98 30 GLY B C 1
ATOM 2950 O O . GLY B 1 30 ? 68.816 -135.881 10.453 1.00 42.09 30 GLY B O 1
ATOM 2951 N N . HIS B 1 31 ? 70.004 -134.399 9.264 1.00 41.45 31 HIS B N 1
ATOM 2952 C CA . HIS B 1 31 ? 69.119 -134.491 8.083 1.00 37.57 31 HIS B CA 1
ATOM 2953 C C . HIS B 1 31 ? 69.742 -135.416 7.049 1.00 38.70 31 HIS B C 1
ATOM 2954 O O . HIS B 1 31 ? 70.958 -135.556 7.030 1.00 40.62 31 HIS B O 1
ATOM 2961 N N . ASP B 1 32 ? 68.893 -136.042 6.256 1.00 37.82 32 ASP B N 1
ATOM 2962 C CA . ASP B 1 32 ? 69.331 -136.926 5.151 1.00 38.21 32 ASP B CA 1
ATOM 2963 C C . ASP B 1 32 ? 69.387 -136.044 3.910 1.00 39.73 32 ASP B C 1
ATOM 2964 O O . ASP B 1 32 ? 68.423 -135.311 3.666 1.00 38.95 32 ASP B O 1
ATOM 2969 N N . VAL B 1 33 ? 70.493 -136.094 3.184 1.00 40.69 33 VAL B N 1
ATOM 2970 C CA . VAL B 1 33 ? 70.694 -135.250 1.991 1.00 36.24 33 VAL B CA 1
ATOM 2971 C C . VAL B 1 33 ? 70.947 -136.156 0.807 1.00 37.65 33 VAL B C 1
ATOM 2972 O O . VAL B 1 33 ? 71.854 -137.014 0.871 1.00 39.21 33 VAL B O 1
ATOM 2976 N N . TYR B 1 34 ? 70.185 -135.879 -0.251 1.00 37.74 34 TYR B N 1
ATOM 2977 C CA . TYR B 1 34 ? 70.163 -136.632 -1.515 1.00 38.13 34 TYR B CA 1
ATOM 2978 C C . TYR B 1 34 ? 70.578 -135.650 -2.604 1.00 37.67 34 TYR B C 1
ATOM 2979 O O . TYR B 1 34 ? 69.932 -134.600 -2.788 1.00 38.21 34 TYR B O 1
ATOM 2988 N N . VAL B 1 35 ? 71.647 -135.977 -3.320 1.00 36.36 35 VAL B N 1
ATOM 2989 C CA . VAL B 1 35 ? 72.114 -135.124 -4.435 1.00 36.02 35 VAL B CA 1
ATOM 2990 C C . VAL B 1 35 ? 72.006 -135.946 -5.699 1.00 35.35 35 VAL B C 1
ATOM 2991 O O . VAL B 1 35 ? 72.485 -137.064 -5.655 1.00 39.78 35 VAL B O 1
ATOM 2995 N N . GLU B 1 36 ? 71.450 -135.384 -6.774 1.00 37.02 36 GLU B N 1
ATOM 2996 C CA . GLU B 1 36 ? 71.401 -136.073 -8.083 1.00 37.33 36 GLU B CA 1
ATOM 2997 C C . GLU B 1 36 ? 72.833 -136.143 -8.594 1.00 42.67 36 GLU B C 1
ATOM 2998 O O . GLU B 1 36 ? 73.520 -135.095 -8.593 1.00 37.79 36 GLU B O 1
ATOM 3004 N N . THR B 1 37 ? 73.245 -137.333 -9.041 1.00 40.75 37 THR B N 1
ATOM 3005 C CA . THR B 1 37 ? 74.536 -137.570 -9.734 1.00 36.75 37 THR B CA 1
ATOM 3006 C C . THR B 1 37 ? 74.775 -136.440 -10.749 1.00 37.46 37 THR B C 1
ATOM 3007 O O . THR B 1 37 ? 73.833 -136.138 -11.535 1.00 33.90 37 THR B O 1
ATOM 3011 N N . GLU B 1 38 ? 75.998 -135.861 -10.748 1.00 39.59 38 GLU B N 1
ATOM 3012 C CA . GLU B 1 38 ? 76.471 -134.788 -11.672 1.00 35.40 38 GLU B CA 1
ATOM 3013 C C . GLU B 1 38 ? 75.857 -133.432 -11.307 1.00 33.65 38 GLU B C 1
ATOM 3014 O O . GLU B 1 38 ? 76.089 -132.474 -12.061 1.00 35.37 38 GLU B O 1
ATOM 3020 N N . ALA B 1 39 ? 75.112 -133.303 -10.203 1.00 35.97 39 ALA B N 1
ATOM 3021 C CA . ALA B 1 39 ? 74.445 -132.016 -9.889 1.00 37.93 39 ALA B CA 1
ATOM 3022 C C . ALA B 1 39 ? 75.511 -130.915 -9.704 1.00 38.18 39 ALA B C 1
ATOM 3023 O O . ALA B 1 39 ? 75.245 -129.783 -10.140 1.00 36.16 39 ALA B O 1
ATOM 3025 N N . GLY B 1 40 ? 76.674 -131.244 -9.123 1.00 36.59 40 GLY B N 1
ATOM 3026 C CA . GLY B 1 40 ? 77.770 -130.287 -8.858 1.00 38.93 40 GLY B CA 1
ATOM 3027 C C . GLY B 1 40 ? 78.881 -130.264 -9.902 1.00 38.88 40 GLY B C 1
ATOM 3028 O O . GLY B 1 40 ? 79.793 -129.402 -9.774 1.00 38.97 40 GLY B O 1
ATOM 3029 N N . ALA B 1 41 ? 78.811 -131.100 -10.933 1.00 40.28 41 ALA B N 1
ATOM 3030 C CA . ALA B 1 41 ? 79.907 -131.280 -11.921 1.00 44.74 41 ALA B CA 1
ATOM 3031 C C . ALA B 1 41 ? 80.247 -129.943 -12.580 1.00 41.49 41 ALA B C 1
ATOM 3032 O O . ALA B 1 41 ? 81.425 -129.664 -12.792 1.00 39.74 41 ALA B O 1
ATOM 3034 N N . GLY B 1 42 ? 79.244 -129.156 -12.925 1.00 36.10 42 GLY B N 1
ATOM 3035 C CA . GLY B 1 42 ? 79.461 -127.895 -13.638 1.00 36.81 42 GLY B CA 1
ATOM 3036 C C . GLY B 1 42 ? 80.094 -126.846 -12.732 1.00 35.50 42 GLY B C 1
ATOM 3037 O O . GLY B 1 42 ? 80.577 -125.895 -13.261 1.00 32.06 42 GLY B O 1
ATOM 3038 N N . SER B 1 43 ? 80.073 -127.020 -11.414 1.00 30.59 43 SER B N 1
ATOM 3039 C CA . SER B 1 43 ? 80.685 -126.068 -10.468 1.00 34.02 43 SER B CA 1
ATOM 3040 C C . SER B 1 43 ? 81.969 -126.663 -9.878 1.00 33.86 43 SER B C 1
ATOM 3041 O O . SER B 1 43 ? 82.508 -126.014 -9.002 1.00 37.55 43 SER B O 1
ATOM 3044 N N . GLY B 1 44 ? 82.376 -127.860 -10.330 1.00 37.93 44 GLY B N 1
ATOM 3045 C CA . GLY B 1 44 ? 83.572 -128.630 -9.927 1.00 34.74 44 GLY B CA 1
ATOM 3046 C C . GLY B 1 44 ? 83.406 -129.408 -8.631 1.00 38.67 44 GLY B C 1
ATOM 3047 O O . GLY B 1 44 ? 84.447 -129.635 -7.933 1.00 40.37 44 GLY B O 1
ATOM 3048 N N . PHE B 1 45 ? 82.179 -129.799 -8.267 1.00 35.39 45 PHE B N 1
ATOM 3049 C CA . PHE B 1 45 ? 81.909 -130.660 -7.086 1.00 34.56 45 PHE B CA 1
ATOM 3050 C C . PHE B 1 45 ? 81.507 -132.051 -7.576 1.00 39.28 45 PHE B C 1
ATOM 3051 O O . PHE B 1 45 ? 80.422 -132.191 -8.156 1.00 38.53 45 PHE B O 1
ATOM 3059 N N . SER B 1 46 ? 82.359 -133.042 -7.322 1.00 39.02 46 SER B N 1
ATOM 3060 C CA . SER B 1 46 ? 82.187 -134.457 -7.733 1.00 37.13 46 SER B CA 1
ATOM 3061 C C . SER B 1 46 ? 81.182 -135.129 -6.796 1.00 35.00 46 SER B C 1
ATOM 3062 O O . SER B 1 46 ? 81.057 -134.712 -5.600 1.00 36.66 46 SER B O 1
ATOM 3065 N N . ASP B 1 47 ? 80.484 -136.130 -7.321 1.00 37.46 47 ASP B N 1
ATOM 3066 C CA . ASP B 1 47 ? 79.562 -137.010 -6.558 1.00 39.53 47 ASP B CA 1
ATOM 3067 C C . ASP B 1 47 ? 80.292 -137.506 -5.312 1.00 40.16 47 ASP B C 1
ATOM 3068 O O . ASP B 1 47 ? 79.715 -137.460 -4.201 1.00 40.74 47 ASP B O 1
ATOM 3073 N N . SER B 1 48 ? 81.541 -137.937 -5.509 1.00 39.62 48 SER B N 1
ATOM 3074 C CA . SER B 1 48 ? 82.429 -138.487 -4.460 1.00 42.20 48 SER B CA 1
ATOM 3075 C C . SER B 1 48 ? 82.614 -137.474 -3.314 1.00 40.98 48 SER B C 1
ATOM 3076 O O . SER B 1 48 ? 82.420 -137.880 -2.125 1.00 42.59 48 SER B O 1
ATOM 3079 N N . GLU B 1 49 ? 82.910 -136.194 -3.607 1.00 41.44 49 GLU B N 1
ATOM 3080 C CA . GLU B 1 49 ? 83.053 -135.138 -2.555 1.00 44.32 49 GLU B CA 1
ATOM 3081 C C . GLU B 1 49 ? 81.732 -134.988 -1.779 1.00 43.54 49 GLU B C 1
ATOM 3082 O O . GLU B 1 49 ? 81.770 -134.779 -0.551 1.00 38.27 49 GLU B O 1
ATOM 3088 N N . TYR B 1 50 ? 80.584 -134.997 -2.472 1.00 45.10 50 TYR B N 1
ATOM 3089 C CA . TYR B 1 50 ? 79.262 -134.850 -1.808 1.00 41.38 50 TYR B CA 1
ATOM 3090 C C . TYR B 1 50 ? 79.056 -136.055 -0.886 1.00 45.24 50 TYR B C 1
ATOM 3091 O O . TYR B 1 50 ? 78.618 -135.857 0.268 1.00 40.34 50 TYR B O 1
ATOM 3100 N N . GLU B 1 51 ? 79.397 -137.256 -1.376 1.00 45.47 51 GLU B N 1
ATOM 3101 C CA . GLU B 1 51 ? 79.243 -138.534 -0.626 1.00 55.57 51 GLU B CA 1
ATOM 3102 C C . GLU B 1 51 ? 80.104 -138.508 0.628 1.00 47.37 51 GLU B C 1
ATOM 3103 O O . GLU B 1 51 ? 79.594 -138.874 1.679 1.00 41.28 51 GLU B O 1
ATOM 3109 N N . LYS B 1 52 ? 81.346 -138.039 0.484 1.00 49.97 52 LYS B N 1
ATOM 3110 C CA . LYS B 1 52 ? 82.297 -137.917 1.634 1.00 46.56 52 LYS B CA 1
ATOM 3111 C C . LYS B 1 52 ? 81.769 -136.935 2.677 1.00 45.32 52 LYS B C 1
ATOM 3112 O O . LYS B 1 52 ? 82.080 -137.113 3.845 1.00 45.50 52 LYS B O 1
ATOM 3118 N N . ALA B 1 53 ? 80.997 -135.921 2.282 1.00 47.49 53 ALA B N 1
ATOM 3119 C CA . ALA B 1 53 ? 80.390 -134.945 3.218 1.00 42.20 53 ALA B CA 1
ATOM 3120 C C . ALA B 1 53 ? 79.100 -135.505 3.857 1.00 39.90 53 ALA B C 1
ATOM 3121 O O . ALA B 1 53 ? 78.542 -134.848 4.748 1.00 39.51 53 ALA B O 1
ATOM 3123 N N . GLY B 1 54 ? 78.593 -136.654 3.391 1.00 42.36 54 GLY B N 1
ATOM 3124 C CA . GLY B 1 54 ? 77.466 -137.366 4.041 1.00 40.14 54 GLY B CA 1
ATOM 3125 C C . GLY B 1 54 ? 76.217 -137.487 3.169 1.00 40.53 54 GLY B C 1
ATOM 3126 O O . GLY B 1 54 ? 75.192 -137.949 3.674 1.00 45.41 54 GLY B O 1
ATOM 3127 N N . ALA B 1 55 ? 76.280 -137.132 1.894 1.00 41.33 55 ALA B N 1
ATOM 3128 C CA . ALA B 1 55 ? 75.115 -137.182 0.982 1.00 44.65 55 ALA B CA 1
ATOM 3129 C C . ALA B 1 55 ? 74.956 -138.604 0.439 1.00 44.17 55 ALA B C 1
ATOM 3130 O O . ALA B 1 55 ? 75.958 -139.290 0.281 1.00 46.37 55 ALA B O 1
ATOM 3132 N N . VAL B 1 56 ? 73.735 -138.964 0.080 1.00 39.70 56 VAL B N 1
ATOM 3133 C CA . VAL B 1 56 ? 73.444 -140.141 -0.771 1.00 42.96 56 VAL B CA 1
ATOM 3134 C C . VAL B 1 56 ? 73.336 -139.640 -2.199 1.00 40.10 56 VAL B C 1
ATOM 3135 O O . VAL B 1 56 ? 72.506 -138.747 -2.450 1.00 43.26 56 VAL B O 1
ATOM 3139 N N . ILE B 1 57 ? 74.123 -140.188 -3.109 1.00 40.71 57 ILE B N 1
ATOM 3140 C CA . ILE B 1 57 ? 73.976 -139.842 -4.544 1.00 40.81 57 ILE B CA 1
ATOM 3141 C C . ILE B 1 57 ? 72.812 -140.671 -5.051 1.00 43.26 57 ILE B C 1
ATOM 3142 O O . ILE B 1 57 ? 72.820 -141.850 -4.762 1.00 43.27 57 ILE B O 1
ATOM 3147 N N . VAL B 1 58 ? 71.849 -140.032 -5.723 1.00 45.59 58 VAL B N 1
ATOM 3148 C CA . VAL B 1 58 ? 70.713 -140.692 -6.416 1.00 42.16 58 VAL B CA 1
ATOM 3149 C C . VAL B 1 58 ? 70.952 -140.543 -7.912 1.00 44.08 58 VAL B C 1
ATOM 3150 O O . VAL B 1 58 ? 71.501 -139.506 -8.317 1.00 42.05 58 VAL B O 1
ATOM 3154 N N . THR B 1 59 ? 70.550 -141.560 -8.667 1.00 39.98 59 THR B N 1
ATOM 3155 C CA . THR B 1 59 ? 70.730 -141.697 -10.129 1.00 44.29 59 THR B CA 1
ATOM 3156 C C . THR B 1 59 ? 69.695 -140.881 -10.875 1.00 43.40 59 THR B C 1
ATOM 3157 O O . THR B 1 59 ? 69.999 -140.545 -12.017 1.00 45.53 59 THR B O 1
ATOM 3161 N N . LYS B 1 60 ? 68.500 -140.671 -10.298 1.00 43.52 60 LYS B N 1
ATOM 3162 C CA . LYS B 1 60 ? 67.346 -140.066 -11.034 1.00 47.16 60 LYS B CA 1
ATOM 3163 C C . LYS B 1 60 ? 66.932 -138.728 -10.403 1.00 39.28 60 LYS B C 1
ATOM 3164 O O . LYS B 1 60 ? 66.880 -138.661 -9.181 1.00 38.43 60 LYS B O 1
ATOM 3170 N N . ALA B 1 61 ? 66.593 -137.729 -11.218 1.00 37.86 61 ALA B N 1
ATOM 3171 C CA . ALA B 1 61 ? 66.064 -136.427 -10.759 1.00 37.48 61 ALA B CA 1
ATOM 3172 C C . ALA B 1 61 ? 64.919 -136.692 -9.774 1.00 46.47 61 ALA B C 1
ATOM 3173 O O . ALA B 1 61 ? 64.891 -136.120 -8.650 1.00 42.06 61 ALA B O 1
ATOM 3175 N N . GLU B 1 62 ? 64.061 -137.639 -10.151 1.00 48.48 62 GLU B N 1
ATOM 3176 C CA . GLU B 1 62 ? 62.801 -138.015 -9.455 1.00 48.82 62 GLU B CA 1
ATOM 3177 C C . GLU B 1 62 ? 63.074 -138.345 -7.983 1.00 37.96 62 GLU B C 1
ATOM 3178 O O . GLU B 1 62 ? 62.245 -137.991 -7.111 1.00 39.51 62 GLU B O 1
ATOM 3184 N N . ASP B 1 63 ? 64.197 -139.001 -7.706 1.00 39.69 63 ASP B N 1
ATOM 3185 C CA . ASP B 1 63 ? 64.617 -139.435 -6.348 1.00 39.21 63 ASP B CA 1
ATOM 3186 C C . ASP B 1 63 ? 65.098 -138.247 -5.505 1.00 39.71 63 ASP B C 1
ATOM 3187 O O . ASP B 1 63 ? 65.057 -138.367 -4.268 1.00 41.21 63 ASP B O 1
ATOM 3192 N N . ALA B 1 64 ? 65.565 -137.161 -6.131 1.00 36.76 64 ALA B N 1
ATOM 3193 C CA . ALA B 1 64 ? 65.963 -135.928 -5.405 1.00 39.88 64 ALA B CA 1
ATOM 3194 C C . ALA B 1 64 ? 64.697 -135.120 -5.111 1.00 37.76 64 ALA B C 1
ATOM 3195 O O . ALA B 1 64 ? 64.502 -134.654 -3.972 1.00 39.53 64 ALA B O 1
ATOM 3197 N N . TRP B 1 65 ? 63.803 -135.037 -6.093 1.00 35.23 65 TRP B N 1
ATOM 3198 C CA . TRP B 1 65 ? 62.518 -134.313 -5.927 1.00 36.15 65 TRP B CA 1
ATOM 3199 C C . TRP B 1 65 ? 61.593 -135.001 -4.925 1.00 35.45 65 TRP B C 1
ATOM 3200 O O . TRP B 1 65 ? 60.680 -134.299 -4.409 1.00 36.35 65 TRP B O 1
ATOM 3211 N N . ALA B 1 66 ? 61.822 -136.285 -4.642 1.00 35.79 66 ALA B N 1
ATOM 3212 C CA . ALA B 1 66 ? 60.998 -137.087 -3.710 1.00 38.14 66 ALA B CA 1
ATOM 3213 C C . ALA B 1 66 ? 61.271 -136.621 -2.284 1.00 41.33 66 ALA B C 1
ATOM 3214 O O . ALA B 1 66 ? 60.479 -136.982 -1.391 1.00 41.84 66 ALA B O 1
ATOM 3216 N N . ALA B 1 67 ? 62.344 -135.854 -2.076 1.00 38.87 67 ALA B N 1
ATOM 3217 C CA . ALA B 1 67 ? 62.731 -135.327 -0.743 1.00 36.37 67 ALA B CA 1
ATOM 3218 C C . ALA B 1 67 ? 61.619 -134.419 -0.230 1.00 33.68 67 ALA B C 1
ATOM 3219 O O . ALA B 1 67 ? 60.843 -133.957 -1.065 1.00 35.73 67 ALA B O 1
ATOM 3221 N N . GLU B 1 68 ? 61.545 -134.184 1.084 1.00 36.36 68 GLU B N 1
ATOM 3222 C CA . GLU B 1 68 ? 60.531 -133.297 1.710 1.00 38.86 68 GLU B CA 1
ATOM 3223 C C . GLU B 1 68 ? 60.804 -131.843 1.335 1.00 40.21 68 GLU B C 1
ATOM 3224 O O . GLU B 1 68 ? 59.833 -131.065 1.254 1.00 42.01 68 GLU B O 1
ATOM 3230 N N . MET B 1 69 ? 62.079 -131.486 1.175 1.00 34.73 69 MET B N 1
ATOM 3231 C CA . MET B 1 69 ? 62.508 -130.136 0.756 1.00 32.24 69 MET B CA 1
ATOM 3232 C C . MET B 1 69 ? 63.513 -130.307 -0.362 1.00 31.99 69 MET B C 1
ATOM 3233 O O . MET B 1 69 ? 64.421 -131.138 -0.250 1.00 31.73 69 MET B O 1
ATOM 3238 N N . VAL B 1 70 ? 63.273 -129.573 -1.430 1.00 32.35 70 VAL B N 1
ATOM 3239 C CA . VAL B 1 70 ? 64.119 -129.535 -2.636 1.00 32.55 70 VAL B CA 1
ATOM 3240 C C . VAL B 1 70 ? 64.721 -128.135 -2.703 1.00 32.95 70 VAL B C 1
ATOM 3241 O O . VAL B 1 70 ? 63.960 -127.141 -2.682 1.00 29.44 70 VAL B O 1
ATOM 3245 N N . LEU B 1 71 ? 66.043 -128.097 -2.824 1.00 30.64 71 LEU B N 1
ATOM 3246 C CA . LEU B 1 71 ? 66.818 -126.850 -2.996 1.00 30.21 71 LEU B CA 1
ATOM 3247 C C . LEU B 1 71 ? 67.198 -126.794 -4.459 1.00 27.69 71 LEU B C 1
ATOM 3248 O O . LEU B 1 71 ? 67.671 -127.789 -4.952 1.00 26.72 71 LEU B O 1
ATOM 3253 N N . LYS B 1 72 ? 67.031 -125.653 -5.104 1.00 27.64 72 LYS B N 1
ATOM 3254 C CA . LYS B 1 72 ? 67.486 -125.462 -6.491 1.00 29.93 72 LYS B CA 1
ATOM 3255 C C . LYS B 1 72 ? 68.061 -124.055 -6.616 1.00 26.85 72 LYS B C 1
ATOM 3256 O O . LYS B 1 72 ? 68.043 -123.303 -5.640 1.00 26.64 72 LYS B O 1
ATOM 3262 N N . VAL B 1 73 ? 68.574 -123.761 -7.793 1.00 29.41 73 VAL B N 1
ATOM 3263 C CA . VAL B 1 73 ? 69.057 -122.416 -8.195 1.00 31.46 73 VAL B CA 1
ATOM 3264 C C . VAL B 1 73 ? 67.988 -121.729 -9.045 1.00 31.48 73 VAL B C 1
ATOM 3265 O O . VAL B 1 73 ? 67.599 -120.583 -8.719 1.00 31.13 73 VAL B O 1
ATOM 3269 N N . LYS B 1 74 ? 67.567 -122.386 -10.126 1.00 28.93 74 LYS B N 1
ATOM 3270 C CA . LYS B 1 74 ? 66.611 -121.775 -11.076 1.00 32.92 74 LYS B CA 1
ATOM 3271 C C . LYS B 1 74 ? 65.173 -122.223 -10.776 1.00 28.68 74 LYS B C 1
ATOM 3272 O O . LYS B 1 74 ? 64.947 -123.149 -9.977 1.00 26.93 74 LYS B O 1
ATOM 3278 N N . GLU B 1 75 ? 64.220 -121.581 -11.434 1.00 32.06 75 GLU B N 1
ATOM 3279 C CA . GLU B 1 75 ? 62.772 -121.924 -11.315 1.00 32.46 75 GLU B CA 1
ATOM 3280 C C . GLU B 1 75 ? 62.562 -123.287 -11.991 1.00 32.09 75 GLU B C 1
ATOM 3281 O O . GLU B 1 75 ? 63.268 -123.629 -12.947 1.00 28.53 75 GLU B O 1
ATOM 3287 N N . PRO B 1 76 ? 61.653 -124.155 -11.496 1.00 30.41 76 PRO B N 1
ATOM 3288 C CA . PRO B 1 76 ? 61.310 -125.370 -12.241 1.00 34.64 76 PRO B CA 1
ATOM 3289 C C . PRO B 1 76 ? 60.823 -125.046 -13.670 1.00 33.48 76 PRO B C 1
ATOM 3290 O O . PRO B 1 76 ? 60.085 -124.107 -13.854 1.00 36.81 76 PRO B O 1
ATOM 3294 N N . LEU B 1 77 ? 61.310 -125.772 -14.673 1.00 36.86 77 LEU B N 1
ATOM 3295 C CA . LEU B 1 77 ? 60.772 -125.688 -16.062 1.00 39.58 77 LEU B CA 1
ATOM 3296 C C . LEU B 1 77 ? 59.460 -126.479 -16.166 1.00 37.52 77 LEU B C 1
ATOM 3297 O O . LEU B 1 77 ? 59.211 -127.359 -15.312 1.00 35.75 77 LEU B O 1
ATOM 3302 N N . ALA B 1 78 ? 58.673 -126.232 -17.210 1.00 42.00 78 ALA B N 1
ATOM 3303 C CA . ALA B 1 78 ? 57.412 -126.968 -17.505 1.00 38.67 78 ALA B CA 1
ATOM 3304 C C . ALA B 1 78 ? 57.635 -128.475 -17.332 1.00 35.08 78 ALA B C 1
ATOM 3305 O O . ALA B 1 78 ? 56.890 -129.139 -16.576 1.00 33.07 78 ALA B O 1
ATOM 3307 N N . GLU B 1 79 ? 58.732 -128.995 -17.872 1.00 34.30 79 GLU B N 1
ATOM 3308 C CA . GLU B 1 79 ? 59.045 -130.441 -17.789 1.00 35.11 79 GLU B CA 1
ATOM 3309 C C . GLU B 1 79 ? 59.320 -130.909 -16.364 1.00 36.62 79 GLU B C 1
ATOM 3310 O O . GLU B 1 79 ? 59.392 -132.133 -16.181 1.00 39.18 79 GLU B O 1
ATOM 3316 N N . GLU B 1 80 ? 59.365 -130.018 -15.369 1.00 40.55 80 GLU B N 1
ATOM 3317 C CA . GLU B 1 80 ? 59.585 -130.421 -13.944 1.00 41.54 80 GLU B CA 1
ATOM 3318 C C . GLU B 1 80 ? 58.296 -130.289 -13.115 1.00 38.92 80 GLU B C 1
ATOM 3319 O O . GLU B 1 80 ? 58.300 -130.724 -11.952 1.00 37.28 80 GLU B O 1
ATOM 3325 N N . PHE B 1 81 ? 57.212 -129.721 -13.658 1.00 39.59 81 PHE B N 1
ATOM 3326 C CA . PHE B 1 81 ? 55.960 -129.519 -12.866 1.00 39.71 81 PHE B CA 1
ATOM 3327 C C . PHE B 1 81 ? 55.508 -130.886 -12.339 1.00 35.11 81 PHE B C 1
ATOM 3328 O O . PHE B 1 81 ? 54.975 -130.953 -11.213 1.00 35.71 81 PHE B O 1
ATOM 3336 N N . ARG B 1 82 ? 55.830 -131.952 -13.082 1.00 36.38 82 ARG B N 1
ATOM 3337 C CA . ARG B 1 82 ? 55.449 -133.356 -12.759 1.00 37.51 82 ARG B CA 1
ATOM 3338 C C . ARG B 1 82 ? 55.875 -133.686 -11.345 1.00 39.95 82 ARG B C 1
ATOM 3339 O O . ARG B 1 82 ? 55.203 -134.540 -10.762 1.00 39.47 82 ARG B O 1
ATOM 3347 N N . TYR B 1 83 ? 56.970 -133.091 -10.837 1.00 36.30 83 TYR B N 1
ATOM 3348 C CA . TYR B 1 83 ? 57.522 -133.503 -9.519 1.00 35.97 83 TYR B CA 1
ATOM 3349 C C . TYR B 1 83 ? 56.806 -132.783 -8.381 1.00 33.11 83 TYR B C 1
ATOM 3350 O O . TYR B 1 83 ? 56.877 -133.283 -7.237 1.00 33.66 83 TYR B O 1
ATOM 3359 N N . PHE B 1 84 ? 56.092 -131.694 -8.677 1.00 34.64 84 PHE B N 1
ATOM 3360 C CA . PHE B 1 84 ? 55.303 -130.960 -7.654 1.00 37.15 84 PHE B CA 1
ATOM 3361 C C . PHE B 1 84 ? 54.315 -131.937 -6.994 1.00 45.31 84 PHE B C 1
ATOM 3362 O O . PHE B 1 84 ? 53.835 -132.868 -7.652 1.00 45.01 84 PHE B O 1
ATOM 3370 N N . ARG B 1 85 ? 54.046 -131.756 -5.705 1.00 43.22 85 ARG B N 1
ATOM 3371 C CA . ARG B 1 85 ? 53.053 -132.552 -4.963 1.00 40.90 85 ARG B CA 1
ATOM 3372 C C . ARG B 1 85 ? 52.722 -131.814 -3.666 1.00 45.49 85 ARG B C 1
ATOM 3373 O O . ARG B 1 85 ? 53.505 -130.996 -3.195 1.00 42.70 85 ARG B O 1
ATOM 3381 N N . PRO B 1 86 ? 51.527 -132.055 -3.083 1.00 45.88 86 PRO B N 1
ATOM 3382 C CA . PRO B 1 86 ? 51.086 -131.328 -1.897 1.00 44.08 86 PRO B CA 1
ATOM 3383 C C . PRO B 1 86 ? 52.111 -131.466 -0.779 1.00 40.43 86 PRO B C 1
ATOM 3384 O O . PRO B 1 86 ? 52.540 -132.542 -0.555 1.00 37.88 86 PRO B O 1
ATOM 3388 N N . GLY B 1 87 ? 52.495 -130.344 -0.170 1.00 39.00 87 GLY B N 1
ATOM 3389 C CA . GLY B 1 87 ? 53.373 -130.331 1.011 1.00 37.32 87 GLY B CA 1
ATOM 3390 C C . GLY B 1 87 ? 54.860 -130.381 0.663 1.00 34.98 87 GLY B C 1
ATOM 3391 O O . GLY B 1 87 ? 55.670 -130.338 1.608 1.00 38.71 87 GLY B O 1
ATOM 3392 N N . LEU B 1 88 ? 55.231 -130.530 -0.611 1.00 35.32 88 LEU B N 1
ATOM 3393 C CA . LEU B 1 88 ? 56.647 -130.393 -1.047 1.00 35.24 88 LEU B CA 1
ATOM 3394 C C . LEU B 1 88 ? 57.124 -128.979 -0.696 1.00 35.73 88 LEU B C 1
ATOM 3395 O O . LEU B 1 88 ? 56.430 -127.973 -1.035 1.00 37.72 88 LEU B O 1
ATOM 3400 N N . ILE B 1 89 ? 58.262 -128.891 -0.027 1.00 35.17 89 ILE B N 1
ATOM 3401 C CA . ILE B 1 89 ? 58.932 -127.582 0.200 1.00 34.08 89 ILE B CA 1
ATOM 3402 C C . ILE B 1 89 ? 59.931 -127.380 -0.929 1.00 31.10 89 ILE B C 1
ATOM 3403 O O . ILE B 1 89 ? 60.803 -128.219 -1.093 1.00 31.31 89 ILE B O 1
ATOM 3408 N N . LEU B 1 90 ? 59.761 -126.309 -1.690 1.00 32.54 90 LEU B N 1
ATOM 3409 C CA . LEU B 1 90 ? 60.689 -125.924 -2.778 1.00 31.88 90 LEU B CA 1
ATOM 3410 C C . LEU B 1 90 ? 61.292 -124.567 -2.432 1.00 30.68 90 LEU B C 1
ATOM 3411 O O . LEU B 1 90 ? 60.518 -123.633 -2.159 1.00 28.09 90 LEU B O 1
ATOM 3416 N N . PHE B 1 91 ? 62.628 -124.484 -2.436 1.00 31.34 91 PHE B N 1
ATOM 3417 C CA . PHE B 1 91 ? 63.406 -123.268 -2.062 1.00 28.40 91 PHE B CA 1
ATOM 3418 C C . PHE B 1 91 ? 64.409 -122.992 -3.179 1.00 27.83 91 PHE B C 1
ATOM 3419 O O . PHE B 1 91 ? 65.307 -123.828 -3.360 1.00 27.18 91 PHE B O 1
ATOM 3427 N N . THR B 1 92 ? 64.188 -121.927 -3.961 1.00 26.94 92 THR B N 1
ATOM 3428 C CA . THR B 1 92 ? 64.924 -121.662 -5.220 1.00 28.67 92 THR B CA 1
ATOM 3429 C C . THR B 1 92 ? 64.636 -120.220 -5.637 1.00 29.07 92 THR B C 1
ATOM 3430 O O . THR B 1 92 ? 63.831 -119.595 -4.998 1.00 32.32 92 THR B O 1
ATOM 3434 N N . TYR B 1 93 ? 65.315 -119.701 -6.650 1.00 28.05 93 TYR B N 1
ATOM 3435 C CA . TYR B 1 93 ? 64.915 -118.451 -7.336 1.00 29.71 93 TYR B CA 1
ATOM 3436 C C . TYR B 1 93 ? 63.637 -118.748 -8.159 1.00 33.57 93 TYR B C 1
ATOM 3437 O O . TYR B 1 93 ? 63.706 -119.560 -9.059 1.00 33.40 93 TYR B O 1
ATOM 3446 N N . LEU B 1 94 ? 62.496 -118.146 -7.852 1.00 34.41 94 LEU B N 1
ATOM 3447 C CA . LEU B 1 94 ? 61.194 -118.508 -8.496 1.00 34.64 94 LEU B CA 1
ATOM 3448 C C . LEU B 1 94 ? 60.800 -117.443 -9.515 1.00 31.81 94 LEU B C 1
ATOM 3449 O O . LEU B 1 94 ? 60.366 -117.802 -10.584 1.00 36.53 94 LEU B O 1
ATOM 3454 N N . HIS B 1 95 ? 60.965 -116.174 -9.181 1.00 32.16 95 HIS B N 1
ATOM 3455 C CA . HIS B 1 95 ? 60.532 -115.044 -10.044 1.00 34.11 95 HIS B CA 1
ATOM 3456 C C . HIS B 1 95 ? 59.082 -115.291 -10.496 1.00 31.74 95 HIS B C 1
ATOM 3457 O O . HIS B 1 95 ? 58.808 -115.274 -11.702 1.00 34.31 95 HIS B O 1
ATOM 3464 N N . LEU B 1 96 ? 58.186 -115.555 -9.560 1.00 31.50 96 LEU B N 1
ATOM 3465 C CA . LEU B 1 96 ? 56.804 -116.012 -9.891 1.00 33.25 96 LEU B CA 1
ATOM 3466 C C . LEU B 1 96 ? 56.033 -114.883 -10.590 1.00 34.77 96 LEU B C 1
ATOM 3467 O O . LEU B 1 96 ? 55.229 -115.188 -11.455 1.00 36.42 96 LEU B O 1
ATOM 3472 N N . ALA B 1 97 ? 56.355 -113.615 -10.345 1.00 37.60 97 ALA B N 1
ATOM 3473 C CA . ALA B 1 97 ? 55.589 -112.494 -10.937 1.00 37.66 97 ALA B CA 1
ATOM 3474 C C . ALA B 1 97 ? 55.761 -112.491 -12.453 1.00 41.76 97 ALA B C 1
ATOM 3475 O O . ALA B 1 97 ? 54.954 -111.861 -13.127 1.00 49.18 97 ALA B O 1
ATOM 3477 N N . ALA B 1 98 ? 56.758 -113.177 -12.989 1.00 42.05 98 ALA B N 1
ATOM 3478 C CA . ALA B 1 98 ? 57.022 -113.208 -14.443 1.00 43.08 98 ALA B CA 1
ATOM 3479 C C . ALA B 1 98 ? 56.586 -114.551 -15.035 1.00 40.19 98 ALA B C 1
ATOM 3480 O O . ALA B 1 98 ? 56.813 -114.767 -16.225 1.00 45.52 98 ALA B O 1
ATOM 3482 N N . ALA B 1 99 ? 56.096 -115.482 -14.228 1.00 40.27 99 ALA B N 1
ATOM 3483 C CA . ALA B 1 99 ? 55.900 -116.886 -14.666 1.00 37.28 99 ALA B CA 1
ATOM 3484 C C . ALA B 1 99 ? 54.509 -117.362 -14.248 1.00 36.31 99 ALA B C 1
ATOM 3485 O O . ALA B 1 99 ? 54.370 -118.067 -13.226 1.00 33.52 99 ALA B O 1
ATOM 3487 N N . GLU B 1 100 ? 53.502 -117.050 -15.059 1.00 41.24 100 GLU B N 1
ATOM 3488 C CA . GLU B 1 100 ? 52.098 -117.457 -14.761 1.00 39.90 100 GLU B CA 1
ATOM 3489 C C . GLU B 1 100 ? 51.973 -118.985 -14.693 1.00 32.18 100 GLU B C 1
ATOM 3490 O O . GLU B 1 100 ? 51.343 -119.500 -13.720 1.00 30.48 100 GLU B O 1
ATOM 3496 N N . ALA B 1 101 ? 52.567 -119.732 -15.630 1.00 33.58 101 ALA B N 1
ATOM 3497 C CA . ALA B 1 101 ? 52.382 -121.207 -15.664 1.00 32.10 101 ALA B CA 1
ATOM 3498 C C . ALA B 1 101 ? 52.942 -121.834 -14.388 1.00 34.10 101 ALA B C 1
ATOM 3499 O O . ALA B 1 101 ? 52.261 -122.707 -13.774 1.00 32.98 101 ALA B O 1
ATOM 3501 N N . LEU B 1 102 ? 54.178 -121.461 -14.009 1.00 34.76 102 LEU B N 1
ATOM 3502 C CA . LEU B 1 102 ? 54.814 -122.055 -12.794 1.00 31.29 102 LEU B CA 1
ATOM 3503 C C . LEU B 1 102 ? 53.934 -121.717 -11.587 1.00 26.15 102 LEU B C 1
ATOM 3504 O O . LEU B 1 102 ? 53.690 -122.583 -10.735 1.00 28.60 102 LEU B O 1
ATOM 3509 N N . THR B 1 103 ? 53.542 -120.457 -11.465 1.00 30.67 103 THR B N 1
ATOM 3510 C CA . THR B 1 103 ? 52.705 -120.034 -10.328 1.00 34.53 103 THR B CA 1
ATOM 3511 C C . THR B 1 103 ? 51.522 -121.010 -10.263 1.00 35.67 103 THR B C 1
ATOM 3512 O O . THR B 1 103 ? 51.271 -121.551 -9.189 1.00 37.53 103 THR B O 1
ATOM 3516 N N . LYS B 1 104 ? 50.808 -121.237 -11.372 1.00 43.25 104 LYS B N 1
ATOM 3517 C CA . LYS B 1 104 ? 49.528 -122.011 -11.330 1.00 44.11 104 LYS B CA 1
ATOM 3518 C C . LYS B 1 104 ? 49.821 -123.444 -10.906 1.00 37.61 104 LYS B C 1
ATOM 3519 O O . LYS B 1 104 ? 49.026 -124.045 -10.109 1.00 32.85 104 LYS B O 1
ATOM 3525 N N . ALA B 1 105 ? 50.930 -123.998 -11.393 1.00 33.31 105 ALA B N 1
ATOM 3526 C CA . ALA B 1 105 ? 51.280 -125.398 -11.054 1.00 35.19 105 ALA B CA 1
ATOM 3527 C C . ALA B 1 105 ? 51.603 -125.515 -9.547 1.00 36.01 105 ALA B C 1
ATOM 3528 O O . ALA B 1 105 ? 51.193 -126.497 -8.908 1.00 37.10 105 ALA B O 1
ATOM 3530 N N . LEU B 1 106 ? 52.320 -124.537 -8.966 1.00 39.34 106 LEU B N 1
ATOM 3531 C CA . LEU B 1 106 ? 52.657 -124.565 -7.509 1.00 35.78 106 LEU B CA 1
ATOM 3532 C C . LEU B 1 106 ? 51.362 -124.462 -6.712 1.00 33.74 106 LEU B C 1
ATOM 3533 O O . LEU B 1 106 ? 51.215 -125.125 -5.673 1.00 34.82 106 LEU B O 1
ATOM 3538 N N . VAL B 1 107 ? 50.459 -123.601 -7.163 1.00 35.30 107 VAL B N 1
ATOM 3539 C CA . VAL B 1 107 ? 49.122 -123.456 -6.503 1.00 38.02 107 VAL B CA 1
ATOM 3540 C C . VAL B 1 107 ? 48.357 -124.792 -6.607 1.00 38.00 107 VAL B C 1
ATOM 3541 O O . VAL B 1 107 ? 47.938 -125.316 -5.571 1.00 38.30 107 VAL B O 1
ATOM 3545 N N . GLU B 1 108 ? 48.225 -125.336 -7.819 1.00 42.81 108 GLU B N 1
ATOM 3546 C CA . GLU B 1 108 ? 47.462 -126.588 -8.113 1.00 44.72 108 GLU B CA 1
ATOM 3547 C C . GLU B 1 108 ? 47.990 -127.752 -7.278 1.00 43.19 108 GLU B C 1
ATOM 3548 O O . GLU B 1 108 ? 47.159 -128.470 -6.744 1.00 41.83 108 GLU B O 1
ATOM 3554 N N . GLN B 1 109 ? 49.308 -127.943 -7.156 1.00 38.37 109 GLN B N 1
ATOM 3555 C CA . GLN B 1 109 ? 49.855 -129.096 -6.383 1.00 35.69 109 GLN B CA 1
ATOM 3556 C C . GLN B 1 109 ? 50.166 -128.734 -4.925 1.00 33.74 109 GLN B C 1
ATOM 3557 O O . GLN B 1 109 ? 50.766 -129.575 -4.257 1.00 39.13 109 GLN B O 1
ATOM 3563 N N . LYS B 1 110 ? 49.703 -127.590 -4.421 1.00 34.83 110 LYS B N 1
ATOM 3564 C CA . LYS B 1 110 ? 49.801 -127.207 -2.980 1.00 37.15 110 LYS B CA 1
ATOM 3565 C C . LYS B 1 110 ? 51.270 -127.283 -2.526 1.00 34.95 110 LYS B C 1
ATOM 3566 O O . LYS B 1 110 ? 51.570 -127.862 -1.457 1.00 33.66 110 LYS B O 1
ATOM 3572 N N . VAL B 1 111 ? 52.172 -126.731 -3.333 1.00 34.94 111 VAL B N 1
ATOM 3573 C CA . VAL B 1 111 ? 53.627 -126.675 -3.001 1.00 34.33 111 VAL B CA 1
ATOM 3574 C C . VAL B 1 111 ? 53.858 -125.520 -2.030 1.00 33.29 111 VAL B C 1
ATOM 3575 O O . VAL B 1 111 ? 53.295 -124.414 -2.253 1.00 35.35 111 VAL B O 1
ATOM 3579 N N . VAL B 1 112 ? 54.649 -125.761 -0.986 1.00 34.85 112 VAL B N 1
ATOM 3580 C CA . VAL B 1 112 ? 55.288 -124.650 -0.210 1.00 31.97 112 VAL B CA 1
ATOM 3581 C C . VAL B 1 112 ? 56.421 -124.078 -1.073 1.00 31.98 112 VAL B C 1
ATOM 3582 O O . VAL B 1 112 ? 57.543 -124.637 -1.084 1.00 33.29 112 VAL B O 1
ATOM 3586 N N . GLY B 1 113 ? 56.118 -123.019 -1.803 1.00 33.01 113 GLY B N 1
ATOM 3587 C CA . GLY B 1 113 ? 57.037 -122.381 -2.762 1.00 32.12 113 GLY B CA 1
ATOM 3588 C C . GLY B 1 113 ? 57.725 -121.204 -2.100 1.00 33.99 113 GLY B C 1
ATOM 3589 O O . GLY B 1 113 ? 57.030 -120.192 -1.848 1.00 26.24 113 GLY B O 1
ATOM 3590 N N . ILE B 1 114 ? 59.021 -121.341 -1.779 1.00 29.82 114 ILE B N 1
ATOM 3591 C CA . ILE B 1 114 ? 59.781 -120.261 -1.089 1.00 30.24 114 ILE B CA 1
ATOM 3592 C C . ILE B 1 114 ? 60.800 -119.713 -2.062 1.00 26.89 114 ILE B C 1
ATOM 3593 O O . ILE B 1 114 ? 61.590 -120.490 -2.565 1.00 28.75 114 ILE B O 1
ATOM 3598 N N . ALA B 1 115 ? 60.727 -118.421 -2.347 1.00 28.01 115 ALA B N 1
ATOM 3599 C CA . ALA B 1 115 ? 61.580 -117.724 -3.321 1.00 27.64 115 ALA B CA 1
ATOM 3600 C C . ALA B 1 115 ? 62.800 -117.130 -2.600 1.00 29.26 115 ALA B C 1
ATOM 3601 O O . ALA B 1 115 ? 62.614 -116.254 -1.738 1.00 29.29 115 ALA B O 1
ATOM 3603 N N . TYR B 1 116 ? 64.006 -117.564 -2.952 1.00 30.06 116 TYR B N 1
ATOM 3604 C CA . TYR B 1 116 ? 65.269 -116.911 -2.506 1.00 29.54 116 TYR B CA 1
ATOM 3605 C C . TYR B 1 116 ? 65.121 -115.387 -2.572 1.00 28.42 116 TYR B C 1
ATOM 3606 O O . TYR B 1 116 ? 65.452 -114.703 -1.607 1.00 27.14 116 TYR B O 1
ATOM 3615 N N . GLU B 1 117 ? 64.592 -114.876 -3.679 1.00 27.54 117 GLU B N 1
ATOM 3616 C CA . GLU B 1 117 ? 64.691 -113.440 -4.015 1.00 26.75 117 GLU B CA 1
ATOM 3617 C C . GLU B 1 117 ? 63.654 -112.619 -3.271 1.00 30.02 117 GLU B C 1
ATOM 3618 O O . GLU B 1 117 ? 63.780 -111.379 -3.390 1.00 30.59 117 GLU B O 1
ATOM 3624 N N . THR B 1 118 ? 62.712 -113.207 -2.518 1.00 29.04 118 THR B N 1
ATOM 3625 C CA . THR B 1 118 ? 61.777 -112.373 -1.720 1.00 28.64 118 THR B CA 1
ATOM 3626 C C . THR B 1 118 ? 62.075 -112.522 -0.234 1.00 26.60 118 THR B C 1
ATOM 3627 O O . THR B 1 118 ? 61.377 -111.897 0.560 1.00 28.43 118 THR B O 1
ATOM 3631 N N . VAL B 1 119 ? 63.047 -113.338 0.142 1.00 31.74 119 VAL B N 1
ATOM 3632 C CA . VAL B 1 119 ? 63.570 -113.309 1.545 1.00 28.68 119 VAL B CA 1
ATOM 3633 C C . VAL B 1 119 ? 64.111 -111.902 1.777 1.00 29.36 119 VAL B C 1
ATOM 3634 O O . VAL B 1 119 ? 64.868 -111.414 0.918 1.00 34.74 119 VAL B O 1
ATOM 3638 N N . GLN B 1 120 ? 63.628 -111.212 2.797 1.00 29.47 120 GLN B N 1
ATOM 3639 C CA . GLN B 1 120 ? 63.839 -109.752 2.919 1.00 33.81 120 GLN B CA 1
ATOM 3640 C C . GLN B 1 120 ? 64.018 -109.400 4.386 1.00 37.00 120 GLN B C 1
ATOM 3641 O O . GLN B 1 120 ? 63.133 -109.772 5.154 1.00 38.79 120 GLN B O 1
ATOM 3647 N N . LEU B 1 121 ? 65.125 -108.734 4.749 1.00 37.88 121 LEU B N 1
ATOM 3648 C CA . LEU B 1 121 ? 65.417 -108.365 6.161 1.00 37.69 121 LEU B CA 1
ATOM 3649 C C . LEU B 1 121 ? 64.575 -107.150 6.541 1.00 36.55 121 LEU B C 1
ATOM 3650 O O . LEU B 1 121 ? 64.019 -106.475 5.631 1.00 37.85 121 LEU B O 1
ATOM 3655 N N . ALA B 1 122 ? 64.503 -106.869 7.841 1.00 39.37 122 ALA B N 1
ATOM 3656 C CA . ALA B 1 122 ? 63.746 -105.719 8.389 1.00 40.44 122 ALA B CA 1
ATOM 3657 C C . ALA B 1 122 ? 64.235 -104.439 7.728 1.00 41.65 122 ALA B C 1
ATOM 3658 O O . ALA B 1 122 ? 63.400 -103.575 7.491 1.00 42.73 122 ALA B O 1
ATOM 3660 N N . ASN B 1 123 ? 65.522 -104.344 7.359 1.00 42.18 123 ASN B N 1
ATOM 3661 C CA . ASN B 1 123 ? 66.039 -103.102 6.735 1.00 42.95 123 ASN B CA 1
ATOM 3662 C C . ASN B 1 123 ? 65.682 -103.026 5.240 1.00 47.25 123 ASN B C 1
ATOM 3663 O O . ASN B 1 123 ? 66.079 -102.022 4.625 1.00 44.79 123 ASN B O 1
ATOM 3668 N N . GLY B 1 124 ? 64.985 -104.014 4.650 1.00 41.64 124 GLY B N 1
ATOM 3669 C CA . GLY B 1 124 ? 64.558 -103.935 3.229 1.00 39.49 124 GLY B CA 1
ATOM 3670 C C . GLY B 1 124 ? 65.494 -104.698 2.296 1.00 39.53 124 GLY B C 1
ATOM 3671 O O . GLY B 1 124 ? 65.143 -104.961 1.134 1.00 38.82 124 GLY B O 1
ATOM 3672 N N . SER B 1 125 ? 66.654 -105.111 2.783 1.00 34.33 125 SER B N 1
ATOM 3673 C CA . SER B 1 125 ? 67.660 -105.786 1.941 1.00 35.63 125 SER B CA 1
ATOM 3674 C C . SER B 1 125 ? 67.156 -107.192 1.573 1.00 34.13 125 SER B C 1
ATOM 3675 O O . SER B 1 125 ? 66.415 -107.816 2.355 1.00 34.38 125 SER B O 1
ATOM 3678 N N . LEU B 1 126 ? 67.578 -107.676 0.414 1.00 31.90 126 LEU B N 1
ATOM 3679 C CA . LEU B 1 126 ? 67.248 -109.013 -0.137 1.00 30.93 126 LEU B CA 1
ATOM 3680 C C . LEU B 1 126 ? 68.511 -109.867 -0.082 1.00 29.20 126 LEU B C 1
ATOM 3681 O O . LEU B 1 126 ? 69.262 -109.929 -1.041 1.00 30.45 126 LEU B O 1
ATOM 3686 N N . PRO B 1 127 ? 68.812 -110.527 1.053 1.00 29.63 127 PRO B N 1
ATOM 3687 C CA . PRO B 1 127 ? 70.126 -111.128 1.253 1.00 28.68 127 PRO B CA 1
ATOM 3688 C C . PRO B 1 127 ? 70.478 -112.289 0.331 1.00 30.02 127 PRO B C 1
ATOM 3689 O O . PRO B 1 127 ? 71.663 -112.590 0.233 1.00 34.04 127 PRO B O 1
ATOM 3693 N N . LEU B 1 128 ? 69.502 -112.934 -0.301 1.00 26.04 128 LEU B N 1
ATOM 3694 C CA . LEU B 1 128 ? 69.799 -114.099 -1.165 1.00 24.00 128 LEU B CA 1
ATOM 3695 C C . LEU B 1 128 ? 69.930 -113.656 -2.620 1.00 26.46 128 LEU B C 1
ATOM 3696 O O . LEU B 1 128 ? 70.333 -114.482 -3.431 1.00 29.04 128 LEU B O 1
ATOM 3701 N N . LEU B 1 129 ? 69.682 -112.376 -2.924 1.00 27.89 129 LEU B N 1
ATOM 3702 C CA . LEU B 1 129 ? 69.952 -111.750 -4.251 1.00 30.16 129 LEU B CA 1
ATOM 3703 C C . LEU B 1 129 ? 71.353 -111.088 -4.244 1.00 28.65 129 LEU B C 1
ATOM 3704 O O . LEU B 1 129 ? 72.076 -111.122 -5.291 1.00 26.81 129 LEU B O 1
ATOM 3709 N N . THR B 1 130 ? 71.730 -110.463 -3.118 1.00 28.73 130 THR B N 1
ATOM 3710 C CA . THR B 1 130 ? 72.994 -109.702 -2.960 1.00 28.36 130 THR B CA 1
ATOM 3711 C C . THR B 1 130 ? 74.173 -110.469 -3.552 1.00 27.77 130 THR B C 1
ATOM 3712 O O . THR B 1 130 ? 74.925 -109.931 -4.368 1.00 28.99 130 THR B O 1
ATOM 3716 N N . PRO B 1 131 ? 74.409 -111.753 -3.200 1.00 28.83 131 PRO B N 1
ATOM 3717 C CA . PRO B 1 131 ? 75.604 -112.417 -3.685 1.00 31.74 131 PRO B CA 1
ATOM 3718 C C . PRO B 1 131 ? 75.626 -112.396 -5.219 1.00 32.88 131 PRO B C 1
ATOM 3719 O O . PRO B 1 131 ? 76.718 -112.280 -5.777 1.00 32.62 131 PRO B O 1
ATOM 3723 N N . MET B 1 132 ? 74.468 -112.470 -5.892 1.00 30.94 132 MET B N 1
ATOM 3724 C CA . MET B 1 132 ? 74.475 -112.516 -7.373 1.00 28.64 132 MET B CA 1
ATOM 3725 C C . MET B 1 132 ? 74.710 -111.105 -7.944 1.00 25.84 132 MET B C 1
ATOM 3726 O O . MET B 1 132 ? 75.374 -111.024 -8.975 1.00 26.19 132 MET B O 1
ATOM 3731 N N . SER B 1 133 ? 74.317 -110.029 -7.273 1.00 24.91 133 SER B N 1
ATOM 3732 C CA . SER B 1 133 ? 74.688 -108.651 -7.695 1.00 26.91 133 SER B CA 1
ATOM 3733 C C . SER B 1 133 ? 76.195 -108.433 -7.532 1.00 27.79 133 SER B C 1
ATOM 3734 O O . SER B 1 133 ? 76.793 -107.723 -8.391 1.00 26.80 133 SER B O 1
ATOM 3737 N N . GLU B 1 134 ? 76.804 -109.044 -6.519 1.00 30.37 134 GLU B N 1
ATOM 3738 C CA . GLU B 1 134 ? 78.286 -108.940 -6.280 1.00 29.12 134 GLU B CA 1
ATOM 3739 C C . GLU B 1 134 ? 79.035 -109.609 -7.426 1.00 26.30 134 GLU B C 1
ATOM 3740 O O . GLU B 1 134 ? 79.918 -108.986 -8.035 1.00 28.76 134 GLU B O 1
ATOM 3746 N N . VAL B 1 135 ? 78.697 -110.852 -7.737 1.00 26.63 135 VAL B N 1
ATOM 3747 C CA . VAL B 1 135 ? 79.388 -111.567 -8.837 1.00 24.86 135 VAL B CA 1
ATOM 3748 C C . VAL B 1 135 ? 79.169 -110.776 -10.132 1.00 27.47 135 VAL B C 1
ATOM 3749 O O . VAL B 1 135 ? 80.157 -110.559 -10.920 1.00 26.12 135 VAL B O 1
ATOM 3753 N N . ALA B 1 136 ? 77.936 -110.347 -10.377 1.00 24.41 136 ALA B N 1
ATOM 3754 C CA . ALA B 1 136 ? 77.577 -109.687 -11.645 1.00 26.02 136 ALA B CA 1
ATOM 3755 C C . ALA B 1 136 ? 78.439 -108.423 -11.753 1.00 28.26 136 ALA B C 1
ATOM 3756 O O . ALA B 1 136 ? 78.992 -108.183 -12.862 1.00 26.50 136 ALA B O 1
ATOM 3758 N N . GLY B 1 137 ? 78.528 -107.631 -10.664 1.00 26.44 137 GLY B N 1
ATOM 3759 C CA . GLY B 1 137 ? 79.362 -106.406 -10.643 1.00 26.09 137 GLY B CA 1
ATOM 3760 C C . GLY B 1 137 ? 80.833 -106.703 -10.983 1.00 26.08 137 GLY B C 1
ATOM 3761 O O . GLY B 1 137 ? 81.439 -106.030 -11.842 1.00 24.91 137 GLY B O 1
ATOM 3762 N N . ARG B 1 138 ? 81.424 -107.678 -10.309 1.00 28.83 138 ARG B N 1
ATOM 3763 C CA . ARG B 1 138 ? 82.836 -108.069 -10.571 1.00 30.35 138 ARG B CA 1
ATOM 3764 C C . ARG B 1 138 ? 82.978 -108.496 -12.039 1.00 29.49 138 ARG B C 1
ATOM 3765 O O . ARG B 1 138 ? 84.029 -108.191 -12.617 1.00 31.40 138 ARG B O 1
ATOM 3773 N N . MET B 1 139 ? 81.992 -109.192 -12.621 1.00 29.70 139 MET B N 1
ATOM 3774 C CA . MET B 1 139 ? 82.092 -109.727 -14.016 1.00 29.60 139 MET B CA 1
ATOM 3775 C C . MET B 1 139 ? 81.970 -108.588 -15.013 1.00 28.28 139 MET B C 1
ATOM 3776 O O . MET B 1 139 ? 82.586 -108.664 -16.104 1.00 29.96 139 MET B O 1
ATOM 3781 N N . SER B 1 140 ? 81.171 -107.584 -14.685 1.00 28.43 140 SER B N 1
ATOM 3782 C CA . SER B 1 140 ? 80.768 -106.562 -15.678 1.00 30.48 140 SER B CA 1
ATOM 3783 C C . SER B 1 140 ? 82.029 -105.926 -16.295 1.00 31.86 140 SER B C 1
ATOM 3784 O O . SER B 1 140 ? 82.025 -105.639 -17.527 1.00 32.46 140 SER B O 1
ATOM 3787 N N . VAL B 1 141 ? 83.079 -105.679 -15.499 1.00 28.85 141 VAL B N 1
ATOM 3788 C CA . VAL B 1 141 ? 84.239 -104.875 -15.984 1.00 28.18 141 VAL B CA 1
ATOM 3789 C C . VAL B 1 141 ? 85.230 -105.832 -16.633 1.00 25.50 141 VAL B C 1
ATOM 3790 O O . VAL B 1 141 ? 85.929 -105.445 -17.560 1.00 28.30 141 VAL B O 1
ATOM 3794 N N . GLN B 1 142 ? 85.255 -107.071 -16.171 1.00 26.42 142 GLN B N 1
ATOM 3795 C CA . GLN B 1 142 ? 86.116 -108.131 -16.757 1.00 28.48 142 GLN B CA 1
ATOM 3796 C C . GLN B 1 142 ? 85.662 -108.331 -18.212 1.00 30.18 142 GLN B C 1
ATOM 3797 O O . GLN B 1 142 ? 86.503 -108.289 -19.110 1.00 28.11 142 GLN B O 1
ATOM 3803 N N . VAL B 1 143 ? 84.349 -108.504 -18.404 1.00 30.38 143 VAL B N 1
ATOM 3804 C CA . VAL B 1 143 ? 83.725 -108.689 -19.749 1.00 30.82 143 VAL B CA 1
ATOM 3805 C C . VAL B 1 143 ? 83.939 -107.421 -20.586 1.00 28.06 143 VAL B C 1
ATOM 3806 O O . VAL B 1 143 ? 84.311 -107.545 -21.773 1.00 25.59 143 VAL B O 1
ATOM 3810 N N . GLY B 1 144 ? 83.765 -106.246 -19.973 1.00 27.67 144 GLY B N 1
ATOM 3811 C CA . GLY B 1 144 ? 83.938 -104.976 -20.703 1.00 26.55 144 GLY B CA 1
ATOM 3812 C C . GLY B 1 144 ? 85.359 -104.833 -21.217 1.00 28.23 144 GLY B C 1
ATOM 3813 O O . GLY B 1 144 ? 85.528 -104.464 -22.394 1.00 33.95 144 GLY B O 1
ATOM 3814 N N . ALA B 1 145 ? 86.342 -105.183 -20.382 1.00 28.26 145 ALA B N 1
ATOM 3815 C CA . ALA B 1 145 ? 87.767 -105.109 -20.777 1.00 29.45 145 ALA B CA 1
ATOM 3816 C C . ALA B 1 145 ? 88.008 -106.069 -21.945 1.00 27.61 145 ALA B C 1
ATOM 3817 O O . ALA B 1 145 ? 88.696 -105.677 -22.903 1.00 26.89 145 ALA B O 1
ATOM 3819 N N . GLN B 1 146 ? 87.407 -107.261 -21.881 1.00 27.16 146 GLN B N 1
ATOM 3820 C CA . GLN B 1 146 ? 87.565 -108.290 -22.942 1.00 29.52 146 GLN B CA 1
ATOM 3821 C C . GLN B 1 146 ? 87.010 -107.767 -24.272 1.00 31.74 146 GLN B C 1
ATOM 3822 O O . GLN B 1 146 ? 87.645 -108.009 -25.308 1.00 26.46 146 GLN B O 1
ATOM 3828 N N . PHE B 1 147 ? 85.874 -107.063 -24.234 1.00 28.03 147 PHE B N 1
ATOM 3829 C CA . PHE B 1 147 ? 85.235 -106.534 -25.471 1.00 33.14 147 PHE B CA 1
ATOM 3830 C C . PHE B 1 147 ? 85.938 -105.273 -25.992 1.00 32.26 147 PHE B C 1
ATOM 3831 O O . PHE B 1 147 ? 85.677 -104.872 -27.133 1.00 32.49 147 PHE B O 1
ATOM 3839 N N . LEU B 1 148 ? 86.795 -104.665 -25.166 1.00 31.11 148 LEU B N 1
ATOM 3840 C CA . LEU B 1 148 ? 87.639 -103.509 -25.570 1.00 29.32 148 LEU B CA 1
ATOM 3841 C C . LEU B 1 148 ? 88.735 -103.975 -26.546 1.00 28.82 148 LEU B C 1
ATOM 3842 O O . LEU B 1 148 ? 89.230 -103.133 -27.307 1.00 29.11 148 LEU B O 1
ATOM 3847 N N . GLU B 1 149 ? 89.128 -105.254 -26.480 1.00 26.93 149 GLU B N 1
ATOM 3848 C CA . GLU B 1 149 ? 90.144 -105.848 -27.391 1.00 30.80 149 GLU B CA 1
ATOM 3849 C C . GLU B 1 149 ? 89.615 -105.802 -28.831 1.00 32.71 149 GLU B C 1
ATOM 3850 O O . GLU B 1 149 ? 88.410 -106.030 -29.024 1.00 31.62 149 GLU B O 1
ATOM 3856 N N . LYS B 1 150 ? 90.505 -105.557 -29.797 1.00 34.36 150 LYS B N 1
ATOM 3857 C CA . LYS B 1 150 ? 90.137 -105.420 -31.233 1.00 34.87 150 LYS B CA 1
ATOM 3858 C C . LYS B 1 150 ? 89.514 -106.712 -31.775 1.00 33.23 150 LYS B C 1
ATOM 3859 O O . LYS B 1 150 ? 88.517 -106.610 -32.501 1.00 34.71 150 LYS B O 1
ATOM 3865 N N . PRO B 1 151 ? 90.040 -107.876 -31.386 1.00 34.92 151 PRO B N 1
ATOM 3866 C CA . PRO B 1 151 ? 89.538 -109.175 -31.871 1.00 37.12 151 PRO B CA 1
ATOM 3867 C C . PRO B 1 151 ? 88.068 -109.435 -31.505 1.00 36.53 151 PRO B C 1
ATOM 3868 O O . PRO B 1 151 ? 87.392 -110.097 -32.261 1.00 34.76 151 PRO B O 1
ATOM 3872 N N . HIS B 1 152 ? 87.625 -108.922 -30.353 1.00 37.05 152 HIS B N 1
ATOM 3873 C CA . HIS B 1 152 ? 86.230 -109.084 -29.864 1.00 35.07 152 HIS B CA 1
ATOM 3874 C C . HIS B 1 152 ? 85.315 -107.976 -30.408 1.00 31.56 152 HIS B C 1
ATOM 3875 O O . HIS B 1 152 ? 84.139 -107.956 -30.020 1.00 32.74 152 HIS B O 1
ATOM 3882 N N . GLY B 1 153 ? 85.836 -107.095 -31.269 1.00 33.34 153 GLY B N 1
ATOM 3883 C CA . GLY B 1 153 ? 85.040 -106.019 -31.895 1.00 34.04 153 GLY B CA 1
ATOM 3884 C C . GLY B 1 153 ? 85.228 -104.641 -31.280 1.00 32.63 153 GLY B C 1
ATOM 3885 O O . GLY B 1 153 ? 84.627 -103.691 -31.803 1.00 35.91 153 GLY B O 1
ATOM 3886 N N . GLY B 1 154 ? 86.039 -104.519 -30.229 1.00 34.68 154 GLY B N 1
ATOM 3887 C CA . GLY B 1 154 ? 86.291 -103.207 -29.597 1.00 29.29 154 GLY B CA 1
ATOM 3888 C C . GLY B 1 154 ? 87.376 -102.362 -30.232 1.00 27.99 154 GLY B C 1
ATOM 3889 O O . GLY B 1 154 ? 87.978 -102.802 -31.184 1.00 28.02 154 GLY B O 1
ATOM 3890 N N . LYS B 1 155 ? 87.596 -101.165 -29.687 1.00 31.53 155 LYS B N 1
ATOM 3891 C CA . LYS B 1 155 ? 88.590 -100.207 -30.225 1.00 30.90 155 LYS B CA 1
ATOM 3892 C C . LYS B 1 155 ? 90.031 -100.666 -29.961 1.00 30.22 155 LYS B C 1
ATOM 3893 O O . LYS B 1 155 ? 90.912 -100.206 -30.679 1.00 31.86 155 LYS B O 1
ATOM 3899 N N . GLY B 1 156 ? 90.287 -101.594 -29.040 1.00 30.95 156 GLY B N 1
ATOM 3900 C CA . GLY B 1 156 ? 91.641 -102.186 -28.886 1.00 31.00 156 GLY B CA 1
ATOM 3901 C C . GLY B 1 156 ? 92.537 -101.414 -27.915 1.00 29.82 156 GLY B C 1
ATOM 3902 O O . GLY B 1 156 ? 93.681 -101.049 -28.282 1.00 29.30 156 GLY B O 1
ATOM 3903 N N . ILE B 1 157 ? 92.054 -101.209 -26.695 1.00 30.45 157 ILE B N 1
ATOM 3904 C CA . ILE B 1 157 ? 92.818 -100.574 -25.585 1.00 32.43 157 ILE B CA 1
ATOM 3905 C C . ILE B 1 157 ? 92.810 -101.508 -24.369 1.00 31.42 157 ILE B C 1
ATOM 3906 O O . ILE B 1 157 ? 91.865 -102.355 -24.218 1.00 28.05 157 ILE B O 1
ATOM 3911 N N . LEU B 1 158 ? 93.846 -101.349 -23.542 1.00 31.16 158 LEU B N 1
ATOM 3912 C CA . LEU B 1 158 ? 93.860 -101.800 -22.128 1.00 30.59 158 LEU B CA 1
ATOM 3913 C C . LEU B 1 158 ? 93.253 -100.667 -21.314 1.00 25.73 158 LEU B C 1
ATOM 3914 O O . LEU B 1 158 ? 93.581 -99.486 -21.556 1.00 26.56 158 LEU B O 1
ATOM 3919 N N . LEU B 1 159 ? 92.423 -101.017 -20.352 1.00 27.54 159 LEU B N 1
ATOM 3920 C CA . LEU B 1 159 ? 91.820 -100.022 -19.430 1.00 27.56 159 LEU B CA 1
ATOM 3921 C C . LEU B 1 159 ? 92.914 -99.315 -18.619 1.00 29.90 159 LEU B C 1
ATOM 3922 O O . LEU B 1 159 ? 92.738 -98.124 -18.320 1.00 30.83 159 LEU B O 1
ATOM 3927 N N . GLY B 1 160 ? 94.003 -100.024 -18.286 1.00 30.77 160 GLY B N 1
ATOM 3928 C CA . GLY B 1 160 ? 95.100 -99.496 -17.452 1.00 31.18 160 GLY B CA 1
ATOM 3929 C C . GLY B 1 160 ? 96.206 -98.843 -18.257 1.00 30.88 160 GLY B C 1
ATOM 3930 O O . GLY B 1 160 ? 97.135 -98.284 -17.636 1.00 32.93 160 GLY B O 1
ATOM 3931 N N . GLY B 1 161 ? 96.074 -98.819 -19.582 1.00 30.75 161 GLY B N 1
ATOM 3932 C CA . GLY B 1 161 ? 97.164 -98.417 -20.495 1.00 30.29 161 GLY B CA 1
ATOM 3933 C C . GLY B 1 161 ? 98.461 -99.124 -20.148 1.00 30.43 161 GLY B C 1
ATOM 3934 O O . GLY B 1 161 ? 98.411 -100.314 -19.818 1.00 31.14 161 GLY B O 1
ATOM 3935 N N . VAL B 1 162 ? 99.574 -98.418 -20.289 1.00 31.00 162 VAL B N 1
ATOM 3936 C CA . VAL B 1 162 ? 100.941 -98.819 -19.869 1.00 32.44 162 VAL B CA 1
ATOM 3937 C C . VAL B 1 162 ? 101.705 -97.521 -19.673 1.00 31.84 162 VAL B C 1
ATOM 3938 O O . VAL B 1 162 ? 101.192 -96.442 -19.963 1.00 32.77 162 VAL B O 1
ATOM 3942 N N . PRO B 1 163 ? 102.921 -97.561 -19.095 1.00 35.76 163 PRO B N 1
ATOM 3943 C CA . PRO B 1 163 ? 103.668 -96.330 -18.824 1.00 31.70 163 PRO B CA 1
ATOM 3944 C C . PRO B 1 163 ? 103.804 -95.467 -20.087 1.00 29.80 163 PRO B C 1
ATOM 3945 O O . PRO B 1 163 ? 104.135 -95.956 -21.172 1.00 26.61 163 PRO B O 1
ATOM 3949 N N . GLY B 1 164 ? 103.477 -94.194 -19.939 1.00 26.93 164 GLY B N 1
ATOM 3950 C CA . GLY B 1 164 ? 103.519 -93.237 -21.042 1.00 29.73 164 GLY B CA 1
ATOM 3951 C C . GLY B 1 164 ? 102.233 -93.199 -21.865 1.00 30.77 164 GLY B C 1
ATOM 3952 O O . GLY B 1 164 ? 102.189 -92.345 -22.765 1.00 30.11 164 GLY B O 1
ATOM 3953 N N . VAL B 1 165 ? 101.233 -94.045 -21.560 1.00 29.87 165 VAL B N 1
ATOM 3954 C CA . VAL B 1 165 ? 99.999 -94.185 -22.385 1.00 33.36 165 VAL B CA 1
ATOM 3955 C C . VAL B 1 165 ? 98.769 -94.000 -21.485 1.00 33.22 165 VAL B C 1
ATOM 3956 O O . VAL B 1 165 ? 98.689 -94.634 -20.423 1.00 34.24 165 VAL B O 1
ATOM 3960 N N . ARG B 1 166 ? 97.822 -93.174 -21.926 1.00 33.50 166 ARG B N 1
ATOM 3961 C CA . ARG B 1 166 ? 96.605 -92.847 -21.133 1.00 34.53 166 ARG B CA 1
ATOM 3962 C C . ARG B 1 166 ? 95.774 -94.102 -20.869 1.00 28.75 166 ARG B C 1
ATOM 3963 O O . ARG B 1 166 ? 95.833 -95.055 -21.655 1.00 31.56 166 ARG B O 1
ATOM 3971 N N . ARG B 1 167 ? 95.006 -94.056 -19.787 1.00 27.21 167 ARG B N 1
ATOM 3972 C CA . ARG B 1 167 ? 94.171 -95.152 -19.281 1.00 27.98 167 ARG B CA 1
ATOM 3973 C C . ARG B 1 167 ? 92.817 -95.057 -19.992 1.00 29.06 167 ARG B C 1
ATOM 3974 O O . ARG B 1 167 ? 92.502 -94.005 -20.500 1.00 24.86 167 ARG B O 1
ATOM 3982 N N . GLY B 1 168 ? 92.048 -96.134 -19.959 1.00 29.80 168 GLY B N 1
ATOM 3983 C CA . GLY B 1 168 ? 90.662 -96.130 -20.424 1.00 28.09 168 GLY B CA 1
ATOM 3984 C C . GLY B 1 168 ? 89.768 -95.466 -19.401 1.00 28.70 168 GLY B C 1
ATOM 3985 O O . GLY B 1 168 ? 90.154 -95.367 -18.221 1.00 29.88 168 GLY B O 1
ATOM 3986 N N . LYS B 1 169 ? 88.614 -94.983 -19.836 1.00 27.66 169 LYS B N 1
ATOM 3987 C CA . LYS B 1 169 ? 87.616 -94.345 -18.947 1.00 27.89 169 LYS B CA 1
ATOM 3988 C C . LYS B 1 169 ? 86.428 -95.266 -18.763 1.00 28.79 169 LYS B C 1
ATOM 3989 O O . LYS B 1 169 ? 85.861 -95.725 -19.779 1.00 27.19 169 LYS B O 1
ATOM 3995 N N . VAL B 1 170 ? 86.083 -95.502 -17.504 1.00 28.25 170 VAL B N 1
ATOM 3996 C CA . VAL B 1 170 ? 84.945 -96.355 -17.106 1.00 25.03 170 VAL B CA 1
ATOM 3997 C C . VAL B 1 170 ? 83.982 -95.467 -16.344 1.00 26.64 170 VAL B C 1
ATOM 3998 O O . VAL B 1 170 ? 84.431 -94.740 -15.436 1.00 25.24 170 VAL B O 1
ATOM 4002 N N . THR B 1 171 ? 82.723 -95.473 -16.780 1.00 28.20 171 THR B N 1
ATOM 4003 C CA . THR B 1 171 ? 81.577 -94.847 -16.079 1.00 25.78 171 THR B CA 1
ATOM 4004 C C . THR B 1 171 ? 80.723 -95.972 -15.548 1.00 26.73 171 THR B C 1
ATOM 4005 O O . THR B 1 171 ? 80.308 -96.830 -16.342 1.00 28.30 171 THR B O 1
ATOM 4009 N N . ILE B 1 172 ? 80.490 -95.968 -14.250 1.00 27.12 172 ILE B N 1
ATOM 4010 C CA . ILE B 1 172 ? 79.550 -96.914 -13.614 1.00 29.40 172 ILE B CA 1
ATOM 4011 C C . ILE B 1 172 ? 78.346 -96.113 -13.156 1.00 29.82 172 ILE B C 1
ATOM 4012 O O . ILE B 1 172 ? 78.524 -95.201 -12.332 1.00 28.20 172 ILE B O 1
ATOM 4017 N N . ILE B 1 173 ? 77.168 -96.468 -13.683 1.00 30.17 173 ILE B N 1
ATOM 4018 C CA . ILE B 1 173 ? 75.892 -95.784 -13.340 1.00 29.81 173 ILE B CA 1
ATOM 4019 C C . ILE B 1 173 ? 75.181 -96.649 -12.307 1.00 27.06 173 ILE B C 1
ATOM 4020 O O . ILE B 1 173 ? 74.621 -97.704 -12.653 1.00 28.27 173 ILE B O 1
ATOM 4025 N N . GLY B 1 174 ? 75.150 -96.175 -11.078 1.00 26.95 174 GLY B N 1
ATOM 4026 C CA . GLY B 1 174 ? 74.635 -96.971 -9.949 1.00 28.81 174 GLY B CA 1
ATOM 4027 C C . GLY B 1 174 ? 75.758 -97.349 -8.987 1.00 30.85 174 GLY B C 1
ATOM 4028 O O . GLY B 1 174 ? 76.700 -98.020 -9.449 1.00 31.05 174 GLY B O 1
ATOM 4029 N N . GLY B 1 175 ? 75.680 -96.899 -7.721 1.00 31.45 175 GLY B N 1
ATOM 4030 C CA . GLY B 1 175 ? 76.708 -97.131 -6.685 1.00 29.86 175 GLY B CA 1
ATOM 4031 C C . GLY B 1 175 ? 76.227 -98.073 -5.582 1.00 31.77 175 GLY B C 1
ATOM 4032 O O . GLY B 1 175 ? 76.679 -97.939 -4.445 1.00 36.67 175 GLY B O 1
ATOM 4033 N N . GLY B 1 176 ? 75.281 -98.953 -5.883 1.00 28.27 176 GLY B N 1
ATOM 4034 C CA . GLY B 1 176 ? 74.828 -100.016 -4.982 1.00 26.77 176 GLY B CA 1
ATOM 4035 C C . GLY B 1 176 ? 75.796 -101.190 -5.017 1.00 26.28 176 GLY B C 1
ATOM 4036 O O . GLY B 1 176 ? 76.967 -101.008 -5.327 1.00 25.94 176 GLY B O 1
ATOM 4037 N N . THR B 1 177 ? 75.317 -102.383 -4.729 1.00 26.53 177 THR B N 1
ATOM 4038 C CA . THR B 1 177 ? 76.170 -103.581 -4.593 1.00 29.53 177 THR B CA 1
ATOM 4039 C C . THR B 1 177 ? 76.873 -103.825 -5.921 1.00 28.69 177 THR B C 1
ATOM 4040 O O . THR B 1 177 ? 78.098 -104.029 -5.945 1.00 28.50 177 THR B O 1
ATOM 4044 N N . ALA B 1 178 ? 76.130 -103.847 -7.007 1.00 24.59 178 ALA B N 1
ATOM 4045 C CA . ALA B 1 178 ? 76.710 -104.289 -8.282 1.00 27.32 178 ALA B CA 1
ATOM 4046 C C . ALA B 1 178 ? 77.748 -103.270 -8.714 1.00 26.64 178 ALA B C 1
ATOM 4047 O O . ALA B 1 178 ? 78.831 -103.687 -9.117 1.00 26.43 178 ALA B O 1
ATOM 4049 N N . GLY B 1 179 ? 77.405 -101.991 -8.643 1.00 26.19 179 GLY B N 1
ATOM 4050 C CA . GLY B 1 179 ? 78.250 -100.875 -9.095 1.00 26.12 179 GLY B CA 1
ATOM 4051 C C . GLY B 1 179 ? 79.528 -100.746 -8.266 1.00 26.55 179 GLY B C 1
ATOM 4052 O O . GLY B 1 179 ? 80.594 -100.452 -8.829 1.00 23.65 179 GLY B O 1
ATOM 4053 N N . THR B 1 180 ? 79.409 -100.894 -6.954 1.00 27.66 180 THR B N 1
ATOM 4054 C CA . THR B 1 180 ? 80.554 -100.812 -6.031 1.00 30.80 180 THR B CA 1
ATOM 4055 C C . THR B 1 180 ? 81.524 -101.917 -6.411 1.00 28.38 180 THR B C 1
ATOM 4056 O O . THR B 1 180 ? 82.700 -101.639 -6.561 1.00 28.18 180 THR B O 1
ATOM 4060 N N . ASN B 1 181 ? 81.002 -103.118 -6.612 1.00 28.10 181 ASN B N 1
ATOM 4061 C CA . ASN B 1 181 ? 81.808 -104.294 -6.976 1.00 27.41 181 ASN B CA 1
ATOM 4062 C C . ASN B 1 181 ? 82.415 -104.102 -8.372 1.00 29.57 181 ASN B C 1
ATOM 4063 O O . ASN B 1 181 ? 83.567 -104.549 -8.591 1.00 24.63 181 ASN B O 1
ATOM 4068 N N . ALA B 1 182 ? 81.704 -103.473 -9.314 1.00 28.41 182 ALA B N 1
ATOM 4069 C CA . ALA B 1 182 ? 82.264 -103.140 -10.642 1.00 26.00 182 ALA B CA 1
ATOM 4070 C C . ALA B 1 182 ? 83.414 -102.129 -10.480 1.00 24.62 182 ALA B C 1
ATOM 4071 O O . ALA B 1 182 ? 84.447 -102.255 -11.155 1.00 23.98 182 ALA B O 1
ATOM 4073 N N . ALA B 1 183 ? 83.256 -101.117 -9.637 1.00 24.97 183 ALA B N 1
ATOM 4074 C CA . ALA B 1 183 ? 84.262 -100.045 -9.463 1.00 26.17 183 ALA B CA 1
ATOM 4075 C C . ALA B 1 183 ? 85.573 -100.659 -8.915 1.00 26.84 183 ALA B C 1
ATOM 4076 O O . ALA B 1 183 ? 86.663 -100.289 -9.430 1.00 27.10 183 ALA B O 1
ATOM 4078 N N . LYS B 1 184 ? 85.480 -101.598 -7.973 1.00 26.26 184 LYS B N 1
ATOM 4079 C CA . LYS B 1 184 ? 86.659 -102.324 -7.430 1.00 30.95 184 LYS B CA 1
ATOM 4080 C C . LYS B 1 184 ? 87.456 -102.885 -8.605 1.00 33.66 184 LYS B C 1
ATOM 4081 O O . LYS B 1 184 ? 88.714 -102.691 -8.637 1.00 29.28 184 LYS B O 1
ATOM 4087 N N . ILE B 1 185 ? 86.778 -103.567 -9.533 1.00 25.99 185 ILE B N 1
ATOM 4088 C CA . ILE B 1 185 ? 87.489 -104.257 -10.635 1.00 24.77 185 ILE B CA 1
ATOM 4089 C C . ILE B 1 185 ? 88.027 -103.192 -11.592 1.00 24.02 185 ILE B C 1
ATOM 4090 O O . ILE B 1 185 ? 89.169 -103.333 -12.037 1.00 22.69 185 ILE B O 1
ATOM 4095 N N . ALA B 1 186 ? 87.291 -102.113 -11.853 1.00 27.60 186 ALA B N 1
ATOM 4096 C CA . ALA B 1 186 ? 87.747 -101.064 -12.806 1.00 24.96 186 ALA B CA 1
ATOM 4097 C C . ALA B 1 186 ? 88.976 -100.328 -12.242 1.00 26.09 186 ALA B C 1
ATOM 4098 O O . ALA B 1 186 ? 89.866 -100.001 -13.035 1.00 25.01 186 ALA B O 1
ATOM 4100 N N . VAL B 1 187 ? 88.991 -100.047 -10.933 1.00 26.53 187 VAL B N 1
ATOM 4101 C CA . VAL B 1 187 ? 90.165 -99.450 -10.221 1.00 27.36 187 VAL B CA 1
ATOM 4102 C C . VAL B 1 187 ? 91.332 -100.424 -10.379 1.00 24.88 187 VAL B C 1
ATOM 4103 O O . VAL B 1 187 ? 92.381 -99.999 -10.829 1.00 28.37 187 VAL B O 1
ATOM 4107 N N . GLY B 1 188 ? 91.112 -101.700 -10.103 1.00 25.73 188 GLY B N 1
ATOM 4108 C CA . GLY B 1 188 ? 92.146 -102.747 -10.189 1.00 26.59 188 GLY B CA 1
ATOM 4109 C C . GLY B 1 188 ? 92.745 -102.905 -11.576 1.00 29.52 188 GLY B C 1
ATOM 4110 O O . GLY B 1 188 ? 93.962 -103.235 -11.699 1.00 29.81 188 GLY B O 1
ATOM 4111 N N . LEU B 1 189 ? 91.958 -102.733 -12.628 1.00 28.31 189 LEU B N 1
ATOM 4112 C CA . LEU B 1 189 ? 92.534 -102.861 -13.985 1.00 25.98 189 LEU B CA 1
ATOM 4113 C C . LEU B 1 189 ? 93.258 -101.583 -14.390 1.00 25.37 189 LEU B C 1
ATOM 4114 O O . LEU B 1 189 ? 93.829 -101.574 -15.521 1.00 25.03 189 LEU B O 1
ATOM 4119 N N . GLY B 1 190 ? 93.207 -100.544 -13.556 1.00 26.74 190 GLY B N 1
ATOM 4120 C CA . GLY B 1 190 ? 93.908 -99.274 -13.817 1.00 26.48 190 GLY B CA 1
ATOM 4121 C C . GLY B 1 190 ? 93.091 -98.250 -14.602 1.00 27.19 190 GLY B C 1
ATOM 4122 O O . GLY B 1 190 ? 93.706 -97.312 -15.139 1.00 25.03 190 GLY B O 1
ATOM 4123 N N . ALA B 1 191 ? 91.766 -98.335 -14.645 1.00 26.26 191 ALA B N 1
ATOM 4124 C CA . ALA B 1 191 ? 90.951 -97.313 -15.371 1.00 26.67 191 ALA B CA 1
ATOM 4125 C C . ALA B 1 191 ? 90.879 -96.010 -14.568 1.00 26.26 191 ALA B C 1
ATOM 4126 O O . ALA B 1 191 ? 91.002 -96.061 -13.354 1.00 32.98 191 ALA B O 1
ATOM 4128 N N . ASP B 1 192 ? 90.585 -94.889 -15.236 1.00 26.09 192 ASP B N 1
ATOM 4129 C CA . ASP B 1 192 ? 89.956 -93.688 -14.657 1.00 25.01 192 ASP B CA 1
ATOM 4130 C C . ASP B 1 192 ? 88.467 -94.006 -14.507 1.00 29.80 192 ASP B C 1
ATOM 4131 O O . ASP B 1 192 ? 87.803 -94.270 -15.538 1.00 33.36 192 ASP B O 1
ATOM 4136 N N . VAL B 1 193 ? 87.968 -93.976 -13.284 1.00 27.21 193 VAL B N 1
ATOM 4137 C CA . VAL B 1 193 ? 86.652 -94.537 -12.899 1.00 27.88 193 VAL B CA 1
ATOM 4138 C C . VAL B 1 193 ? 85.802 -93.391 -12.377 1.00 27.31 193 VAL B C 1
ATOM 4139 O O . VAL B 1 193 ? 86.228 -92.749 -11.448 1.00 24.72 193 VAL B O 1
ATOM 4143 N N . THR B 1 194 ? 84.616 -93.192 -12.947 1.00 26.93 194 THR B N 1
ATOM 4144 C CA . THR B 1 194 ? 83.568 -92.292 -12.397 1.00 26.41 194 THR B CA 1
ATOM 4145 C C . THR B 1 194 ? 82.390 -93.167 -11.973 1.00 27.54 194 THR B C 1
ATOM 4146 O O . THR B 1 194 ? 81.974 -94.037 -12.780 1.00 27.69 194 THR B O 1
ATOM 4150 N N . ILE B 1 195 ? 81.879 -92.976 -10.755 1.00 26.53 195 ILE B N 1
ATOM 4151 C CA . ILE B 1 195 ? 80.667 -93.680 -10.255 1.00 28.57 195 ILE B CA 1
ATOM 4152 C C . ILE B 1 195 ? 79.580 -92.632 -10.063 1.00 28.27 195 ILE B C 1
ATOM 4153 O O . ILE B 1 195 ? 79.826 -91.685 -9.296 1.00 23.07 195 ILE B O 1
ATOM 4158 N N . LEU B 1 196 ? 78.430 -92.804 -10.726 1.00 28.83 196 LEU B N 1
ATOM 4159 C CA . LEU B 1 196 ? 77.253 -91.915 -10.507 1.00 27.00 196 LEU B CA 1
ATOM 4160 C C . LEU B 1 196 ? 76.247 -92.625 -9.629 1.00 27.37 196 LEU B C 1
ATOM 4161 O O . LEU B 1 196 ? 76.016 -93.859 -9.806 1.00 26.47 196 LEU B O 1
ATOM 4166 N N . ASP B 1 197 ? 75.682 -91.858 -8.707 1.00 27.79 197 ASP B N 1
ATOM 4167 C CA . ASP B 1 197 ? 74.502 -92.291 -7.944 1.00 27.26 197 ASP B CA 1
ATOM 4168 C C . ASP B 1 197 ? 73.615 -91.078 -7.698 1.00 28.73 197 ASP B C 1
ATOM 4169 O O . ASP B 1 197 ? 74.170 -89.941 -7.623 1.00 28.91 197 ASP B O 1
ATOM 4174 N N . ILE B 1 198 ? 72.315 -91.299 -7.484 1.00 27.01 198 ILE B N 1
ATOM 4175 C CA . ILE B 1 198 ? 71.366 -90.184 -7.167 1.00 28.69 198 ILE B CA 1
ATOM 4176 C C . ILE B 1 198 ? 71.445 -89.877 -5.682 1.00 27.45 198 ILE B C 1
ATOM 4177 O O . ILE B 1 198 ? 70.942 -88.845 -5.270 1.00 25.61 198 ILE B O 1
ATOM 4182 N N . ASN B 1 199 ? 71.997 -90.774 -4.884 1.00 26.33 199 ASN B N 1
ATOM 4183 C CA . ASN B 1 199 ? 71.888 -90.624 -3.417 1.00 27.33 199 ASN B CA 1
ATOM 4184 C C . ASN B 1 199 ? 73.205 -90.047 -2.875 1.00 26.91 199 ASN B C 1
ATOM 4185 O O . ASN B 1 199 ? 74.264 -90.772 -2.903 1.00 23.88 199 ASN B O 1
ATOM 4190 N N . ALA B 1 200 ? 73.135 -88.843 -2.334 1.00 26.69 200 ALA B N 1
ATOM 4191 C CA . ALA B 1 200 ? 74.307 -88.085 -1.834 1.00 30.67 200 ALA B CA 1
ATOM 4192 C C . ALA B 1 200 ? 75.035 -88.893 -0.750 1.00 29.37 200 ALA B C 1
ATOM 4193 O O . ALA B 1 200 ? 76.281 -88.893 -0.758 1.00 32.53 200 ALA B O 1
ATOM 4195 N N . GLU B 1 201 ? 74.294 -89.592 0.104 1.00 27.31 201 GLU B N 1
ATOM 4196 C CA . GLU B 1 201 ? 74.860 -90.322 1.253 1.00 29.80 201 GLU B CA 1
ATOM 4197 C C . GLU B 1 201 ? 75.648 -91.496 0.679 1.00 31.19 201 GLU B C 1
ATOM 4198 O O . GLU B 1 201 ? 76.740 -91.736 1.166 1.00 30.89 201 GLU B O 1
ATOM 4204 N N . ARG B 1 202 ? 75.160 -92.134 -0.387 1.00 27.78 202 ARG B N 1
ATOM 4205 C CA . ARG B 1 202 ? 75.891 -93.269 -0.967 1.00 26.23 202 ARG B CA 1
ATOM 4206 C C . ARG B 1 202 ? 77.150 -92.713 -1.623 1.00 28.60 202 ARG B C 1
ATOM 4207 O O . ARG B 1 202 ? 78.204 -93.376 -1.498 1.00 25.60 202 ARG B O 1
ATOM 4215 N N . LEU B 1 203 ? 77.105 -91.515 -2.216 1.00 27.20 203 LEU B N 1
ATOM 4216 C CA . LEU B 1 203 ? 78.353 -90.973 -2.808 1.00 28.98 203 LEU B CA 1
ATOM 4217 C C . LEU B 1 203 ? 79.393 -90.708 -1.680 1.00 31.02 203 LEU B C 1
ATOM 4218 O O . LEU B 1 203 ? 80.547 -91.021 -1.920 1.00 29.93 203 LEU B O 1
ATOM 4223 N N . ARG B 1 204 ? 78.972 -90.252 -0.506 1.00 27.28 204 ARG B N 1
ATOM 4224 C CA . ARG B 1 204 ? 79.882 -89.994 0.633 1.00 28.26 204 ARG B CA 1
ATOM 4225 C C . ARG B 1 204 ? 80.504 -91.307 1.106 1.00 28.56 204 ARG B C 1
ATOM 4226 O O . ARG B 1 204 ? 81.650 -91.307 1.453 1.00 26.78 204 ARG B O 1
ATOM 4234 N N . GLU B 1 205 ? 79.707 -92.360 1.171 1.00 28.18 205 GLU B N 1
ATOM 4235 C CA . GLU B 1 205 ? 80.175 -93.706 1.572 1.00 32.24 205 GLU B CA 1
ATOM 4236 C C . GLU B 1 205 ? 81.171 -94.201 0.528 1.00 32.13 205 GLU B C 1
ATOM 4237 O O . GLU B 1 205 ? 82.183 -94.821 0.913 1.00 28.73 205 GLU B O 1
ATOM 4243 N N . LEU B 1 206 ? 80.899 -93.959 -0.752 1.00 32.05 206 LEU B N 1
ATOM 4244 C CA . LEU B 1 206 ? 81.801 -94.423 -1.830 1.00 30.00 206 LEU B CA 1
ATOM 4245 C C . LEU B 1 206 ? 83.114 -93.648 -1.745 1.00 27.95 206 LEU B C 1
ATOM 4246 O O . LEU B 1 206 ? 84.171 -94.218 -2.090 1.00 27.48 206 LEU B O 1
ATOM 4251 N N . ASP B 1 207 ? 83.022 -92.370 -1.392 1.00 26.64 207 ASP B N 1
ATOM 4252 C CA . ASP B 1 207 ? 84.201 -91.498 -1.206 1.00 27.82 207 ASP B CA 1
ATOM 4253 C C . ASP B 1 207 ? 85.028 -92.077 -0.036 1.00 29.05 207 ASP B C 1
ATOM 4254 O O . ASP B 1 207 ? 86.245 -92.134 -0.149 1.00 27.14 207 ASP B O 1
ATOM 4259 N N . ASP B 1 208 ? 84.385 -92.503 1.059 1.00 26.83 208 ASP B N 1
ATOM 4260 C CA . ASP B 1 208 ? 85.083 -93.151 2.189 1.00 26.60 208 ASP B CA 1
ATOM 4261 C C . ASP B 1 208 ? 85.696 -94.482 1.748 1.00 30.26 208 ASP B C 1
ATOM 4262 O O . ASP B 1 208 ? 86.839 -94.756 2.180 1.00 29.85 208 ASP B O 1
ATOM 4267 N N . LEU B 1 209 ? 85.002 -95.285 0.929 1.00 27.22 209 LEU B N 1
ATOM 4268 C CA . LEU B 1 209 ? 85.506 -96.607 0.510 1.00 26.91 209 LEU B CA 1
ATOM 4269 C C . LEU B 1 209 ? 86.672 -96.468 -0.480 1.00 26.91 209 LEU B C 1
ATOM 4270 O O . LEU B 1 209 ? 87.609 -97.261 -0.405 1.00 25.69 209 LEU B O 1
ATOM 4275 N N . PHE B 1 210 ? 86.611 -95.546 -1.429 1.00 27.12 210 PHE B N 1
ATOM 4276 C CA . PHE B 1 210 ? 87.562 -95.503 -2.569 1.00 26.57 210 PHE B CA 1
ATOM 4277 C C . PHE B 1 210 ? 88.517 -94.326 -2.473 1.00 25.65 210 PHE B C 1
ATOM 4278 O O . PHE B 1 210 ? 89.540 -94.405 -3.140 1.00 25.46 210 PHE B O 1
ATOM 4286 N N . GLY B 1 211 ? 88.139 -93.268 -1.767 1.00 27.15 211 GLY B N 1
ATOM 4287 C CA . GLY B 1 211 ? 88.861 -91.988 -1.797 1.00 27.70 211 GLY B CA 1
ATOM 4288 C C . GLY B 1 211 ? 89.253 -91.594 -3.210 1.00 30.49 211 GLY B C 1
ATOM 4289 O O . GLY B 1 211 ? 88.390 -91.545 -4.098 1.00 32.75 211 GLY B O 1
ATOM 4290 N N . ASP B 1 212 ? 90.533 -91.318 -3.416 1.00 29.73 212 ASP B N 1
ATOM 4291 C CA . ASP B 1 212 ? 91.111 -90.759 -4.666 1.00 28.84 212 ASP B CA 1
ATOM 4292 C C . ASP B 1 212 ? 91.103 -91.792 -5.798 1.00 24.74 212 ASP B C 1
ATOM 4293 O O . ASP B 1 212 ? 91.429 -91.436 -6.877 1.00 23.56 212 ASP B O 1
ATOM 4298 N N . GLN B 1 213 ? 90.779 -93.050 -5.538 1.00 25.50 213 GLN B N 1
ATOM 4299 C CA . GLN B 1 213 ? 90.809 -94.125 -6.547 1.00 28.74 213 GLN B CA 1
ATOM 4300 C C . GLN B 1 213 ? 89.721 -93.905 -7.626 1.00 27.24 213 GLN B C 1
ATOM 4301 O O . GLN B 1 213 ? 89.873 -94.443 -8.754 1.00 27.33 213 GLN B O 1
ATOM 4307 N N . VAL B 1 214 ? 88.681 -93.150 -7.304 1.00 26.27 214 VAL B N 1
ATOM 4308 C CA . VAL B 1 214 ? 87.535 -92.877 -8.210 1.00 27.14 214 VAL B CA 1
ATOM 4309 C C . VAL B 1 214 ? 87.083 -91.430 -8.044 1.00 27.67 214 VAL B C 1
ATOM 4310 O O . VAL B 1 214 ? 87.528 -90.728 -7.113 1.00 31.04 214 VAL B O 1
ATOM 4314 N N . THR B 1 215 ? 86.218 -91.038 -8.951 1.00 29.97 215 THR B N 1
ATOM 4315 C CA . THR B 1 215 ? 85.461 -89.788 -8.829 1.00 26.76 215 THR B CA 1
ATOM 4316 C C . THR B 1 215 ? 83.998 -90.192 -8.632 1.00 26.31 215 THR B C 1
ATOM 4317 O O . THR B 1 215 ? 83.499 -90.969 -9.419 1.00 25.07 215 THR B O 1
ATOM 4321 N N . THR B 1 216 ? 83.406 -89.734 -7.546 1.00 25.08 216 THR B N 1
ATOM 4322 C CA . THR B 1 216 ? 81.962 -89.897 -7.268 1.00 24.64 216 THR B CA 1
ATOM 4323 C C . THR B 1 216 ? 81.243 -88.696 -7.875 1.00 25.84 216 THR B C 1
ATOM 4324 O O . THR B 1 216 ? 81.785 -87.554 -7.774 1.00 27.58 216 THR B O 1
ATOM 4328 N N . LEU B 1 217 ? 80.096 -88.912 -8.520 1.00 26.88 217 LEU B N 1
ATOM 4329 C CA . LEU B 1 217 ? 79.391 -87.829 -9.286 1.00 28.90 217 LEU B CA 1
ATOM 4330 C C . LEU B 1 217 ? 77.865 -87.978 -9.157 1.00 26.86 217 LEU B C 1
ATOM 4331 O O . LEU B 1 217 ? 77.344 -89.095 -9.295 1.00 27.42 217 LEU B O 1
ATOM 4336 N N . MET B 1 218 ? 77.186 -86.911 -8.769 1.00 28.46 218 MET B N 1
ATOM 4337 C CA . MET B 1 218 ? 75.711 -86.892 -8.629 1.00 29.94 218 MET B CA 1
ATOM 4338 C C . MET B 1 218 ? 75.098 -87.254 -9.989 1.00 25.93 218 MET B C 1
ATOM 4339 O O . MET B 1 218 ? 75.574 -86.744 -11.024 1.00 26.65 218 MET B O 1
ATOM 4344 N N . SER B 1 219 ? 74.171 -88.190 -9.984 1.00 24.38 219 SER B N 1
ATOM 4345 C CA . SER B 1 219 ? 73.455 -88.657 -11.190 1.00 26.76 219 SER B CA 1
ATOM 4346 C C . SER B 1 219 ? 72.405 -87.630 -11.607 1.00 24.55 219 SER B C 1
ATOM 4347 O O . SER B 1 219 ? 71.556 -87.316 -10.792 1.00 23.19 219 SER B O 1
ATOM 4350 N N . ASN B 1 220 ? 72.496 -87.132 -12.832 1.00 28.71 220 ASN B N 1
ATOM 4351 C CA . ASN B 1 220 ? 71.385 -86.453 -13.558 1.00 30.27 220 ASN B CA 1
ATOM 4352 C C . ASN B 1 220 ? 71.674 -86.630 -15.041 1.00 30.03 220 ASN B C 1
ATOM 4353 O O . ASN B 1 220 ? 72.740 -87.158 -15.350 1.00 30.19 220 ASN B O 1
ATOM 4358 N N . SER B 1 221 ? 70.795 -86.175 -15.938 1.00 33.32 221 SER B N 1
ATOM 4359 C CA . SER B 1 221 ? 70.858 -86.566 -17.379 1.00 34.74 221 SER B CA 1
ATOM 4360 C C . SER B 1 221 ? 72.081 -85.920 -17.990 1.00 29.07 221 SER B C 1
ATOM 4361 O O . SER B 1 221 ? 72.752 -86.559 -18.835 1.00 31.21 221 SER B O 1
ATOM 4364 N N . TYR B 1 222 ? 72.342 -84.679 -17.612 1.00 31.00 222 TYR B N 1
ATOM 4365 C CA . TYR B 1 222 ? 73.512 -83.907 -18.101 1.00 32.28 222 TYR B CA 1
ATOM 4366 C C . TYR B 1 222 ? 74.835 -84.628 -17.760 1.00 30.19 222 TYR B C 1
ATOM 4367 O O . TYR B 1 222 ? 75.680 -84.884 -18.663 1.00 30.89 222 TYR B O 1
ATOM 4376 N N . HIS B 1 223 ? 75.010 -85.021 -16.508 1.00 29.41 223 HIS B N 1
ATOM 4377 C CA . HIS B 1 223 ? 76.281 -85.657 -16.046 1.00 32.99 223 HIS B CA 1
ATOM 4378 C C . HIS B 1 223 ? 76.408 -87.034 -16.706 1.00 30.40 223 HIS B C 1
ATOM 4379 O O . HIS B 1 223 ? 77.505 -87.407 -17.089 1.00 28.13 223 HIS B O 1
ATOM 4386 N N . ILE B 1 224 ? 75.289 -87.747 -16.867 1.00 31.37 224 ILE B N 1
ATOM 4387 C CA . ILE B 1 224 ? 75.298 -89.069 -17.543 1.00 28.47 224 ILE B CA 1
ATOM 4388 C C . ILE B 1 224 ? 75.752 -88.869 -18.985 1.00 29.11 224 ILE B C 1
ATOM 4389 O O . ILE B 1 224 ? 76.635 -89.622 -19.442 1.00 31.28 224 ILE B O 1
ATOM 4394 N N . ALA B 1 225 ? 75.199 -87.883 -19.687 1.00 31.66 225 ALA B N 1
ATOM 4395 C CA . ALA B 1 225 ? 75.562 -87.590 -21.096 1.00 30.94 225 ALA B CA 1
ATOM 4396 C C . ALA B 1 225 ? 77.058 -87.292 -21.168 1.00 28.81 225 ALA B C 1
ATOM 4397 O O . ALA B 1 225 ? 77.741 -87.859 -22.044 1.00 30.91 225 ALA B O 1
ATOM 4399 N N . GLU B 1 226 ? 77.533 -86.407 -20.296 1.00 30.27 226 GLU B N 1
ATOM 4400 C CA . GLU B 1 226 ? 78.958 -85.994 -20.225 1.00 33.91 226 GLU B CA 1
ATOM 4401 C C . GLU B 1 226 ? 79.855 -87.231 -20.029 1.00 33.99 226 GLU B C 1
ATOM 4402 O O . GLU B 1 226 ? 80.833 -87.370 -20.771 1.00 31.33 226 GLU B O 1
ATOM 4408 N N . CYS B 1 227 ? 79.563 -88.100 -19.057 1.00 31.27 227 CYS B N 1
ATOM 4409 C CA . CYS B 1 227 ? 80.401 -89.310 -18.802 1.00 30.55 227 CYS B CA 1
ATOM 4410 C C . CYS B 1 227 ? 80.311 -90.295 -19.969 1.00 30.91 227 CYS B C 1
ATOM 4411 O O . CYS B 1 227 ? 81.371 -90.828 -20.419 1.00 27.57 227 CYS B O 1
ATOM 4414 N N . VAL B 1 228 ? 79.103 -90.523 -20.492 1.00 31.26 228 VAL B N 1
ATOM 4415 C CA . VAL B 1 228 ? 78.909 -91.545 -21.560 1.00 30.98 228 VAL B CA 1
ATOM 4416 C C . VAL B 1 228 ? 79.727 -91.110 -22.779 1.00 31.40 228 VAL B C 1
ATOM 4417 O O . VAL B 1 228 ? 80.458 -91.966 -23.344 1.00 29.49 228 VAL B O 1
ATOM 4421 N N . ARG B 1 229 ? 79.644 -89.833 -23.157 1.00 33.59 229 ARG B N 1
ATOM 4422 C CA . ARG B 1 229 ? 80.338 -89.317 -24.367 1.00 34.72 229 ARG B CA 1
ATOM 4423 C C . ARG B 1 229 ? 81.844 -89.643 -24.319 1.00 34.54 229 ARG B C 1
ATOM 4424 O O . ARG B 1 229 ? 82.416 -90.012 -25.378 1.00 32.31 229 ARG B O 1
ATOM 4432 N N . GLU B 1 230 ? 82.493 -89.498 -23.177 1.00 37.28 230 GLU B N 1
ATOM 4433 C CA . GLU B 1 230 ? 83.956 -89.750 -23.116 1.00 36.98 230 GLU B CA 1
ATOM 4434 C C . GLU B 1 230 ? 84.293 -91.159 -22.607 1.00 32.01 230 GLU B C 1
ATOM 4435 O O . GLU B 1 230 ? 85.450 -91.422 -22.431 1.00 31.88 230 GLU B O 1
ATOM 4441 N N . SER B 1 231 ? 83.317 -92.047 -22.439 1.00 29.20 231 SER B N 1
ATOM 4442 C CA . SER B 1 231 ? 83.599 -93.376 -21.859 1.00 29.51 231 SER B CA 1
ATOM 4443 C C . SER B 1 231 ? 84.097 -94.378 -22.922 1.00 32.76 231 SER B C 1
ATOM 4444 O O . SER B 1 231 ? 83.564 -94.406 -24.033 1.00 35.00 231 SER B O 1
ATOM 4447 N N . ASP B 1 232 ? 85.058 -95.224 -22.547 1.00 30.77 232 ASP B N 1
ATOM 4448 C CA . ASP B 1 232 ? 85.447 -96.451 -23.271 1.00 28.19 232 ASP B CA 1
ATOM 4449 C C . ASP B 1 232 ? 84.523 -97.587 -22.825 1.00 27.82 232 ASP B C 1
ATOM 4450 O O . ASP B 1 232 ? 84.228 -98.469 -23.620 1.00 29.45 232 ASP B O 1
ATOM 4455 N N . LEU B 1 233 ? 84.106 -97.592 -21.569 1.00 27.17 233 LEU B N 1
ATOM 4456 C CA . LEU B 1 233 ? 83.208 -98.647 -21.046 1.00 26.02 233 LEU B CA 1
ATOM 4457 C C . LEU B 1 233 ? 82.180 -97.967 -20.179 1.00 25.81 233 LEU B C 1
ATOM 4458 O O . LEU B 1 233 ? 82.564 -97.119 -19.362 1.00 25.19 233 LEU B O 1
ATOM 4463 N N . VAL B 1 234 ? 80.920 -98.326 -20.349 1.00 27.08 234 VAL B N 1
ATOM 4464 C CA . VAL B 1 234 ? 79.845 -97.878 -19.426 1.00 23.52 234 VAL B CA 1
ATOM 4465 C C . VAL B 1 234 ? 79.253 -99.127 -18.824 1.00 23.73 234 VAL B C 1
ATOM 4466 O O . VAL B 1 234 ? 78.856 -100.019 -19.593 1.00 28.94 234 VAL B O 1
ATOM 4470 N N . VAL B 1 235 ? 79.101 -99.131 -17.500 1.00 24.37 235 VAL B N 1
ATOM 4471 C CA . VAL B 1 235 ? 78.440 -100.241 -16.781 1.00 25.64 235 VAL B CA 1
ATOM 4472 C C . VAL B 1 235 ? 77.122 -99.718 -16.221 1.00 25.84 235 VAL B C 1
ATOM 4473 O O . VAL B 1 235 ? 77.134 -98.737 -15.478 1.00 25.24 235 VAL B O 1
ATOM 4477 N N . GLY B 1 236 ? 76.015 -100.368 -16.600 1.00 28.78 236 GLY B N 1
ATOM 4478 C CA . GLY B 1 236 ? 74.689 -100.099 -16.014 1.00 27.49 236 GLY B CA 1
ATOM 4479 C C . GLY B 1 236 ? 74.515 -100.937 -14.788 1.00 27.94 236 GLY B C 1
ATOM 4480 O O . GLY B 1 236 ? 74.589 -102.154 -14.912 1.00 27.98 236 GLY B O 1
ATOM 4481 N N . ALA B 1 237 ? 74.349 -100.309 -13.629 1.00 29.15 237 ALA B N 1
ATOM 4482 C CA . ALA B 1 237 ? 74.245 -101.039 -12.352 1.00 30.73 237 ALA B CA 1
ATOM 4483 C C . ALA B 1 237 ? 73.129 -100.419 -11.497 1.00 33.10 237 ALA B C 1
ATOM 4484 O O . ALA B 1 237 ? 73.339 -100.244 -10.317 1.00 32.49 237 ALA B O 1
ATOM 4486 N N . VAL B 1 238 ? 71.989 -100.059 -12.091 1.00 37.48 238 VAL B N 1
ATOM 4487 C CA . VAL B 1 238 ? 70.818 -99.501 -11.352 1.00 43.72 238 VAL B CA 1
ATOM 4488 C C . VAL B 1 238 ? 69.752 -100.598 -11.238 1.00 54.28 238 VAL B C 1
ATOM 4489 O O . VAL B 1 238 ? 69.609 -101.349 -12.219 1.00 48.21 238 VAL B O 1
ATOM 4493 N N . LEU B 1 239 ? 69.070 -100.651 -10.076 1.00 74.29 239 LEU B N 1
ATOM 4494 C CA . LEU B 1 239 ? 67.877 -101.489 -9.736 1.00 84.77 239 LEU B CA 1
ATOM 4495 C C . LEU B 1 239 ? 66.610 -100.638 -9.935 1.00 86.10 239 LEU B C 1
ATOM 4496 O O . LEU B 1 239 ? 65.559 -101.006 -9.380 1.00 81.34 239 LEU B O 1
ATOM 4501 N N . LYS B 1 244 ? 61.760 -102.568 -12.724 1.00 78.37 244 LYS B N 1
ATOM 4502 C CA . LYS B 1 244 ? 61.996 -102.094 -14.116 1.00 81.19 244 LYS B CA 1
ATOM 4503 C C . LYS B 1 244 ? 62.909 -100.856 -14.062 1.00 74.53 244 LYS B C 1
ATOM 4504 O O . LYS B 1 244 ? 62.450 -99.815 -13.573 1.00 69.97 244 LYS B O 1
ATOM 4510 N N . ALA B 1 245 ? 64.165 -100.968 -14.508 1.00 72.41 245 ALA B N 1
ATOM 4511 C CA . ALA B 1 245 ? 65.180 -99.894 -14.387 1.00 72.75 245 ALA B CA 1
ATOM 4512 C C . ALA B 1 245 ? 64.844 -98.769 -15.370 1.00 65.31 245 ALA B C 1
ATOM 4513 O O . ALA B 1 245 ? 64.410 -99.025 -16.497 1.00 58.64 245 ALA B O 1
ATOM 4515 N N . PRO B 1 246 ? 65.028 -97.483 -14.985 1.00 63.09 246 PRO B N 1
ATOM 4516 C CA . PRO B 1 246 ? 64.726 -96.359 -15.890 1.00 62.85 246 PRO B CA 1
ATOM 4517 C C . PRO B 1 246 ? 65.707 -96.329 -17.078 1.00 57.78 246 PRO B C 1
ATOM 4518 O O . PRO B 1 246 ? 66.788 -96.835 -16.899 1.00 54.29 246 PRO B O 1
ATOM 4522 N N . LYS B 1 247 ? 65.347 -95.733 -18.225 1.00 54.54 247 LYS B N 1
ATOM 4523 C CA . LYS B 1 247 ? 66.264 -95.625 -19.396 1.00 52.23 247 LYS B CA 1
ATOM 4524 C C . LYS B 1 247 ? 67.168 -94.399 -19.260 1.00 43.87 247 LYS B C 1
ATOM 4525 O O . LYS B 1 247 ? 66.991 -93.460 -19.997 1.00 50.14 247 LYS B O 1
ATOM 4531 N N . LEU B 1 248 ? 68.212 -94.489 -18.454 1.00 40.79 248 LEU B N 1
ATOM 4532 C CA . LEU B 1 248 ? 69.090 -93.337 -18.135 1.00 34.83 248 LEU B CA 1
ATOM 4533 C C . LEU B 1 248 ? 70.007 -93.021 -19.304 1.00 34.46 248 LEU B C 1
ATOM 4534 O O . LEU B 1 248 ? 70.406 -91.882 -19.452 1.00 41.30 248 LEU B O 1
ATOM 4539 N N . VAL B 1 249 ? 70.295 -93.988 -20.151 1.00 31.23 249 VAL B N 1
ATOM 4540 C CA . VAL B 1 249 ? 71.275 -93.759 -21.239 1.00 32.93 249 VAL B CA 1
ATOM 4541 C C . VAL B 1 249 ? 70.494 -93.805 -22.544 1.00 33.07 249 VAL B C 1
ATOM 4542 O O . VAL B 1 249 ? 69.953 -94.888 -22.877 1.00 30.78 249 VAL B O 1
ATOM 4546 N N . THR B 1 250 ? 70.415 -92.677 -23.239 1.00 33.48 250 THR B N 1
ATOM 4547 C CA . THR B 1 250 ? 69.571 -92.537 -24.446 1.00 33.40 250 THR B CA 1
ATOM 4548 C C . THR B 1 250 ? 70.376 -92.920 -25.694 1.00 38.46 250 THR B C 1
ATOM 4549 O O . THR B 1 250 ? 71.626 -92.995 -25.649 1.00 35.49 250 THR B O 1
ATOM 4553 N N . GLU B 1 251 ? 69.650 -93.166 -26.781 1.00 40.18 251 GLU B N 1
ATOM 4554 C CA . GLU B 1 251 ? 70.219 -93.360 -28.123 1.00 41.94 251 GLU B CA 1
ATOM 4555 C C . GLU B 1 251 ? 71.130 -92.171 -28.443 1.00 37.23 251 GLU B C 1
ATOM 4556 O O . GLU B 1 251 ? 72.193 -92.365 -29.068 1.00 31.89 251 GLU B O 1
ATOM 4562 N N . GLU B 1 252 ? 70.720 -90.957 -28.118 1.00 35.35 252 GLU B N 1
ATOM 4563 C CA . GLU B 1 252 ? 71.580 -89.810 -28.469 1.00 37.86 252 GLU B CA 1
ATOM 4564 C C . GLU B 1 252 ? 72.939 -89.985 -27.747 1.00 35.49 252 GLU B C 1
ATOM 4565 O O . GLU B 1 252 ? 73.987 -89.808 -28.384 1.00 35.92 252 GLU B O 1
ATOM 4571 N N . MET B 1 253 ? 72.932 -90.385 -26.473 1.00 32.77 253 MET B N 1
ATOM 4572 C CA . MET B 1 253 ? 74.179 -90.582 -25.681 1.00 31.18 253 MET B CA 1
ATOM 4573 C C . MET B 1 253 ? 75.004 -91.703 -26.334 1.00 29.02 253 MET B C 1
ATOM 4574 O O . MET B 1 253 ? 76.197 -91.524 -26.582 1.00 27.41 253 MET B O 1
ATOM 4579 N N . VAL B 1 254 ? 74.394 -92.820 -26.698 1.00 27.50 254 VAL B N 1
ATOM 4580 C CA . VAL B 1 254 ? 75.202 -93.935 -27.262 1.00 30.57 254 VAL B CA 1
ATOM 4581 C C . VAL B 1 254 ? 75.850 -93.405 -28.539 1.00 35.89 254 VAL B C 1
ATOM 4582 O O . VAL B 1 254 ? 77.061 -93.659 -28.771 1.00 34.40 254 VAL B O 1
ATOM 4586 N N . ARG B 1 255 ? 75.087 -92.651 -29.330 1.00 33.44 255 ARG B N 1
ATOM 4587 C CA . ARG B 1 255 ? 75.557 -92.166 -30.649 1.00 37.50 255 ARG B CA 1
ATOM 4588 C C . ARG B 1 255 ? 76.714 -91.173 -30.454 1.00 38.13 255 ARG B C 1
ATOM 4589 O O . ARG B 1 255 ? 77.540 -91.051 -31.389 1.00 33.75 255 ARG B O 1
ATOM 4597 N N . SER B 1 256 ? 76.793 -90.477 -29.304 1.00 36.93 256 SER B N 1
ATOM 4598 C CA . SER B 1 256 ? 77.914 -89.538 -28.975 1.00 38.50 256 SER B CA 1
ATOM 4599 C C . SER B 1 256 ? 79.243 -90.287 -28.697 1.00 34.25 256 SER B C 1
ATOM 4600 O O . SER B 1 256 ? 80.284 -89.639 -28.741 1.00 34.92 256 SER B O 1
ATOM 4603 N N . MET B 1 257 ? 79.216 -91.601 -28.436 1.00 30.84 257 MET B N 1
ATOM 4604 C CA . MET B 1 257 ? 80.416 -92.365 -27.999 1.00 31.28 257 MET B CA 1
ATOM 4605 C C . MET B 1 257 ? 81.350 -92.605 -29.185 1.00 35.57 257 MET B C 1
ATOM 4606 O O . MET B 1 257 ? 80.904 -92.522 -30.354 1.00 41.89 257 MET B O 1
ATOM 4611 N N . THR B 1 258 ? 82.627 -92.844 -28.917 1.00 33.14 258 THR B N 1
ATOM 4612 C CA . THR B 1 258 ? 83.584 -93.219 -29.976 1.00 30.05 258 THR B CA 1
ATOM 4613 C C . THR B 1 258 ? 83.318 -94.678 -30.347 1.00 31.40 258 THR B C 1
ATOM 4614 O O . THR B 1 258 ? 82.850 -95.500 -29.547 1.00 31.76 258 THR B O 1
ATOM 4618 N N . PRO B 1 259 ? 83.615 -95.056 -31.596 1.00 31.30 259 PRO B N 1
ATOM 4619 C CA . PRO B 1 259 ? 83.420 -96.432 -32.018 1.00 33.72 259 PRO B CA 1
ATOM 4620 C C . PRO B 1 259 ? 84.350 -97.423 -31.303 1.00 33.90 259 PRO B C 1
ATOM 4621 O O . PRO B 1 259 ? 85.502 -97.121 -31.038 1.00 36.79 259 PRO B O 1
ATOM 4625 N N . GLY B 1 260 ? 83.831 -98.611 -31.028 1.00 30.18 260 GLY B N 1
ATOM 4626 C CA . GLY B 1 260 ? 84.596 -99.653 -30.325 1.00 29.02 260 GLY B CA 1
ATOM 4627 C C . GLY B 1 260 ? 84.600 -99.432 -28.825 1.00 27.25 260 GLY B C 1
ATOM 4628 O O . GLY B 1 260 ? 85.274 -100.208 -28.143 1.00 32.16 260 GLY B O 1
ATOM 4629 N N . SER B 1 261 ? 83.851 -98.446 -28.333 1.00 25.81 261 SER B N 1
ATOM 4630 C CA . SER B 1 261 ? 83.397 -98.364 -26.930 1.00 28.68 261 SER B CA 1
ATOM 4631 C C . SER B 1 261 ? 82.445 -99.517 -26.597 1.00 32.63 261 SER B C 1
ATOM 4632 O O . SER B 1 261 ? 81.946 -100.185 -27.541 1.00 30.87 261 SER B O 1
ATOM 4635 N N . VAL B 1 262 ? 82.228 -99.770 -25.299 1.00 28.58 262 VAL B N 1
ATOM 4636 C CA . VAL B 1 262 ? 81.506 -100.977 -24.828 1.00 26.25 262 VAL B CA 1
ATOM 4637 C C . VAL B 1 262 ? 80.500 -100.570 -23.758 1.00 28.70 262 VAL B C 1
ATOM 4638 O O . VAL B 1 262 ? 80.828 -99.721 -22.911 1.00 31.34 262 VAL B O 1
ATOM 4642 N N . LEU B 1 263 ? 79.316 -101.178 -23.810 1.00 30.28 263 LEU B N 1
ATOM 4643 C CA . LEU B 1 263 ? 78.219 -101.051 -22.825 1.00 28.91 263 LEU B CA 1
ATOM 4644 C C . LEU B 1 263 ? 77.940 -102.422 -22.243 1.00 29.68 263 LEU B C 1
ATOM 4645 O O . LEU B 1 263 ? 77.826 -103.395 -23.024 1.00 30.07 263 LEU B O 1
ATOM 4650 N N . VAL B 1 264 ? 77.761 -102.479 -20.930 1.00 30.52 264 VAL B N 1
ATOM 4651 C CA . VAL B 1 264 ? 77.481 -103.739 -20.201 1.00 29.46 264 VAL B CA 1
ATOM 4652 C C . VAL B 1 264 ? 76.406 -103.352 -19.211 1.00 27.75 264 VAL B C 1
ATOM 4653 O O . VAL B 1 264 ? 76.563 -102.319 -18.558 1.00 33.20 264 VAL B O 1
ATOM 4657 N N . ASP B 1 265 ? 75.362 -104.141 -19.085 1.00 31.08 265 ASP B N 1
ATOM 4658 C CA . ASP B 1 265 ? 74.296 -103.871 -18.100 1.00 33.71 265 ASP B CA 1
ATOM 4659 C C . ASP B 1 265 ? 74.188 -105.064 -17.182 1.00 38.84 265 ASP B C 1
ATOM 4660 O O . ASP B 1 265 ? 73.928 -106.176 -17.651 1.00 46.96 265 ASP B O 1
ATOM 4665 N N . VAL B 1 266 ? 74.326 -104.812 -15.899 1.00 36.48 266 VAL B N 1
ATOM 4666 C CA . VAL B 1 266 ? 74.049 -105.829 -14.855 1.00 44.06 266 VAL B CA 1
ATOM 4667 C C . VAL B 1 266 ? 72.539 -106.171 -14.863 1.00 46.72 266 VAL B C 1
ATOM 4668 O O . VAL B 1 266 ? 72.189 -107.281 -14.489 1.00 46.53 266 VAL B O 1
ATOM 4672 N N . ALA B 1 267 ? 71.672 -105.230 -15.255 1.00 52.56 267 ALA B N 1
ATOM 4673 C CA . ALA B 1 267 ? 70.199 -105.290 -15.048 1.00 57.37 267 ALA B CA 1
ATOM 4674 C C . ALA B 1 267 ? 69.476 -105.687 -16.345 1.00 55.94 267 ALA B C 1
ATOM 4675 O O . ALA B 1 267 ? 68.330 -105.268 -16.499 1.00 52.98 267 ALA B O 1
ATOM 4677 N N . ILE B 1 268 ? 70.113 -106.417 -17.261 1.00 53.68 268 ILE B N 1
ATOM 4678 C CA . ILE B 1 268 ? 69.609 -106.498 -18.661 1.00 57.95 268 ILE B CA 1
ATOM 4679 C C . ILE B 1 268 ? 68.413 -107.465 -18.716 1.00 62.08 268 ILE B C 1
ATOM 4680 O O . ILE B 1 268 ? 67.519 -107.199 -19.509 1.00 66.72 268 ILE B O 1
ATOM 4685 N N . ASP B 1 269 ? 68.334 -108.471 -17.842 1.00 66.48 269 ASP B N 1
ATOM 4686 C CA . ASP B 1 269 ? 67.141 -109.357 -17.755 1.00 74.19 269 ASP B CA 1
ATOM 4687 C C . ASP B 1 269 ? 66.001 -108.651 -16.995 1.00 67.10 269 ASP B C 1
ATOM 4688 O O . ASP B 1 269 ? 64.968 -109.291 -16.858 1.00 71.35 269 ASP B O 1
ATOM 4693 N N . GLN B 1 270 ? 66.164 -107.393 -16.547 1.00 69.04 270 GLN B N 1
ATOM 4694 C CA . GLN B 1 270 ? 65.078 -106.477 -16.070 1.00 59.90 270 GLN B CA 1
ATOM 4695 C C . GLN B 1 270 ? 64.975 -105.226 -16.952 1.00 63.84 270 GLN B C 1
ATOM 4696 O O . GLN B 1 270 ? 64.518 -104.184 -16.439 1.00 78.44 270 GLN B O 1
ATOM 4702 N N . GLY B 1 271 ? 65.391 -105.313 -18.221 1.00 64.48 271 GLY B N 1
ATOM 4703 C CA . GLY B 1 271 ? 65.319 -104.209 -19.204 1.00 65.32 271 GLY B CA 1
ATOM 4704 C C . GLY B 1 271 ? 66.648 -103.476 -19.325 1.00 63.46 271 GLY B C 1
ATOM 4705 O O . GLY B 1 271 ? 67.138 -103.341 -20.450 1.00 65.51 271 GLY B O 1
ATOM 4706 N N . GLY B 1 272 ? 67.223 -103.040 -18.196 1.00 58.47 272 GLY B N 1
ATOM 4707 C CA . GLY B 1 272 ? 68.496 -102.303 -18.164 1.00 52.11 272 GLY B CA 1
ATOM 4708 C C . GLY B 1 272 ? 68.269 -100.828 -18.427 1.00 46.53 272 GLY B C 1
ATOM 4709 O O . GLY B 1 272 ? 67.126 -100.436 -18.657 1.00 44.18 272 GLY B O 1
ATOM 4710 N N . ILE B 1 273 ? 69.334 -100.032 -18.404 1.00 38.86 273 ILE B N 1
ATOM 4711 C CA . ILE B 1 273 ? 69.241 -98.550 -18.387 1.00 36.81 273 ILE B CA 1
ATOM 4712 C C . ILE B 1 273 ? 69.494 -97.989 -19.778 1.00 30.14 273 ILE B C 1
ATOM 4713 O O . ILE B 1 273 ? 69.296 -96.782 -19.912 1.00 39.53 273 ILE B O 1
ATOM 4718 N N . PHE B 1 274 ? 69.929 -98.795 -20.749 1.00 31.42 274 PHE B N 1
ATOM 4719 C CA . PHE B 1 274 ? 70.286 -98.341 -22.127 1.00 33.68 274 PHE B CA 1
ATOM 4720 C C . PHE B 1 274 ? 69.115 -98.511 -23.121 1.00 34.54 274 PHE B C 1
ATOM 4721 O O . PHE B 1 274 ? 68.661 -99.624 -23.374 1.00 32.89 274 PHE B O 1
ATOM 4729 N N . GLU B 1 275 ? 68.697 -97.410 -23.733 1.00 35.26 275 GLU B N 1
ATOM 4730 C CA . GLU B 1 275 ? 67.610 -97.347 -24.735 1.00 39.30 275 GLU B CA 1
ATOM 4731 C C . GLU B 1 275 ? 67.944 -98.345 -25.836 1.00 38.20 275 GLU B C 1
ATOM 4732 O O . GLU B 1 275 ? 67.029 -98.949 -26.336 1.00 35.77 275 GLU B O 1
ATOM 4738 N N . THR B 1 276 ? 69.223 -98.497 -26.174 1.00 37.07 276 THR B N 1
ATOM 4739 C CA . THR B 1 276 ? 69.694 -99.195 -27.391 1.00 35.30 276 THR B CA 1
ATOM 4740 C C . THR B 1 276 ? 69.777 -100.716 -27.149 1.00 37.49 276 THR B C 1
ATOM 4741 O O . THR B 1 276 ? 70.179 -101.419 -28.084 1.00 40.78 276 THR B O 1
ATOM 4745 N N . THR B 1 277 ? 69.449 -101.232 -25.959 1.00 41.78 277 THR B N 1
ATOM 4746 C CA . THR B 1 277 ? 69.480 -102.702 -25.720 1.00 48.34 277 THR B CA 1
ATOM 4747 C C . THR B 1 277 ? 68.097 -103.267 -26.061 1.00 50.06 277 THR B C 1
ATOM 4748 O O . THR B 1 277 ? 67.227 -103.260 -25.213 1.00 62.64 277 THR B O 1
ATOM 4752 N N . ASP B 1 278 ? 67.926 -103.705 -27.299 1.00 52.31 278 ASP B N 1
ATOM 4753 C CA . ASP B 1 278 ? 66.654 -104.229 -27.867 1.00 61.01 278 ASP B CA 1
ATOM 4754 C C . ASP B 1 278 ? 66.490 -105.718 -27.506 1.00 61.04 278 ASP B C 1
ATOM 4755 O O . ASP B 1 278 ? 65.381 -106.214 -27.662 1.00 65.96 278 ASP B O 1
ATOM 4760 N N . ARG B 1 279 ? 67.537 -106.422 -27.056 1.00 54.63 279 ARG B N 1
ATOM 4761 C CA . ARG B 1 279 ? 67.430 -107.872 -26.751 1.00 56.17 279 ARG B CA 1
ATOM 4762 C C . ARG B 1 279 ? 68.588 -108.405 -25.902 1.00 57.56 279 ARG B C 1
ATOM 4763 O O . ARG B 1 279 ? 69.662 -107.756 -25.846 1.00 54.82 279 ARG B O 1
ATOM 4771 N N . VAL B 1 280 ? 68.319 -109.576 -25.303 1.00 53.57 280 VAL B N 1
ATOM 4772 C CA . VAL B 1 280 ? 69.224 -110.443 -24.489 1.00 52.97 280 VAL B CA 1
ATOM 4773 C C . VAL B 1 280 ? 69.965 -111.384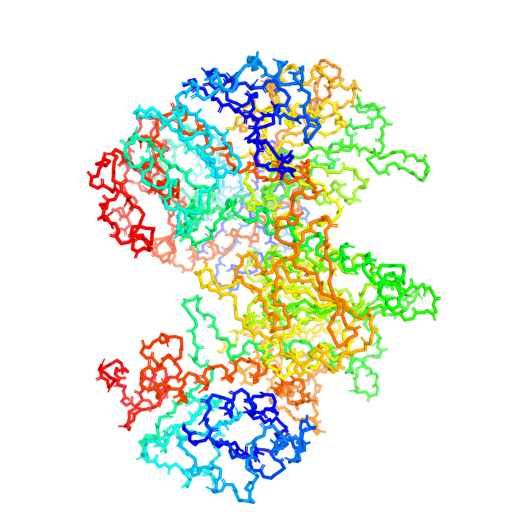 -25.445 1.00 58.45 280 VAL B C 1
ATOM 4774 O O . VAL B 1 280 ? 69.299 -112.031 -26.274 1.00 56.61 280 VAL B O 1
ATOM 4778 N N . THR B 1 281 ? 71.292 -111.452 -25.320 1.00 56.63 281 THR B N 1
ATOM 4779 C CA . THR B 1 281 ? 72.195 -112.391 -26.040 1.00 56.06 281 THR B CA 1
ATOM 4780 C C . THR B 1 281 ? 72.566 -113.547 -25.091 1.00 52.93 281 THR B C 1
ATOM 4781 O O . THR B 1 281 ? 72.150 -113.502 -23.887 1.00 52.03 281 THR B O 1
ATOM 4785 N N . THR B 1 282 ? 73.314 -114.544 -25.582 1.00 51.68 282 THR B N 1
ATOM 4786 C CA . THR B 1 282 ? 73.877 -115.630 -24.728 1.00 59.39 282 THR B CA 1
ATOM 4787 C C . THR B 1 282 ? 75.397 -115.727 -24.952 1.00 58.36 282 THR B C 1
ATOM 4788 O O . THR B 1 282 ? 75.885 -115.163 -25.961 1.00 55.08 282 THR B O 1
ATOM 4792 N N . HIS B 1 283 ? 76.113 -116.401 -24.036 1.00 58.75 283 HIS B N 1
ATOM 4793 C CA . HIS B 1 283 ? 77.596 -116.588 -24.058 1.00 58.66 283 HIS B CA 1
ATOM 4794 C C . HIS B 1 283 ? 78.046 -117.068 -25.456 1.00 61.99 283 HIS B C 1
ATOM 4795 O O . HIS B 1 283 ? 79.107 -116.628 -25.897 1.00 70.25 283 HIS B O 1
ATOM 4802 N N . ASP B 1 284 ? 77.248 -117.880 -26.162 1.00 67.92 284 ASP B N 1
ATOM 4803 C CA . ASP B 1 284 ? 77.496 -118.322 -27.569 1.00 73.54 284 ASP B CA 1
ATOM 4804 C C . ASP B 1 284 ? 77.771 -117.127 -28.486 1.00 64.08 284 ASP B C 1
ATOM 4805 O O . ASP B 1 284 ? 78.744 -117.182 -29.233 1.00 66.32 284 ASP B O 1
ATOM 4810 N N . ASP B 1 285 ? 76.886 -116.128 -28.479 1.00 61.17 285 ASP B N 1
ATOM 4811 C CA . ASP B 1 285 ? 76.894 -114.995 -29.446 1.00 60.53 285 ASP B CA 1
ATOM 4812 C C . ASP B 1 285 ? 76.666 -113.689 -28.685 1.00 49.70 285 ASP B C 1
ATOM 4813 O O . ASP B 1 285 ? 75.585 -113.118 -28.687 1.00 47.34 285 ASP B O 1
ATOM 4818 N N . PRO B 1 286 ? 77.673 -113.195 -27.946 1.00 45.21 286 PRO B N 1
ATOM 4819 C CA . PRO B 1 286 ? 77.394 -112.335 -26.797 1.00 41.14 286 PRO B CA 1
ATOM 4820 C C . PRO B 1 286 ? 77.109 -110.849 -27.097 1.00 35.31 286 PRO B C 1
ATOM 4821 O O . PRO B 1 286 ? 76.510 -110.172 -26.252 1.00 32.83 286 PRO B O 1
ATOM 4825 N N . THR B 1 287 ? 77.502 -110.322 -28.250 1.00 35.52 287 THR B N 1
ATOM 4826 C CA . THR B 1 287 ? 77.335 -108.857 -28.483 1.00 37.76 287 THR B CA 1
ATOM 4827 C C . THR B 1 287 ? 76.677 -108.549 -29.826 1.00 36.23 287 THR B C 1
ATOM 4828 O O . THR B 1 287 ? 76.770 -109.348 -30.745 1.00 31.45 287 THR B O 1
ATOM 4832 N N . TYR B 1 288 ? 76.135 -107.351 -29.936 1.00 36.45 288 TYR B N 1
ATOM 4833 C CA . TYR B 1 288 ? 75.808 -106.730 -31.233 1.00 37.48 288 TYR B CA 1
ATOM 4834 C C . TYR B 1 288 ? 76.352 -105.294 -31.187 1.00 37.75 288 TYR B C 1
ATOM 4835 O O . TYR B 1 288 ? 76.566 -104.780 -30.098 1.00 37.97 288 TYR B O 1
ATOM 4844 N N . VAL B 1 289 ? 76.527 -104.671 -32.343 1.00 34.78 289 VAL B N 1
ATOM 4845 C CA . VAL B 1 289 ? 77.000 -103.270 -32.467 1.00 34.13 289 VAL B CA 1
ATOM 4846 C C . VAL B 1 289 ? 75.814 -102.403 -32.892 1.00 37.12 289 VAL B C 1
ATOM 4847 O O . VAL B 1 289 ? 75.057 -102.825 -33.766 1.00 40.86 289 VAL B O 1
ATOM 4851 N N . LYS B 1 290 ? 75.656 -101.241 -32.267 1.00 32.00 290 LYS B N 1
ATOM 4852 C CA . LYS B 1 290 ? 74.747 -100.164 -32.699 1.00 34.68 290 LYS B CA 1
ATOM 4853 C C . LYS B 1 290 ? 75.529 -98.852 -32.621 1.00 34.58 290 LYS B C 1
ATOM 4854 O O . LYS B 1 290 ? 76.210 -98.606 -31.586 1.00 34.14 290 LYS B O 1
ATOM 4860 N N . HIS B 1 291 ? 75.539 -98.086 -33.714 1.00 33.99 291 HIS B N 1
ATOM 4861 C CA . HIS B 1 291 ? 76.282 -96.808 -33.826 1.00 32.57 291 HIS B CA 1
ATOM 4862 C C . HIS B 1 291 ? 77.767 -97.048 -33.522 1.00 34.16 291 HIS B C 1
ATOM 4863 O O . HIS B 1 291 ? 78.367 -96.232 -32.827 1.00 34.39 291 HIS B O 1
ATOM 4870 N N . GLY B 1 292 ? 78.317 -98.188 -33.959 1.00 34.55 292 GLY B N 1
ATOM 4871 C CA . GLY B 1 292 ? 79.735 -98.573 -33.795 1.00 33.07 292 GLY B CA 1
ATOM 4872 C C . GLY B 1 292 ? 80.115 -98.933 -32.364 1.00 31.50 292 GLY B C 1
ATOM 4873 O O . GLY B 1 292 ? 81.310 -99.201 -32.135 1.00 33.12 292 GLY B O 1
ATOM 4874 N N . VAL B 1 293 ? 79.151 -98.947 -31.441 1.00 28.93 293 VAL B N 1
ATOM 4875 C CA . VAL B 1 293 ? 79.369 -99.259 -30.014 1.00 29.52 293 VAL B CA 1
ATOM 4876 C C . VAL B 1 293 ? 78.992 -100.721 -29.746 1.00 33.97 293 VAL B C 1
ATOM 4877 O O . VAL B 1 293 ? 77.876 -101.165 -30.153 1.00 33.95 293 VAL B O 1
ATOM 4881 N N . VAL B 1 294 ? 79.871 -101.452 -29.044 1.00 29.49 294 VAL B N 1
ATOM 4882 C CA . VAL B 1 294 ? 79.633 -102.875 -28.658 1.00 29.65 294 VAL B CA 1
ATOM 4883 C C . VAL B 1 294 ? 78.629 -102.928 -27.509 1.00 27.94 294 VAL B C 1
ATOM 4884 O O . VAL B 1 294 ? 78.848 -102.272 -26.517 1.00 33.06 294 VAL B O 1
ATOM 4888 N N . HIS B 1 295 ? 77.519 -103.656 -27.686 1.00 30.88 295 HIS B N 1
ATOM 4889 C CA . HIS B 1 295 ? 76.482 -103.917 -26.664 1.00 27.67 295 HIS B CA 1
ATOM 4890 C C . HIS B 1 295 ? 76.660 -105.366 -26.213 1.00 33.13 295 HIS B C 1
ATOM 4891 O O . HIS B 1 295 ? 76.284 -106.307 -26.993 1.00 33.58 295 HIS B O 1
ATOM 4898 N N . TYR B 1 296 ? 77.216 -105.560 -25.019 1.00 32.20 296 TYR B N 1
ATOM 4899 C CA . TYR B 1 296 ? 77.312 -106.902 -24.389 1.00 36.44 296 TYR B CA 1
ATOM 4900 C C . TYR B 1 296 ? 75.934 -107.100 -23.809 1.00 32.86 296 TYR B C 1
ATOM 4901 O O . TYR B 1 296 ? 75.540 -106.237 -23.036 1.00 34.57 296 TYR B O 1
ATOM 4910 N N . ALA B 1 297 ? 75.198 -108.111 -24.224 1.00 36.70 297 ALA B N 1
ATOM 4911 C CA . ALA B 1 297 ? 73.791 -108.216 -23.774 1.00 44.38 297 ALA B CA 1
ATOM 4912 C C . ALA B 1 297 ? 73.538 -109.582 -23.139 1.00 44.67 297 ALA B C 1
ATOM 4913 O O . ALA B 1 297 ? 72.357 -110.004 -23.083 1.00 46.90 297 ALA B O 1
ATOM 4915 N N . VAL B 1 298 ? 74.581 -110.238 -22.637 1.00 43.17 298 VAL B N 1
ATOM 4916 C CA . VAL B 1 298 ? 74.391 -111.576 -22.016 1.00 46.54 298 VAL B CA 1
ATOM 4917 C C . VAL B 1 298 ? 73.723 -111.338 -20.666 1.00 44.42 298 VAL B C 1
ATOM 4918 O O . VAL B 1 298 ? 74.161 -110.463 -19.939 1.00 48.79 298 VAL B O 1
ATOM 4922 N N . ALA B 1 299 ? 72.617 -112.012 -20.394 1.00 41.34 299 ALA B N 1
ATOM 4923 C CA . ALA B 1 299 ? 72.028 -111.991 -19.040 1.00 46.33 299 ALA B CA 1
ATOM 4924 C C . ALA B 1 299 ? 72.795 -112.989 -18.170 1.00 42.24 299 ALA B C 1
ATOM 4925 O O . ALA B 1 299 ? 73.511 -113.866 -18.690 1.00 47.39 299 ALA B O 1
ATOM 4927 N N . ASN B 1 300 ? 72.643 -112.874 -16.873 1.00 41.66 300 ASN B N 1
ATOM 4928 C CA . ASN B 1 300 ? 73.180 -113.874 -15.929 1.00 43.40 300 ASN B CA 1
ATOM 4929 C C . ASN B 1 300 ? 74.693 -114.051 -16.156 1.00 38.85 300 ASN B C 1
ATOM 4930 O O . ASN B 1 300 ? 75.190 -115.196 -16.393 1.00 36.25 300 ASN B O 1
ATOM 4935 N N . MET B 1 301 ? 75.426 -112.954 -16.063 1.00 34.27 301 MET B N 1
ATOM 4936 C CA . MET B 1 301 ? 76.909 -112.975 -16.013 1.00 32.99 301 MET B CA 1
ATOM 4937 C C . MET B 1 301 ? 77.416 -113.912 -14.915 1.00 28.02 301 MET B C 1
ATOM 4938 O O . MET B 1 301 ? 78.388 -114.610 -15.175 1.00 26.57 301 MET B O 1
ATOM 4943 N N . PRO B 1 302 ? 76.773 -114.036 -13.724 1.00 27.85 302 PRO B N 1
ATOM 4944 C CA . PRO B 1 302 ? 77.219 -114.984 -12.703 1.00 30.70 302 PRO B CA 1
ATOM 4945 C C . PRO B 1 302 ? 77.277 -116.421 -13.202 1.00 34.23 302 PRO B C 1
ATOM 4946 O O . PRO B 1 302 ? 78.007 -117.218 -12.645 1.00 35.13 302 PRO B O 1
ATOM 4950 N N . GLY B 1 303 ? 76.510 -116.728 -14.241 1.00 37.56 303 GLY B N 1
ATOM 4951 C CA . GLY B 1 303 ? 76.463 -118.087 -14.789 1.00 33.82 303 GLY B CA 1
ATOM 4952 C C . GLY B 1 303 ? 77.750 -118.426 -15.506 1.00 33.40 303 GLY B C 1
ATOM 4953 O O . GLY B 1 303 ? 78.031 -119.618 -15.675 1.00 37.81 303 GLY B O 1
ATOM 4954 N N . ALA B 1 304 ? 78.522 -117.434 -15.925 1.00 30.65 304 ALA B N 1
ATOM 4955 C CA . ALA B 1 304 ? 79.853 -117.659 -16.537 1.00 30.87 304 ALA B CA 1
ATOM 4956 C C . ALA B 1 304 ? 80.896 -118.083 -15.488 1.00 29.03 304 ALA B C 1
ATOM 4957 O O . ALA B 1 304 ? 81.973 -118.584 -15.893 1.00 29.51 304 ALA B O 1
ATOM 4959 N N . VAL B 1 305 ? 80.630 -117.879 -14.194 1.00 29.54 305 VAL B N 1
ATOM 4960 C CA . VAL B 1 305 ? 81.556 -118.279 -13.091 1.00 28.25 305 VAL B CA 1
ATOM 4961 C C . VAL B 1 305 ? 80.795 -119.110 -12.086 1.00 24.86 305 VAL B C 1
ATOM 4962 O O . VAL B 1 305 ? 80.615 -118.736 -10.927 1.00 30.92 305 VAL B O 1
ATOM 4966 N N . PRO B 1 306 ? 80.320 -120.287 -12.522 1.00 27.84 306 PRO B N 1
ATOM 4967 C CA . PRO B 1 306 ? 79.356 -121.044 -11.731 1.00 28.20 306 PRO B CA 1
ATOM 4968 C C . PRO B 1 306 ? 79.923 -121.486 -10.382 1.00 26.41 306 PRO B C 1
ATOM 4969 O O . PRO B 1 306 ? 79.152 -121.602 -9.409 1.00 27.80 306 PRO B O 1
ATOM 4973 N N . ARG B 1 307 ? 81.215 -121.805 -10.342 1.00 26.03 307 ARG B N 1
ATOM 4974 C CA . ARG B 1 307 ? 81.829 -122.246 -9.065 1.00 29.23 307 ARG B CA 1
ATOM 4975 C C . ARG B 1 307 ? 81.829 -121.089 -8.051 1.00 29.24 307 ARG B C 1
ATOM 4976 O O . ARG B 1 307 ? 81.380 -121.291 -6.886 1.00 29.09 307 ARG B O 1
ATOM 4984 N N . THR B 1 308 ? 82.288 -119.910 -8.449 1.00 27.16 308 THR B N 1
ATOM 4985 C CA . THR B 1 308 ? 82.276 -118.741 -7.529 1.00 27.61 308 THR B CA 1
ATOM 4986 C C . THR B 1 308 ? 80.828 -118.442 -7.114 1.00 28.54 308 THR B C 1
ATOM 4987 O O . THR B 1 308 ? 80.548 -118.262 -5.892 1.00 28.97 308 THR B O 1
ATOM 4991 N N . SER B 1 309 ? 79.915 -118.427 -8.084 1.00 27.62 309 SER B N 1
ATOM 4992 C CA . SER B 1 309 ? 78.474 -118.103 -7.866 1.00 26.29 309 SER B CA 1
ATOM 4993 C C . SER B 1 309 ? 77.825 -119.143 -6.960 1.00 25.93 309 SER B C 1
ATOM 4994 O O . SER B 1 309 ? 77.108 -118.756 -6.046 1.00 28.22 309 SER B O 1
ATOM 4997 N N . THR B 1 310 ? 78.144 -120.418 -7.132 1.00 25.99 310 THR B N 1
ATOM 4998 C CA . THR B 1 310 ? 77.591 -121.487 -6.268 1.00 27.06 310 THR B CA 1
ATOM 4999 C C . THR B 1 310 ? 78.039 -121.258 -4.824 1.00 29.05 310 THR B C 1
ATOM 5000 O O . THR B 1 310 ? 77.143 -121.302 -3.908 1.00 28.27 310 THR B O 1
ATOM 5004 N N . PHE B 1 311 ? 79.333 -120.973 -4.600 1.00 29.65 311 PHE B N 1
ATOM 5005 C CA . PHE B 1 311 ? 79.823 -120.655 -3.231 1.00 28.77 311 PHE B CA 1
ATOM 5006 C C . PHE B 1 311 ? 79.097 -119.417 -2.747 1.00 25.61 311 PHE B C 1
ATOM 5007 O O . PHE B 1 311 ? 78.574 -119.449 -1.641 1.00 26.17 311 PHE B O 1
ATOM 5015 N N . ALA B 1 312 ? 79.024 -118.353 -3.551 1.00 25.76 312 ALA B N 1
ATOM 5016 C CA . ALA B 1 312 ? 78.418 -117.092 -3.074 1.00 24.42 312 ALA B CA 1
ATOM 5017 C C . ALA B 1 312 ? 76.954 -117.320 -2.657 1.00 29.20 312 ALA B C 1
ATOM 5018 O O . ALA B 1 312 ? 76.512 -116.757 -1.611 1.00 30.22 312 ALA B O 1
ATOM 5020 N N . LEU B 1 313 ? 76.183 -118.056 -3.461 1.00 27.69 313 LEU B N 1
ATOM 5021 C CA . LEU B 1 313 ? 74.740 -118.253 -3.179 1.00 26.77 313 LEU B CA 1
ATOM 5022 C C . LEU B 1 313 ? 74.579 -119.161 -1.962 1.00 26.93 313 LEU B C 1
ATOM 5023 O O . LEU B 1 313 ? 73.841 -118.812 -1.035 1.00 27.07 313 LEU B O 1
ATOM 5028 N N . THR B 1 314 ? 75.191 -120.333 -2.011 1.00 26.94 314 THR B N 1
ATOM 5029 C CA . THR B 1 314 ? 74.973 -121.387 -0.989 1.00 28.50 314 THR B CA 1
ATOM 5030 C C . THR B 1 314 ? 75.511 -120.921 0.359 1.00 31.29 314 THR B C 1
ATOM 5031 O O . THR B 1 314 ? 74.969 -121.397 1.361 1.00 31.92 314 THR B O 1
ATOM 5035 N N . ASN B 1 315 ? 76.487 -119.995 0.394 1.00 30.81 315 ASN B N 1
ATOM 5036 C CA . ASN B 1 315 ? 76.947 -119.392 1.669 1.00 30.70 315 ASN B CA 1
ATOM 5037 C C . ASN B 1 315 ? 75.758 -118.830 2.452 1.00 28.27 315 ASN B C 1
ATOM 5038 O O . ASN B 1 315 ? 75.822 -118.827 3.704 1.00 30.26 315 ASN B O 1
ATOM 5043 N N . VAL B 1 316 ? 74.789 -118.230 1.770 1.00 26.30 316 VAL B N 1
ATOM 5044 C CA . VAL B 1 316 ? 73.655 -117.569 2.484 1.00 29.82 316 VAL B CA 1
ATOM 5045 C C . VAL B 1 316 ? 72.346 -118.366 2.366 1.00 27.79 316 VAL B C 1
ATOM 5046 O O . VAL B 1 316 ? 71.507 -118.204 3.254 1.00 27.60 316 VAL B O 1
ATOM 5050 N N . THR B 1 317 ? 72.160 -119.234 1.380 1.00 27.78 317 THR B N 1
ATOM 5051 C CA . THR B 1 317 ? 70.882 -119.998 1.294 1.00 29.44 317 THR B CA 1
ATOM 5052 C C . THR B 1 317 ? 70.862 -121.120 2.343 1.00 31.03 317 THR B C 1
ATOM 5053 O O . THR B 1 317 ? 69.765 -121.361 2.936 1.00 27.35 317 THR B O 1
ATOM 5057 N N . ILE B 1 318 ? 71.984 -121.825 2.543 1.00 29.65 318 ILE B N 1
ATOM 5058 C CA . ILE B 1 318 ? 71.969 -123.069 3.365 1.00 27.75 318 ILE B CA 1
ATOM 5059 C C . ILE B 1 318 ? 71.589 -122.749 4.794 1.00 29.10 318 ILE B C 1
ATOM 5060 O O . ILE B 1 318 ? 70.885 -123.527 5.406 1.00 32.55 318 ILE B O 1
ATOM 5065 N N . PRO B 1 319 ? 72.031 -121.650 5.429 1.00 32.05 319 PRO B N 1
ATOM 5066 C CA . PRO B 1 319 ? 71.563 -121.380 6.789 1.00 31.43 319 PRO B CA 1
ATOM 5067 C C . PRO B 1 319 ? 70.033 -121.299 6.877 1.00 36.07 319 PRO B C 1
ATOM 5068 O O . PRO B 1 319 ? 69.472 -121.658 7.923 1.00 36.34 319 PRO B O 1
ATOM 5072 N N . TYR B 1 320 ? 69.373 -120.750 5.849 1.00 33.98 320 TYR B N 1
ATOM 5073 C CA . TYR B 1 320 ? 67.893 -120.642 5.875 1.00 32.17 320 TYR B CA 1
ATOM 5074 C C . TYR B 1 320 ? 67.331 -122.056 5.771 1.00 33.88 320 TYR B C 1
ATOM 5075 O O . TYR B 1 320 ? 66.398 -122.390 6.517 1.00 35.31 320 TYR B O 1
ATOM 5084 N N . ALA B 1 321 ? 67.872 -122.846 4.840 1.00 30.37 321 ALA B N 1
ATOM 5085 C CA . ALA B 1 321 ? 67.439 -124.221 4.570 1.00 32.48 321 ALA B CA 1
ATOM 5086 C C . ALA B 1 321 ? 67.546 -125.027 5.878 1.00 38.67 321 ALA B C 1
ATOM 5087 O O . ALA B 1 321 ? 66.611 -125.812 6.186 1.00 34.30 321 ALA B O 1
ATOM 5089 N N . LEU B 1 322 ? 68.626 -124.806 6.633 1.00 36.81 322 LEU B N 1
ATOM 5090 C CA . LEU B 1 322 ? 68.883 -125.463 7.938 1.00 37.32 322 LEU B CA 1
ATOM 5091 C C . LEU B 1 322 ? 67.759 -125.113 8.913 1.00 33.77 322 LEU B C 1
ATOM 5092 O O . LEU B 1 322 ? 67.340 -126.014 9.599 1.00 33.12 322 LEU B O 1
ATOM 5097 N N . GLN B 1 323 ? 67.332 -123.855 9.011 1.00 30.82 323 GLN B N 1
ATOM 5098 C CA . GLN B 1 323 ? 66.160 -123.503 9.855 1.00 35.76 323 GLN B CA 1
ATOM 5099 C C . GLN B 1 323 ? 64.910 -124.317 9.450 1.00 40.74 323 GLN B C 1
ATOM 5100 O O . GLN B 1 323 ? 64.217 -124.815 10.370 1.00 38.51 323 GLN B O 1
ATOM 5106 N N . ILE B 1 324 ? 64.627 -124.460 8.147 1.00 34.90 324 ILE B N 1
ATOM 5107 C CA . ILE B 1 324 ? 63.411 -125.155 7.645 1.00 38.24 324 ILE B CA 1
ATOM 5108 C C . ILE B 1 324 ? 63.509 -126.643 8.012 1.00 39.59 324 ILE B C 1
ATOM 5109 O O . ILE B 1 324 ? 62.504 -127.210 8.509 1.00 39.67 324 ILE B O 1
ATOM 5114 N N . ALA B 1 325 ? 64.687 -127.240 7.856 1.00 39.50 325 ALA B N 1
ATOM 5115 C CA . ALA B 1 325 ? 64.959 -128.655 8.196 1.00 39.28 325 ALA B CA 1
ATOM 5116 C C . ALA B 1 325 ? 64.809 -128.906 9.707 1.00 42.13 325 ALA B C 1
ATOM 5117 O O . ALA B 1 325 ? 64.142 -129.883 10.089 1.00 39.79 325 ALA B O 1
ATOM 5119 N N . ASN B 1 326 ? 65.409 -128.066 10.547 1.00 38.78 326 ASN B N 1
ATOM 5120 C CA . ASN B 1 326 ? 65.412 -128.276 12.021 1.00 39.34 326 ASN B CA 1
ATOM 5121 C C . ASN B 1 326 ? 63.984 -128.160 12.567 1.00 38.10 326 ASN B C 1
ATOM 5122 O O . ASN B 1 326 ? 63.601 -129.000 13.379 1.00 38.42 326 ASN B O 1
ATOM 5127 N N . LYS B 1 327 ? 63.249 -127.135 12.155 1.00 37.20 327 LYS B N 1
ATOM 5128 C CA . LYS B 1 327 ? 62.028 -126.664 12.841 1.00 38.49 327 LYS B CA 1
ATOM 5129 C C . LYS B 1 327 ? 60.759 -127.005 12.050 1.00 40.62 327 LYS B C 1
ATOM 5130 O O . LYS B 1 327 ? 59.679 -126.847 12.637 1.00 41.90 327 LYS B O 1
ATOM 5136 N N . GLY B 1 328 ? 60.882 -127.369 10.767 1.00 40.41 328 GLY B N 1
ATOM 5137 C CA . GLY B 1 328 ? 59.768 -127.382 9.794 1.00 37.95 328 GLY B CA 1
ATOM 5138 C C . GLY B 1 328 ? 59.560 -125.989 9.228 1.00 34.90 328 GLY B C 1
ATOM 5139 O O . GLY B 1 328 ? 59.915 -125.032 9.937 1.00 35.36 328 GLY B O 1
ATOM 5140 N N . TYR B 1 329 ? 59.027 -125.869 8.006 1.00 33.90 329 TYR B N 1
ATOM 5141 C CA . TYR B 1 329 ? 58.855 -124.578 7.272 1.00 35.41 329 TYR B CA 1
ATOM 5142 C C . TYR B 1 329 ? 58.049 -123.615 8.136 1.00 37.85 329 TYR B C 1
ATOM 5143 O O . TYR B 1 329 ? 58.358 -122.397 8.160 1.00 37.75 329 TYR B O 1
ATOM 5152 N N . ARG B 1 330 ? 57.085 -124.153 8.882 1.00 40.59 330 ARG B N 1
ATOM 5153 C CA . ARG B 1 330 ? 56.059 -123.333 9.587 1.00 42.22 330 ARG B CA 1
ATOM 5154 C C . ARG B 1 330 ? 56.684 -122.581 10.779 1.00 38.45 330 ARG B C 1
ATOM 5155 O O . ARG B 1 330 ? 56.514 -121.346 10.887 1.00 38.26 330 ARG B O 1
ATOM 5163 N N . ALA B 1 331 ? 57.310 -123.288 11.713 1.00 37.96 331 ALA B N 1
ATOM 5164 C CA . ALA B 1 331 ? 57.965 -122.656 12.885 1.00 39.42 331 ALA B CA 1
ATOM 5165 C C . ALA B 1 331 ? 59.152 -121.799 12.390 1.00 39.45 331 ALA B C 1
ATOM 5166 O O . ALA B 1 331 ? 59.334 -120.681 12.883 1.00 43.51 331 ALA B O 1
ATOM 5168 N N . ALA B 1 332 ? 59.904 -122.281 11.405 1.00 37.47 332 ALA B N 1
ATOM 5169 C CA . ALA B 1 332 ? 61.069 -121.560 10.840 1.00 41.00 332 ALA B CA 1
ATOM 5170 C C . ALA B 1 332 ? 60.628 -120.181 10.345 1.00 40.14 332 ALA B C 1
ATOM 5171 O O . ALA B 1 332 ? 61.331 -119.190 10.642 1.00 40.71 332 ALA B O 1
ATOM 5173 N N . CYS B 1 333 ? 59.509 -120.106 9.622 1.00 39.01 333 CYS B N 1
ATOM 5174 C CA . CYS B 1 333 ? 59.025 -118.834 9.037 1.00 37.73 333 CYS B CA 1
ATOM 5175 C C . CYS B 1 333 ? 58.382 -117.965 10.131 1.00 37.59 333 CYS B C 1
ATOM 5176 O O . CYS B 1 333 ? 58.464 -116.729 10.036 1.00 35.87 333 CYS B O 1
ATOM 5179 N N . LEU B 1 334 ? 57.730 -118.568 11.120 1.00 39.03 334 LEU B N 1
ATOM 5180 C CA . LEU B 1 334 ? 57.128 -117.818 12.257 1.00 42.67 334 LEU B CA 1
ATOM 5181 C C . LEU B 1 334 ? 58.260 -117.295 13.137 1.00 40.87 334 LEU B C 1
ATOM 5182 O O . LEU B 1 334 ? 58.063 -116.253 13.722 1.00 45.75 334 LEU B O 1
ATOM 5187 N N . ASP B 1 335 ? 59.392 -118.005 13.223 1.00 37.78 335 ASP B N 1
ATOM 5188 C CA . ASP B 1 335 ? 60.555 -117.552 14.023 1.00 39.92 335 ASP B CA 1
ATOM 5189 C C . ASP B 1 335 ? 61.406 -116.549 13.226 1.00 43.55 335 ASP B C 1
ATOM 5190 O O . ASP B 1 335 ? 62.209 -115.850 13.863 1.00 42.20 335 ASP B O 1
ATOM 5195 N N . ASN B 1 336 ? 61.293 -116.502 11.893 1.00 41.16 336 ASN B N 1
ATOM 5196 C CA . ASN B 1 336 ? 62.227 -115.720 11.038 1.00 38.34 336 ASN B CA 1
ATOM 5197 C C . ASN B 1 336 ? 61.424 -114.887 10.055 1.00 40.64 336 ASN B C 1
ATOM 5198 O O . ASN B 1 336 ? 61.098 -115.333 8.955 1.00 39.32 336 ASN B O 1
ATOM 5203 N N . PRO B 1 337 ? 61.090 -113.639 10.426 1.00 42.54 337 PRO B N 1
ATOM 5204 C CA . PRO B 1 337 ? 60.242 -112.804 9.578 1.00 42.52 337 PRO B CA 1
ATOM 5205 C C . PRO B 1 337 ? 60.840 -112.576 8.176 1.00 43.98 337 PRO B C 1
ATOM 5206 O O . PRO B 1 337 ? 60.068 -112.299 7.243 1.00 39.57 337 PRO B O 1
ATOM 5210 N N . ALA B 1 338 ? 62.163 -112.710 8.013 1.00 38.87 338 ALA B N 1
ATOM 5211 C CA . ALA B 1 338 ? 62.823 -112.505 6.701 1.00 39.51 338 ALA B CA 1
ATOM 5212 C C . ALA B 1 338 ? 62.510 -113.714 5.814 1.00 33.78 338 ALA B C 1
ATOM 5213 O O . ALA B 1 338 ? 62.161 -113.537 4.643 1.00 34.80 338 ALA B O 1
ATOM 5215 N N . LEU B 1 339 ? 62.605 -114.902 6.386 1.00 30.43 339 LEU B N 1
ATOM 5216 C CA . LEU B 1 339 ? 62.299 -116.166 5.689 1.00 31.83 339 LEU B CA 1
ATOM 5217 C C . LEU B 1 339 ? 60.800 -116.207 5.355 1.00 32.22 339 LEU B C 1
ATOM 5218 O O . LEU B 1 339 ? 60.461 -116.647 4.274 1.00 34.62 339 LEU B O 1
ATOM 5223 N N . LEU B 1 340 ? 59.946 -115.677 6.218 1.00 33.23 340 LEU B N 1
ATOM 5224 C CA . LEU B 1 340 ? 58.490 -115.679 5.994 1.00 35.61 340 LEU B CA 1
ATOM 5225 C C . LEU B 1 340 ? 58.195 -114.932 4.693 1.00 34.99 340 LEU B C 1
ATOM 5226 O O . LEU B 1 340 ? 57.335 -115.402 3.945 1.00 30.13 340 LEU B O 1
ATOM 5231 N N . LYS B 1 341 ? 58.900 -113.836 4.409 1.00 30.91 341 LYS B N 1
ATOM 5232 C CA . LYS B 1 341 ? 58.655 -11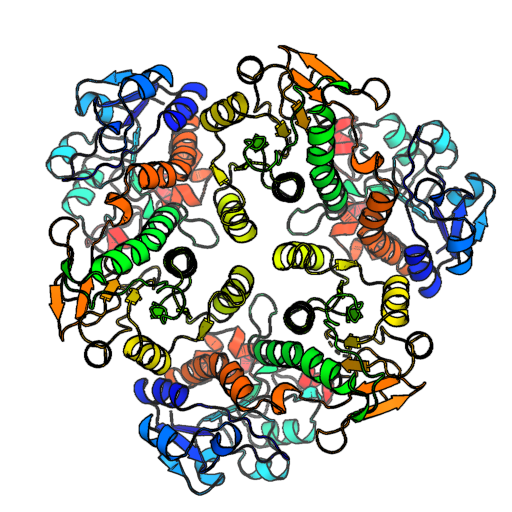3.067 3.164 1.00 34.04 341 LYS B CA 1
ATOM 5233 C C . LYS B 1 341 ? 59.072 -113.882 1.935 1.00 33.68 341 LYS B C 1
ATOM 5234 O O . LYS B 1 341 ? 58.655 -113.513 0.811 1.00 29.08 341 LYS B O 1
ATOM 5240 N N . GLY B 1 342 ? 59.826 -114.953 2.151 1.00 31.74 342 GLY B N 1
ATOM 5241 C CA . GLY B 1 342 ? 60.196 -115.906 1.093 1.00 35.43 342 GLY B CA 1
ATOM 5242 C C . GLY B 1 342 ? 59.008 -116.729 0.606 1.00 33.64 342 GLY B C 1
ATOM 5243 O O . GLY B 1 342 ? 59.051 -117.181 -0.554 1.00 30.66 342 GLY B O 1
ATOM 5244 N N . ILE B 1 343 ? 57.999 -116.943 1.453 1.00 31.50 343 ILE B N 1
ATOM 5245 C CA . ILE B 1 343 ? 56.863 -117.833 1.090 1.00 33.24 343 ILE B CA 1
ATOM 5246 C C . ILE B 1 343 ? 56.055 -117.108 0.016 1.00 31.94 343 ILE B C 1
ATOM 5247 O O . ILE B 1 343 ? 55.580 -116.012 0.291 1.00 27.97 343 ILE B O 1
ATOM 5252 N N . ASN B 1 344 ? 55.976 -117.688 -1.175 1.00 31.04 344 ASN B N 1
ATOM 5253 C CA . ASN B 1 344 ? 55.149 -117.176 -2.300 1.00 33.30 344 ASN B CA 1
ATOM 5254 C C . ASN B 1 344 ? 53.866 -118.021 -2.440 1.00 32.74 344 ASN B C 1
ATOM 5255 O O . ASN B 1 344 ? 52.804 -117.445 -2.696 1.00 34.68 344 ASN B O 1
ATOM 5260 N N . THR B 1 345 ? 53.962 -119.342 -2.370 1.00 33.23 345 THR B N 1
ATOM 5261 C CA . THR B 1 345 ? 52.786 -120.237 -2.479 1.00 35.61 345 THR B CA 1
ATOM 5262 C C . THR B 1 345 ? 52.765 -121.148 -1.266 1.00 36.28 345 THR B C 1
ATOM 5263 O O . THR B 1 345 ? 53.828 -121.607 -0.869 1.00 36.25 345 THR B O 1
ATOM 5267 N N . LEU B 1 346 ? 51.572 -121.451 -0.773 1.00 36.11 346 LEU B N 1
ATOM 5268 C CA . LEU B 1 346 ? 51.359 -122.255 0.446 1.00 34.44 346 LEU B CA 1
ATOM 5269 C C . LEU B 1 346 ? 49.948 -122.863 0.370 1.00 38.02 346 LEU B C 1
ATOM 5270 O O . LEU B 1 346 ? 48.948 -122.087 0.195 1.00 33.29 346 LEU B O 1
ATOM 5275 N N . ASP B 1 347 ? 49.869 -124.193 0.420 1.00 42.97 347 ASP B N 1
ATOM 5276 C CA . ASP B 1 347 ? 48.614 -124.965 0.619 1.00 46.47 347 ASP B CA 1
ATOM 5277 C C . ASP B 1 347 ? 47.556 -124.528 -0.416 1.00 43.27 347 ASP B C 1
ATOM 5278 O O . ASP B 1 347 ? 46.369 -124.451 -0.075 1.00 41.29 347 ASP B O 1
ATOM 5283 N N . GLY B 1 348 ? 47.997 -124.233 -1.636 1.00 38.73 348 GLY B N 1
ATOM 5284 C CA . GLY B 1 348 ? 47.151 -123.862 -2.778 1.00 39.13 348 GLY B CA 1
ATOM 5285 C C . GLY B 1 348 ? 46.791 -122.394 -2.800 1.00 38.18 348 GLY B C 1
ATOM 5286 O O . GLY B 1 348 ? 45.843 -122.034 -3.553 1.00 39.27 348 GLY B O 1
ATOM 5287 N N . HIS B 1 349 ? 47.511 -121.543 -2.062 1.00 38.67 349 HIS B N 1
ATOM 5288 C CA . HIS B 1 349 ? 47.303 -120.063 -2.124 1.00 41.42 349 HIS B CA 1
ATOM 5289 C C . HIS B 1 349 ? 48.590 -119.329 -2.539 1.00 41.10 349 HIS B C 1
ATOM 5290 O O . HIS B 1 349 ? 49.683 -119.840 -2.292 1.00 36.61 349 HIS B O 1
ATOM 5297 N N . ILE B 1 350 ? 48.426 -118.182 -3.179 1.00 33.87 350 ILE B N 1
ATOM 5298 C CA . ILE B 1 350 ? 49.495 -117.190 -3.420 1.00 37.56 350 ILE B CA 1
ATOM 5299 C C . ILE B 1 350 ? 49.466 -116.241 -2.228 1.00 39.81 350 ILE B C 1
ATOM 5300 O O . ILE B 1 350 ? 48.388 -115.624 -1.982 1.00 34.63 350 ILE B O 1
ATOM 5305 N N . VAL B 1 351 ? 50.576 -116.164 -1.485 1.00 32.56 351 VAL B N 1
ATOM 5306 C CA . VAL B 1 351 ? 50.621 -115.365 -0.236 1.00 31.44 351 VAL B CA 1
ATOM 5307 C C . VAL B 1 351 ? 51.536 -114.176 -0.439 1.00 32.56 351 VAL B C 1
ATOM 5308 O O . VAL B 1 351 ? 51.670 -113.416 0.509 1.00 31.93 351 VAL B O 1
ATOM 5312 N N . TYR B 1 352 ? 52.120 -114.026 -1.637 1.00 33.03 352 TYR B N 1
ATOM 5313 C CA . TYR B 1 352 ? 52.968 -112.863 -1.977 1.00 34.07 352 TYR B CA 1
ATOM 5314 C C . TYR B 1 352 ? 52.155 -111.949 -2.880 1.00 31.91 352 TYR B C 1
ATOM 5315 O O . TYR B 1 352 ? 51.835 -112.363 -4.002 1.00 35.03 352 TYR B O 1
ATOM 5324 N N . GLU B 1 353 ? 51.830 -110.768 -2.364 1.00 34.45 353 GLU B N 1
ATOM 5325 C CA . GLU B 1 353 ? 50.907 -109.786 -2.984 1.00 35.10 353 GLU B CA 1
ATOM 5326 C C . GLU B 1 353 ? 51.296 -109.557 -4.445 1.00 36.27 353 GLU B C 1
ATOM 5327 O O . GLU B 1 353 ? 50.462 -109.780 -5.328 1.00 32.77 353 GLU B O 1
ATOM 5333 N N . ALA B 1 354 ? 52.539 -109.157 -4.706 1.00 32.72 354 ALA B N 1
ATOM 5334 C CA . ALA B 1 354 ? 52.978 -108.783 -6.074 1.00 40.24 354 ALA B CA 1
ATOM 5335 C C . ALA B 1 354 ? 52.800 -109.950 -7.064 1.00 34.14 354 ALA B C 1
ATOM 5336 O O . ALA B 1 354 ? 52.693 -109.681 -8.243 1.00 35.98 354 ALA B O 1
ATOM 5338 N N . VAL B 1 355 ? 52.789 -111.201 -6.620 1.00 34.33 355 VAL B N 1
ATOM 5339 C CA . VAL B 1 355 ? 52.634 -112.353 -7.550 1.00 36.30 355 VAL B CA 1
ATOM 5340 C C . VAL B 1 355 ? 51.143 -112.514 -7.905 1.00 38.90 355 VAL B C 1
ATOM 5341 O O . VAL B 1 355 ? 50.822 -112.650 -9.124 1.00 34.26 355 VAL B O 1
ATOM 5345 N N . ALA B 1 356 ? 50.278 -112.494 -6.888 1.00 36.61 356 ALA B N 1
ATOM 5346 C CA . ALA B 1 356 ? 48.803 -112.422 -7.036 1.00 40.48 356 ALA B CA 1
ATOM 5347 C C . ALA B 1 356 ? 48.447 -111.266 -7.977 1.00 38.40 356 ALA B C 1
ATOM 5348 O O . ALA B 1 356 ? 47.747 -111.523 -8.965 1.00 39.06 356 ALA B O 1
ATOM 5350 N N . ALA B 1 357 ? 48.967 -110.056 -7.745 1.00 36.43 357 ALA B N 1
ATOM 5351 C CA . ALA B 1 357 ? 48.625 -108.874 -8.580 1.00 38.06 357 ALA B CA 1
ATOM 5352 C C . ALA B 1 357 ? 49.129 -109.076 -10.018 1.00 43.50 357 ALA B C 1
ATOM 5353 O O . ALA B 1 357 ? 48.351 -108.792 -10.925 1.00 38.70 357 ALA B O 1
ATOM 5355 N N . ALA B 1 358 ? 50.358 -109.582 -10.239 1.00 45.99 358 ALA B N 1
ATOM 5356 C CA . ALA B 1 358 ? 50.927 -109.794 -11.603 1.00 41.34 358 ALA B CA 1
ATOM 5357 C C . ALA B 1 358 ? 50.016 -110.692 -12.476 1.00 38.03 358 ALA B C 1
ATOM 5358 O O . ALA B 1 358 ? 49.937 -110.448 -13.684 1.00 33.93 358 ALA B O 1
ATOM 5360 N N . HIS B 1 359 ? 49.400 -111.728 -11.917 1.00 32.94 359 HIS B N 1
ATOM 5361 C CA . HIS B 1 359 ? 48.562 -112.710 -12.668 1.00 37.66 359 HIS B CA 1
ATOM 5362 C C . HIS B 1 359 ? 47.037 -112.508 -12.446 1.00 39.08 359 HIS B C 1
ATOM 5363 O O . HIS B 1 359 ? 46.276 -113.407 -12.820 1.00 38.99 359 HIS B O 1
ATOM 5370 N N . ASN B 1 360 ? 46.612 -111.422 -11.794 1.00 38.79 360 ASN B N 1
ATOM 5371 C CA . ASN B 1 360 ? 45.202 -111.186 -11.360 1.00 44.26 360 ASN B CA 1
ATOM 5372 C C . ASN B 1 360 ? 44.638 -112.446 -10.707 1.00 41.80 360 ASN B C 1
ATOM 5373 O O . ASN B 1 360 ? 43.539 -112.812 -11.043 1.00 46.14 360 ASN B O 1
ATOM 5378 N N . MET B 1 361 ? 45.372 -113.078 -9.799 1.00 43.42 361 MET B N 1
ATOM 5379 C CA . MET B 1 361 ? 44.919 -114.300 -9.087 1.00 41.07 361 MET B CA 1
ATOM 5380 C C . MET B 1 361 ? 44.669 -113.956 -7.631 1.00 37.86 361 MET B C 1
ATOM 5381 O O . MET B 1 361 ? 45.099 -112.904 -7.142 1.00 37.27 361 MET B O 1
ATOM 5386 N N . PRO B 1 362 ? 43.900 -114.799 -6.925 1.00 35.68 362 PRO B N 1
ATOM 5387 C CA . PRO B 1 362 ? 43.574 -114.530 -5.533 1.00 39.82 362 PRO B CA 1
ATOM 5388 C C . PRO B 1 362 ? 44.840 -114.446 -4.660 1.00 41.36 362 PRO B C 1
ATOM 5389 O O . PRO B 1 362 ? 45.783 -115.191 -4.865 1.00 33.99 362 PRO B O 1
ATOM 5393 N N . TYR B 1 363 ? 44.805 -113.510 -3.716 1.00 37.44 363 TYR B N 1
ATOM 5394 C CA . TYR B 1 363 ? 45.830 -113.275 -2.684 1.00 37.19 363 TYR B CA 1
ATOM 5395 C C . TYR B 1 363 ? 45.303 -113.834 -1.367 1.00 38.92 363 TYR B C 1
ATOM 5396 O O . TYR B 1 363 ? 44.093 -113.720 -1.110 1.00 36.54 363 TYR B O 1
ATOM 5405 N N . THR B 1 364 ? 46.173 -114.441 -0.564 1.00 35.51 364 THR B N 1
ATOM 5406 C CA . THR B 1 364 ? 45.857 -114.902 0.804 1.00 35.31 364 THR B CA 1
ATOM 5407 C C . THR B 1 364 ? 46.910 -114.400 1.794 1.00 37.37 364 THR B C 1
ATOM 5408 O O . THR B 1 364 ? 48.133 -114.457 1.486 1.00 36.96 364 THR B O 1
ATOM 5412 N N . ASP B 1 365 ? 46.463 -113.980 2.970 1.00 36.00 365 ASP B N 1
ATOM 5413 C CA . ASP B 1 365 ? 47.346 -113.505 4.057 1.00 36.76 365 ASP B CA 1
ATOM 5414 C C . ASP B 1 365 ? 48.176 -114.675 4.586 1.00 38.18 365 ASP B C 1
ATOM 5415 O O . ASP B 1 365 ? 47.573 -115.663 5.034 1.00 37.97 365 ASP B O 1
ATOM 5420 N N . VAL B 1 366 ? 49.509 -114.572 4.564 1.00 39.09 366 VAL B N 1
ATOM 5421 C CA . VAL B 1 366 ? 50.388 -115.724 4.913 1.00 38.95 366 VAL B CA 1
ATOM 5422 C C . VAL B 1 366 ? 50.183 -116.087 6.380 1.00 37.43 366 VAL B C 1
ATOM 5423 O O . VAL B 1 366 ? 50.134 -117.292 6.660 1.00 45.11 366 VAL B O 1
ATOM 5427 N N . HIS B 1 367 ? 50.106 -115.112 7.283 1.00 39.52 367 HIS B N 1
ATOM 5428 C CA . HIS B 1 367 ? 49.992 -115.369 8.753 1.00 45.44 367 HIS B CA 1
ATOM 5429 C C . HIS B 1 367 ? 48.720 -116.168 9.049 1.00 48.85 367 HIS B C 1
ATOM 5430 O O . HIS B 1 367 ? 48.769 -117.101 9.901 1.00 48.77 367 HIS B O 1
ATOM 5437 N N . SER B 1 368 ? 47.629 -115.828 8.360 1.00 52.80 368 SER B N 1
ATOM 5438 C CA . SER B 1 368 ? 46.313 -116.501 8.515 1.00 57.64 368 SER B CA 1
ATOM 5439 C C . SER B 1 368 ? 46.449 -117.990 8.168 1.00 52.68 368 SER B C 1
ATOM 5440 O O . SER B 1 368 ? 45.768 -118.782 8.814 1.00 63.12 368 SER B O 1
ATOM 5443 N N . LEU B 1 369 ? 47.305 -118.380 7.217 1.00 49.47 369 LEU B N 1
ATOM 5444 C CA . LEU B 1 369 ? 47.456 -119.818 6.860 1.00 48.07 369 LEU B CA 1
ATOM 5445 C C . LEU B 1 369 ? 48.372 -120.519 7.863 1.00 49.30 369 LEU B C 1
ATOM 5446 O O . LEU B 1 369 ? 48.172 -121.709 8.063 1.00 56.63 369 LEU B O 1
ATOM 5451 N N . LEU B 1 370 ? 49.418 -119.846 8.352 1.00 51.72 370 LEU B N 1
ATOM 5452 C CA . LEU B 1 370 ? 50.422 -120.439 9.279 1.00 52.79 370 LEU B CA 1
ATOM 5453 C C . LEU B 1 370 ? 49.827 -120.552 10.689 1.00 58.24 370 LEU B C 1
ATOM 5454 O O . LEU B 1 370 ? 50.235 -121.483 11.398 1.00 59.21 370 LEU B O 1
ATOM 5459 N N . GLN B 1 371 ? 48.991 -119.584 11.097 1.00 57.45 371 GLN B N 1
ATOM 5460 C CA . GLN B 1 371 ? 48.341 -119.494 12.438 1.00 67.03 371 GLN B CA 1
ATOM 5461 C C . GLN B 1 371 ? 49.406 -119.341 13.538 1.00 66.80 371 GLN B C 1
ATOM 5462 O O . GLN B 1 371 ? 50.064 -118.307 13.732 1.00 65.63 371 GLN B O 1
ATOM 5468 N N . MET C 1 1 ? 80.586 -84.358 43.999 1.00 65.33 1 MET C N 1
ATOM 5469 C CA . MET C 1 1 ? 80.721 -85.621 44.714 1.00 61.52 1 MET C CA 1
ATOM 5470 C C . MET C 1 1 ? 82.206 -85.829 45.043 1.00 68.01 1 MET C C 1
ATOM 5471 O O . MET C 1 1 ? 83.066 -85.237 44.332 1.00 60.22 1 MET C O 1
ATOM 5476 N N . LYS C 1 2 ? 82.459 -86.517 46.167 1.00 72.04 2 LYS C N 1
ATOM 5477 C CA . LYS C 1 2 ? 83.755 -87.119 46.584 1.00 77.25 2 LYS C CA 1
ATOM 5478 C C . LYS C 1 2 ? 83.926 -88.436 45.826 1.00 76.78 2 LYS C C 1
ATOM 5479 O O . LYS C 1 2 ? 83.046 -89.327 45.991 1.00 64.19 2 LYS C O 1
ATOM 5485 N N . ILE C 1 3 ? 85.008 -88.552 45.042 1.00 74.39 3 ILE C N 1
ATOM 5486 C CA . ILE C 1 3 ? 85.260 -89.709 44.128 1.00 69.16 3 ILE C CA 1
ATOM 5487 C C . ILE C 1 3 ? 86.583 -90.380 44.528 1.00 57.55 3 ILE C C 1
ATOM 5488 O O . ILE C 1 3 ? 87.605 -89.689 44.630 1.00 60.03 3 ILE C O 1
ATOM 5493 N N . GLY C 1 4 ? 86.559 -91.689 44.767 1.00 55.29 4 GLY C N 1
ATOM 5494 C CA . GLY C 1 4 ? 87.733 -92.418 45.277 1.00 59.45 4 GLY C CA 1
ATOM 5495 C C . GLY C 1 4 ? 88.271 -93.426 44.276 1.00 55.37 4 GLY C C 1
ATOM 5496 O O . GLY C 1 4 ? 87.454 -94.169 43.688 1.00 58.27 4 GLY C O 1
ATOM 5497 N N . ILE C 1 5 ? 89.598 -93.479 44.106 1.00 54.55 5 ILE C N 1
ATOM 5498 C CA . ILE C 1 5 ? 90.271 -94.490 43.234 1.00 54.25 5 ILE C CA 1
ATOM 5499 C C . ILE C 1 5 ? 91.379 -95.204 44.021 1.00 55.01 5 ILE C C 1
ATOM 5500 O O . ILE C 1 5 ? 92.525 -94.746 44.093 1.00 51.36 5 ILE C O 1
ATOM 5505 N N . PRO C 1 6 ? 91.084 -96.403 44.581 1.00 58.93 6 PRO C N 1
ATOM 5506 C CA . PRO C 1 6 ? 92.114 -97.229 45.199 1.00 64.12 6 PRO C CA 1
ATOM 5507 C C . PRO C 1 6 ? 92.873 -98.060 44.154 1.00 70.35 6 PRO C C 1
ATOM 5508 O O . PRO C 1 6 ? 92.311 -98.448 43.137 1.00 77.14 6 PRO C O 1
ATOM 5512 N N . LYS C 1 7 ? 94.133 -98.347 44.456 1.00 70.05 7 LYS C N 1
ATOM 5513 C CA . LYS C 1 7 ? 95.000 -99.286 43.705 1.00 62.98 7 LYS C CA 1
ATOM 5514 C C . LYS C 1 7 ? 94.315 -100.648 43.605 1.00 58.32 7 LYS C C 1
ATOM 5515 O O . LYS C 1 7 ? 93.557 -101.019 44.519 1.00 65.46 7 LYS C O 1
ATOM 5521 N N . GLU C 1 8 ? 94.563 -101.351 42.509 1.00 62.59 8 GLU C N 1
ATOM 5522 C CA . GLU C 1 8 ? 94.060 -102.730 42.285 1.00 66.61 8 GLU C CA 1
ATOM 5523 C C . GLU C 1 8 ? 94.962 -103.676 43.088 1.00 60.33 8 GLU C C 1
ATOM 5524 O O . GLU C 1 8 ? 96.195 -103.615 42.934 1.00 47.97 8 GLU C O 1
ATOM 5530 N N . ILE C 1 9 ? 94.370 -104.521 43.920 1.00 65.86 9 ILE C N 1
ATOM 5531 C CA . ILE C 1 9 ? 95.128 -105.457 44.809 1.00 72.48 9 ILE C CA 1
ATOM 5532 C C . ILE C 1 9 ? 95.238 -106.856 44.153 1.00 79.43 9 ILE C C 1
ATOM 5533 O O . ILE C 1 9 ? 96.260 -107.538 44.422 1.00 86.77 9 ILE C O 1
ATOM 5538 N N . LYS C 1 10 ? 94.270 -107.266 43.307 1.00 88.10 10 LYS C N 1
ATOM 5539 C CA . LYS C 1 10 ? 94.248 -108.577 42.585 1.00 77.83 10 LYS C CA 1
ATOM 5540 C C . LYS C 1 10 ? 95.606 -108.752 41.892 1.00 78.34 10 LYS C C 1
ATOM 5541 O O . LYS C 1 10 ? 96.134 -107.752 41.367 1.00 67.83 10 LYS C O 1
ATOM 5547 N N . ASN C 1 11 ? 96.182 -109.959 41.961 1.00 73.26 11 ASN C N 1
ATOM 5548 C CA . ASN C 1 11 ? 97.633 -110.226 41.735 1.00 69.75 11 ASN C CA 1
ATOM 5549 C C . ASN C 1 11 ? 98.017 -109.906 40.273 1.00 64.19 11 ASN C C 1
ATOM 5550 O O . ASN C 1 11 ? 97.346 -110.430 39.345 1.00 63.89 11 ASN C O 1
ATOM 5555 N N . ASN C 1 12 ? 99.056 -109.075 40.087 1.00 60.99 12 ASN C N 1
ATOM 5556 C CA . ASN C 1 12 ? 99.627 -108.632 38.780 1.00 65.21 12 ASN C CA 1
ATOM 5557 C C . ASN C 1 12 ? 98.563 -107.902 37.949 1.00 65.80 12 ASN C C 1
ATOM 5558 O O . ASN C 1 12 ? 98.582 -108.017 36.705 1.00 65.53 12 ASN C O 1
ATOM 5563 N N . GLU C 1 13 ? 97.633 -107.223 38.619 1.00 62.01 13 GLU C N 1
ATOM 5564 C CA . GLU C 1 13 ? 96.690 -106.287 37.966 1.00 53.74 13 GLU C CA 1
ATOM 5565 C C . GLU C 1 13 ? 97.337 -104.904 37.987 1.00 55.71 13 GLU C C 1
ATOM 5566 O O . GLU C 1 13 ? 97.383 -104.276 39.083 1.00 47.55 13 GLU C O 1
ATOM 5572 N N . ASN C 1 14 ? 97.753 -104.444 36.806 1.00 47.57 14 ASN C N 1
ATOM 5573 C CA . ASN C 1 14 ? 98.541 -103.210 36.616 1.00 47.96 14 ASN C CA 1
ATOM 5574 C C . ASN C 1 14 ? 97.657 -102.081 36.085 1.00 45.29 14 ASN C C 1
ATOM 5575 O O . ASN C 1 14 ? 98.168 -100.963 35.954 1.00 54.40 14 ASN C O 1
ATOM 5580 N N . ARG C 1 15 ? 96.400 -102.373 35.770 1.00 51.07 15 ARG C N 1
ATOM 5581 C CA . ARG C 1 15 ? 95.410 -101.348 35.350 1.00 58.90 15 ARG C CA 1
ATOM 5582 C C . ARG C 1 15 ? 94.928 -100.559 36.575 1.00 62.71 15 ARG C C 1
ATOM 5583 O O . ARG C 1 15 ? 95.027 -101.082 37.696 1.00 81.55 15 ARG C O 1
ATOM 5591 N N . VAL C 1 16 ? 94.476 -99.326 36.340 1.00 58.34 16 VAL C N 1
ATOM 5592 C CA . VAL C 1 16 ? 93.862 -98.387 37.325 1.00 57.33 16 VAL C CA 1
ATOM 5593 C C . VAL C 1 16 ? 92.571 -97.827 36.691 1.00 62.72 16 VAL C C 1
ATOM 5594 O O . VAL C 1 16 ? 92.432 -97.909 35.444 1.00 61.29 16 VAL C O 1
ATOM 5598 N N . ALA C 1 17 ? 91.647 -97.286 37.496 1.00 53.07 17 ALA C N 1
ATOM 5599 C CA . ALA C 1 17 ? 90.295 -96.873 37.061 1.00 46.77 17 ALA C CA 1
ATOM 5600 C C . ALA C 1 17 ? 90.258 -95.387 36.671 1.00 45.08 17 ALA C C 1
ATOM 5601 O O . ALA C 1 17 ? 89.202 -94.944 36.267 1.00 49.77 17 ALA C O 1
ATOM 5603 N N . ILE C 1 18 ? 91.361 -94.640 36.750 1.00 43.03 18 ILE C N 1
ATOM 5604 C CA . ILE C 1 18 ? 91.394 -93.238 36.234 1.00 43.81 18 ILE C CA 1
ATOM 5605 C C . ILE C 1 18 ? 92.814 -92.892 35.804 1.00 49.35 18 ILE C C 1
ATOM 5606 O O . ILE C 1 18 ? 93.785 -93.513 36.348 1.00 50.56 18 ILE C O 1
ATOM 5611 N N . THR C 1 19 ? 92.920 -91.920 34.890 1.00 51.88 19 THR C N 1
ATOM 5612 C CA . THR C 1 19 ? 94.198 -91.295 34.419 1.00 49.17 19 THR C CA 1
ATOM 5613 C C . THR C 1 19 ? 94.272 -89.855 34.918 1.00 39.81 19 THR C C 1
ATOM 5614 O O . THR C 1 19 ? 93.264 -89.323 35.389 1.00 42.57 19 THR C O 1
ATOM 5618 N N . PRO C 1 20 ? 95.441 -89.174 34.849 1.00 41.58 20 PRO C N 1
ATOM 5619 C CA . PRO C 1 20 ? 95.488 -87.718 35.067 1.00 49.56 20 PRO C CA 1
ATOM 5620 C C . PRO C 1 20 ? 94.419 -86.938 34.273 1.00 52.56 20 PRO C C 1
ATOM 5621 O O . PRO C 1 20 ? 93.898 -85.980 34.787 1.00 54.68 20 PRO C O 1
ATOM 5625 N N . ALA C 1 21 ? 94.095 -87.393 33.054 1.00 56.58 21 ALA C N 1
ATOM 5626 C CA . ALA C 1 21 ? 93.096 -86.796 32.128 1.00 53.50 21 ALA C CA 1
ATOM 5627 C C . ALA C 1 21 ? 91.687 -86.829 32.747 1.00 51.68 21 ALA C C 1
ATOM 5628 O O . ALA C 1 21 ? 91.014 -85.768 32.738 1.00 51.02 21 ALA C O 1
ATOM 5630 N N . GLY C 1 22 ? 91.279 -87.997 33.268 1.00 49.84 22 GLY C N 1
ATOM 5631 C CA . GLY C 1 22 ? 89.971 -88.269 33.890 1.00 53.50 22 GLY C CA 1
ATOM 5632 C C . GLY C 1 22 ? 89.842 -87.611 35.251 1.00 56.86 22 GLY C C 1
ATOM 5633 O O . GLY C 1 22 ? 88.720 -87.125 35.585 1.00 57.79 22 GLY C O 1
ATOM 5634 N N . VAL C 1 23 ? 90.933 -87.607 36.015 1.00 56.97 23 VAL C N 1
ATOM 5635 C CA . VAL C 1 23 ? 91.108 -86.721 37.207 1.00 59.86 23 VAL C CA 1
ATOM 5636 C C . VAL C 1 23 ? 90.761 -85.270 36.824 1.00 59.90 23 VAL C C 1
ATOM 5637 O O . VAL C 1 23 ? 89.828 -84.699 37.426 1.00 56.45 23 VAL C O 1
ATOM 5641 N N . MET C 1 24 ? 91.454 -84.694 35.847 1.00 53.05 24 MET C N 1
ATOM 5642 C CA . MET C 1 24 ? 91.236 -83.277 35.449 1.00 59.88 24 MET C CA 1
ATOM 5643 C C . MET C 1 24 ? 89.774 -83.025 35.026 1.00 60.98 24 MET C C 1
ATOM 5644 O O . MET C 1 24 ? 89.281 -81.913 35.325 1.00 66.32 24 MET C O 1
ATOM 5649 N N . THR C 1 25 ? 89.113 -83.971 34.337 1.00 56.95 25 THR C N 1
ATOM 5650 C CA . THR C 1 25 ? 87.683 -83.868 33.911 1.00 58.32 25 THR C CA 1
ATOM 5651 C C . THR C 1 25 ? 86.804 -83.740 35.173 1.00 58.58 25 THR C C 1
ATOM 5652 O O . THR C 1 25 ? 85.995 -82.795 35.232 1.00 57.00 25 THR C O 1
ATOM 5656 N N . LEU C 1 26 ? 86.954 -84.642 36.153 1.00 59.73 26 LEU C N 1
ATOM 5657 C CA . LEU C 1 26 ? 86.085 -84.669 37.368 1.00 58.81 26 LEU C CA 1
ATOM 5658 C C . LEU C 1 26 ? 86.407 -83.459 38.257 1.00 56.76 26 LEU C C 1
ATOM 5659 O O . LEU C 1 26 ? 85.461 -82.827 38.735 1.00 62.88 26 LEU C O 1
ATOM 5664 N N . VAL C 1 27 ? 87.684 -83.125 38.448 1.00 55.78 27 VAL C N 1
ATOM 5665 C CA . VAL C 1 27 ? 88.109 -81.933 39.241 1.00 65.76 27 VAL C CA 1
ATOM 5666 C C . VAL C 1 27 ? 87.490 -80.651 38.637 1.00 69.41 27 VAL C C 1
ATOM 5667 O O . VAL C 1 27 ? 86.935 -79.833 39.399 1.00 69.55 27 VAL C O 1
ATOM 5671 N N . LYS C 1 28 ? 87.536 -80.484 37.312 1.00 71.60 28 LYS C N 1
ATOM 5672 C CA . LYS C 1 28 ? 87.114 -79.224 36.642 1.00 70.83 28 LYS C CA 1
ATOM 5673 C C . LYS C 1 28 ? 85.591 -79.083 36.676 1.00 66.57 28 LYS C C 1
ATOM 5674 O O . LYS C 1 28 ? 85.143 -77.950 36.610 1.00 68.06 28 LYS C O 1
ATOM 5680 N N . ALA C 1 29 ? 84.840 -80.181 36.803 1.00 68.59 29 ALA C N 1
ATOM 5681 C CA . ALA C 1 29 ? 83.359 -80.193 36.929 1.00 68.80 29 ALA C CA 1
ATOM 5682 C C . ALA C 1 29 ? 82.930 -80.078 38.408 1.00 76.87 29 ALA C C 1
ATOM 5683 O O . ALA C 1 29 ? 81.707 -80.198 38.678 1.00 76.44 29 ALA C O 1
ATOM 5685 N N . GLY C 1 30 ? 83.894 -79.900 39.327 1.00 76.89 30 GLY C N 1
ATOM 5686 C CA . GLY C 1 30 ? 83.672 -79.501 40.733 1.00 77.46 30 GLY C CA 1
ATOM 5687 C C . GLY C 1 30 ? 83.762 -80.650 41.739 1.00 79.73 30 GLY C C 1
ATOM 5688 O O . GLY C 1 30 ? 83.389 -80.414 42.903 1.00 71.10 30 GLY C O 1
ATOM 5689 N N . HIS C 1 31 ? 84.260 -81.837 41.361 1.00 68.49 31 HIS C N 1
ATOM 5690 C CA . HIS C 1 31 ? 84.297 -83.030 42.251 1.00 66.95 31 HIS C CA 1
ATOM 5691 C C . HIS C 1 31 ? 85.646 -83.124 42.985 1.00 66.87 31 HIS C C 1
ATOM 5692 O O . HIS C 1 31 ? 86.659 -82.602 42.486 1.00 61.80 31 HIS C O 1
ATOM 5699 N N . ASP C 1 32 ? 85.653 -83.745 44.166 1.00 72.44 32 ASP C N 1
ATOM 5700 C CA . ASP C 1 32 ? 86.902 -84.082 44.903 1.00 77.16 32 ASP C CA 1
ATOM 5701 C C . ASP C 1 32 ? 87.348 -85.481 44.476 1.00 70.07 32 ASP C C 1
ATOM 5702 O O . ASP C 1 32 ? 86.505 -86.422 44.550 1.00 61.10 32 ASP C O 1
ATOM 5707 N N . VAL C 1 33 ? 88.607 -85.590 44.035 1.00 66.63 33 VAL C N 1
ATOM 5708 C CA . VAL C 1 33 ? 89.212 -86.858 43.535 1.00 68.92 33 VAL C CA 1
ATOM 5709 C C . VAL C 1 33 ? 90.376 -87.235 44.463 1.00 62.63 33 VAL C C 1
ATOM 5710 O O . VAL C 1 33 ? 91.340 -86.453 44.588 1.00 54.58 33 VAL C O 1
ATOM 5714 N N . TYR C 1 34 ? 90.263 -88.418 45.065 1.00 61.44 34 TYR C N 1
ATOM 5715 C CA . TYR C 1 34 ? 91.273 -89.062 45.939 1.00 68.92 34 TYR C CA 1
ATOM 5716 C C . TYR C 1 34 ? 91.829 -90.308 45.243 1.00 66.24 34 TYR C C 1
ATOM 5717 O O . TYR C 1 34 ? 91.009 -91.234 44.965 1.00 59.06 34 TYR C O 1
ATOM 5726 N N . VAL C 1 35 ? 93.150 -90.327 44.989 1.00 66.17 35 VAL C N 1
ATOM 5727 C CA . VAL C 1 35 ? 93.896 -91.506 44.437 1.00 72.93 35 VAL C CA 1
ATOM 5728 C C . VAL C 1 35 ? 94.865 -92.085 45.485 1.00 72.42 35 VAL C C 1
ATOM 5729 O O . VAL C 1 35 ? 95.854 -91.374 45.827 1.00 77.75 35 VAL C O 1
ATOM 5733 N N . GLU C 1 36 ? 94.637 -93.345 45.913 1.00 71.79 36 GLU C N 1
ATOM 5734 C CA . GLU C 1 36 ? 95.602 -94.195 46.686 1.00 69.36 36 GLU C CA 1
ATOM 5735 C C . GLU C 1 36 ? 97.002 -94.040 46.049 1.00 71.73 36 GLU C C 1
ATOM 5736 O O . GLU C 1 36 ? 97.135 -94.164 44.811 1.00 73.91 36 GLU C O 1
ATOM 5742 N N . THR C 1 37 ? 98.021 -93.727 46.849 1.00 70.63 37 THR C N 1
ATOM 5743 C CA . THR C 1 37 ? 99.437 -93.687 46.407 1.00 67.71 37 THR C CA 1
ATOM 5744 C C . THR C 1 37 ? 99.704 -94.953 45.592 1.00 72.51 37 THR C C 1
ATOM 5745 O O . THR C 1 37 ? 99.156 -96.019 46.015 1.00 62.95 37 THR C O 1
ATOM 5749 N N . GLU C 1 38 ? 100.451 -94.832 44.477 1.00 69.24 38 GLU C N 1
ATOM 5750 C CA . GLU C 1 38 ? 101.000 -95.972 43.678 1.00 70.69 38 GLU C CA 1
ATOM 5751 C C . GLU C 1 38 ? 99.924 -96.647 42.787 1.00 66.10 38 GLU C C 1
ATOM 5752 O O . GLU C 1 38 ? 100.257 -97.664 42.120 1.00 67.05 38 GLU C O 1
ATOM 5758 N N . ALA C 1 39 ? 98.688 -96.126 42.736 1.00 57.12 39 ALA C N 1
ATOM 5759 C CA . ALA C 1 39 ? 97.546 -96.755 42.031 1.00 64.80 39 ALA C CA 1
ATOM 5760 C C . ALA C 1 39 ? 97.872 -96.818 40.536 1.00 62.18 39 ALA C C 1
ATOM 5761 O O . ALA C 1 39 ? 97.608 -97.869 39.927 1.00 49.21 39 ALA C O 1
ATOM 5763 N N . GLY C 1 40 ? 98.480 -95.744 40.015 1.00 60.19 40 GLY C N 1
ATOM 5764 C CA . GLY C 1 40 ? 98.781 -95.574 38.586 1.00 64.15 40 GLY C CA 1
ATOM 5765 C C . GLY C 1 40 ? 100.127 -96.153 38.195 1.00 63.82 40 GLY C C 1
ATOM 5766 O O . GLY C 1 40 ? 100.430 -96.157 36.967 1.00 55.85 40 GLY C O 1
ATOM 5767 N N . ALA C 1 41 ? 100.928 -96.608 39.169 1.00 57.08 41 ALA C N 1
ATOM 5768 C CA . ALA C 1 41 ? 102.349 -96.971 38.936 1.00 56.77 41 ALA C CA 1
ATOM 5769 C C . ALA C 1 41 ? 102.424 -98.158 37.970 1.00 52.15 41 ALA C C 1
ATOM 5770 O O . ALA C 1 41 ? 103.273 -98.080 37.093 1.00 50.18 41 ALA C O 1
ATOM 5772 N N . GLY C 1 42 ? 101.572 -99.187 38.135 1.00 44.73 42 GLY C N 1
ATOM 5773 C CA . GLY C 1 42 ? 101.450 -100.335 37.211 1.00 53.61 42 GLY C CA 1
ATOM 5774 C C . GLY C 1 42 ? 101.226 -99.926 35.749 1.00 54.89 42 GLY C C 1
ATOM 5775 O O . GLY C 1 42 ? 101.709 -100.659 34.875 1.00 45.56 42 GLY C O 1
ATOM 5776 N N . SER C 1 43 ? 100.549 -98.793 35.499 1.00 51.32 43 SER C N 1
ATOM 5777 C CA . SER C 1 43 ? 100.264 -98.231 34.151 1.00 56.32 43 SER C CA 1
ATOM 5778 C C . SER C 1 43 ? 101.150 -97.008 33.803 1.00 57.79 43 SER C C 1
ATOM 5779 O O . SER C 1 43 ? 100.864 -96.364 32.775 1.00 56.63 43 SER C O 1
ATOM 5782 N N . GLY C 1 44 ? 102.187 -96.678 34.597 1.00 57.32 44 GLY C N 1
ATOM 5783 C CA . GLY C 1 44 ? 103.103 -95.532 34.374 1.00 48.31 44 GLY C CA 1
ATOM 5784 C C . GLY C 1 44 ? 102.494 -94.174 34.746 1.00 55.03 44 GLY C C 1
ATOM 5785 O O . GLY C 1 44 ? 102.974 -93.112 34.251 1.00 52.97 44 GLY C O 1
ATOM 5786 N N . PHE C 1 45 ? 101.467 -94.155 35.591 1.00 56.66 45 PHE C N 1
ATOM 5787 C CA . PHE C 1 45 ? 100.893 -92.888 36.116 1.00 68.45 45 PHE C CA 1
ATOM 5788 C C . PHE C 1 45 ? 101.406 -92.676 37.545 1.00 65.68 45 PHE C C 1
ATOM 5789 O O . PHE C 1 45 ? 100.900 -93.347 38.475 1.00 64.13 45 PHE C O 1
ATOM 5797 N N . SER C 1 46 ? 102.407 -91.795 37.680 1.00 61.32 46 SER C N 1
ATOM 5798 C CA . SER C 1 46 ? 103.030 -91.377 38.962 1.00 64.58 46 SER C CA 1
ATOM 5799 C C . SER C 1 46 ? 101.982 -90.627 39.799 1.00 71.01 46 SER C C 1
ATOM 5800 O O . SER C 1 46 ? 100.956 -90.139 39.236 1.00 62.38 46 SER C O 1
ATOM 5803 N N . ASP C 1 47 ? 102.221 -90.549 41.109 1.00 79.87 47 ASP C N 1
ATOM 5804 C CA . ASP C 1 47 ? 101.373 -89.781 42.055 1.00 77.12 47 ASP C CA 1
ATOM 5805 C C . ASP C 1 47 ? 101.410 -88.281 41.696 1.00 74.94 47 ASP C C 1
ATOM 5806 O O . ASP C 1 47 ? 100.350 -87.620 41.868 1.00 67.68 47 ASP C O 1
ATOM 5811 N N . SER C 1 48 ? 102.535 -87.742 41.194 1.00 65.69 48 SER C N 1
ATOM 5812 C CA . SER C 1 48 ? 102.673 -86.280 40.918 1.00 66.20 48 SER C CA 1
ATOM 5813 C C . SER C 1 48 ? 101.909 -85.866 39.652 1.00 65.08 48 SER C C 1
ATOM 5814 O O . SER C 1 48 ? 101.478 -84.695 39.612 1.00 70.06 48 SER C O 1
ATOM 5817 N N . GLU C 1 49 ? 101.749 -86.756 38.659 1.00 68.38 49 GLU C N 1
ATOM 5818 C CA . GLU C 1 49 ? 100.902 -86.500 37.452 1.00 66.23 49 GLU C CA 1
ATOM 5819 C C . GLU C 1 49 ? 99.429 -86.347 37.882 1.00 60.79 49 GLU C C 1
ATOM 5820 O O . GLU C 1 49 ? 98.731 -85.420 37.383 1.00 56.49 49 GLU C O 1
ATOM 5826 N N . TYR C 1 50 ? 98.953 -87.259 38.739 1.00 58.76 50 TYR C N 1
ATOM 5827 C CA . TYR C 1 50 ? 97.578 -87.260 39.313 1.00 65.87 50 TYR C CA 1
ATOM 5828 C C . TYR C 1 50 ? 97.346 -85.974 40.139 1.00 67.27 50 TYR C C 1
ATOM 5829 O O . TYR C 1 50 ? 96.268 -85.357 39.979 1.00 64.83 50 TYR C O 1
ATOM 5838 N N . GLU C 1 51 ? 98.319 -85.594 40.987 1.00 68.25 51 GLU C N 1
ATOM 5839 C CA . GLU C 1 51 ? 98.314 -84.375 41.856 1.00 77.27 51 GLU C CA 1
ATOM 5840 C C . GLU C 1 51 ? 98.095 -83.109 41.009 1.00 69.86 51 GLU C C 1
ATOM 5841 O O . GLU C 1 51 ? 97.178 -82.336 41.343 1.00 65.96 51 GLU C O 1
ATOM 5847 N N . LYS C 1 52 ? 98.923 -82.889 39.984 1.00 66.22 52 LYS C N 1
ATOM 5848 C CA . LYS C 1 52 ? 98.899 -81.655 39.144 1.00 76.53 52 LYS C CA 1
ATOM 5849 C C . LYS C 1 52 ? 97.593 -81.587 38.331 1.00 72.42 52 LYS C C 1
ATOM 5850 O O . LYS C 1 52 ? 97.194 -80.470 37.956 1.00 60.78 52 LYS C O 1
ATOM 5856 N N . ALA C 1 53 ? 96.933 -82.725 38.084 1.00 72.64 53 ALA C N 1
ATOM 5857 C CA . ALA C 1 53 ? 95.595 -82.787 37.449 1.00 76.92 53 ALA C CA 1
ATOM 5858 C C . ALA C 1 53 ? 94.508 -82.411 38.472 1.00 73.76 53 ALA C C 1
ATOM 5859 O O . ALA C 1 53 ? 93.349 -82.236 38.055 1.00 65.22 53 ALA C O 1
ATOM 5861 N N . GLY C 1 54 ? 94.868 -82.315 39.763 1.00 77.37 54 GLY C N 1
ATOM 5862 C CA . GLY C 1 54 ? 94.043 -81.728 40.839 1.00 68.83 54 GLY C CA 1
ATOM 5863 C C . GLY C 1 54 ? 93.666 -82.716 41.934 1.00 71.23 54 GLY C C 1
ATOM 5864 O O . GLY C 1 54 ? 92.962 -82.284 42.854 1.00 76.68 54 GLY C O 1
ATOM 5865 N N . ALA C 1 55 ? 94.098 -83.984 41.868 1.00 69.05 55 ALA C N 1
ATOM 5866 C CA . ALA C 1 55 ? 93.636 -85.062 42.781 1.00 62.54 55 ALA C CA 1
ATOM 5867 C C . ALA C 1 55 ? 94.441 -85.044 44.073 1.00 61.32 55 ALA C C 1
ATOM 5868 O O . ALA C 1 55 ? 95.616 -84.725 44.042 1.00 58.23 55 ALA C O 1
ATOM 5870 N N . VAL C 1 56 ? 93.824 -85.490 45.153 1.00 65.59 56 VAL C N 1
ATOM 5871 C CA . VAL C 1 56 ? 94.492 -85.639 46.471 1.00 67.85 56 VAL C CA 1
ATOM 5872 C C . VAL C 1 56 ? 95.025 -87.074 46.537 1.00 63.91 56 VAL C C 1
ATOM 5873 O O . VAL C 1 56 ? 94.224 -87.993 46.460 1.00 58.04 56 VAL C O 1
ATOM 5877 N N . ILE C 1 57 ? 96.344 -87.257 46.643 1.00 73.11 57 ILE C N 1
ATOM 5878 C CA . ILE C 1 57 ? 96.954 -88.600 46.882 1.00 73.65 57 ILE C CA 1
ATOM 5879 C C . ILE C 1 57 ? 96.784 -88.927 48.369 1.00 71.17 57 ILE C C 1
ATOM 5880 O O . ILE C 1 57 ? 97.338 -88.195 49.187 1.00 79.74 57 ILE C O 1
ATOM 5885 N N . VAL C 1 58 ? 96.017 -89.963 48.694 1.00 67.11 58 VAL C N 1
ATOM 5886 C CA . VAL C 1 58 ? 95.856 -90.471 50.085 1.00 67.54 58 VAL C CA 1
ATOM 5887 C C . VAL C 1 58 ? 96.788 -91.672 50.267 1.00 76.25 58 VAL C C 1
ATOM 5888 O O . VAL C 1 58 ? 97.008 -92.405 49.288 1.00 72.12 58 VAL C O 1
ATOM 5892 N N . THR C 1 59 ? 97.304 -91.841 51.491 1.00 83.92 59 THR C N 1
ATOM 5893 C CA . THR C 1 59 ? 98.298 -92.866 51.905 1.00 78.25 59 THR C CA 1
ATOM 5894 C C . THR C 1 59 ? 97.648 -94.244 52.001 1.00 76.84 59 THR C C 1
ATOM 5895 O O . THR C 1 59 ? 98.380 -95.227 51.790 1.00 82.04 59 THR C O 1
ATOM 5899 N N . LYS C 1 60 ? 96.348 -94.325 52.306 1.00 77.83 60 LYS C N 1
ATOM 5900 C CA . LYS C 1 60 ? 95.707 -95.610 52.704 1.00 86.29 60 LYS C CA 1
ATOM 5901 C C . LYS C 1 60 ? 94.474 -95.927 51.844 1.00 79.26 60 LYS C C 1
ATOM 5902 O O . LYS C 1 60 ? 93.673 -95.014 51.509 1.00 67.94 60 LYS C O 1
ATOM 5908 N N . ALA C 1 61 ? 94.334 -97.222 51.558 1.00 76.04 61 ALA C N 1
ATOM 5909 C CA . ALA C 1 61 ? 93.263 -97.840 50.755 1.00 73.75 61 ALA C CA 1
ATOM 5910 C C . ALA C 1 61 ? 91.901 -97.383 51.279 1.00 77.44 61 ALA C C 1
ATOM 5911 O O . ALA C 1 61 ? 91.048 -97.050 50.446 1.00 87.69 61 ALA C O 1
ATOM 5913 N N . GLU C 1 62 ? 91.713 -97.358 52.600 1.00 88.78 62 GLU C N 1
ATOM 5914 C CA . GLU C 1 62 ? 90.427 -96.975 53.261 1.00 94.24 62 GLU C CA 1
ATOM 5915 C C . GLU C 1 62 ? 90.075 -95.503 52.962 1.00 86.50 62 GLU C C 1
ATOM 5916 O O . GLU C 1 62 ? 88.864 -95.212 52.917 1.00 91.06 62 GLU C O 1
ATOM 5922 N N . ASP C 1 63 ? 91.069 -94.618 52.756 1.00 84.65 63 ASP C N 1
ATOM 5923 C CA . ASP C 1 63 ? 90.885 -93.155 52.506 1.00 83.49 63 ASP C CA 1
ATOM 5924 C C . ASP C 1 63 ? 90.332 -92.896 51.087 1.00 86.01 63 ASP C C 1
ATOM 5925 O O . ASP C 1 63 ? 89.730 -91.815 50.898 1.00 77.83 63 ASP C O 1
ATOM 5930 N N . ALA C 1 64 ? 90.557 -93.828 50.140 1.00 76.20 64 ALA C N 1
ATOM 5931 C CA . ALA C 1 64 ? 90.031 -93.848 48.750 1.00 77.96 64 ALA C CA 1
ATOM 5932 C C . ALA C 1 64 ? 88.634 -94.480 48.705 1.00 76.03 64 ALA C C 1
ATOM 5933 O O . ALA C 1 64 ? 87.735 -93.916 48.047 1.00 74.70 64 ALA C O 1
ATOM 5935 N N . TRP C 1 65 ? 88.496 -95.653 49.330 1.00 73.79 65 TRP C N 1
ATOM 5936 C CA . TRP C 1 65 ? 87.215 -96.364 49.586 1.00 69.33 65 TRP C CA 1
ATOM 5937 C C . TRP C 1 65 ? 86.263 -95.465 50.391 1.00 63.33 65 TRP C C 1
ATOM 5938 O O . TRP C 1 65 ? 85.052 -95.635 50.232 1.00 60.98 65 TRP C O 1
ATOM 5949 N N . ALA C 1 66 ? 86.784 -94.544 51.212 1.00 64.65 66 ALA C N 1
ATOM 5950 C CA . ALA C 1 66 ? 85.993 -93.589 52.031 1.00 70.67 66 ALA C CA 1
ATOM 5951 C C . ALA C 1 66 ? 84.976 -92.855 51.149 1.00 78.39 66 ALA C C 1
ATOM 5952 O O . ALA C 1 66 ? 83.833 -92.703 51.602 1.00 80.83 66 ALA C O 1
ATOM 5954 N N . ALA C 1 67 ? 85.389 -92.436 49.941 1.00 83.03 67 ALA C N 1
ATOM 5955 C CA . ALA C 1 67 ? 84.655 -91.537 49.009 1.00 74.52 67 ALA C CA 1
ATOM 5956 C C . ALA C 1 67 ? 83.302 -92.135 48.606 1.00 67.07 67 ALA C C 1
ATOM 5957 O O . ALA C 1 67 ? 83.155 -93.376 48.619 1.00 71.01 67 ALA C O 1
ATOM 5959 N N . GLU C 1 68 ? 82.361 -91.271 48.221 1.00 66.86 68 GLU C N 1
ATOM 5960 C CA . GLU C 1 68 ? 80.944 -91.642 47.944 1.00 72.45 68 GLU C CA 1
ATOM 5961 C C . GLU C 1 68 ? 80.862 -92.636 46.785 1.00 73.68 68 GLU C C 1
ATOM 5962 O O . GLU C 1 68 ? 80.001 -93.538 46.861 1.00 80.43 68 GLU C O 1
ATOM 5968 N N . MET C 1 69 ? 81.704 -92.432 45.758 1.00 81.17 69 MET C N 1
ATOM 5969 C CA . MET C 1 69 ? 81.890 -93.322 44.574 1.00 72.58 69 MET C CA 1
ATOM 5970 C C . MET C 1 69 ? 83.329 -93.853 44.559 1.00 70.37 69 MET C C 1
ATOM 5971 O O . MET C 1 69 ? 84.300 -93.033 44.573 1.00 63.66 69 MET C O 1
ATOM 5976 N N . VAL C 1 70 ? 83.447 -95.182 44.538 1.00 68.88 70 VAL C N 1
ATOM 5977 C CA . VAL C 1 70 ? 84.716 -95.927 44.305 1.00 73.04 70 VAL C CA 1
ATOM 5978 C C . VAL C 1 70 ? 84.738 -96.335 42.824 1.00 69.73 70 VAL C C 1
ATOM 5979 O O . VAL C 1 70 ? 83.798 -97.047 42.401 1.00 61.65 70 VAL C O 1
ATOM 5983 N N . LEU C 1 71 ? 85.721 -95.829 42.061 1.00 70.57 71 LEU C N 1
ATOM 5984 C CA . LEU C 1 71 ? 86.059 -96.299 40.688 1.00 69.04 71 LEU C CA 1
ATOM 5985 C C . LEU C 1 71 ? 87.159 -97.367 40.815 1.00 62.65 71 LEU C C 1
ATOM 5986 O O . LEU C 1 71 ? 88.226 -97.059 41.404 1.00 55.38 71 LEU C O 1
ATOM 5991 N N . LYS C 1 72 ? 86.907 -98.565 40.281 1.00 58.39 72 LYS C N 1
ATOM 5992 C CA . LYS C 1 72 ? 87.902 -99.670 40.193 1.00 66.54 72 LYS C CA 1
ATOM 5993 C C . LYS C 1 72 ? 87.830 -100.338 38.797 1.00 60.10 72 LYS C C 1
ATOM 5994 O O . LYS C 1 72 ? 86.951 -100.015 38.013 1.00 55.91 72 LYS C O 1
ATOM 6000 N N . VAL C 1 73 ? 88.771 -101.227 38.507 1.00 57.88 73 VAL C N 1
ATOM 6001 C CA . VAL C 1 73 ? 88.845 -102.073 37.281 1.00 58.62 73 VAL C CA 1
ATOM 6002 C C . VAL C 1 73 ? 88.285 -103.469 37.601 1.00 56.73 73 VAL C C 1
ATOM 6003 O O . VAL C 1 73 ? 87.313 -103.900 36.934 1.00 52.25 73 VAL C O 1
ATOM 6007 N N . LYS C 1 74 ? 88.832 -104.108 38.641 1.00 58.81 74 LYS C N 1
ATOM 6008 C CA . LYS C 1 74 ? 88.502 -105.503 39.049 1.00 64.56 74 LYS C CA 1
ATOM 6009 C C . LYS C 1 74 ? 87.419 -105.570 40.145 1.00 60.32 74 LYS C C 1
ATOM 6010 O O . LYS C 1 74 ? 87.081 -104.532 40.735 1.00 50.35 74 LYS C O 1
ATOM 6016 N N . GLU C 1 75 ? 86.878 -106.780 40.329 1.00 65.11 75 GLU C N 1
ATOM 6017 C CA . GLU C 1 75 ? 86.008 -107.259 41.446 1.00 67.91 75 GLU C CA 1
ATOM 6018 C C . GLU C 1 75 ? 86.696 -106.914 42.770 1.00 64.28 75 GLU C C 1
ATOM 6019 O O . GLU C 1 75 ? 87.917 -107.063 42.865 1.00 62.83 75 GLU C O 1
ATOM 6025 N N . PRO C 1 76 ? 85.986 -106.344 43.788 1.00 74.38 76 PRO C N 1
ATOM 6026 C CA . PRO C 1 76 ? 86.471 -106.349 45.177 1.00 73.12 76 PRO C CA 1
ATOM 6027 C C . PRO C 1 76 ? 86.671 -107.789 45.673 1.00 63.35 76 PRO C C 1
ATOM 6028 O O . PRO C 1 76 ? 85.812 -108.591 45.392 1.00 66.76 76 PRO C O 1
ATOM 6032 N N . LEU C 1 77 ? 87.800 -108.092 46.324 1.00 69.06 77 LEU C N 1
ATOM 6033 C CA . LEU C 1 77 ? 88.155 -109.452 46.846 1.00 72.68 77 LEU C CA 1
ATOM 6034 C C . LEU C 1 77 ? 87.695 -109.592 48.316 1.00 74.45 77 LEU C C 1
ATOM 6035 O O . LEU C 1 77 ? 87.239 -108.592 48.905 1.00 66.87 77 LEU C O 1
ATOM 6040 N N . ALA C 1 78 ? 87.808 -110.785 48.908 1.00 84.18 78 ALA C N 1
ATOM 6041 C CA . ALA C 1 78 ? 87.496 -111.028 50.340 1.00 80.97 78 ALA C CA 1
ATOM 6042 C C . ALA C 1 78 ? 87.949 -109.811 51.156 1.00 71.96 78 ALA C C 1
ATOM 6043 O O . ALA C 1 78 ? 87.106 -109.141 51.766 1.00 71.63 78 ALA C O 1
ATOM 6045 N N . GLU C 1 79 ? 89.238 -109.501 51.085 1.00 67.80 79 GLU C N 1
ATOM 6046 C CA . GLU C 1 79 ? 89.933 -108.485 51.919 1.00 72.89 79 GLU C CA 1
ATOM 6047 C C . GLU C 1 79 ? 89.320 -107.082 51.778 1.00 76.88 79 GLU C C 1
ATOM 6048 O O . GLU C 1 79 ? 89.639 -106.219 52.627 1.00 80.82 79 GLU C O 1
ATOM 6054 N N . GLU C 1 80 ? 88.522 -106.838 50.735 1.00 83.35 80 GLU C N 1
ATOM 6055 C CA . GLU C 1 80 ? 87.979 -105.490 50.396 1.00 93.61 80 GLU C CA 1
ATOM 6056 C C . GLU C 1 80 ? 86.490 -105.386 50.760 1.00 94.35 80 GLU C C 1
ATOM 6057 O O . GLU C 1 80 ? 85.983 -104.240 50.755 1.00 95.71 80 GLU C O 1
ATOM 6063 N N . PHE C 1 81 ? 85.818 -106.492 51.082 1.00 90.01 81 PHE C N 1
ATOM 6064 C CA . PHE C 1 81 ? 84.361 -106.448 51.384 1.00 93.00 81 PHE C CA 1
ATOM 6065 C C . PHE C 1 81 ? 84.142 -105.533 52.581 1.00 87.04 81 PHE C C 1
ATOM 6066 O O . PHE C 1 81 ? 83.199 -104.757 52.634 1.00 88.75 81 PHE C O 1
ATOM 6074 N N . ARG C 1 82 ? 85.043 -105.652 53.532 1.00 86.83 82 ARG C N 1
ATOM 6075 C CA . ARG C 1 82 ? 85.031 -104.824 54.764 1.00 90.97 82 ARG C CA 1
ATOM 6076 C C . ARG C 1 82 ? 84.601 -103.382 54.448 1.00 96.21 82 ARG C C 1
ATOM 6077 O O . ARG C 1 82 ? 83.698 -102.888 55.157 1.00 96.52 82 ARG C O 1
ATOM 6085 N N . TYR C 1 83 ? 85.179 -102.748 53.414 1.00 92.38 83 TYR C N 1
ATOM 6086 C CA . TYR C 1 83 ? 85.099 -101.278 53.161 1.00 81.90 83 TYR C CA 1
ATOM 6087 C C . TYR C 1 83 ? 83.693 -100.845 52.708 1.00 75.14 83 TYR C C 1
ATOM 6088 O O . TYR C 1 83 ? 83.422 -99.625 52.707 1.00 78.19 83 TYR C O 1
ATOM 6097 N N . PHE C 1 84 ? 82.828 -101.787 52.324 1.00 68.58 84 PHE C N 1
ATOM 6098 C CA . PHE C 1 84 ? 81.439 -101.518 51.869 1.00 73.30 84 PHE C CA 1
ATOM 6099 C C . PHE C 1 84 ? 80.634 -100.829 52.979 1.00 79.62 84 PHE C C 1
ATOM 6100 O O . PHE C 1 84 ? 80.526 -101.434 54.063 1.00 77.59 84 PHE C O 1
ATOM 6108 N N . ARG C 1 85 ? 80.064 -99.646 52.694 1.00 84.61 85 ARG C N 1
ATOM 6109 C CA . ARG C 1 85 ? 79.165 -98.849 53.585 1.00 83.64 85 ARG C CA 1
ATOM 6110 C C . ARG C 1 85 ? 77.736 -98.891 53.034 1.00 85.46 85 ARG C C 1
ATOM 6111 O O . ARG C 1 85 ? 77.479 -99.513 52.008 1.00 85.62 85 ARG C O 1
ATOM 6119 N N . PRO C 1 86 ? 76.733 -98.244 53.671 1.00 98.47 86 PRO C N 1
ATOM 6120 C CA . PRO C 1 86 ? 75.421 -98.102 53.044 1.00 93.42 86 PRO C CA 1
ATOM 6121 C C . PRO C 1 86 ? 75.490 -96.905 52.085 1.00 91.67 86 PRO C C 1
ATOM 6122 O O . PRO C 1 86 ? 76.089 -95.903 52.453 1.00 83.62 86 PRO C O 1
ATOM 6126 N N . GLY C 1 87 ? 74.942 -97.048 50.874 1.00 92.64 87 GLY C N 1
ATOM 6127 C CA . GLY C 1 87 ? 74.919 -95.986 49.846 1.00 86.37 87 GLY C CA 1
ATOM 6128 C C . GLY C 1 87 ? 76.299 -95.653 49.286 1.00 80.51 87 GLY C C 1
ATOM 6129 O O . GLY C 1 87 ? 76.441 -94.564 48.693 1.00 78.18 87 GLY C O 1
ATOM 6130 N N . LEU C 1 88 ? 77.295 -96.532 49.453 1.00 79.89 88 LEU C N 1
ATOM 6131 C CA . LEU C 1 88 ? 78.561 -96.484 48.668 1.00 81.27 88 LEU C CA 1
ATOM 6132 C C . LEU C 1 88 ? 78.205 -96.742 47.201 1.00 81.56 88 LEU C C 1
ATOM 6133 O O . LEU C 1 88 ? 77.452 -97.724 46.966 1.00 76.17 88 LEU C O 1
ATOM 6138 N N . ILE C 1 89 ? 78.708 -95.908 46.273 1.00 81.49 89 ILE C N 1
ATOM 6139 C CA . ILE C 1 89 ? 78.652 -96.156 44.794 1.00 81.32 89 ILE C CA 1
ATOM 6140 C C . ILE C 1 89 ? 79.965 -96.857 44.387 1.00 72.71 89 ILE C C 1
ATOM 6141 O O . ILE C 1 89 ? 81.070 -96.252 44.563 1.00 56.56 89 ILE C O 1
ATOM 6146 N N . LEU C 1 90 ? 79.846 -98.072 43.845 1.00 64.27 90 LEU C N 1
ATOM 6147 C CA . LEU C 1 90 ? 81.027 -98.814 43.336 1.00 64.93 90 LEU C CA 1
ATOM 6148 C C . LEU C 1 90 ? 80.838 -99.001 41.828 1.00 64.91 90 LEU C C 1
ATOM 6149 O O . LEU C 1 90 ? 79.802 -99.562 41.432 1.00 58.22 90 LEU C O 1
ATOM 6154 N N . PHE C 1 91 ? 81.791 -98.517 41.026 1.00 68.54 91 PHE C N 1
ATOM 6155 C CA . PHE C 1 91 ? 81.712 -98.653 39.549 1.00 60.34 91 PHE C CA 1
ATOM 6156 C C . PHE C 1 91 ? 82.962 -99.390 39.060 1.00 53.57 91 PHE C C 1
ATOM 6157 O O . PHE C 1 91 ? 84.041 -98.773 39.023 1.00 50.04 91 PHE C O 1
ATOM 6165 N N . THR C 1 92 ? 82.805 -100.671 38.710 1.00 56.65 92 THR C N 1
ATOM 6166 C CA . THR C 1 92 ? 83.922 -101.527 38.223 1.00 56.20 92 THR C CA 1
ATOM 6167 C C . THR C 1 92 ? 83.385 -102.835 37.625 1.00 52.23 92 THR C C 1
ATOM 6168 O O . THR C 1 92 ? 82.187 -103.125 37.795 1.00 50.91 92 THR C O 1
ATOM 6172 N N . TYR C 1 93 ? 84.246 -103.579 36.923 1.00 67.12 93 TYR C N 1
ATOM 6173 C CA . TYR C 1 93 ? 83.890 -104.931 36.413 1.00 62.95 93 TYR C CA 1
ATOM 6174 C C . TYR C 1 93 ? 83.594 -105.821 37.619 1.00 64.97 93 TYR C C 1
ATOM 6175 O O . TYR C 1 93 ? 84.471 -105.957 38.488 1.00 63.53 93 TYR C O 1
ATOM 6184 N N . LEU C 1 94 ? 82.392 -106.385 37.658 1.00 66.32 94 LEU C N 1
ATOM 6185 C CA . LEU C 1 94 ? 81.811 -107.073 38.839 1.00 67.73 94 LEU C CA 1
ATOM 6186 C C . LEU C 1 94 ? 81.566 -108.555 38.517 1.00 70.88 94 LEU C C 1
ATOM 6187 O O . LEU C 1 94 ? 81.839 -109.362 39.412 1.00 85.72 94 LEU C O 1
ATOM 6192 N N . HIS C 1 95 ? 81.092 -108.885 37.299 1.00 72.43 95 HIS C N 1
ATOM 6193 C CA . HIS C 1 95 ? 80.652 -110.238 36.842 1.00 69.87 95 HIS C CA 1
ATOM 6194 C C . HIS C 1 95 ? 80.097 -111.009 38.052 1.00 76.37 95 HIS C C 1
ATOM 6195 O O . HIS C 1 95 ? 80.700 -112.035 38.449 1.00 74.07 95 HIS C O 1
ATOM 6202 N N . LEU C 1 96 ? 79.022 -110.517 38.656 1.00 81.45 96 LEU C N 1
ATOM 6203 C CA . LEU C 1 96 ? 78.478 -111.090 39.917 1.00 77.33 96 LEU C CA 1
ATOM 6204 C C . LEU C 1 96 ? 78.028 -112.550 39.751 1.00 80.75 96 LEU C C 1
ATOM 6205 O O . LEU C 1 96 ? 78.096 -113.284 40.737 1.00 76.11 96 LEU C O 1
ATOM 6210 N N . ALA C 1 97 ? 77.622 -112.924 38.536 1.00 81.79 97 ALA C N 1
ATOM 6211 C CA . ALA C 1 97 ? 77.020 -114.221 38.121 1.00 81.13 97 ALA C CA 1
ATOM 6212 C C . ALA C 1 97 ? 77.744 -115.447 38.711 1.00 86.41 97 ALA C C 1
ATOM 6213 O O . ALA C 1 97 ? 77.043 -116.447 38.983 1.00 98.89 97 ALA C O 1
ATOM 6215 N N . ALA C 1 98 ? 79.074 -115.410 38.864 1.00 85.99 98 ALA C N 1
ATOM 6216 C CA . ALA C 1 98 ? 79.888 -116.499 39.461 1.00 85.00 98 ALA C CA 1
ATOM 6217 C C . ALA C 1 98 ? 80.838 -115.901 40.499 1.00 85.13 98 ALA C C 1
ATOM 6218 O O . ALA C 1 98 ? 82.050 -116.164 40.400 1.00 68.64 98 ALA C O 1
ATOM 6220 N N . ALA C 1 99 ? 80.277 -115.111 41.429 1.00 93.22 99 ALA C N 1
ATOM 6221 C CA . ALA C 1 99 ? 80.960 -114.421 42.555 1.00 98.03 99 ALA C CA 1
ATOM 6222 C C . ALA C 1 99 ? 79.958 -114.159 43.700 1.00 103.70 99 ALA C C 1
ATOM 6223 O O . ALA C 1 99 ? 79.507 -112.993 43.875 1.00 99.82 99 ALA C O 1
ATOM 6225 N N . GLU C 1 100 ? 79.653 -115.206 44.479 1.00 101.01 100 GLU C N 1
ATOM 6226 C CA . GLU C 1 100 ? 78.526 -115.260 45.455 1.00 89.49 100 GLU C CA 1
ATOM 6227 C C . GLU C 1 100 ? 78.902 -114.495 46.739 1.00 87.14 100 GLU C C 1
ATOM 6228 O O . GLU C 1 100 ? 78.030 -113.761 47.239 1.00 89.64 100 GLU C O 1
ATOM 6234 N N . ALA C 1 101 ? 80.143 -114.622 47.239 1.00 83.92 101 ALA C N 1
ATOM 6235 C CA . ALA C 1 101 ? 80.675 -113.892 48.425 1.00 90.83 101 ALA C CA 1
ATOM 6236 C C . ALA C 1 101 ? 80.676 -112.376 48.156 1.00 98.30 101 ALA C C 1
ATOM 6237 O O . ALA C 1 101 ? 80.541 -111.562 49.119 1.00 94.33 101 ALA C O 1
ATOM 6239 N N . LEU C 1 102 ? 80.849 -111.995 46.890 1.00 96.34 102 LEU C N 1
ATOM 6240 C CA . LEU C 1 102 ? 80.834 -110.574 46.481 1.00 97.00 102 LEU C CA 1
ATOM 6241 C C . LEU C 1 102 ? 79.379 -110.075 46.520 1.00 103.16 102 LEU C C 1
ATOM 6242 O O . LEU C 1 102 ? 79.147 -108.997 47.121 1.00 93.97 102 LEU C O 1
ATOM 6247 N N . THR C 1 103 ? 78.436 -110.852 45.964 1.00 102.11 103 THR C N 1
ATOM 6248 C CA . THR C 1 103 ? 77.010 -110.464 45.746 1.00 104.57 103 THR C CA 1
ATOM 6249 C C . THR C 1 103 ? 76.236 -110.328 47.069 1.00 118.07 103 THR C C 1
ATOM 6250 O O . THR C 1 103 ? 75.459 -109.358 47.171 1.00 129.89 103 THR C O 1
ATOM 6254 N N . LYS C 1 104 ? 76.380 -111.285 48.003 1.00 117.64 104 LYS C N 1
ATOM 6255 C CA . LYS C 1 104 ? 75.787 -111.234 49.373 1.00 102.62 104 LYS C CA 1
ATOM 6256 C C . LYS C 1 104 ? 76.263 -109.958 50.083 1.00 97.40 104 LYS C C 1
ATOM 6257 O O . LYS C 1 104 ? 75.414 -109.244 50.661 1.00 96.48 104 LYS C O 1
ATOM 6263 N N . ALA C 1 105 ? 77.575 -109.692 50.037 1.00 79.57 105 ALA C N 1
ATOM 6264 C CA . ALA C 1 105 ? 78.248 -108.588 50.756 1.00 77.12 105 ALA C CA 1
ATOM 6265 C C . ALA C 1 105 ? 77.740 -107.217 50.272 1.00 85.99 105 ALA C C 1
ATOM 6266 O O . ALA C 1 105 ? 77.668 -106.314 51.131 1.00 76.93 105 ALA C O 1
ATOM 6268 N N . LEU C 1 106 ? 77.424 -107.055 48.970 1.00 92.50 106 LEU C N 1
ATOM 6269 C CA . LEU C 1 106 ? 76.920 -105.789 48.335 1.00 89.31 106 LEU C CA 1
ATOM 6270 C C . LEU C 1 106 ? 75.409 -105.657 48.576 1.00 84.53 106 LEU C C 1
ATOM 6271 O O . LEU C 1 106 ? 74.864 -104.521 48.519 1.00 78.93 106 LEU C O 1
ATOM 6276 N N . VAL C 1 107 ? 74.753 -106.808 48.710 1.00 84.82 107 VAL C N 1
ATOM 6277 C CA . VAL C 1 107 ? 73.336 -106.954 49.137 1.00 86.54 107 VAL C CA 1
ATOM 6278 C C . VAL C 1 107 ? 73.276 -106.492 50.594 1.00 88.43 107 VAL C C 1
ATOM 6279 O O . VAL C 1 107 ? 72.646 -105.459 50.880 1.00 102.60 107 VAL C O 1
ATOM 6283 N N . GLU C 1 108 ? 73.999 -107.197 51.458 1.00 89.99 108 GLU C N 1
ATOM 6284 C CA . GLU C 1 108 ? 73.971 -107.019 52.929 1.00 92.01 108 GLU C CA 1
ATOM 6285 C C . GLU C 1 108 ? 74.400 -105.584 53.292 1.00 95.78 108 GLU C C 1
ATOM 6286 O O . GLU C 1 108 ? 73.647 -104.949 54.056 1.00 105.40 108 GLU C O 1
ATOM 6292 N N . GLN C 1 109 ? 75.505 -105.057 52.738 1.00 90.17 109 GLN C N 1
ATOM 6293 C CA . GLN C 1 109 ? 76.080 -103.726 53.115 1.00 88.10 109 GLN C CA 1
ATOM 6294 C C . GLN C 1 109 ? 75.400 -102.563 52.362 1.00 88.42 109 GLN C C 1
ATOM 6295 O O . GLN C 1 109 ? 75.847 -101.400 52.561 1.00 83.12 109 GLN C O 1
ATOM 6301 N N . LYS C 1 110 ? 74.371 -102.842 51.545 1.00 85.47 110 LYS C N 1
ATOM 6302 C CA . LYS C 1 110 ? 73.531 -101.820 50.855 1.00 100.79 110 LYS C CA 1
ATOM 6303 C C . LYS C 1 110 ? 74.411 -100.931 49.953 1.00 101.47 110 LYS C C 1
ATOM 6304 O O . LYS C 1 110 ? 74.112 -99.719 49.819 1.00 99.69 110 LYS C O 1
ATOM 6310 N N . VAL C 1 111 ? 75.461 -101.492 49.345 1.00 93.41 111 VAL C N 1
ATOM 6311 C CA . VAL C 1 111 ? 76.274 -100.778 48.318 1.00 91.72 111 VAL C CA 1
ATOM 6312 C C . VAL C 1 111 ? 75.442 -100.735 47.032 1.00 85.28 111 VAL C C 1
ATOM 6313 O O . VAL C 1 111 ? 74.726 -101.726 46.736 1.00 73.38 111 VAL C O 1
ATOM 6317 N N . VAL C 1 112 ? 75.513 -99.600 46.334 1.00 83.57 112 VAL C N 1
ATOM 6318 C CA . VAL C 1 112 ? 75.100 -99.447 44.907 1.00 90.88 112 VAL C CA 1
ATOM 6319 C C . VAL C 1 112 ? 76.257 -99.975 44.036 1.00 91.46 112 VAL C C 1
ATOM 6320 O O . VAL C 1 112 ? 77.239 -99.208 43.806 1.00 85.43 112 VAL C O 1
ATOM 6324 N N . GLY C 1 113 ? 76.182 -101.249 43.628 1.00 76.83 113 GLY C N 1
ATOM 6325 C CA . GLY C 1 113 ? 77.182 -101.911 42.770 1.00 74.46 113 GLY C CA 1
ATOM 6326 C C . GLY C 1 113 ? 76.836 -101.708 41.306 1.00 73.38 113 GLY C C 1
ATOM 6327 O O . GLY C 1 113 ? 75.819 -102.299 40.883 1.00 65.83 113 GLY C O 1
ATOM 6328 N N . ILE C 1 114 ? 77.612 -100.870 40.589 1.00 72.81 114 ILE C N 1
ATOM 6329 C CA . ILE C 1 114 ? 77.434 -100.536 39.135 1.00 74.35 114 ILE C CA 1
ATOM 6330 C C . ILE C 1 114 ? 78.564 -101.217 38.319 1.00 74.79 114 ILE C C 1
ATOM 6331 O O . ILE C 1 114 ? 79.785 -100.945 38.550 1.00 67.19 114 ILE C O 1
ATOM 6336 N N . ALA C 1 115 ? 78.167 -102.102 37.397 1.00 65.83 115 ALA C N 1
ATOM 6337 C CA . ALA C 1 115 ? 79.055 -103.030 36.658 1.00 61.59 115 ALA C CA 1
ATOM 6338 C C . ALA C 1 115 ? 79.377 -102.458 35.271 1.00 57.37 115 ALA C C 1
ATOM 6339 O O . ALA C 1 115 ? 78.471 -102.079 34.524 1.00 51.79 115 ALA C O 1
ATOM 6341 N N . TYR C 1 116 ? 80.656 -102.400 34.942 1.00 60.44 116 TYR C N 1
ATOM 6342 C CA . TYR C 1 116 ? 81.158 -102.004 33.602 1.00 54.83 116 TYR C CA 1
ATOM 6343 C C . TYR C 1 116 ? 80.481 -102.849 32.515 1.00 51.99 116 TYR C C 1
ATOM 6344 O O . TYR C 1 116 ? 79.971 -102.239 31.540 1.00 48.67 116 TYR C O 1
ATOM 6353 N N . GLU C 1 117 ? 80.439 -104.179 32.703 1.00 57.22 117 GLU C N 1
ATOM 6354 C CA . GLU C 1 117 ? 80.095 -105.196 31.669 1.00 60.03 117 GLU C CA 1
ATOM 6355 C C . GLU C 1 117 ? 78.581 -105.285 31.397 1.00 63.86 117 GLU C C 1
ATOM 6356 O O . GLU C 1 117 ? 78.226 -105.986 30.433 1.00 74.09 117 GLU C O 1
ATOM 6362 N N . THR C 1 118 ? 77.714 -104.624 32.175 1.00 61.83 118 THR C N 1
ATOM 6363 C CA . THR C 1 118 ? 76.235 -104.603 31.936 1.00 68.53 118 THR C CA 1
ATOM 6364 C C . THR C 1 118 ? 75.750 -103.217 31.448 1.00 69.42 118 THR C C 1
ATOM 6365 O O . THR C 1 118 ? 74.543 -103.138 31.080 1.00 78.27 118 THR C O 1
ATOM 6369 N N . VAL C 1 119 ? 76.592 -102.168 31.420 1.00 64.89 119 VAL C N 1
ATOM 6370 C CA . VAL C 1 119 ? 76.227 -100.887 30.724 1.00 67.85 119 VAL C CA 1
ATOM 6371 C C . VAL C 1 119 ? 76.045 -101.238 29.239 1.00 61.84 119 VAL C C 1
ATOM 6372 O O . VAL C 1 119 ? 76.880 -101.996 28.703 1.00 54.83 119 VAL C O 1
ATOM 6376 N N . GLN C 1 120 ? 74.921 -100.826 28.648 1.00 61.60 120 GLN C N 1
ATOM 6377 C CA . GLN C 1 120 ? 74.465 -101.350 27.330 1.00 71.44 120 GLN C CA 1
ATOM 6378 C C . GLN C 1 120 ? 73.566 -100.331 26.615 1.00 70.08 120 GLN C C 1
ATOM 6379 O O . GLN C 1 120 ? 72.559 -99.884 27.204 1.00 68.78 120 GLN C O 1
ATOM 6385 N N . LEU C 1 121 ? 73.924 -100.036 25.362 1.00 73.12 121 LEU C N 1
ATOM 6386 C CA . LEU C 1 121 ? 73.229 -99.084 24.457 1.00 72.36 121 LEU C CA 1
ATOM 6387 C C . LEU C 1 121 ? 72.010 -99.786 23.849 1.00 72.38 121 LEU C C 1
ATOM 6388 O O . LEU C 1 121 ? 71.991 -101.055 23.834 1.00 66.41 121 LEU C O 1
ATOM 6393 N N . ALA C 1 122 ? 71.071 -98.985 23.324 1.00 71.97 122 ALA C N 1
ATOM 6394 C CA . ALA C 1 122 ? 69.806 -99.440 22.698 1.00 71.04 122 ALA C CA 1
ATOM 6395 C C . ALA C 1 122 ? 70.087 -100.464 21.575 1.00 69.98 122 ALA C C 1
ATOM 6396 O O . ALA C 1 122 ? 69.281 -101.387 21.433 1.00 70.27 122 ALA C O 1
ATOM 6398 N N . ASN C 1 123 ? 71.202 -100.371 20.830 1.00 65.57 123 ASN C N 1
ATOM 6399 C CA . ASN C 1 123 ? 71.534 -101.368 19.771 1.00 61.31 123 ASN C CA 1
ATOM 6400 C C . ASN C 1 123 ? 72.103 -102.635 20.426 1.00 57.30 123 ASN C C 1
ATOM 6401 O O . ASN C 1 123 ? 72.509 -103.560 19.681 1.00 53.30 123 ASN C O 1
ATOM 6406 N N . GLY C 1 124 ? 72.114 -102.689 21.762 1.00 48.37 124 GLY C N 1
ATOM 6407 C CA . GLY C 1 124 ? 72.483 -103.901 22.518 1.00 58.82 124 GLY C CA 1
ATOM 6408 C C . GLY C 1 124 ? 73.991 -104.098 22.713 1.00 64.44 124 GLY C C 1
ATOM 6409 O O . GLY C 1 124 ? 74.349 -105.040 23.432 1.00 62.37 124 GLY C O 1
ATOM 6410 N N . SER C 1 125 ? 74.861 -103.264 22.127 1.00 66.20 125 SER C N 1
ATOM 6411 C CA . SER C 1 125 ? 76.341 -103.363 22.275 1.00 61.50 125 SER C CA 1
ATOM 6412 C C . SER C 1 125 ? 76.748 -102.934 23.693 1.00 68.54 125 SER C C 1
ATOM 6413 O O . SER C 1 125 ? 75.989 -102.161 24.341 1.00 67.26 125 SER C O 1
ATOM 6416 N N . LEU C 1 126 ? 77.904 -103.409 24.163 1.00 65.50 126 LEU C N 1
ATOM 6417 C CA . LEU C 1 126 ? 78.401 -103.116 25.531 1.00 64.08 126 LEU C CA 1
ATOM 6418 C C . LEU C 1 126 ? 79.619 -102.221 25.408 1.00 61.58 126 LEU C C 1
ATOM 6419 O O . LEU C 1 126 ? 80.755 -102.681 25.350 1.00 59.09 126 LEU C O 1
ATOM 6424 N N . PRO C 1 127 ? 79.412 -100.894 25.376 1.00 55.16 127 PRO C N 1
ATOM 6425 C CA . PRO C 1 127 ? 80.492 -99.982 25.032 1.00 59.57 127 PRO C CA 1
ATOM 6426 C C . PRO C 1 127 ? 81.693 -100.215 25.952 1.00 53.62 127 PRO C C 1
ATOM 6427 O O . PRO C 1 127 ? 82.758 -99.840 25.571 1.00 48.32 127 PRO C O 1
ATOM 6431 N N . LEU C 1 128 ? 81.473 -100.756 27.150 1.00 51.53 128 LEU C N 1
ATOM 6432 C CA . LEU C 1 128 ? 82.514 -100.739 28.206 1.00 54.97 128 LEU C CA 1
ATOM 6433 C C . LEU C 1 128 ? 83.318 -102.046 28.177 1.00 51.80 128 LEU C C 1
ATOM 6434 O O . LEU C 1 128 ? 84.319 -102.106 28.908 1.00 48.86 128 LEU C O 1
ATOM 6439 N N . LEU C 1 129 ? 82.964 -102.979 27.283 1.00 45.26 129 LEU C N 1
ATOM 6440 C CA . LEU C 1 129 ? 83.721 -104.217 26.981 1.00 45.95 129 LEU C CA 1
ATOM 6441 C C . LEU C 1 129 ? 84.483 -104.108 25.657 1.00 44.15 129 LEU C C 1
ATOM 6442 O O . LEU C 1 129 ? 85.578 -104.699 25.567 1.00 36.53 129 LEU C O 1
ATOM 6447 N N . THR C 1 130 ? 83.934 -103.405 24.666 1.00 40.63 130 THR C N 1
ATOM 6448 C CA . THR C 1 130 ? 84.503 -103.245 23.300 1.00 37.89 130 THR C CA 1
ATOM 6449 C C . THR C 1 130 ? 86.010 -102.944 23.366 1.00 32.03 130 THR C C 1
ATOM 6450 O O . THR C 1 130 ? 86.799 -103.578 22.666 1.00 35.30 130 THR C O 1
ATOM 6454 N N . PRO C 1 131 ? 86.470 -101.959 24.172 1.00 31.95 131 PRO C N 1
ATOM 6455 C CA . PRO C 1 131 ? 87.888 -101.592 24.202 1.00 37.46 131 PRO C CA 1
ATOM 6456 C C . PRO C 1 131 ? 88.820 -102.754 24.598 1.00 35.16 131 PRO C C 1
ATOM 6457 O O . PRO C 1 131 ? 89.915 -102.916 24.070 1.00 36.17 131 PRO C O 1
ATOM 6461 N N . MET C 1 132 ? 88.356 -103.593 25.498 1.00 33.11 132 MET C N 1
ATOM 6462 C CA . MET C 1 132 ? 89.157 -104.743 25.942 1.00 32.04 132 MET C CA 1
ATOM 6463 C C . MET C 1 132 ? 89.140 -105.770 24.816 1.00 33.06 132 MET C C 1
ATOM 6464 O O . MET C 1 132 ? 90.214 -106.369 24.582 1.00 33.95 132 MET C O 1
ATOM 6469 N N . SER C 1 133 ? 88.057 -105.912 24.040 1.00 29.97 133 SER C N 1
ATOM 6470 C CA . SER C 1 133 ? 88.125 -106.819 22.865 1.00 31.21 133 SER C CA 1
ATOM 6471 C C . SER C 1 133 ? 89.104 -106.242 21.849 1.00 26.55 133 SER C C 1
ATOM 6472 O O . SER C 1 133 ? 89.694 -107.000 21.121 1.00 29.44 133 SER C O 1
ATOM 6475 N N . GLU C 1 134 ? 89.163 -104.930 21.698 1.00 30.78 134 GLU C N 1
ATOM 6476 C CA . GLU C 1 134 ? 90.091 -104.318 20.714 1.00 31.55 134 GLU C CA 1
ATOM 6477 C C . GLU C 1 134 ? 91.534 -104.656 21.133 1.00 29.92 134 GLU C C 1
ATOM 6478 O O . GLU C 1 134 ? 92.348 -105.112 20.281 1.00 28.50 134 GLU C O 1
ATOM 6484 N N . VAL C 1 135 ? 91.862 -104.395 22.392 1.00 29.75 135 VAL C N 1
ATOM 6485 C CA . VAL C 1 135 ? 93.228 -104.685 22.922 1.00 29.26 135 VAL C CA 1
ATOM 6486 C C . VAL C 1 135 ? 93.524 -106.179 22.763 1.00 30.49 135 VAL C C 1
ATOM 6487 O O . VAL C 1 135 ? 94.572 -106.532 22.172 1.00 29.17 135 VAL C O 1
ATOM 6491 N N . ALA C 1 136 ? 92.616 -107.056 23.186 1.00 29.60 136 ALA C N 1
ATOM 6492 C CA . ALA C 1 136 ? 92.860 -108.506 23.074 1.00 31.08 136 ALA C CA 1
ATOM 6493 C C . ALA C 1 136 ? 93.069 -108.902 21.607 1.00 30.54 136 ALA C C 1
ATOM 6494 O O . ALA C 1 136 ? 93.986 -109.713 21.331 1.00 30.31 136 ALA C O 1
ATOM 6496 N N . GLY C 1 137 ? 92.280 -108.350 20.669 1.00 28.79 137 GLY C N 1
ATOM 6497 C CA . GLY C 1 137 ? 92.471 -108.668 19.234 1.00 27.28 137 GLY C CA 1
ATOM 6498 C C . GLY C 1 137 ? 93.856 -108.297 18.727 1.00 25.42 137 GLY C C 1
ATOM 6499 O O . GLY C 1 137 ? 94.529 -109.130 18.036 1.00 24.25 137 GLY C O 1
ATOM 6500 N N . ARG C 1 138 ? 94.272 -107.075 19.013 1.00 27.00 138 ARG C N 1
ATOM 6501 C CA . ARG C 1 138 ? 95.615 -106.587 18.585 1.00 30.76 138 ARG C CA 1
ATOM 6502 C C . ARG C 1 138 ? 96.717 -107.451 19.222 1.00 30.61 138 ARG C C 1
ATOM 6503 O O . ARG C 1 138 ? 97.671 -107.791 18.501 1.00 31.10 138 ARG C O 1
ATOM 6511 N N . MET C 1 139 ? 96.562 -107.834 20.499 1.00 31.64 139 MET C N 1
ATOM 6512 C CA . MET C 1 139 ? 97.531 -108.709 21.229 1.00 33.64 139 MET C CA 1
ATOM 6513 C C . MET C 1 139 ? 97.589 -110.109 20.619 1.00 36.71 139 MET C C 1
ATOM 6514 O O . MET C 1 139 ? 98.697 -110.715 20.636 1.00 34.21 139 MET C O 1
ATOM 6519 N N . SER C 1 140 ? 96.450 -110.625 20.143 1.00 29.30 140 SER C N 1
ATOM 6520 C CA . SER C 1 140 ? 96.287 -112.051 19.765 1.00 29.18 140 SER C CA 1
ATOM 6521 C C . SER C 1 140 ? 97.372 -112.454 18.760 1.00 29.54 140 SER C C 1
ATOM 6522 O O . SER C 1 140 ? 97.980 -113.541 18.950 1.00 29.79 140 SER C O 1
ATOM 6525 N N . VAL C 1 141 ? 97.609 -111.626 17.736 1.00 30.21 141 VAL C N 1
ATOM 6526 C CA . VAL C 1 141 ? 98.542 -111.954 16.617 1.00 31.14 141 VAL C CA 1
ATOM 6527 C C . VAL C 1 141 ? 99.998 -111.670 17.026 1.00 28.19 141 VAL C C 1
ATOM 6528 O O . VAL C 1 141 ? 100.887 -112.370 16.557 1.00 27.83 141 VAL C O 1
ATOM 6532 N N . GLN C 1 142 ? 100.241 -110.674 17.862 1.00 31.52 142 GLN C N 1
ATOM 6533 C CA . GLN C 1 142 ? 101.579 -110.380 18.454 1.00 32.38 142 GLN C CA 1
ATOM 6534 C C . GLN C 1 142 ? 102.055 -111.600 19.271 1.00 31.11 142 GLN C C 1
ATOM 6535 O O . GLN C 1 142 ? 103.173 -112.120 19.052 1.00 28.22 142 GLN C O 1
ATOM 6541 N N . VAL C 1 143 ? 101.164 -112.119 20.114 1.00 28.55 143 VAL C N 1
ATOM 6542 C CA . VAL C 1 143 ? 101.390 -113.353 20.898 1.00 29.95 143 VAL C CA 1
ATOM 6543 C C . VAL C 1 143 ? 101.600 -114.536 19.942 1.00 32.85 143 VAL C C 1
ATOM 6544 O O . VAL C 1 143 ? 102.584 -115.332 20.138 1.00 26.78 143 VAL C O 1
ATOM 6548 N N . GLY C 1 144 ? 100.736 -114.667 18.928 1.00 30.40 144 GLY C N 1
ATOM 6549 C CA . GLY C 1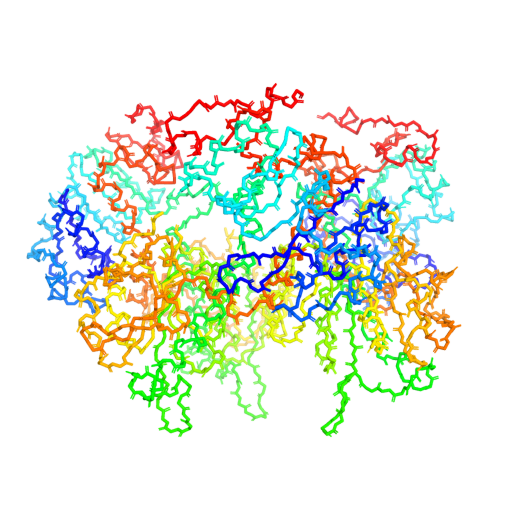 144 ? 100.872 -115.743 17.926 1.00 29.85 144 GLY C CA 1
ATOM 6550 C C . GLY C 1 144 ? 102.249 -115.753 17.279 1.00 29.61 144 GLY C C 1
ATOM 6551 O O . GLY C 1 144 ? 102.845 -116.835 17.139 1.00 28.56 144 GLY C O 1
ATOM 6552 N N . ALA C 1 145 ? 102.728 -114.589 16.856 1.00 29.22 145 ALA C N 1
ATOM 6553 C CA . ALA C 1 145 ? 104.053 -114.430 16.225 1.00 29.63 145 ALA C CA 1
ATOM 6554 C C . ALA C 1 145 ? 105.149 -114.864 17.228 1.00 30.10 145 ALA C C 1
ATOM 6555 O O . ALA C 1 145 ? 106.054 -115.600 16.795 1.00 30.57 145 ALA C O 1
ATOM 6557 N N . GLN C 1 146 ? 105.023 -114.500 18.507 1.00 30.81 146 GLN C N 1
ATOM 6558 C CA . GLN C 1 146 ? 106.050 -114.875 19.516 1.00 32.36 146 GLN C CA 1
ATOM 6559 C C . GLN C 1 146 ? 106.136 -116.400 19.644 1.00 30.32 146 GLN C C 1
ATOM 6560 O O . GLN C 1 146 ? 107.257 -116.927 19.631 1.00 27.55 146 GLN C O 1
ATOM 6566 N N . PHE C 1 147 ? 104.986 -117.077 19.702 1.00 29.72 147 PHE C N 1
ATOM 6567 C CA . PHE C 1 147 ? 104.928 -118.555 19.870 1.00 29.47 147 PHE C CA 1
ATOM 6568 C C . PHE C 1 147 ? 105.346 -119.302 18.598 1.00 28.81 147 PHE C C 1
ATOM 6569 O O . PHE C 1 147 ? 105.676 -120.491 18.695 1.00 31.22 147 PHE C O 1
ATOM 6577 N N . LEU C 1 148 ? 105.310 -118.629 17.443 1.00 28.00 148 LEU C N 1
ATOM 6578 C CA . LEU C 1 148 ? 105.785 -119.212 16.157 1.00 29.10 148 LEU C CA 1
ATOM 6579 C C . LEU C 1 148 ? 107.319 -119.359 16.158 1.00 28.12 148 LEU C C 1
ATOM 6580 O O . LEU C 1 148 ? 107.824 -120.138 15.340 1.00 27.07 148 LEU C O 1
ATOM 6585 N N . GLU C 1 149 ? 108.029 -118.563 16.969 1.00 31.15 149 GLU C N 1
ATOM 6586 C CA . GLU C 1 149 ? 109.508 -118.643 17.115 1.00 31.45 149 GLU C CA 1
ATOM 6587 C C . GLU C 1 149 ? 109.864 -120.014 17.709 1.00 28.77 149 GLU C C 1
ATOM 6588 O O . GLU C 1 149 ? 109.171 -120.447 18.643 1.00 28.11 149 GLU C O 1
ATOM 6594 N N . LYS C 1 150 ? 110.963 -120.614 17.243 1.00 34.51 150 LYS C N 1
ATOM 6595 C CA . LYS C 1 150 ? 111.392 -121.980 17.656 1.00 36.08 150 LYS C CA 1
ATOM 6596 C C . LYS C 1 150 ? 111.650 -122.055 19.164 1.00 34.56 150 LYS C C 1
ATOM 6597 O O . LYS C 1 150 ? 111.236 -123.050 19.773 1.00 36.60 150 LYS C O 1
ATOM 6603 N N . PRO C 1 151 ? 112.244 -121.016 19.753 1.00 32.40 151 PRO C N 1
ATOM 6604 C CA . PRO C 1 151 ? 112.558 -121.026 21.188 1.00 36.87 151 PRO C CA 1
ATOM 6605 C C . PRO C 1 151 ? 111.318 -121.190 22.082 1.00 43.16 151 PRO C C 1
ATOM 6606 O O . PRO C 1 151 ? 111.440 -121.791 23.128 1.00 38.40 151 PRO C O 1
ATOM 6610 N N . HIS C 1 152 ? 110.183 -120.615 21.677 1.00 37.90 152 HIS C N 1
ATOM 6611 C CA . HIS C 1 152 ? 108.928 -120.689 22.473 1.00 33.49 152 HIS C CA 1
ATOM 6612 C C . HIS C 1 152 ? 108.138 -121.976 22.181 1.00 33.12 152 HIS C C 1
ATOM 6613 O O . HIS C 1 152 ? 107.092 -122.169 22.822 1.00 41.60 152 HIS C O 1
ATOM 6620 N N . GLY C 1 153 ? 108.601 -122.807 21.242 1.00 34.71 153 GLY C N 1
ATOM 6621 C CA . GLY C 1 153 ? 107.918 -124.069 20.912 1.00 35.39 153 GLY C CA 1
ATOM 6622 C C . GLY C 1 153 ? 107.300 -124.099 19.536 1.00 32.82 153 GLY C C 1
ATOM 6623 O O . GLY C 1 153 ? 106.828 -125.144 19.164 1.00 33.26 153 GLY C O 1
ATOM 6624 N N . GLY C 1 154 ? 107.393 -123.019 18.775 1.00 32.35 154 GLY C N 1
ATOM 6625 C CA . GLY C 1 154 ? 106.783 -122.982 17.435 1.00 31.83 154 GLY C CA 1
ATOM 6626 C C . GLY C 1 154 ? 107.701 -123.523 16.367 1.00 33.26 154 GLY C C 1
ATOM 6627 O O . GLY C 1 154 ? 108.908 -123.803 16.636 1.00 32.80 154 GLY C O 1
ATOM 6628 N N . LYS C 1 155 ? 107.187 -123.577 15.147 1.00 31.41 155 LYS C N 1
ATOM 6629 C CA . LYS C 1 155 ? 107.936 -124.123 13.992 1.00 31.36 155 LYS C CA 1
ATOM 6630 C C . LYS C 1 155 ? 109.037 -123.169 13.501 1.00 29.82 155 LYS C C 1
ATOM 6631 O O . LYS C 1 155 ? 109.761 -123.573 12.587 1.00 32.89 155 LYS C O 1
ATOM 6637 N N . GLY C 1 156 ? 109.159 -121.945 14.016 1.00 31.06 156 GLY C N 1
ATOM 6638 C CA . GLY C 1 156 ? 110.291 -121.065 13.665 1.00 28.67 156 GLY C CA 1
ATOM 6639 C C . GLY C 1 156 ? 110.071 -120.316 12.357 1.00 32.06 156 GLY C C 1
ATOM 6640 O O . GLY C 1 156 ? 110.957 -120.372 11.475 1.00 29.68 156 GLY C O 1
ATOM 6641 N N . ILE C 1 157 ? 108.959 -119.572 12.229 1.00 28.92 157 ILE C N 1
ATOM 6642 C CA . ILE C 1 157 ? 108.710 -118.739 11.016 1.00 28.96 157 ILE C CA 1
ATOM 6643 C C . ILE C 1 157 ? 108.340 -117.320 11.420 1.00 27.55 157 ILE C C 1
ATOM 6644 O O . ILE C 1 157 ? 107.743 -117.115 12.485 1.00 27.52 157 ILE C O 1
ATOM 6649 N N . LEU C 1 158 ? 108.657 -116.378 10.541 1.00 27.23 158 LEU C N 1
ATOM 6650 C CA . LEU C 1 158 ? 108.051 -115.019 10.537 1.00 28.84 158 LEU C CA 1
ATOM 6651 C C . LEU C 1 158 ? 106.721 -115.077 9.767 1.00 29.38 158 LEU C C 1
ATOM 6652 O O . LEU C 1 158 ? 106.713 -115.626 8.665 1.00 26.38 158 LEU C O 1
ATOM 6657 N N . LEU C 1 159 ? 105.677 -114.432 10.269 1.00 30.96 159 LEU C N 1
ATOM 6658 C CA . LEU C 1 159 ? 104.363 -114.335 9.562 1.00 27.27 159 LEU C CA 1
ATOM 6659 C C . LEU C 1 159 ? 104.544 -113.683 8.173 1.00 28.70 159 LEU C C 1
ATOM 6660 O O . LEU C 1 159 ? 103.939 -114.161 7.208 1.00 28.24 159 LEU C O 1
ATOM 6665 N N . GLY C 1 160 ? 105.455 -112.716 8.037 1.00 27.38 160 GLY C N 1
ATOM 6666 C CA . GLY C 1 160 ? 105.658 -111.937 6.808 1.00 26.61 160 GLY C CA 1
ATOM 6667 C C . GLY C 1 160 ? 106.701 -112.567 5.895 1.00 27.53 160 GLY C C 1
ATOM 6668 O O . GLY C 1 160 ? 106.966 -112.027 4.814 1.00 29.26 160 GLY C O 1
ATOM 6669 N N . GLY C 1 161 ? 107.297 -113.688 6.288 1.00 28.71 161 GLY C N 1
ATOM 6670 C CA . GLY C 1 161 ? 108.506 -114.186 5.608 1.00 27.67 161 GLY C CA 1
ATOM 6671 C C . GLY C 1 161 ? 109.526 -113.078 5.389 1.00 27.35 161 GLY C C 1
ATOM 6672 O O . GLY C 1 161 ? 109.636 -112.154 6.241 1.00 26.68 161 GLY C O 1
ATOM 6673 N N . VAL C 1 162 ? 110.186 -113.132 4.232 1.00 27.04 162 VAL C N 1
ATOM 6674 C CA . VAL C 1 162 ? 111.148 -112.131 3.701 1.00 26.09 162 VAL C CA 1
ATOM 6675 C C . VAL C 1 162 ? 111.132 -112.305 2.200 1.00 26.48 162 VAL C C 1
ATOM 6676 O O . VAL C 1 162 ? 110.568 -113.294 1.702 1.00 27.79 162 VAL C O 1
ATOM 6680 N N . PRO C 1 163 ? 111.774 -111.395 1.432 1.00 27.81 163 PRO C N 1
ATOM 6681 C CA . PRO C 1 163 ? 111.745 -111.511 -0.025 1.00 26.61 163 PRO C CA 1
ATOM 6682 C C . PRO C 1 163 ? 112.205 -112.893 -0.482 1.00 28.55 163 PRO C C 1
ATOM 6683 O O . PRO C 1 163 ? 113.211 -113.387 -0.029 1.00 25.02 163 PRO C O 1
ATOM 6687 N N . GLY C 1 164 ? 111.399 -113.523 -1.329 1.00 27.91 164 GLY C N 1
ATOM 6688 C CA . GLY C 1 164 ? 111.679 -114.856 -1.861 1.00 25.83 164 GLY C CA 1
ATOM 6689 C C . GLY C 1 164 ? 111.243 -115.965 -0.922 1.00 25.11 164 GLY C C 1
ATOM 6690 O O . GLY C 1 164 ? 111.444 -117.131 -1.270 1.00 26.86 164 GLY C O 1
ATOM 6691 N N . VAL C 1 165 ? 110.614 -115.642 0.201 1.00 26.36 165 VAL C N 1
ATOM 6692 C CA . VAL C 1 165 ? 110.192 -116.672 1.189 1.00 26.33 165 VAL C CA 1
ATOM 6693 C C . VAL C 1 165 ? 108.691 -116.492 1.454 1.00 26.99 165 VAL C C 1
ATOM 6694 O O . VAL C 1 165 ? 108.265 -115.363 1.688 1.00 30.03 165 VAL C O 1
ATOM 6698 N N . ARG C 1 166 ? 107.970 -117.607 1.499 1.00 30.41 166 ARG C N 1
ATOM 6699 C CA . ARG C 1 166 ? 106.512 -117.672 1.736 1.00 35.02 166 ARG C CA 1
ATOM 6700 C C . ARG C 1 166 ? 106.168 -117.109 3.113 1.00 32.64 166 ARG C C 1
ATOM 6701 O O . ARG C 1 166 ? 106.983 -117.242 4.039 1.00 28.87 166 ARG C O 1
ATOM 6709 N N . ARG C 1 167 ? 104.968 -116.552 3.218 1.00 27.82 167 ARG C N 1
ATOM 6710 C CA . ARG C 1 167 ? 104.431 -115.893 4.416 1.00 27.79 167 ARG C CA 1
ATOM 6711 C C . ARG C 1 167 ? 103.713 -116.919 5.283 1.00 26.39 167 ARG C C 1
ATOM 6712 O O . ARG C 1 167 ? 103.478 -117.984 4.826 1.00 23.91 167 ARG C O 1
ATOM 6720 N N . GLY C 1 168 ? 103.478 -116.628 6.546 1.00 25.41 168 GLY C N 1
ATOM 6721 C CA . GLY C 1 168 ? 102.689 -117.536 7.375 1.00 27.55 168 GLY C CA 1
ATOM 6722 C C . GLY C 1 168 ? 101.201 -117.370 7.064 1.00 29.16 168 GLY C C 1
ATOM 6723 O O . GLY C 1 168 ? 100.780 -116.284 6.573 1.00 27.31 168 GLY C O 1
ATOM 6724 N N . LYS C 1 169 ? 100.416 -118.363 7.445 1.00 27.74 169 LYS C N 1
ATOM 6725 C CA . LYS C 1 169 ? 98.956 -118.404 7.203 1.00 30.14 169 LYS C CA 1
ATOM 6726 C C . LYS C 1 169 ? 98.238 -118.236 8.513 1.00 29.25 169 LYS C C 1
ATOM 6727 O O . LYS C 1 169 ? 98.482 -119.040 9.451 1.00 28.70 169 LYS C O 1
ATOM 6733 N N . VAL C 1 170 ? 97.466 -117.167 8.578 1.00 25.76 170 VAL C N 1
ATOM 6734 C CA . VAL C 1 170 ? 96.656 -116.831 9.761 1.00 28.76 170 VAL C CA 1
ATOM 6735 C C . VAL C 1 170 ? 95.171 -116.967 9.399 1.00 28.77 170 VAL C C 1
ATOM 6736 O O . VAL C 1 170 ? 94.749 -116.373 8.403 1.00 28.50 170 VAL C O 1
ATOM 6740 N N . THR C 1 171 ? 94.451 -117.749 10.189 1.00 27.05 171 THR C N 1
ATOM 6741 C CA . THR C 1 171 ? 92.988 -117.922 10.156 1.00 26.10 171 THR C CA 1
ATOM 6742 C C . THR C 1 171 ? 92.450 -117.241 11.411 1.00 28.14 171 THR C C 1
ATOM 6743 O O . THR C 1 171 ? 92.922 -117.570 12.524 1.00 27.61 171 THR C O 1
ATOM 6747 N N . ILE C 1 172 ? 91.566 -116.269 11.234 1.00 28.21 172 ILE C N 1
ATOM 6748 C CA . ILE C 1 172 ? 90.827 -115.593 12.327 1.00 28.67 172 ILE C CA 1
ATOM 6749 C C . ILE C 1 172 ? 89.375 -116.072 12.268 1.00 29.05 172 ILE C C 1
ATOM 6750 O O . ILE C 1 172 ? 88.732 -115.863 11.228 1.00 31.10 172 ILE C O 1
ATOM 6755 N N . ILE C 1 173 ? 88.906 -116.743 13.318 1.00 29.31 173 ILE C N 1
ATOM 6756 C CA . ILE C 1 173 ? 87.534 -117.299 13.383 1.00 28.46 173 ILE C CA 1
ATOM 6757 C C . ILE C 1 173 ? 86.697 -116.335 14.184 1.00 29.13 173 ILE C C 1
ATOM 6758 O O . ILE C 1 173 ? 86.890 -116.302 15.385 1.00 28.90 173 ILE C O 1
ATOM 6763 N N . GLY C 1 174 ? 85.868 -115.527 13.514 1.00 27.47 174 GLY C N 1
ATOM 6764 C CA . GLY C 1 174 ? 85.102 -114.438 14.155 1.00 29.49 174 GLY C CA 1
ATOM 6765 C C . GLY C 1 174 ? 85.604 -113.087 13.679 1.00 32.22 174 GLY C C 1
ATOM 6766 O O . GLY C 1 174 ? 86.805 -112.814 13.827 1.00 32.77 174 GLY C O 1
ATOM 6767 N N . GLY C 1 175 ? 84.721 -112.279 13.107 1.00 31.59 175 GLY C N 1
ATOM 6768 C CA . GLY C 1 175 ? 85.056 -111.060 12.353 1.00 30.29 175 GLY C CA 1
ATOM 6769 C C . GLY C 1 175 ? 84.478 -109.836 13.012 1.00 31.81 175 GLY C C 1
ATOM 6770 O O . GLY C 1 175 ? 84.270 -108.793 12.335 1.00 34.50 175 GLY C O 1
ATOM 6771 N N . GLY C 1 176 ? 84.197 -109.937 14.298 1.00 29.01 176 GLY C N 1
ATOM 6772 C CA . GLY C 1 176 ? 83.738 -108.783 15.087 1.00 28.31 176 GLY C CA 1
ATOM 6773 C C . GLY C 1 176 ? 84.895 -107.976 15.651 1.00 28.33 176 GLY C C 1
ATOM 6774 O O . GLY C 1 176 ? 85.916 -107.855 14.960 1.00 28.60 176 GLY C O 1
ATOM 6775 N N . THR C 1 177 ? 84.711 -107.350 16.811 1.00 27.63 177 THR C N 1
ATOM 6776 C CA . THR C 1 177 ? 85.694 -106.360 17.339 1.00 32.34 177 THR C CA 1
ATOM 6777 C C . THR C 1 177 ? 87.089 -107.001 17.490 1.00 30.59 177 THR C C 1
ATOM 6778 O O . THR C 1 177 ? 88.068 -106.457 16.935 1.00 28.97 177 THR C O 1
ATOM 6782 N N . ALA C 1 178 ? 87.165 -108.128 18.190 1.00 28.70 178 ALA C N 1
ATOM 6783 C CA . ALA C 1 178 ? 88.426 -108.833 18.494 1.00 31.97 178 ALA C CA 1
ATOM 6784 C C . ALA C 1 178 ? 89.047 -109.277 17.178 1.00 33.11 178 ALA C C 1
ATOM 6785 O O . ALA C 1 178 ? 90.218 -108.965 16.946 1.00 32.03 178 ALA C O 1
ATOM 6787 N N . GLY C 1 179 ? 88.274 -109.968 16.344 1.00 28.44 179 GLY C N 1
ATOM 6788 C CA . GLY C 1 179 ? 88.785 -110.556 15.094 1.00 28.24 179 GLY C CA 1
ATOM 6789 C C . GLY C 1 179 ? 89.260 -109.506 14.108 1.00 28.94 179 GLY C C 1
ATOM 6790 O O . GLY C 1 179 ? 90.267 -109.747 13.409 1.00 28.11 179 GLY C O 1
ATOM 6791 N N . THR C 1 180 ? 88.560 -108.370 14.023 1.00 25.84 180 THR C N 1
ATOM 6792 C CA . THR C 1 180 ? 88.902 -107.326 13.056 1.00 26.63 180 THR C CA 1
ATOM 6793 C C . THR C 1 180 ? 90.268 -106.761 13.479 1.00 27.57 180 THR C C 1
ATOM 6794 O O . THR C 1 180 ? 91.156 -106.557 12.631 1.00 26.76 180 THR C O 1
ATOM 6798 N N . ASN C 1 181 ? 90.419 -106.542 14.764 1.00 28.84 181 ASN C N 1
ATOM 6799 C CA . ASN C 1 181 ? 91.635 -105.925 15.345 1.00 30.86 181 ASN C CA 1
ATOM 6800 C C . ASN C 1 181 ? 92.788 -106.910 15.172 1.00 27.47 181 ASN C C 1
ATOM 6801 O O . ASN C 1 181 ? 93.879 -106.468 14.834 1.00 33.01 181 ASN C O 1
ATOM 6806 N N . ALA C 1 182 ? 92.526 -108.201 15.316 1.00 30.25 182 ALA C N 1
ATOM 6807 C CA . ALA C 1 182 ? 93.524 -109.267 15.106 1.00 27.67 182 ALA C CA 1
ATOM 6808 C C . ALA C 1 182 ? 93.937 -109.250 13.634 1.00 31.18 182 ALA C C 1
ATOM 6809 O O . ALA C 1 182 ? 95.168 -109.357 13.367 1.00 29.96 182 ALA C O 1
ATOM 6811 N N . ALA C 1 183 ? 92.972 -109.116 12.711 1.00 27.84 183 ALA C N 1
ATOM 6812 C CA . ALA C 1 183 ? 93.268 -109.110 11.253 1.00 30.08 183 ALA C CA 1
ATOM 6813 C C . ALA C 1 183 ? 94.154 -107.909 10.911 1.00 24.20 183 ALA C C 1
ATOM 6814 O O . ALA C 1 183 ? 95.001 -108.071 10.047 1.00 23.52 183 ALA C O 1
ATOM 6816 N N . LYS C 1 184 ? 93.945 -106.755 11.527 1.00 24.80 184 LYS C N 1
ATOM 6817 C CA . LYS C 1 184 ? 94.772 -105.561 11.234 1.00 27.13 184 LYS C CA 1
ATOM 6818 C C . LYS C 1 184 ? 96.246 -105.895 11.511 1.00 26.44 184 LYS C C 1
ATOM 6819 O O . LYS C 1 184 ? 97.124 -105.473 10.730 1.00 25.55 184 LYS C O 1
ATOM 6825 N N . ILE C 1 185 ? 96.521 -106.586 12.608 1.00 25.36 185 ILE C N 1
ATOM 6826 C CA . ILE C 1 185 ? 97.916 -106.871 13.032 1.00 26.89 185 ILE C CA 1
ATOM 6827 C C . ILE C 1 185 ? 98.458 -107.973 12.139 1.00 25.68 185 ILE C C 1
ATOM 6828 O O . ILE C 1 185 ? 99.616 -107.847 11.733 1.00 27.91 185 ILE C O 1
ATOM 6833 N N . ALA C 1 186 ? 97.651 -108.978 11.807 1.00 24.60 186 ALA C N 1
ATOM 6834 C CA . ALA C 1 186 ? 98.100 -110.106 10.963 1.00 26.57 186 ALA C CA 1
ATOM 6835 C C . ALA C 1 186 ? 98.423 -109.575 9.559 1.00 26.51 186 ALA C C 1
ATOM 6836 O O . ALA C 1 186 ? 99.479 -109.940 8.997 1.00 29.21 186 ALA C O 1
ATOM 6838 N N . VAL C 1 187 ? 97.614 -108.660 9.046 1.00 23.86 187 VAL C N 1
ATOM 6839 C CA . VAL C 1 187 ? 97.920 -107.999 7.754 1.00 25.08 187 VAL C CA 1
ATOM 6840 C C . VAL C 1 187 ? 99.264 -107.262 7.902 1.00 24.59 187 VAL C C 1
ATOM 6841 O O . VAL C 1 187 ? 100.102 -107.356 7.004 1.00 23.93 187 VAL C O 1
ATOM 6845 N N . GLY C 1 188 ? 99.400 -106.451 8.942 1.00 25.00 188 GLY C N 1
ATOM 6846 C CA . GLY C 1 188 ? 100.577 -105.583 9.131 1.00 29.15 188 GLY C CA 1
ATOM 6847 C C . GLY C 1 188 ? 101.879 -106.368 9.297 1.00 26.12 188 GLY C C 1
ATOM 6848 O O . GLY C 1 188 ? 102.903 -105.833 8.863 1.00 25.81 188 GLY C O 1
ATOM 6849 N N . LEU C 1 189 ? 101.843 -107.538 9.943 1.00 25.01 189 LEU C N 1
ATOM 6850 C CA . LEU C 1 189 ? 103.023 -108.450 10.071 1.00 28.61 189 LEU C CA 1
ATOM 6851 C C . LEU C 1 189 ? 103.313 -109.185 8.754 1.00 29.82 189 LEU C C 1
ATOM 6852 O O . LEU C 1 189 ? 104.401 -109.767 8.639 1.00 26.30 189 LEU C O 1
ATOM 6857 N N . GLY C 1 190 ? 102.419 -109.106 7.761 1.00 29.07 190 GLY C N 1
ATOM 6858 C CA . GLY C 1 190 ? 102.664 -109.630 6.409 1.00 26.45 190 GLY C CA 1
ATOM 6859 C C . GLY C 1 190 ? 102.115 -111.024 6.207 1.00 25.63 190 GLY C C 1
ATOM 6860 O O . GLY C 1 190 ? 102.552 -111.672 5.267 1.00 24.34 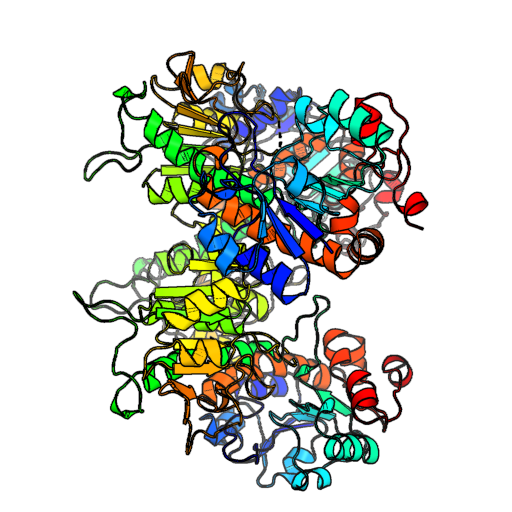190 GLY C O 1
ATOM 6861 N N . ALA C 1 191 ? 101.201 -111.478 7.060 1.00 25.93 191 ALA C N 1
ATOM 6862 C CA . ALA C 1 191 ? 100.585 -112.818 6.943 1.00 27.61 191 ALA C CA 1
ATOM 6863 C C . ALA C 1 191 ? 99.603 -112.817 5.762 1.00 29.02 191 ALA C C 1
ATOM 6864 O O . ALA C 1 191 ? 99.106 -111.724 5.371 1.00 27.26 191 ALA C O 1
ATOM 6866 N N . ASP C 1 192 ? 99.392 -114.011 5.210 1.00 28.47 192 ASP C N 1
ATOM 6867 C CA . ASP C 1 192 ? 98.224 -114.396 4.366 1.00 28.26 192 ASP C CA 1
ATOM 6868 C C . ASP C 1 192 ? 97.074 -114.659 5.339 1.00 29.27 192 ASP C C 1
ATOM 6869 O O . ASP C 1 192 ? 97.222 -115.590 6.175 1.00 30.66 192 ASP C O 1
ATOM 6874 N N . VAL C 1 193 ? 96.042 -113.810 5.305 1.00 24.70 193 VAL C N 1
ATOM 6875 C CA . VAL C 1 193 ? 95.007 -113.717 6.376 1.00 25.82 193 VAL C CA 1
ATOM 6876 C C . VAL C 1 193 ? 93.664 -114.154 5.811 1.00 28.57 193 VAL C C 1
ATOM 6877 O O . VAL C 1 193 ? 93.191 -113.473 4.869 1.00 26.32 193 VAL C O 1
ATOM 6881 N N . THR C 1 194 ? 93.039 -115.143 6.449 1.00 25.36 194 THR C N 1
ATOM 6882 C CA . THR C 1 194 ? 91.635 -115.545 6.216 1.00 26.67 194 THR C CA 1
ATOM 6883 C C . THR C 1 194 ? 90.824 -115.221 7.464 1.00 29.25 194 THR C C 1
ATOM 6884 O O . THR C 1 194 ? 91.224 -115.643 8.539 1.00 27.79 194 THR C O 1
ATOM 6888 N N . ILE C 1 195 ? 89.711 -114.494 7.304 1.00 28.61 195 ILE C N 1
ATOM 6889 C CA . ILE C 1 195 ? 88.744 -114.180 8.380 1.00 28.55 195 ILE C CA 1
ATOM 6890 C C . ILE C 1 195 ? 87.444 -114.910 8.064 1.00 29.97 195 ILE C C 1
ATOM 6891 O O . ILE C 1 195 ? 86.868 -114.678 6.967 1.00 27.76 195 ILE C O 1
ATOM 6896 N N . LEU C 1 196 ? 86.947 -115.657 9.038 1.00 31.60 196 LEU C N 1
ATOM 6897 C CA . LEU C 1 196 ? 85.668 -116.385 8.953 1.00 29.27 196 LEU C CA 1
ATOM 6898 C C . LEU C 1 196 ? 84.647 -115.686 9.823 1.00 30.23 196 LEU C C 1
ATOM 6899 O O . LEU C 1 196 ? 84.993 -115.249 10.900 1.00 30.68 196 LEU C O 1
ATOM 6904 N N . ASP C 1 197 ? 83.418 -115.588 9.329 1.00 31.41 197 ASP C N 1
ATOM 6905 C CA . ASP C 1 197 ? 82.255 -115.160 10.143 1.00 31.15 197 ASP C CA 1
ATOM 6906 C C . ASP C 1 197 ? 80.997 -115.816 9.557 1.00 30.78 197 ASP C C 1
ATOM 6907 O O . ASP C 1 197 ? 81.021 -116.228 8.343 1.00 29.23 197 ASP C O 1
ATOM 6912 N N . ILE C 1 198 ? 79.961 -115.950 10.387 1.00 32.10 198 ILE C N 1
ATOM 6913 C CA . ILE C 1 198 ? 78.636 -116.519 9.991 1.00 32.82 198 ILE C CA 1
ATOM 6914 C C . ILE C 1 198 ? 77.788 -115.415 9.344 1.00 30.86 198 ILE C C 1
ATOM 6915 O O . ILE C 1 198 ? 76.830 -115.750 8.619 1.00 31.75 198 ILE C O 1
ATOM 6920 N N . ASN C 1 199 ? 78.089 -114.157 9.627 1.00 29.81 199 ASN C N 1
ATOM 6921 C CA . ASN C 1 199 ? 77.276 -112.987 9.202 1.00 31.63 199 ASN C CA 1
ATOM 6922 C C . ASN C 1 199 ? 77.791 -112.448 7.861 1.00 33.82 199 ASN C C 1
ATOM 6923 O O . ASN C 1 199 ? 78.823 -111.766 7.859 1.00 29.84 199 ASN C O 1
ATOM 6928 N N . ALA C 1 200 ? 77.093 -112.712 6.752 1.00 31.97 200 ALA C N 1
ATOM 6929 C CA . ALA C 1 200 ? 77.472 -112.243 5.391 1.00 30.80 200 ALA C CA 1
ATOM 6930 C C . ALA C 1 200 ? 77.614 -110.710 5.365 1.00 29.61 200 ALA C C 1
ATOM 6931 O O . ALA C 1 200 ? 78.456 -110.216 4.624 1.00 31.25 200 ALA C O 1
ATOM 6933 N N . GLU C 1 201 ? 76.812 -109.959 6.105 1.00 29.60 201 GLU C N 1
ATOM 6934 C CA . GLU C 1 201 ? 76.930 -108.480 6.104 1.00 32.97 201 GLU C CA 1
ATOM 6935 C C . GLU C 1 201 ? 78.290 -108.090 6.732 1.00 31.67 201 GLU C C 1
ATOM 6936 O O . GLU C 1 201 ? 78.934 -107.183 6.236 1.00 28.94 201 GLU C O 1
ATOM 6942 N N . ARG C 1 202 ? 78.744 -108.776 7.770 1.00 30.40 202 ARG C N 1
ATOM 6943 C CA . ARG C 1 202 ? 80.044 -108.443 8.407 1.00 32.50 202 ARG C CA 1
ATOM 6944 C C . ARG C 1 202 ? 81.163 -108.763 7.407 1.00 29.67 202 ARG C C 1
ATOM 6945 O O . ARG C 1 202 ? 82.086 -107.904 7.276 1.00 29.25 202 ARG C O 1
ATOM 6953 N N . LEU C 1 203 ? 81.022 -109.865 6.654 1.00 25.51 203 LEU C N 1
ATOM 6954 C CA . LEU C 1 203 ? 81.993 -110.230 5.602 1.00 27.51 203 LEU C CA 1
ATOM 6955 C C . LEU C 1 203 ? 82.084 -109.112 4.549 1.00 29.41 203 LEU C C 1
ATOM 6956 O O . LEU C 1 203 ? 83.227 -108.763 4.128 1.00 28.76 203 LEU C O 1
ATOM 6961 N N . ARG C 1 204 ? 80.945 -108.552 4.143 1.00 28.32 204 ARG C N 1
ATOM 6962 C CA . ARG C 1 204 ? 80.918 -107.417 3.184 1.00 32.03 204 ARG C CA 1
ATOM 6963 C C . ARG C 1 204 ? 81.590 -106.173 3.798 1.00 28.49 204 ARG C C 1
ATOM 6964 O O . ARG C 1 204 ? 82.273 -105.487 3.088 1.00 31.10 204 ARG C O 1
ATOM 6972 N N . GLU C 1 205 ? 81.353 -105.890 5.071 1.00 28.29 205 GLU C N 1
ATOM 6973 C CA . GLU C 1 205 ? 81.998 -104.751 5.767 1.00 29.53 205 GLU C CA 1
ATOM 6974 C C . GLU C 1 205 ? 83.506 -105.023 5.840 1.00 28.89 205 GLU C C 1
ATOM 6975 O O . GLU C 1 205 ? 84.251 -104.084 5.643 1.00 22.72 205 GLU C O 1
ATOM 6981 N N . LEU C 1 206 ? 83.921 -106.271 6.108 1.00 29.88 206 LEU C N 1
ATOM 6982 C CA . LEU C 1 206 ? 85.367 -106.618 6.213 1.00 29.49 206 LEU C CA 1
ATOM 6983 C C . LEU C 1 206 ? 85.997 -106.446 4.831 1.00 28.95 206 LEU C C 1
ATOM 6984 O O . LEU C 1 206 ? 87.128 -105.937 4.750 1.00 27.62 206 LEU C O 1
ATOM 6989 N N . ASP C 1 207 ? 85.284 -106.845 3.779 1.00 29.02 207 ASP C N 1
ATOM 6990 C CA . ASP C 1 207 ? 85.762 -106.672 2.390 1.00 29.51 207 ASP C CA 1
ATOM 6991 C C . ASP C 1 207 ? 85.918 -105.173 2.117 1.00 30.35 207 ASP C C 1
ATOM 6992 O O . ASP C 1 207 ? 86.889 -104.781 1.474 1.00 31.17 207 ASP C O 1
ATOM 6997 N N . ASP C 1 208 ? 85.017 -104.328 2.599 1.00 29.25 208 ASP C N 1
ATOM 6998 C CA . ASP C 1 208 ? 85.169 -102.872 2.365 1.00 29.80 208 ASP C CA 1
ATOM 6999 C C . ASP C 1 208 ? 86.375 -102.335 3.162 1.00 28.65 208 ASP C C 1
ATOM 7000 O O . ASP C 1 208 ? 87.083 -101.448 2.650 1.00 25.78 208 ASP C O 1
ATOM 7005 N N . LEU C 1 209 ? 86.555 -102.786 4.395 1.00 27.27 209 LEU C N 1
ATOM 7006 C CA . LEU C 1 209 ? 87.643 -102.337 5.295 1.00 30.17 209 LEU C CA 1
ATOM 7007 C C . LEU C 1 209 ? 89.011 -102.817 4.744 1.00 28.04 209 LEU C C 1
ATOM 7008 O O . LEU C 1 209 ? 89.898 -101.991 4.605 1.00 26.01 209 LEU C O 1
ATOM 7013 N N . PHE C 1 210 ? 89.157 -104.078 4.332 1.00 24.87 210 PHE C N 1
ATOM 7014 C CA . PHE C 1 210 ? 90.462 -104.690 4.018 1.00 27.36 210 PHE C CA 1
ATOM 7015 C C . PHE C 1 210 ? 90.727 -104.839 2.525 1.00 27.85 210 PHE C C 1
ATOM 7016 O O . PHE C 1 210 ? 91.884 -104.915 2.146 1.00 28.04 210 PHE C O 1
ATOM 7024 N N . GLY C 1 211 ? 89.700 -104.961 1.702 1.00 27.71 211 GLY C N 1
ATOM 7025 C CA . GLY C 1 211 ? 89.873 -105.279 0.280 1.00 25.89 211 GLY C CA 1
ATOM 7026 C C . GLY C 1 211 ? 90.725 -106.531 0.095 1.00 25.94 211 GLY C C 1
ATOM 7027 O O . GLY C 1 211 ? 90.505 -107.542 0.786 1.00 28.01 211 GLY C O 1
ATOM 7028 N N . ASP C 1 212 ? 91.707 -106.442 -0.793 1.00 25.22 212 ASP C N 1
ATOM 7029 C CA . ASP C 1 212 ? 92.589 -107.551 -1.230 1.00 25.14 212 ASP C CA 1
ATOM 7030 C C . ASP C 1 212 ? 93.616 -107.890 -0.150 1.00 25.47 212 ASP C C 1
ATOM 7031 O O . ASP C 1 212 ? 94.353 -108.844 -0.393 1.00 31.27 212 ASP C O 1
ATOM 7036 N N . GLN C 1 213 ? 93.619 -107.219 1.014 1.00 27.49 213 GLN C N 1
ATOM 7037 C CA . GLN C 1 213 ? 94.593 -107.494 2.114 1.00 29.00 213 GLN C CA 1
ATOM 7038 C C . GLN C 1 213 ? 94.243 -108.781 2.864 1.00 29.88 213 GLN C C 1
ATOM 7039 O O . GLN C 1 213 ? 95.152 -109.350 3.475 1.00 28.75 213 GLN C O 1
ATOM 7045 N N . VAL C 1 214 ? 92.980 -109.215 2.808 1.00 27.99 214 VAL C N 1
ATOM 7046 C CA . VAL C 1 214 ? 92.483 -110.456 3.467 1.00 26.64 214 VAL C CA 1
ATOM 7047 C C . VAL C 1 214 ? 91.575 -111.225 2.502 1.00 26.45 214 VAL C C 1
ATOM 7048 O O . VAL C 1 214 ? 91.189 -110.677 1.469 1.00 27.95 214 VAL C O 1
ATOM 7052 N N . THR C 1 215 ? 91.292 -112.478 2.822 1.00 25.71 215 THR C N 1
ATOM 7053 C CA . THR C 1 215 ? 90.166 -113.235 2.257 1.00 26.97 215 THR C CA 1
ATOM 7054 C C . THR C 1 215 ? 89.095 -113.366 3.333 1.00 28.03 215 THR C C 1
ATOM 7055 O O . THR C 1 215 ? 89.458 -113.798 4.456 1.00 27.12 215 THR C O 1
ATOM 7059 N N . THR C 1 216 ? 87.856 -112.940 3.029 1.00 24.89 216 THR C N 1
ATOM 7060 C CA . THR C 1 216 ? 86.659 -113.168 3.867 1.00 25.83 216 THR C CA 1
ATOM 7061 C C . THR C 1 216 ? 86.052 -114.526 3.479 1.00 28.88 216 THR C C 1
ATOM 7062 O O . THR C 1 216 ? 85.992 -114.836 2.278 1.00 27.39 216 THR C O 1
ATOM 7066 N N . LEU C 1 217 ? 85.623 -115.322 4.451 1.00 27.69 217 LEU C N 1
ATOM 7067 C CA . LEU C 1 217 ? 85.108 -116.681 4.175 1.00 32.15 217 LEU C CA 1
ATOM 7068 C C . LEU C 1 217 ? 83.920 -116.994 5.097 1.00 31.71 217 LEU C C 1
ATOM 7069 O O . LEU C 1 217 ? 84.015 -116.752 6.315 1.00 29.35 217 LEU C O 1
ATOM 7074 N N . MET C 1 218 ? 82.826 -117.486 4.513 1.00 29.23 218 MET C N 1
ATOM 7075 C CA . MET C 1 218 ? 81.625 -117.895 5.268 1.00 27.56 218 MET C CA 1
ATOM 7076 C C . MET C 1 218 ? 82.046 -119.029 6.193 1.00 27.32 218 MET C C 1
ATOM 7077 O O . MET C 1 218 ? 82.774 -119.951 5.740 1.00 26.29 218 MET C O 1
ATOM 7082 N N . SER C 1 219 ? 81.683 -118.892 7.465 1.00 27.69 219 SER C N 1
ATOM 7083 C CA . SER C 1 219 ? 82.007 -119.859 8.536 1.00 30.43 219 SER C CA 1
ATOM 7084 C C . SER C 1 219 ? 81.038 -121.051 8.480 1.00 31.25 219 SER C C 1
ATOM 7085 O O . SER C 1 219 ? 79.833 -120.844 8.527 1.00 32.47 219 SER C O 1
ATOM 7088 N N . ASN C 1 220 ? 81.574 -122.253 8.418 1.00 32.80 220 ASN C N 1
ATOM 7089 C CA . ASN C 1 220 ? 80.829 -123.525 8.589 1.00 36.37 220 ASN C CA 1
ATOM 7090 C C . ASN C 1 220 ? 81.911 -124.563 8.917 1.00 38.91 220 ASN C C 1
ATOM 7091 O O . ASN C 1 220 ? 83.100 -124.227 8.757 1.00 36.57 220 ASN C O 1
ATOM 7096 N N . SER C 1 221 ? 81.556 -125.760 9.358 1.00 36.87 221 SER C N 1
ATOM 7097 C CA . SER C 1 221 ? 82.521 -126.677 10.013 1.00 38.85 221 SER C CA 1
ATOM 7098 C C . SER C 1 221 ? 83.527 -127.119 8.950 1.00 35.97 221 SER C C 1
ATOM 7099 O O . SER C 1 221 ? 84.712 -127.290 9.246 1.00 37.79 221 SER C O 1
ATOM 7102 N N . TYR C 1 222 ? 83.090 -127.200 7.708 1.00 33.55 222 TYR C N 1
ATOM 7103 C CA . TYR C 1 222 ? 83.960 -127.616 6.588 1.00 36.83 222 TYR C CA 1
ATOM 7104 C C . TYR C 1 222 ? 85.046 -126.550 6.339 1.00 36.39 222 TYR C C 1
ATOM 7105 O O . TYR C 1 222 ? 86.232 -126.875 6.286 1.00 30.22 222 TYR C O 1
ATOM 7114 N N . HIS C 1 223 ? 84.638 -125.299 6.133 1.00 35.17 223 HIS C N 1
ATOM 7115 C CA . HIS C 1 223 ? 85.549 -124.153 5.885 1.00 34.94 223 HIS C CA 1
ATOM 7116 C C . HIS C 1 223 ? 86.519 -124.019 7.082 1.00 32.53 223 HIS C C 1
ATOM 7117 O O . HIS C 1 223 ? 87.700 -123.796 6.867 1.00 34.60 223 HIS C O 1
ATOM 7124 N N . ILE C 1 224 ? 86.043 -124.147 8.310 1.00 31.37 224 ILE C N 1
ATOM 7125 C CA . ILE C 1 224 ? 86.908 -124.016 9.515 1.00 35.82 224 ILE C CA 1
ATOM 7126 C C . ILE C 1 224 ? 87.949 -125.135 9.470 1.00 38.04 224 ILE C C 1
ATOM 7127 O O . ILE C 1 224 ? 89.124 -124.817 9.604 1.00 33.22 224 ILE C O 1
ATOM 7132 N N . ALA C 1 225 ? 87.538 -126.373 9.193 1.00 35.69 225 ALA C N 1
ATOM 7133 C CA . ALA C 1 225 ? 88.445 -127.538 9.134 1.00 33.57 225 ALA C CA 1
ATOM 7134 C C . ALA C 1 225 ? 89.493 -127.307 8.060 1.00 38.03 225 ALA C C 1
ATOM 7135 O O . ALA C 1 225 ? 90.675 -127.641 8.325 1.00 39.63 225 ALA C O 1
ATOM 7137 N N . GLU C 1 226 ? 89.094 -126.791 6.896 1.00 37.22 226 GLU C N 1
ATOM 7138 C CA . GLU C 1 226 ? 90.026 -126.546 5.762 1.00 37.04 226 GLU C CA 1
ATOM 7139 C C . GLU C 1 226 ? 91.038 -125.460 6.152 1.00 35.69 226 GLU C C 1
ATOM 7140 O O . GLU C 1 226 ? 92.222 -125.590 5.792 1.00 34.12 226 GLU C O 1
ATOM 7146 N N . CYS C 1 227 ? 90.583 -124.362 6.733 1.00 31.99 227 CYS C N 1
ATOM 7147 C CA . CYS C 1 227 ? 91.500 -123.260 7.098 1.00 31.71 227 CYS C CA 1
ATOM 7148 C C . CYS C 1 227 ? 92.467 -123.763 8.184 1.00 32.93 227 CYS C C 1
ATOM 7149 O O . CYS C 1 227 ? 93.679 -123.530 8.021 1.00 29.33 227 CYS C O 1
ATOM 7152 N N . VAL C 1 228 ? 91.955 -124.418 9.236 1.00 29.22 228 VAL C N 1
ATOM 7153 C CA . VAL C 1 228 ? 92.787 -124.844 10.393 1.00 31.79 228 VAL C CA 1
ATOM 7154 C C . VAL C 1 228 ? 93.890 -125.761 9.874 1.00 33.70 228 VAL C C 1
ATOM 7155 O O . VAL C 1 228 ? 95.068 -125.568 10.266 1.00 35.55 228 VAL C O 1
ATOM 7159 N N . ARG C 1 229 ? 93.552 -126.676 8.975 1.00 34.41 229 ARG C N 1
ATOM 7160 C CA . ARG C 1 229 ? 94.527 -127.671 8.493 1.00 33.00 229 ARG C CA 1
ATOM 7161 C C . ARG C 1 229 ? 95.786 -126.933 8.010 1.00 37.69 229 ARG C C 1
ATOM 7162 O O . ARG C 1 229 ? 96.901 -127.409 8.281 1.00 34.17 229 ARG C O 1
ATOM 7170 N N . GLU C 1 230 ? 95.609 -125.847 7.260 1.00 35.23 230 GLU C N 1
ATOM 7171 C CA . GLU C 1 230 ? 96.704 -125.164 6.524 1.00 42.93 230 GLU C CA 1
ATOM 7172 C C . GLU C 1 230 ? 97.232 -123.970 7.345 1.00 35.68 230 GLU C C 1
ATOM 7173 O O . GLU C 1 230 ? 98.056 -123.243 6.828 1.00 40.35 230 GLU C O 1
ATOM 7179 N N . SER C 1 231 ? 96.752 -123.740 8.564 1.00 30.66 231 SER C N 1
ATOM 7180 C CA . SER C 1 231 ? 97.087 -122.519 9.340 1.00 32.14 231 SER C CA 1
ATOM 7181 C C . SER C 1 231 ? 98.429 -122.678 10.093 1.00 31.84 231 SER C C 1
ATOM 7182 O O . SER C 1 231 ? 98.645 -123.715 10.677 1.00 31.98 231 SER C O 1
ATOM 7185 N N . ASP C 1 232 ? 99.267 -121.645 10.129 1.00 31.09 232 ASP C N 1
ATOM 7186 C CA . ASP C 1 232 ? 100.405 -121.510 11.079 1.00 28.03 232 ASP C CA 1
ATOM 7187 C C . ASP C 1 232 ? 99.887 -121.001 12.417 1.00 29.35 232 ASP C C 1
ATOM 7188 O O . ASP C 1 232 ? 100.448 -121.389 13.452 1.00 31.02 232 ASP C O 1
ATOM 7193 N N . LEU C 1 233 ? 98.862 -120.145 12.376 1.00 29.08 233 LEU C N 1
ATOM 7194 C CA . LEU C 1 233 ? 98.252 -119.497 13.554 1.00 26.75 233 LEU C CA 1
ATOM 7195 C C . LEU C 1 233 ? 96.733 -119.439 13.346 1.00 30.77 233 LEU C C 1
ATOM 7196 O O . LEU C 1 233 ? 96.296 -119.051 12.236 1.00 30.42 233 LEU C O 1
ATOM 7201 N N . VAL C 1 234 ? 95.971 -119.805 14.373 1.00 27.83 234 VAL C N 1
ATOM 7202 C CA . VAL C 1 234 ? 94.494 -119.701 14.389 1.00 27.61 234 VAL C CA 1
ATOM 7203 C C . VAL C 1 234 ? 94.161 -118.864 15.602 1.00 29.53 234 VAL C C 1
ATOM 7204 O O . VAL C 1 234 ? 94.558 -119.263 16.736 1.00 30.14 234 VAL C O 1
ATOM 7208 N N . VAL C 1 235 ? 93.477 -117.750 15.356 1.00 27.16 235 VAL C N 1
ATOM 7209 C CA . VAL C 1 235 ? 92.950 -116.875 16.426 1.00 25.72 235 VAL C CA 1
ATOM 7210 C C . VAL C 1 235 ? 91.451 -117.153 16.600 1.00 29.94 235 VAL C C 1
ATOM 7211 O O . VAL C 1 235 ? 90.713 -117.044 15.593 1.00 29.30 235 VAL C O 1
ATOM 7215 N N . GLY C 1 236 ? 91.050 -117.527 17.817 1.00 28.15 236 GLY C N 1
ATOM 7216 C CA . GLY C 1 236 ? 89.653 -117.752 18.229 1.00 29.69 236 GLY C CA 1
ATOM 7217 C C . GLY C 1 236 ? 89.064 -116.448 18.677 1.00 31.67 236 GLY C C 1
ATOM 7218 O O . GLY C 1 236 ? 89.533 -115.938 19.681 1.00 39.35 236 GLY C O 1
ATOM 7219 N N . ALA C 1 237 ? 88.088 -115.899 17.955 1.00 30.46 237 ALA C N 1
ATOM 7220 C CA . ALA C 1 237 ? 87.536 -114.559 18.238 1.00 30.76 237 ALA C CA 1
ATOM 7221 C C . ALA C 1 237 ? 86.014 -114.570 18.094 1.00 32.93 237 ALA C C 1
ATOM 7222 O O . ALA C 1 237 ? 85.462 -113.577 17.711 1.00 29.50 237 ALA C O 1
ATOM 7224 N N . VAL C 1 238 ? 85.363 -115.663 18.451 1.00 34.94 238 VAL C N 1
ATOM 7225 C CA . VAL C 1 238 ? 83.872 -115.749 18.461 1.00 39.39 238 VAL C CA 1
ATOM 7226 C C . VAL C 1 238 ? 83.305 -115.361 19.834 1.00 43.68 238 VAL C C 1
ATOM 7227 O O . VAL C 1 238 ? 83.778 -115.867 20.858 1.00 41.17 238 VAL C O 1
ATOM 7231 N N . LEU C 1 239 ? 82.237 -114.571 19.813 1.00 47.39 239 LEU C N 1
ATOM 7232 C CA . LEU C 1 239 ? 81.333 -114.289 20.950 1.00 49.95 239 LEU C CA 1
ATOM 7233 C C . LEU C 1 239 ? 79.880 -114.624 20.562 1.00 53.57 239 LEU C C 1
ATOM 7234 O O . LEU C 1 239 ? 79.424 -114.218 19.465 1.00 51.32 239 LEU C O 1
ATOM 7239 N N . ILE C 1 240 ? 79.182 -115.369 21.415 1.00 57.54 240 ILE C N 1
ATOM 7240 C CA . ILE C 1 240 ? 77.694 -115.443 21.435 1.00 57.67 240 ILE C CA 1
ATOM 7241 C C . ILE C 1 240 ? 77.300 -114.697 22.697 1.00 59.95 240 ILE C C 1
ATOM 7242 O O . ILE C 1 240 ? 77.557 -115.214 23.783 1.00 53.11 240 ILE C O 1
ATOM 7247 N N . PRO C 1 241 ? 76.791 -113.440 22.582 1.00 62.52 241 PRO C N 1
ATOM 7248 C CA . PRO C 1 241 ? 76.969 -112.421 23.630 1.00 71.85 241 PRO C CA 1
ATOM 7249 C C . PRO C 1 241 ? 76.534 -112.854 25.041 1.00 76.44 241 PRO C C 1
ATOM 7250 O O . PRO C 1 241 ? 77.181 -112.438 26.001 1.00 76.86 241 PRO C O 1
ATOM 7254 N N . GLY C 1 242 ? 75.481 -113.677 25.139 1.00 70.95 242 GLY C N 1
ATOM 7255 C CA . GLY C 1 242 ? 75.106 -114.359 26.393 1.00 76.49 242 GLY C CA 1
ATOM 7256 C C . GLY C 1 242 ? 76.051 -115.513 26.714 1.00 80.98 242 GLY C C 1
ATOM 7257 O O . GLY C 1 242 ? 76.786 -115.423 27.732 1.00 72.62 242 GLY C O 1
ATOM 7258 N N . ALA C 1 243 ? 76.086 -116.513 25.822 1.00 75.09 243 ALA C N 1
ATOM 7259 C CA . ALA C 1 243 ? 76.387 -117.938 26.095 1.00 71.35 243 ALA C CA 1
ATOM 7260 C C . ALA C 1 243 ? 77.866 -118.180 26.437 1.00 73.09 243 ALA C C 1
ATOM 7261 O O . ALA C 1 243 ? 78.678 -117.214 26.545 1.00 63.63 243 ALA C O 1
ATOM 7263 N N . LYS C 1 244 ? 78.168 -119.457 26.679 1.00 71.99 244 LYS C N 1
ATOM 7264 C CA . LYS C 1 244 ? 79.526 -120.038 26.591 1.00 71.03 244 LYS C CA 1
ATOM 7265 C C . LYS C 1 244 ? 79.907 -120.039 25.108 1.00 64.74 244 LYS C C 1
ATOM 7266 O O . LYS C 1 244 ? 79.002 -120.159 24.246 1.00 60.38 244 LYS C O 1
ATOM 7272 N N . ALA C 1 245 ? 81.195 -119.869 24.824 1.00 60.24 245 ALA C N 1
ATOM 7273 C CA . ALA C 1 245 ? 81.755 -119.914 23.456 1.00 59.88 245 ALA C CA 1
ATOM 7274 C C . ALA C 1 245 ? 81.436 -121.274 22.838 1.00 51.00 245 ALA C C 1
ATOM 7275 O O . ALA C 1 245 ? 81.553 -122.294 23.489 1.00 50.96 245 ALA C O 1
ATOM 7277 N N . PRO C 1 246 ? 80.993 -121.335 21.566 1.00 49.72 246 PRO C N 1
ATOM 7278 C CA . PRO C 1 246 ? 80.817 -122.615 20.880 1.00 48.02 246 PRO C CA 1
ATOM 7279 C C . PRO C 1 246 ? 82.136 -123.299 20.512 1.00 46.47 246 PRO C C 1
ATOM 7280 O O . PRO C 1 246 ? 83.086 -122.630 20.176 1.00 44.54 246 PRO C O 1
ATOM 7284 N N . LYS C 1 247 ? 82.144 -124.622 20.533 1.00 46.33 247 LYS C N 1
ATOM 7285 C CA . LYS C 1 247 ? 83.351 -125.418 20.223 1.00 46.99 247 LYS C CA 1
ATOM 7286 C C . LYS C 1 247 ? 83.435 -125.573 18.717 1.00 45.49 247 LYS C C 1
ATOM 7287 O O . LYS C 1 247 ? 82.906 -126.560 18.209 1.00 60.39 247 LYS C O 1
ATOM 7293 N N . LEU C 1 248 ? 84.088 -124.635 18.041 1.00 40.61 248 LEU C N 1
ATOM 7294 C CA . LEU C 1 248 ? 84.158 -124.626 16.559 1.00 36.53 248 LEU C CA 1
ATOM 7295 C C . LEU C 1 248 ? 85.379 -125.393 16.044 1.00 38.76 248 LEU C C 1
ATOM 7296 O O . LEU C 1 248 ? 85.319 -125.878 14.901 1.00 33.63 248 LEU C O 1
ATOM 7301 N N . VAL C 1 249 ? 86.453 -125.529 16.836 1.00 37.02 249 VAL C N 1
ATOM 7302 C CA . VAL C 1 249 ? 87.662 -126.250 16.356 1.00 37.40 249 VAL C CA 1
ATOM 7303 C C . VAL C 1 249 ? 87.787 -127.555 17.141 1.00 36.90 249 VAL C C 1
ATOM 7304 O O . VAL C 1 249 ? 87.921 -127.511 18.363 1.00 37.55 249 VAL C O 1
ATOM 7308 N N . THR C 1 250 ? 87.657 -128.674 16.439 1.00 33.99 250 THR C N 1
ATOM 7309 C CA . THR C 1 250 ? 87.612 -130.004 17.066 1.00 37.72 250 THR C CA 1
ATOM 7310 C C . THR C 1 250 ? 89.051 -130.489 17.251 1.00 39.82 250 THR C C 1
ATOM 7311 O O . THR C 1 250 ? 89.978 -130.017 16.542 1.00 37.16 250 THR C O 1
ATOM 7315 N N . GLU C 1 251 ? 89.198 -131.459 18.132 1.00 40.59 251 GLU C N 1
ATOM 7316 C CA . GLU C 1 251 ? 90.443 -132.223 18.293 1.00 42.15 251 GLU C CA 1
ATOM 7317 C C . GLU C 1 251 ? 90.874 -132.754 16.930 1.00 37.37 251 GLU C C 1
ATOM 7318 O O . GLU C 1 251 ? 92.065 -132.726 16.638 1.00 35.27 251 GLU C O 1
ATOM 7324 N N . GLU C 1 252 ? 89.958 -133.261 16.121 1.00 40.64 252 GLU C N 1
ATOM 7325 C CA . GLU C 1 252 ? 90.364 -133.831 14.814 1.00 40.21 252 GLU C CA 1
ATOM 7326 C C . GLU C 1 252 ? 90.959 -132.702 13.955 1.00 35.77 252 GLU C C 1
ATOM 7327 O O . GLU C 1 252 ? 91.937 -132.945 13.205 1.00 33.48 252 GLU C O 1
ATOM 7333 N N . MET C 1 253 ? 90.439 -131.482 14.065 1.00 34.83 253 MET C N 1
ATOM 7334 C CA . MET C 1 253 ? 91.003 -130.371 13.261 1.00 36.36 253 MET C CA 1
ATOM 7335 C C . MET C 1 253 ? 92.428 -130.059 13.763 1.00 34.13 253 MET C C 1
ATOM 7336 O O . MET C 1 253 ? 93.337 -129.903 12.924 1.00 35.39 253 MET C O 1
ATOM 7341 N N . VAL C 1 254 ? 92.634 -130.013 15.077 1.00 31.53 254 VAL C N 1
ATOM 7342 C CA . VAL C 1 254 ? 93.945 -129.633 15.682 1.00 35.04 254 VAL C CA 1
ATOM 7343 C C . VAL C 1 254 ? 94.968 -130.673 15.256 1.00 36.80 254 VAL C C 1
ATOM 7344 O O . VAL C 1 254 ? 96.073 -130.286 14.815 1.00 40.66 254 VAL C O 1
ATOM 7348 N N . ARG C 1 255 ? 94.561 -131.938 15.222 1.00 39.07 255 ARG C N 1
ATOM 7349 C CA . ARG C 1 255 ? 95.444 -133.074 14.855 1.00 39.74 255 ARG C CA 1
ATOM 7350 C C . ARG C 1 255 ? 95.818 -132.982 13.371 1.00 37.39 255 ARG C C 1
ATOM 7351 O O . ARG C 1 255 ? 96.844 -133.523 12.996 1.00 38.75 255 ARG C O 1
ATOM 7359 N N . SER C 1 256 ? 95.037 -132.303 12.529 1.00 37.45 256 SER C N 1
ATOM 7360 C CA . SER C 1 256 ? 95.329 -132.146 11.077 1.00 36.90 256 SER C CA 1
ATOM 7361 C C . SER C 1 256 ? 96.428 -131.095 10.860 1.00 34.43 256 SER C C 1
ATOM 7362 O O . SER C 1 256 ? 96.959 -131.010 9.721 1.00 36.69 256 SER C O 1
ATOM 7365 N N . MET C 1 257 ? 96.752 -130.315 11.892 1.00 35.49 257 MET C N 1
ATOM 7366 C CA . MET C 1 257 ? 97.711 -129.171 11.831 1.00 33.40 257 MET C CA 1
ATOM 7367 C C . MET C 1 257 ? 99.163 -129.665 11.806 1.00 34.74 257 MET C C 1
ATOM 7368 O O . MET C 1 257 ? 99.424 -130.737 12.319 1.00 33.75 257 MET C O 1
ATOM 7373 N N . THR C 1 258 ? 100.060 -128.902 11.180 1.00 34.36 258 THR C N 1
ATOM 7374 C CA . THR C 1 258 ? 101.525 -129.137 11.219 1.00 35.42 258 THR C CA 1
ATOM 7375 C C . THR C 1 258 ? 102.071 -128.807 12.608 1.00 35.74 258 THR C C 1
ATOM 7376 O O . THR C 1 258 ? 101.591 -127.902 13.302 1.00 33.97 258 THR C O 1
ATOM 7380 N N . PRO C 1 259 ? 103.081 -129.583 13.050 1.00 34.83 259 PRO C N 1
ATOM 7381 C CA . PRO C 1 259 ? 103.717 -129.366 14.352 1.00 34.15 259 PRO C CA 1
ATOM 7382 C C . PRO C 1 259 ? 104.277 -127.945 14.520 1.00 31.20 259 PRO C C 1
ATOM 7383 O O . PRO C 1 259 ? 104.850 -127.401 13.581 1.00 35.87 259 PRO C O 1
ATOM 7387 N N . GLY C 1 260 ? 104.139 -127.363 15.709 1.00 29.91 260 GLY C N 1
ATOM 7388 C CA . GLY C 1 260 ? 104.670 -126.007 15.979 1.00 31.56 260 GLY C CA 1
ATOM 7389 C C . GLY C 1 260 ? 103.791 -124.907 15.385 1.00 31.91 260 GLY C C 1
ATOM 7390 O O . GLY C 1 260 ? 104.242 -123.767 15.348 1.00 31.03 260 GLY C O 1
ATOM 7391 N N . SER C 1 261 ? 102.572 -125.240 14.941 1.00 32.35 261 SER C N 1
ATOM 7392 C CA . SER C 1 261 ? 101.516 -124.252 14.653 1.00 32.91 261 SER C CA 1
ATOM 7393 C C . SER C 1 261 ? 101.016 -123.748 15.997 1.00 32.61 261 SER C C 1
ATOM 7394 O O . SER C 1 261 ? 101.329 -124.394 17.007 1.00 33.50 261 SER C O 1
ATOM 7397 N N . VAL C 1 262 ? 100.309 -122.621 16.013 1.00 29.82 262 VAL C N 1
ATOM 7398 C CA . VAL C 1 262 ? 99.882 -121.959 17.269 1.00 29.01 262 VAL C CA 1
ATOM 7399 C C . VAL C 1 262 ? 98.365 -121.695 17.239 1.00 28.85 262 VAL C C 1
ATOM 7400 O O . VAL C 1 262 ? 97.861 -121.278 16.200 1.00 29.28 262 VAL C O 1
ATOM 7404 N N . LEU C 1 263 ? 97.692 -121.893 18.371 1.00 29.17 263 LEU C N 1
ATOM 7405 C CA . LEU C 1 263 ? 96.289 -121.513 18.637 1.00 29.98 263 LEU C CA 1
ATOM 7406 C C . LEU C 1 263 ? 96.264 -120.446 19.729 1.00 33.43 263 LEU C C 1
ATOM 7407 O O . LEU C 1 263 ? 96.835 -120.674 20.831 1.00 32.01 263 LEU C O 1
ATOM 7412 N N . VAL C 1 264 ? 95.587 -119.342 19.465 1.00 28.86 264 VAL C N 1
ATOM 7413 C CA . VAL C 1 264 ? 95.330 -118.306 20.490 1.00 32.32 264 VAL C CA 1
ATOM 7414 C C . VAL C 1 264 ? 93.822 -118.164 20.622 1.00 37.08 264 VAL C C 1
ATOM 7415 O O . VAL C 1 264 ? 93.180 -117.763 19.640 1.00 39.16 264 VAL C O 1
ATOM 7419 N N . ASP C 1 265 ? 93.273 -118.475 21.780 1.00 44.09 265 ASP C N 1
ATOM 7420 C CA . ASP C 1 265 ? 91.804 -118.490 21.986 1.00 42.98 265 ASP C CA 1
ATOM 7421 C C . ASP C 1 265 ? 91.458 -117.251 22.779 1.00 41.88 265 ASP C C 1
ATOM 7422 O O . ASP C 1 265 ? 91.385 -117.341 24.000 1.00 45.05 265 ASP C O 1
ATOM 7427 N N . VAL C 1 266 ? 91.267 -116.134 22.099 1.00 40.09 266 VAL C N 1
ATOM 7428 C CA . VAL C 1 266 ? 90.776 -114.884 22.732 1.00 40.92 266 VAL C CA 1
ATOM 7429 C C . VAL C 1 266 ? 89.471 -115.200 23.492 1.00 43.84 266 VAL C C 1
ATOM 7430 O O . VAL C 1 266 ? 89.147 -114.454 24.477 1.00 42.85 266 VAL C O 1
ATOM 7434 N N . ALA C 1 267 ? 88.739 -116.251 23.076 1.00 42.98 267 ALA C N 1
ATOM 7435 C CA . ALA C 1 267 ? 87.346 -116.499 23.520 1.00 51.70 267 ALA C CA 1
ATOM 7436 C C . ALA C 1 267 ? 87.340 -117.313 24.824 1.00 53.69 267 ALA C C 1
ATOM 7437 O O . ALA C 1 267 ? 86.224 -117.696 25.233 1.00 49.25 267 ALA C O 1
ATOM 7439 N N . ILE C 1 268 ? 88.519 -117.530 25.446 1.00 53.65 268 ILE C N 1
ATOM 7440 C CA . ILE C 1 268 ? 88.757 -118.363 26.671 1.00 54.70 268 ILE C CA 1
ATOM 7441 C C . ILE C 1 268 ? 87.954 -117.842 27.875 1.00 54.47 268 ILE C C 1
ATOM 7442 O O . ILE C 1 268 ? 87.524 -118.657 28.676 1.00 49.74 268 ILE C O 1
ATOM 7447 N N . ASP C 1 269 ? 87.796 -116.534 28.025 1.00 61.36 269 ASP C N 1
ATOM 7448 C CA . ASP C 1 269 ? 87.073 -115.922 29.173 1.00 70.50 269 ASP C CA 1
ATOM 7449 C C . ASP C 1 269 ? 85.595 -116.345 29.153 1.00 65.77 269 ASP C C 1
ATOM 7450 O O . ASP C 1 269 ? 84.957 -116.110 30.159 1.00 71.63 269 ASP C O 1
ATOM 7455 N N . GLN C 1 270 ? 85.088 -116.921 28.049 1.00 60.92 270 GLN C N 1
ATOM 7456 C CA . GLN C 1 270 ? 83.728 -117.523 27.888 1.00 58.04 270 GLN C CA 1
ATOM 7457 C C . GLN C 1 270 ? 83.837 -119.040 27.674 1.00 51.54 270 GLN C C 1
ATOM 7458 O O . GLN C 1 270 ? 82.865 -119.644 27.174 1.00 61.85 270 GLN C O 1
ATOM 7464 N N . GLY C 1 271 ? 84.993 -119.638 27.963 1.00 45.05 271 GLY C N 1
ATOM 7465 C CA . GLY C 1 271 ? 85.239 -121.084 27.789 1.00 42.80 271 GLY C CA 1
ATOM 7466 C C . GLY C 1 271 ? 86.046 -121.454 26.544 1.00 43.56 271 GLY C C 1
ATOM 7467 O O . GLY C 1 271 ? 86.498 -122.604 26.493 1.00 45.47 271 GLY C O 1
ATOM 7468 N N . GLY C 1 272 ? 86.158 -120.580 25.534 1.00 41.12 272 GLY C N 1
ATOM 7469 C CA . GLY C 1 272 ? 87.016 -120.794 24.347 1.00 38.79 272 GLY C CA 1
ATOM 7470 C C . GLY C 1 272 ? 86.386 -121.650 23.262 1.00 36.80 272 GLY C C 1
ATOM 7471 O O . GLY C 1 272 ? 85.534 -122.473 23.570 1.00 43.77 272 GLY C O 1
ATOM 7472 N N . ILE C 1 273 ? 86.849 -121.507 22.023 1.00 32.67 273 ILE C N 1
ATOM 7473 C CA . ILE C 1 273 ? 86.265 -122.187 20.836 1.00 36.62 273 ILE C CA 1
ATOM 7474 C C . ILE C 1 273 ? 87.039 -123.439 20.432 1.00 37.61 273 ILE C C 1
ATOM 7475 O O . ILE C 1 273 ? 86.570 -124.073 19.465 1.00 35.76 273 ILE C O 1
ATOM 7480 N N . PHE C 1 274 ? 88.146 -123.785 21.096 1.00 37.00 274 PHE C N 1
ATOM 7481 C CA . PHE C 1 274 ? 88.956 -124.986 20.758 1.00 39.18 274 PHE C CA 1
ATOM 7482 C C . PHE C 1 274 ? 88.633 -126.113 21.747 1.00 41.58 274 PHE C C 1
ATOM 7483 O O . PHE C 1 274 ? 88.726 -125.910 22.953 1.00 38.60 274 PHE C O 1
ATOM 7491 N N . GLU C 1 275 ? 88.244 -127.268 21.213 1.00 40.64 275 GLU C N 1
ATOM 7492 C CA . GLU C 1 275 ? 87.935 -128.491 21.987 1.00 45.66 275 GLU C CA 1
ATOM 7493 C C . GLU C 1 275 ? 89.163 -128.829 22.835 1.00 43.72 275 GLU C C 1
ATOM 7494 O O . GLU C 1 275 ? 88.960 -129.156 23.991 1.00 41.55 275 GLU C O 1
ATOM 7500 N N . THR C 1 276 ? 90.370 -128.665 22.275 1.00 42.80 276 THR C N 1
ATOM 7501 C CA . THR C 1 276 ? 91.686 -129.031 22.872 1.00 41.96 276 THR C CA 1
ATOM 7502 C C . THR C 1 276 ? 92.157 -128.003 23.919 1.00 44.02 276 THR C C 1
ATOM 7503 O O . THR C 1 276 ? 93.127 -128.311 24.631 1.00 49.36 276 THR C O 1
ATOM 7507 N N . THR C 1 277 ? 91.437 -126.903 24.114 1.00 47.84 277 THR C N 1
ATOM 7508 C CA . THR C 1 277 ? 91.833 -126.009 25.224 1.00 51.40 277 THR C CA 1
ATOM 7509 C C . THR C 1 277 ? 91.229 -126.636 26.472 1.00 55.32 277 THR C C 1
ATOM 7510 O O . THR C 1 277 ? 90.049 -126.461 26.674 1.00 60.58 277 THR C O 1
ATOM 7514 N N . ASP C 1 278 ? 92.029 -127.365 27.246 1.00 59.31 278 ASP C N 1
ATOM 7515 C CA . ASP C 1 278 ? 91.538 -128.086 28.447 1.00 59.46 278 ASP C CA 1
ATOM 7516 C C . ASP C 1 278 ? 91.657 -127.230 29.705 1.00 64.62 278 ASP C C 1
ATOM 7517 O O . ASP C 1 278 ? 91.172 -127.676 30.745 1.00 64.73 278 ASP C O 1
ATOM 7522 N N . ARG C 1 279 ? 92.305 -126.067 29.613 1.00 61.77 279 ARG C N 1
ATOM 7523 C CA . ARG C 1 279 ? 92.512 -125.215 30.809 1.00 57.31 279 ARG C CA 1
ATOM 7524 C C . ARG C 1 279 ? 92.872 -123.775 30.426 1.00 54.99 279 ARG C C 1
ATOM 7525 O O . ARG C 1 279 ? 93.187 -123.538 29.279 1.00 58.51 279 ARG C O 1
ATOM 7533 N N . VAL C 1 280 ? 92.762 -122.866 31.388 1.00 53.38 280 VAL C N 1
ATOM 7534 C CA . VAL C 1 280 ? 93.183 -121.440 31.274 1.00 53.25 280 VAL C CA 1
ATOM 7535 C C . VAL C 1 280 ? 94.675 -121.349 31.598 1.00 56.96 280 VAL C C 1
ATOM 7536 O O . VAL C 1 280 ? 95.076 -121.789 32.683 1.00 63.91 280 VAL C O 1
ATOM 7540 N N . THR C 1 281 ? 95.453 -120.788 30.675 1.00 56.12 281 THR C N 1
ATOM 7541 C CA . THR C 1 281 ? 96.887 -120.444 30.858 1.00 52.75 281 THR C CA 1
ATOM 7542 C C . THR C 1 281 ? 96.973 -119.053 31.494 1.00 52.95 281 THR C C 1
ATOM 7543 O O . THR C 1 281 ? 95.918 -118.370 31.637 1.00 49.39 281 THR C O 1
ATOM 7547 N N . THR C 1 282 ? 98.189 -118.661 31.865 1.00 50.79 282 THR C N 1
ATOM 7548 C CA . THR C 1 282 ? 98.504 -117.390 32.556 1.00 55.28 282 THR C CA 1
ATOM 7549 C C . THR C 1 282 ? 99.655 -116.698 31.813 1.00 54.99 282 THR C C 1
ATOM 7550 O O . THR C 1 282 ? 100.446 -117.403 31.145 1.00 54.70 282 THR C O 1
ATOM 7554 N N . HIS C 1 283 ? 99.845 -115.404 32.060 1.00 54.04 283 HIS C N 1
ATOM 7555 C CA . HIS C 1 283 ? 100.967 -114.660 31.435 1.00 53.51 283 HIS C CA 1
ATOM 7556 C C . HIS C 1 283 ? 102.261 -115.356 31.862 1.00 45.36 283 HIS C C 1
ATOM 7557 O O . HIS C 1 283 ? 103.143 -115.467 31.040 1.00 47.34 283 HIS C O 1
ATOM 7564 N N . ASP C 1 284 ? 102.311 -115.838 33.099 1.00 43.69 284 ASP C N 1
ATOM 7565 C CA . ASP C 1 284 ? 103.512 -116.537 33.638 1.00 51.70 284 ASP C CA 1
ATOM 7566 C C . ASP C 1 284 ? 103.706 -117.879 32.931 1.00 48.90 284 ASP C C 1
ATOM 7567 O O . ASP C 1 284 ? 104.862 -118.174 32.612 1.00 47.78 284 ASP C O 1
ATOM 7572 N N . ASP C 1 285 ? 102.626 -118.664 32.762 1.00 51.72 285 ASP C N 1
ATOM 7573 C CA . ASP C 1 285 ? 102.623 -120.003 32.096 1.00 52.57 285 ASP C CA 1
ATOM 7574 C C . ASP C 1 285 ? 101.680 -119.966 30.900 1.00 55.62 285 ASP C C 1
ATOM 7575 O O . ASP C 1 285 ? 100.539 -120.441 30.966 1.00 48.93 285 ASP C O 1
ATOM 7580 N N . PRO C 1 286 ? 102.121 -119.352 29.780 1.00 51.25 286 PRO C N 1
ATOM 7581 C CA . PRO C 1 286 ? 101.203 -119.028 28.694 1.00 49.50 286 PRO C CA 1
ATOM 7582 C C . PRO C 1 286 ? 100.734 -120.238 27.872 1.00 45.41 286 PRO C C 1
ATOM 7583 O O . PRO C 1 286 ? 99.637 -120.127 27.344 1.00 45.26 286 PRO C O 1
ATOM 7587 N N . THR C 1 287 ? 101.535 -121.303 27.728 1.00 33.88 287 THR C N 1
ATOM 7588 C CA . THR C 1 287 ? 101.226 -122.347 26.732 1.00 36.75 287 THR C CA 1
ATOM 7589 C C . THR C 1 287 ? 101.425 -123.761 27.250 1.00 39.43 287 THR C C 1
ATOM 7590 O O . THR C 1 287 ? 102.149 -123.928 28.203 1.00 43.58 287 THR C O 1
ATOM 7594 N N . TYR C 1 288 ? 100.726 -124.704 26.619 1.00 36.86 288 TYR C N 1
ATOM 7595 C CA . TYR C 1 288 ? 101.017 -126.155 26.587 1.00 34.77 288 TYR C CA 1
ATOM 7596 C C . TYR C 1 288 ? 100.922 -126.624 25.142 1.00 35.83 288 TYR C C 1
ATOM 7597 O O . TYR C 1 288 ? 100.420 -125.883 24.263 1.00 38.59 288 TYR C O 1
ATOM 7606 N N . VAL C 1 289 ? 101.349 -127.850 24.919 1.00 35.61 289 VAL C N 1
ATOM 7607 C CA . VAL C 1 289 ? 101.419 -128.519 23.598 1.00 38.83 289 VAL C CA 1
ATOM 7608 C C . VAL C 1 289 ? 100.461 -129.711 23.613 1.00 41.53 289 VAL C C 1
ATOM 7609 O O . VAL C 1 289 ? 100.508 -130.443 24.581 1.00 41.40 289 VAL C O 1
ATOM 7613 N N . LYS C 1 290 ? 99.578 -129.831 22.613 1.00 41.05 290 LYS C N 1
ATOM 7614 C CA . LYS C 1 290 ? 98.743 -131.035 22.365 1.00 44.27 290 LYS C CA 1
ATOM 7615 C C . LYS C 1 290 ? 98.789 -131.306 20.870 1.00 43.28 290 LYS C C 1
ATOM 7616 O O . LYS C 1 290 ? 98.617 -130.334 20.076 1.00 41.24 290 LYS C O 1
ATOM 7622 N N . HIS C 1 291 ? 99.112 -132.545 20.508 1.00 37.84 291 HIS C N 1
ATOM 7623 C CA . HIS C 1 291 ? 99.205 -133.014 19.105 1.00 39.21 291 HIS C CA 1
ATOM 7624 C C . HIS C 1 291 ? 100.221 -132.157 18.359 1.00 39.10 291 HIS C C 1
ATOM 7625 O O . HIS C 1 291 ? 100.013 -131.923 17.159 1.00 41.18 291 HIS C O 1
ATOM 7632 N N . GLY C 1 292 ? 101.292 -131.740 19.039 1.00 40.24 292 GLY C N 1
ATOM 7633 C CA . GLY C 1 292 ? 102.410 -130.987 18.434 1.00 39.80 292 GLY C CA 1
ATOM 7634 C C . GLY C 1 292 ? 102.065 -129.515 18.232 1.00 35.61 292 GLY C C 1
ATOM 7635 O O . GLY C 1 292 ? 102.887 -128.814 17.664 1.00 38.11 292 GLY C O 1
ATOM 7636 N N . VAL C 1 293 ? 100.901 -129.061 18.710 1.00 34.95 293 VAL C N 1
ATOM 7637 C CA . VAL C 1 293 ? 100.383 -127.689 18.456 1.00 33.88 293 VAL C CA 1
ATOM 7638 C C . VAL C 1 293 ? 100.441 -126.894 19.759 1.00 36.78 293 VAL C C 1
ATOM 7639 O O . VAL C 1 293 ? 99.927 -127.393 20.808 1.00 34.13 293 VAL C O 1
ATOM 7643 N N . VAL C 1 294 ? 100.978 -125.674 19.685 1.00 31.22 294 VAL C N 1
ATOM 7644 C CA . VAL C 1 294 ? 101.102 -124.779 20.864 1.00 30.66 294 VAL C CA 1
ATOM 7645 C C . VAL C 1 294 ? 99.743 -124.168 21.138 1.00 32.98 294 VAL C C 1
ATOM 7646 O O . VAL C 1 294 ? 99.199 -123.560 20.221 1.00 35.62 294 VAL C O 1
ATOM 7650 N N . HIS C 1 295 ? 99.278 -124.295 22.367 1.00 31.73 295 HIS C N 1
ATOM 7651 C CA . HIS C 1 295 ? 97.972 -123.752 22.786 1.00 31.21 295 HIS C CA 1
ATOM 7652 C C . HIS C 1 295 ? 98.221 -122.618 23.774 1.00 36.95 295 HIS C C 1
ATOM 7653 O O . HIS C 1 295 ? 98.922 -122.828 24.747 1.00 37.50 295 HIS C O 1
ATOM 7660 N N . TYR C 1 296 ? 97.668 -121.453 23.476 1.00 31.68 296 TYR C N 1
ATOM 7661 C CA . TYR C 1 296 ? 97.718 -120.267 24.349 1.00 35.26 296 TYR C CA 1
ATOM 7662 C C . TYR C 1 296 ? 96.266 -119.929 24.690 1.00 39.30 296 TYR C C 1
ATOM 7663 O O . TYR C 1 296 ? 95.427 -119.749 23.777 1.00 40.15 296 TYR C O 1
ATOM 7672 N N . ALA C 1 297 ? 95.939 -119.825 25.975 1.00 45.27 297 ALA C N 1
ATOM 7673 C CA . ALA C 1 297 ? 94.578 -119.419 26.397 1.00 49.33 297 ALA C CA 1
ATOM 7674 C C . ALA C 1 297 ? 94.644 -118.551 27.655 1.00 53.24 297 ALA C C 1
ATOM 7675 O O . ALA C 1 297 ? 94.139 -118.956 28.721 1.00 53.48 297 ALA C O 1
ATOM 7677 N N . VAL C 1 298 ? 95.259 -117.382 27.538 1.00 56.66 298 VAL C N 1
ATOM 7678 C CA . VAL C 1 298 ? 95.336 -116.421 28.669 1.00 49.71 298 VAL C CA 1
ATOM 7679 C C . VAL C 1 298 ? 94.039 -115.595 28.637 1.00 59.25 298 VAL C C 1
ATOM 7680 O O . VAL C 1 298 ? 93.640 -115.031 27.550 1.00 53.37 298 VAL C O 1
ATOM 7684 N N . ALA C 1 299 ? 93.324 -115.612 29.758 1.00 52.42 299 ALA C N 1
ATOM 7685 C CA . ALA C 1 299 ? 92.372 -114.544 30.094 1.00 61.22 299 ALA C CA 1
ATOM 7686 C C . ALA C 1 299 ? 93.227 -113.317 30.447 1.00 60.22 299 ALA C C 1
ATOM 7687 O O . ALA C 1 299 ? 94.417 -113.439 30.836 1.00 70.00 299 ALA C O 1
ATOM 7689 N N . ASN C 1 300 ? 92.627 -112.159 30.300 1.00 55.02 300 ASN C N 1
ATOM 7690 C CA . ASN C 1 300 ? 93.240 -110.837 30.564 1.00 45.89 300 ASN C CA 1
ATOM 7691 C C . ASN C 1 300 ? 94.515 -110.685 29.734 1.00 35.96 300 ASN C C 1
ATOM 7692 O O . ASN C 1 300 ? 95.473 -110.139 30.240 1.00 38.64 300 ASN C O 1
ATOM 7697 N N . MET C 1 301 ? 94.472 -110.992 28.450 1.00 37.88 301 MET C N 1
ATOM 7698 C CA . MET C 1 301 ? 95.497 -110.508 27.486 1.00 38.92 301 MET C CA 1
ATOM 7699 C C . MET C 1 301 ? 95.723 -109.006 27.671 1.00 36.70 301 MET C C 1
ATOM 7700 O O . MET C 1 301 ? 96.873 -108.571 27.684 1.00 38.69 301 MET C O 1
ATOM 7705 N N . PRO C 1 302 ? 94.682 -108.154 27.838 1.00 34.03 302 PRO C N 1
ATOM 7706 C CA . PRO C 1 302 ? 94.900 -106.715 27.977 1.00 31.89 302 PRO C CA 1
ATOM 7707 C C . PRO C 1 302 ? 95.683 -106.315 29.239 1.00 36.04 302 PRO C C 1
ATOM 7708 O O . PRO C 1 302 ? 96.253 -105.253 29.257 1.00 31.77 302 PRO C O 1
ATOM 7712 N N . GLY C 1 303 ? 95.661 -107.162 30.267 1.00 40.40 303 GLY C N 1
ATOM 7713 C CA . GLY C 1 303 ? 96.530 -107.038 31.453 1.00 39.14 303 GLY C CA 1
ATOM 7714 C C . GLY C 1 303 ? 98.006 -106.945 31.111 1.00 37.53 303 GLY C C 1
ATOM 7715 O O . GLY C 1 303 ? 98.707 -106.317 31.861 1.00 47.31 303 GLY C O 1
ATOM 7716 N N . ALA C 1 304 ? 98.448 -107.534 30.006 1.00 35.66 304 ALA C N 1
ATOM 7717 C CA . ALA C 1 304 ? 99.833 -107.458 29.498 1.00 38.04 304 ALA C CA 1
ATOM 7718 C C . ALA C 1 304 ? 100.207 -106.053 29.020 1.00 34.55 304 ALA C C 1
ATOM 7719 O O . ALA C 1 304 ? 101.432 -105.784 28.946 1.00 34.05 304 ALA C O 1
ATOM 7721 N N . VAL C 1 305 ? 99.239 -105.211 28.649 1.00 30.98 305 VAL C N 1
ATOM 7722 C CA . VAL C 1 305 ? 99.526 -103.852 28.119 1.00 29.63 305 VAL C CA 1
ATOM 7723 C C . VAL C 1 305 ? 98.654 -102.884 28.894 1.00 34.24 305 VAL C C 1
ATOM 7724 O O . VAL C 1 305 ? 97.845 -102.126 28.341 1.00 32.53 305 VAL C O 1
ATOM 7728 N N . PRO C 1 306 ? 98.908 -102.829 30.216 1.00 39.91 306 PRO C N 1
ATOM 7729 C CA . PRO C 1 306 ? 98.057 -102.086 31.138 1.00 37.69 306 PRO C CA 1
ATOM 7730 C C . PRO C 1 306 ? 97.983 -100.599 30.799 1.00 34.46 306 PRO C C 1
ATOM 7731 O O . PRO C 1 306 ? 96.977 -99.984 30.984 1.00 39.86 306 PRO C O 1
ATOM 7735 N N . ARG C 1 307 ? 99.053 -100.029 30.295 1.00 32.30 307 ARG C N 1
ATOM 7736 C CA . ARG C 1 307 ? 99.016 -98.592 30.017 1.00 34.58 307 ARG C CA 1
ATOM 7737 C C . ARG C 1 307 ? 98.046 -98.326 28.848 1.00 41.71 307 ARG C C 1
ATOM 7738 O O . ARG C 1 307 ? 97.193 -97.421 28.974 1.00 49.76 307 ARG C O 1
ATOM 7746 N N . THR C 1 308 ? 98.147 -99.085 27.754 1.00 34.48 308 THR C N 1
ATOM 7747 C CA . THR C 1 308 ? 97.199 -99.011 26.611 1.00 33.42 308 THR C CA 1
ATOM 7748 C C . THR C 1 308 ? 95.780 -99.352 27.123 1.00 31.77 308 THR C C 1
ATOM 7749 O O . THR C 1 308 ? 94.854 -98.577 26.894 1.00 31.84 308 THR C O 1
ATOM 7753 N N . SER C 1 309 ? 95.662 -100.446 27.873 1.00 32.83 309 SER C N 1
ATOM 7754 C CA . SER C 1 309 ? 94.401 -101.073 28.326 1.00 33.14 309 SER C CA 1
ATOM 7755 C C . SER C 1 309 ? 93.645 -100.104 29.214 1.00 30.16 309 SER C C 1
ATOM 7756 O O . SER C 1 309 ? 92.431 -99.978 29.046 1.00 29.87 309 SER C O 1
ATOM 7759 N N . THR C 1 310 ? 94.366 -99.400 30.071 1.00 33.38 310 THR C N 1
ATOM 7760 C CA . THR C 1 310 ? 93.823 -98.419 31.058 1.00 36.65 310 THR C CA 1
ATOM 7761 C C . THR C 1 310 ? 93.267 -97.189 30.337 1.00 38.20 310 THR C C 1
ATOM 7762 O O . THR C 1 310 ? 92.127 -96.774 30.640 1.00 40.18 310 THR C O 1
ATOM 7766 N N . PHE C 1 311 ? 94.049 -96.596 29.445 1.00 39.33 311 PHE C N 1
ATOM 7767 C CA . PHE C 1 311 ? 93.555 -95.498 28.576 1.00 43.85 311 PHE C CA 1
ATOM 7768 C C . PHE C 1 311 ? 92.246 -95.956 27.896 1.00 38.32 311 PHE C C 1
ATOM 7769 O O . PHE C 1 311 ? 91.220 -95.249 27.968 1.00 37.32 311 PHE C O 1
ATOM 7777 N N . ALA C 1 312 ? 92.230 -97.142 27.276 1.00 32.88 312 ALA C N 1
ATOM 7778 C CA . ALA C 1 312 ? 91.107 -97.524 26.392 1.00 35.88 312 ALA C CA 1
ATOM 7779 C C . ALA C 1 312 ? 89.833 -97.727 27.226 1.00 36.74 312 ALA C C 1
ATOM 7780 O O . ALA C 1 312 ? 88.744 -97.376 26.779 1.00 35.20 312 ALA C O 1
ATOM 7782 N N . LEU C 1 313 ? 89.984 -98.240 28.433 1.00 41.30 313 LEU C N 1
ATOM 7783 C CA . LEU C 1 313 ? 88.865 -98.543 29.345 1.00 43.00 313 LEU C CA 1
ATOM 7784 C C . LEU C 1 313 ? 88.364 -97.243 29.974 1.00 43.08 313 LEU C C 1
ATOM 7785 O O . LEU C 1 313 ? 87.178 -96.971 29.896 1.00 47.12 313 LEU C O 1
ATOM 7790 N N . THR C 1 314 ? 89.253 -96.418 30.485 1.00 45.78 314 THR C N 1
ATOM 7791 C CA . THR C 1 314 ? 88.881 -95.178 31.189 1.00 45.02 314 THR C CA 1
ATOM 7792 C C . THR C 1 314 ? 88.481 -94.101 30.176 1.00 50.84 314 THR C C 1
ATOM 7793 O O . THR C 1 314 ? 87.888 -93.107 30.596 1.00 53.35 314 THR C O 1
ATOM 7797 N N . ASN C 1 315 ? 88.858 -94.219 28.906 1.00 47.31 315 ASN C N 1
ATOM 7798 C CA . ASN C 1 315 ? 88.330 -93.300 27.863 1.00 42.96 315 ASN C CA 1
ATOM 7799 C C . ASN C 1 315 ? 86.792 -93.320 27.909 1.00 42.36 315 ASN C C 1
ATOM 7800 O O . ASN C 1 315 ? 86.188 -92.256 27.667 1.00 48.13 315 ASN C O 1
ATOM 7805 N N . VAL C 1 316 ? 86.184 -94.465 28.218 1.00 43.56 316 VAL C N 1
ATOM 7806 C CA . VAL C 1 316 ? 84.713 -94.670 28.070 1.00 48.61 316 VAL C CA 1
ATOM 7807 C C . VAL C 1 316 ? 83.995 -94.963 29.404 1.00 52.06 316 VAL C C 1
ATOM 7808 O O . VAL C 1 316 ? 82.750 -94.980 29.343 1.00 57.74 316 VAL C O 1
ATOM 7812 N N . THR C 1 317 ? 84.687 -95.209 30.530 1.00 47.77 317 THR C N 1
ATOM 7813 C CA . THR C 1 317 ? 84.082 -95.333 31.900 1.00 47.85 317 THR C CA 1
ATOM 7814 C C . THR C 1 317 ? 83.887 -93.946 32.528 1.00 48.23 317 THR C C 1
ATOM 7815 O O . THR C 1 317 ? 82.791 -93.699 33.077 1.00 60.29 317 THR C O 1
ATOM 7819 N N . ILE C 1 318 ? 84.906 -93.076 32.455 1.00 48.14 318 ILE C N 1
ATOM 7820 C CA . ILE C 1 318 ? 84.937 -91.750 33.142 1.00 49.09 318 ILE C CA 1
ATOM 7821 C C . ILE C 1 318 ? 83.768 -90.884 32.669 1.00 58.54 318 ILE C C 1
ATOM 7822 O O . ILE C 1 318 ? 83.233 -90.134 33.480 1.00 54.34 318 ILE C O 1
ATOM 7827 N N . PRO C 1 319 ? 83.383 -90.840 31.367 1.00 62.08 319 PRO C N 1
ATOM 7828 C CA . PRO C 1 319 ? 82.160 -90.121 30.978 1.00 60.54 319 PRO C CA 1
ATOM 7829 C C . PRO C 1 319 ? 80.902 -90.569 31.753 1.00 56.72 319 PRO C C 1
ATOM 7830 O O . PRO C 1 319 ? 80.167 -89.673 32.142 1.00 58.81 319 PRO C O 1
ATOM 7834 N N . TYR C 1 320 ? 80.690 -91.876 31.997 1.00 53.79 320 TYR C N 1
ATOM 7835 C CA . TYR C 1 320 ? 79.605 -92.400 32.877 1.00 55.32 320 TYR C CA 1
ATOM 7836 C C . TYR C 1 320 ? 79.844 -92.048 34.363 1.00 65.92 320 TYR C C 1
ATOM 7837 O O . TYR C 1 320 ? 78.846 -91.757 35.089 1.00 62.61 320 TYR C O 1
ATOM 7846 N N . ALA C 1 321 ? 81.091 -92.076 34.849 1.00 59.80 321 ALA C N 1
ATOM 7847 C CA . ALA C 1 321 ? 81.420 -91.618 36.230 1.00 64.24 321 ALA C CA 1
ATOM 7848 C C . ALA C 1 321 ? 81.033 -90.133 36.432 1.00 65.03 321 ALA C C 1
ATOM 7849 O O . ALA C 1 321 ? 80.397 -89.809 37.466 1.00 62.71 321 ALA C O 1
ATOM 7851 N N . LEU C 1 322 ? 81.398 -89.255 35.487 1.00 61.43 322 LEU C N 1
ATOM 7852 C CA . LEU C 1 322 ? 81.092 -87.795 35.496 1.00 60.78 322 LEU C CA 1
ATOM 7853 C C . LEU C 1 322 ? 79.587 -87.540 35.664 1.00 61.31 322 LEU C C 1
ATOM 7854 O O . LEU C 1 322 ? 79.248 -86.566 36.361 1.00 59.14 322 LEU C O 1
ATOM 7859 N N . GLN C 1 323 ? 78.740 -88.296 34.955 1.00 58.63 323 GLN C N 1
ATOM 7860 C CA . GLN C 1 323 ? 77.256 -88.185 35.032 1.00 74.07 323 GLN C CA 1
ATOM 7861 C C . GLN C 1 323 ? 76.817 -88.496 36.479 1.00 77.71 323 GLN C C 1
ATOM 7862 O O . GLN C 1 323 ? 76.068 -87.671 37.064 1.00 74.76 323 GLN C O 1
ATOM 7868 N N . ILE C 1 324 ? 77.286 -89.620 37.046 1.00 72.16 324 ILE C N 1
ATOM 7869 C CA . ILE C 1 324 ? 76.921 -90.082 38.422 1.00 68.99 324 ILE C CA 1
ATOM 7870 C C . ILE C 1 324 ? 77.338 -88.991 39.426 1.00 73.71 324 ILE C C 1
ATOM 7871 O O . ILE C 1 324 ? 76.505 -88.635 40.281 1.00 61.77 324 ILE C O 1
ATOM 7876 N N . ALA C 1 325 ? 78.566 -88.461 39.289 1.00 79.06 325 ALA C N 1
ATOM 7877 C CA . ALA C 1 325 ? 79.188 -87.416 40.149 1.00 70.38 325 ALA C CA 1
ATOM 7878 C C . ALA C 1 325 ? 78.414 -86.093 40.073 1.00 72.90 325 ALA C C 1
ATOM 7879 O O . ALA C 1 325 ? 78.128 -85.526 41.154 1.00 76.57 325 ALA C O 1
ATOM 7881 N N . ASN C 1 326 ? 78.119 -85.630 38.847 1.00 73.36 326 ASN C N 1
ATOM 7882 C CA . ASN C 1 326 ? 77.445 -84.341 38.510 1.00 64.62 326 ASN C CA 1
ATOM 7883 C C . ASN C 1 326 ? 75.984 -84.314 38.988 1.00 69.35 326 ASN C C 1
ATOM 7884 O O . ASN C 1 326 ? 75.519 -83.215 39.330 1.00 68.02 326 ASN C O 1
ATOM 7889 N N . LYS C 1 327 ? 75.276 -85.452 38.972 1.00 71.55 327 LYS C N 1
ATOM 7890 C CA . LYS C 1 327 ? 73.790 -85.496 39.039 1.00 69.30 327 LYS C CA 1
ATOM 7891 C C . LYS C 1 327 ? 73.288 -86.480 40.108 1.00 72.13 327 LYS C C 1
ATOM 7892 O O . LYS C 1 327 ? 72.044 -86.581 40.245 1.00 70.93 327 LYS C O 1
ATOM 7898 N N . GLY C 1 328 ? 74.189 -87.110 40.879 1.00 72.58 328 GLY C N 1
ATOM 7899 C CA . GLY C 1 328 ? 73.883 -88.243 41.780 1.00 65.66 328 GLY C CA 1
ATOM 7900 C C . GLY C 1 328 ? 73.510 -89.478 40.977 1.00 68.52 328 GLY C C 1
ATOM 7901 O O . GLY C 1 328 ? 72.908 -89.324 39.891 1.00 66.29 328 GLY C O 1
ATOM 7902 N N . TYR C 1 329 ? 73.832 -90.672 41.475 1.00 73.42 329 TYR C N 1
ATOM 7903 C CA . TYR C 1 329 ? 73.692 -91.931 40.698 1.00 79.27 329 TYR C CA 1
ATOM 7904 C C . TYR C 1 329 ? 72.250 -92.078 40.198 1.00 74.27 329 TYR C C 1
ATOM 7905 O O . TYR C 1 329 ? 72.036 -92.767 39.172 1.00 73.65 329 TYR C O 1
ATOM 7914 N N . ARG C 1 330 ? 71.290 -91.483 40.911 1.00 74.12 330 ARG C N 1
ATOM 7915 C CA . ARG C 1 330 ? 69.844 -91.709 40.663 1.00 78.19 330 ARG C CA 1
ATOM 7916 C C . ARG C 1 330 ? 69.434 -90.919 39.411 1.00 73.64 330 ARG C C 1
ATOM 7917 O O . ARG C 1 330 ? 68.978 -91.575 38.460 1.00 67.60 330 ARG C O 1
ATOM 7925 N N . ALA C 1 331 ? 69.601 -89.586 39.390 1.00 77.04 331 ALA C N 1
ATOM 7926 C CA . ALA C 1 331 ? 69.195 -88.714 38.253 1.00 77.61 331 ALA C CA 1
ATOM 7927 C C . ALA C 1 331 ? 69.928 -89.162 36.977 1.00 83.73 331 ALA C C 1
ATOM 7928 O O . ALA C 1 331 ? 69.261 -89.298 35.924 1.00 87.97 331 ALA C O 1
ATOM 7930 N N . ALA C 1 332 ? 71.237 -89.427 37.078 1.00 77.37 332 ALA C N 1
ATOM 7931 C CA . ALA C 1 332 ? 72.099 -89.880 35.959 1.00 72.66 332 ALA C CA 1
ATOM 7932 C C . ALA C 1 332 ? 71.566 -91.188 35.329 1.00 69.39 332 ALA C C 1
ATOM 7933 O O . ALA C 1 332 ? 71.632 -91.269 34.087 1.00 67.73 332 ALA C O 1
ATOM 7935 N N . CYS C 1 333 ? 71.048 -92.159 36.104 1.00 72.89 333 CYS C N 1
ATOM 7936 C CA . CYS C 1 333 ? 70.586 -93.496 35.593 1.00 78.13 333 CYS C CA 1
ATOM 7937 C C . CYS C 1 333 ? 69.173 -93.400 34.988 1.00 80.78 333 CYS C C 1
ATOM 7938 O O . CYS C 1 333 ? 68.889 -94.130 34.003 1.00 77.45 333 CYS C O 1
ATOM 7941 N N . LEU C 1 334 ? 68.307 -92.547 35.548 1.00 84.37 334 LEU C N 1
ATOM 7942 C CA . LEU C 1 334 ? 66.980 -92.229 34.956 1.00 85.02 334 LEU C CA 1
ATOM 7943 C C . LEU C 1 334 ? 67.226 -91.512 33.619 1.00 82.00 334 LEU C C 1
ATOM 7944 O O . LEU C 1 334 ? 66.548 -91.877 32.643 1.00 90.48 334 LEU C O 1
ATOM 7949 N N . ASP C 1 335 ? 68.190 -90.576 33.574 1.00 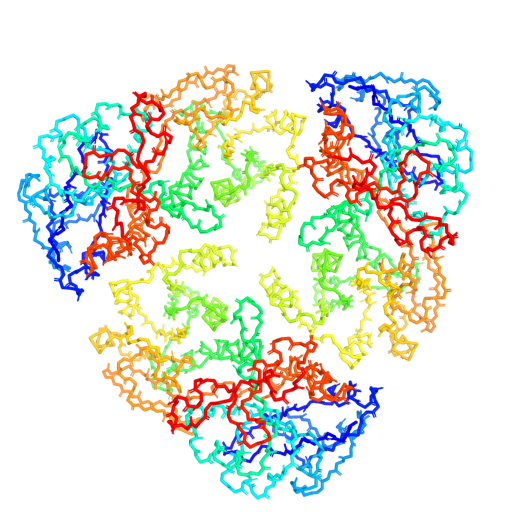72.57 335 ASP C N 1
ATOM 7950 C CA . ASP C 1 335 ? 68.591 -89.785 32.366 1.00 74.74 335 ASP C CA 1
ATOM 7951 C C . ASP C 1 335 ? 69.315 -90.631 31.295 1.00 71.85 335 ASP C C 1
ATOM 7952 O O . ASP C 1 335 ? 69.372 -90.178 30.144 1.00 73.96 335 ASP C O 1
ATOM 7957 N N . ASN C 1 336 ? 69.886 -91.790 31.640 1.00 76.27 336 ASN C N 1
ATOM 7958 C CA . ASN C 1 336 ? 70.802 -92.563 30.754 1.00 69.95 336 ASN C CA 1
ATOM 7959 C C . ASN C 1 336 ? 70.446 -94.053 30.817 1.00 72.32 336 ASN C C 1
ATOM 7960 O O . ASN C 1 336 ? 71.022 -94.791 31.619 1.00 68.72 336 ASN C O 1
ATOM 7965 N N . PRO C 1 337 ? 69.505 -94.558 29.971 1.00 77.11 337 PRO C N 1
ATOM 7966 C CA . PRO C 1 337 ? 68.973 -95.920 30.123 1.00 72.35 337 PRO C CA 1
ATOM 7967 C C . PRO C 1 337 ? 70.053 -97.006 30.029 1.00 65.81 337 PRO C C 1
ATOM 7968 O O . PRO C 1 337 ? 69.789 -98.124 30.427 1.00 67.11 337 PRO C O 1
ATOM 7972 N N . ALA C 1 338 ? 71.216 -96.648 29.476 1.00 65.30 338 ALA C N 1
ATOM 7973 C CA . ALA C 1 338 ? 72.377 -97.541 29.287 1.00 63.73 338 ALA C CA 1
ATOM 7974 C C . ALA C 1 338 ? 73.132 -97.657 30.625 1.00 62.23 338 ALA C C 1
ATOM 7975 O O . ALA C 1 338 ? 73.386 -98.828 31.072 1.00 49.77 338 ALA C O 1
ATOM 7977 N N . LEU C 1 339 ? 73.425 -96.518 31.281 1.00 56.05 339 LEU C N 1
ATOM 7978 C CA . LEU C 1 339 ? 74.037 -96.508 32.643 1.00 63.09 339 LEU C CA 1
ATOM 7979 C C . LEU C 1 339 ? 73.147 -97.349 33.590 1.00 74.72 339 LEU C C 1
ATOM 7980 O O . LEU C 1 339 ? 73.684 -98.311 34.191 1.00 69.90 339 LEU C O 1
ATOM 7985 N N . LEU C 1 340 ? 71.830 -97.075 33.644 1.00 80.73 340 LEU C N 1
ATOM 7986 C CA . LEU C 1 340 ? 70.799 -97.826 34.432 1.00 76.38 340 LEU C CA 1
ATOM 7987 C C . LEU C 1 340 ? 70.996 -99.354 34.301 1.00 71.80 340 LEU C C 1
ATOM 7988 O O . LEU C 1 340 ? 70.960 -100.048 35.341 1.00 63.57 340 LEU C O 1
ATOM 7993 N N . LYS C 1 341 ? 71.218 -99.873 33.085 1.00 68.72 341 LYS C N 1
ATOM 7994 C CA . LYS C 1 341 ? 71.409 -101.331 32.850 1.00 68.29 341 LYS C CA 1
ATOM 7995 C C . LYS C 1 341 ? 72.706 -101.788 33.522 1.00 69.07 341 LYS C C 1
ATOM 7996 O O . LYS C 1 341 ? 72.926 -103.008 33.562 1.00 62.64 341 LYS C O 1
ATOM 8002 N N . GLY C 1 342 ? 73.507 -100.842 34.037 1.00 73.98 342 GLY C N 1
ATOM 8003 C CA . GLY C 1 342 ? 74.725 -101.079 34.843 1.00 80.72 342 GLY C CA 1
ATOM 8004 C C . GLY C 1 342 ? 74.440 -101.491 36.289 1.00 89.07 342 GLY C C 1
ATOM 8005 O O . GLY C 1 342 ? 75.230 -102.323 36.831 1.00 77.81 342 GLY C O 1
ATOM 8006 N N . ILE C 1 343 ? 73.390 -100.932 36.919 1.00 93.62 343 ILE C N 1
ATOM 8007 C CA . ILE C 1 343 ? 73.029 -101.247 38.338 1.00 92.87 343 ILE C CA 1
ATOM 8008 C C . ILE C 1 343 ? 72.878 -102.774 38.427 1.00 89.74 343 ILE C C 1
ATOM 8009 O O . ILE C 1 343 ? 72.022 -103.327 37.698 1.00 81.93 343 ILE C O 1
ATOM 8014 N N . ASN C 1 344 ? 73.751 -103.418 39.217 1.00 93.90 344 ASN C N 1
ATOM 8015 C CA . ASN C 1 344 ? 73.762 -104.883 39.497 1.00 95.33 344 ASN C CA 1
ATOM 8016 C C . ASN C 1 344 ? 73.157 -105.150 40.891 1.00 98.37 344 ASN C C 1
ATOM 8017 O O . ASN C 1 344 ? 72.504 -106.202 41.060 1.00 105.62 344 ASN C O 1
ATOM 8022 N N . THR C 1 345 ? 73.379 -104.249 41.855 1.00 91.11 345 THR C N 1
ATOM 8023 C CA . THR C 1 345 ? 72.848 -104.316 43.245 1.00 92.43 345 THR C CA 1
ATOM 8024 C C . THR C 1 345 ? 72.470 -102.893 43.694 1.00 96.60 345 THR C C 1
ATOM 8025 O O . THR C 1 345 ? 73.216 -101.945 43.351 1.00 87.71 345 THR C O 1
ATOM 8029 N N . LEU C 1 346 ? 71.346 -102.747 44.412 1.00 103.06 346 LEU C N 1
ATOM 8030 C CA . LEU C 1 346 ? 70.834 -101.440 44.917 1.00 107.24 346 LEU C CA 1
ATOM 8031 C C . LEU C 1 346 ? 69.963 -101.641 46.176 1.00 119.71 346 LEU C C 1
ATOM 8032 O O . LEU C 1 346 ? 69.003 -102.439 46.100 1.00 128.98 346 LEU C O 1
ATOM 8037 N N . ASP C 1 347 ? 70.291 -100.935 47.276 1.00 121.68 347 ASP C N 1
ATOM 8038 C CA . ASP C 1 347 ? 69.557 -100.869 48.580 1.00 117.16 347 ASP C CA 1
ATOM 8039 C C . ASP C 1 347 ? 69.262 -102.262 49.152 1.00 113.08 347 ASP C C 1
ATOM 8040 O O . ASP C 1 347 ? 68.178 -102.419 49.755 1.00 110.68 347 ASP C O 1
ATOM 8045 N N . GLY C 1 348 ? 70.179 -103.221 48.984 1.00 100.86 348 GLY C N 1
ATOM 8046 C CA . GLY C 1 348 ? 70.042 -104.596 49.508 1.00 89.34 348 GLY C CA 1
ATOM 8047 C C . GLY C 1 348 ? 69.390 -105.567 48.528 1.00 91.37 348 GLY C C 1
ATOM 8048 O O . GLY C 1 348 ? 69.399 -106.780 48.825 1.00 92.34 348 GLY C O 1
ATOM 8049 N N . HIS C 1 349 ? 68.853 -105.084 47.400 1.00 92.61 349 HIS C N 1
ATOM 8050 C CA . HIS C 1 349 ? 68.187 -105.914 46.355 1.00 96.04 349 HIS C CA 1
ATOM 8051 C C . HIS C 1 349 ? 69.200 -106.223 45.242 1.00 95.46 349 HIS C C 1
ATOM 8052 O O . HIS C 1 349 ? 70.145 -105.421 45.081 1.00 96.17 349 HIS C O 1
ATOM 8059 N N . ILE C 1 350 ? 69.017 -107.348 44.532 1.00 94.56 350 ILE C N 1
ATOM 8060 C CA . ILE C 1 350 ? 69.793 -107.775 43.322 1.00 88.97 350 ILE C CA 1
ATOM 8061 C C . ILE C 1 350 ? 68.953 -107.450 42.087 1.00 91.01 350 ILE C C 1
ATOM 8062 O O . ILE C 1 350 ? 68.157 -108.306 41.668 1.00 96.82 350 ILE C O 1
ATOM 8067 N N . VAL C 1 351 ? 69.152 -106.269 41.511 1.00 97.93 351 VAL C N 1
ATOM 8068 C CA . VAL C 1 351 ? 68.187 -105.648 40.559 1.00 105.21 351 VAL C CA 1
ATOM 8069 C C . VAL C 1 351 ? 68.421 -106.177 39.132 1.00 107.25 351 VAL C C 1
ATOM 8070 O O . VAL C 1 351 ? 67.500 -106.021 38.299 1.00 118.03 351 VAL C O 1
ATOM 8074 N N . TYR C 1 352 ? 69.572 -106.809 38.864 1.00 101.83 352 TYR C N 1
ATOM 8075 C CA . TYR C 1 352 ? 69.915 -107.436 37.553 1.00 100.99 352 TYR C CA 1
ATOM 8076 C C . TYR C 1 352 ? 69.411 -108.891 37.568 1.00 101.23 352 TYR C C 1
ATOM 8077 O O . TYR C 1 352 ? 69.807 -109.662 38.472 1.00 106.45 352 TYR C O 1
ATOM 8086 N N . GLU C 1 353 ? 68.557 -109.244 36.597 1.00 102.23 353 GLU C N 1
ATOM 8087 C CA . GLU C 1 353 ? 67.690 -110.459 36.601 1.00 108.92 353 GLU C CA 1
ATOM 8088 C C . GLU C 1 353 ? 68.530 -111.745 36.509 1.00 108.61 353 GLU C C 1
ATOM 8089 O O . GLU C 1 353 ? 68.176 -112.735 37.184 1.00 110.60 353 GLU C O 1
ATOM 8095 N N . ALA C 1 354 ? 69.584 -111.748 35.694 1.00 97.60 354 ALA C N 1
ATOM 8096 C CA . ALA C 1 354 ? 70.390 -112.951 35.400 1.00 89.11 354 ALA C CA 1
ATOM 8097 C C . ALA C 1 354 ? 71.295 -113.307 36.599 1.00 94.79 354 ALA C C 1
ATOM 8098 O O . ALA C 1 354 ? 71.549 -114.524 36.770 1.00 103.60 354 ALA C O 1
ATOM 8100 N N . VAL C 1 355 ? 71.745 -112.327 37.412 1.00 95.35 355 VAL C N 1
ATOM 8101 C CA . VAL C 1 355 ? 72.666 -112.550 38.583 1.00 91.04 355 VAL C CA 1
ATOM 8102 C C . VAL C 1 355 ? 71.875 -113.110 39.776 1.00 111.15 355 VAL C C 1
ATOM 8103 O O . VAL C 1 355 ? 72.394 -114.053 40.415 1.00 128.88 355 VAL C O 1
ATOM 8107 N N . ALA C 1 356 ? 70.700 -112.546 40.096 1.00 119.61 356 ALA C N 1
ATOM 8108 C CA . ALA C 1 356 ? 69.754 -113.095 41.104 1.00 114.00 356 ALA C CA 1
ATOM 8109 C C . ALA C 1 356 ? 69.379 -114.523 40.700 1.00 108.52 356 ALA C C 1
ATOM 8110 O O . ALA C 1 356 ? 69.321 -115.389 41.592 1.00 108.09 356 ALA C O 1
ATOM 8112 N N . ALA C 1 357 ? 69.174 -114.739 39.394 1.00 106.45 357 ALA C N 1
ATOM 8113 C CA . ALA C 1 357 ? 68.730 -116.008 38.767 1.00 113.91 357 ALA C CA 1
ATOM 8114 C C . ALA C 1 357 ? 69.818 -117.093 38.862 1.00 118.38 357 ALA C C 1
ATOM 8115 O O . ALA C 1 357 ? 69.443 -118.281 38.826 1.00 121.69 357 ALA C O 1
ATOM 8117 N N . ALA C 1 358 ? 71.103 -116.724 38.974 1.00 115.80 358 ALA C N 1
ATOM 8118 C CA . ALA C 1 358 ? 72.253 -117.665 38.973 1.00 108.80 358 ALA C CA 1
ATOM 8119 C C . ALA C 1 358 ? 72.797 -117.905 40.396 1.00 106.21 358 ALA C C 1
ATOM 8120 O O . ALA C 1 358 ? 73.589 -118.855 40.545 1.00 100.50 358 ALA C O 1
ATOM 8122 N N . HIS C 1 359 ? 72.399 -117.105 41.399 1.00 104.72 359 HIS C N 1
ATOM 8123 C CA . HIS C 1 359 ? 72.750 -117.298 42.837 1.00 104.84 359 HIS C CA 1
ATOM 8124 C C . HIS C 1 359 ? 71.546 -117.771 43.657 1.00 113.32 359 HIS C C 1
ATOM 8125 O O . HIS C 1 359 ? 71.655 -117.715 44.899 1.00 115.37 359 HIS C O 1
ATOM 8132 N N . ASN C 1 360 ? 70.446 -118.189 43.017 1.00 115.90 360 ASN C N 1
ATOM 8133 C CA . ASN C 1 360 ? 69.238 -118.718 43.711 1.00 115.88 360 ASN C CA 1
ATOM 8134 C C . ASN C 1 360 ? 68.682 -117.618 44.636 1.00 113.20 360 ASN C C 1
ATOM 8135 O O . ASN C 1 360 ? 68.032 -117.978 45.637 1.00 110.25 360 ASN C O 1
ATOM 8140 N N . MET C 1 361 ? 68.913 -116.333 44.309 1.00 105.95 361 MET C N 1
ATOM 8141 C CA . MET C 1 361 ? 68.653 -115.166 45.206 1.00 106.23 361 MET C CA 1
ATOM 8142 C C . MET C 1 361 ? 67.499 -114.317 44.661 1.00 104.64 361 MET C C 1
ATOM 8143 O O . MET C 1 361 ? 67.168 -114.398 43.477 1.00 105.72 361 MET C O 1
ATOM 8148 N N . PRO C 1 362 ? 66.821 -113.510 45.519 1.00 97.59 362 PRO C N 1
ATOM 8149 C CA . PRO C 1 362 ? 65.700 -112.664 45.082 1.00 93.30 362 PRO C CA 1
ATOM 8150 C C . PRO C 1 362 ? 66.048 -111.657 43.967 1.00 97.44 362 PRO C C 1
ATOM 8151 O O . PRO C 1 362 ? 67.141 -111.108 44.035 1.00 96.59 362 PRO C O 1
ATOM 8155 N N . TYR C 1 363 ? 65.129 -111.431 43.006 1.00 98.01 363 TYR C N 1
ATOM 8156 C CA . TYR C 1 363 ? 65.221 -110.423 41.903 1.00 101.83 363 TYR C CA 1
ATOM 8157 C C . TYR C 1 363 ? 64.156 -109.317 42.040 1.00 98.11 363 TYR C C 1
ATOM 8158 O O . TYR C 1 363 ? 62.983 -109.588 41.739 1.00 94.99 363 TYR C O 1
ATOM 8167 N N . THR C 1 364 ? 64.558 -108.087 42.391 1.00 104.51 364 THR C N 1
ATOM 8168 C CA . THR C 1 364 ? 63.672 -106.888 42.491 1.00 111.98 364 THR C CA 1
ATOM 8169 C C . THR C 1 364 ? 63.916 -105.933 41.314 1.00 112.58 364 THR C C 1
ATOM 8170 O O . THR C 1 364 ? 64.958 -105.253 41.314 1.00 124.20 364 THR C O 1
ATOM 8174 N N . ASP C 1 365 ? 62.968 -105.849 40.379 1.00 101.21 365 ASP C N 1
ATOM 8175 C CA . ASP C 1 365 ? 63.013 -104.935 39.208 1.00 98.58 365 ASP C CA 1
ATOM 8176 C C . ASP C 1 365 ? 63.540 -103.560 39.642 1.00 96.00 365 ASP C C 1
ATOM 8177 O O . ASP C 1 365 ? 62.986 -103.002 40.603 1.00 96.35 365 ASP C O 1
ATOM 8182 N N . VAL C 1 366 ? 64.543 -103.035 38.924 1.00 99.00 366 VAL C N 1
ATOM 8183 C CA . VAL C 1 366 ? 65.378 -101.848 39.310 1.00 104.53 366 VAL C CA 1
ATOM 8184 C C . VAL C 1 366 ? 64.550 -100.555 39.248 1.00 109.55 366 VAL C C 1
ATOM 8185 O O . VAL C 1 366 ? 64.854 -99.624 40.034 1.00 100.69 366 VAL C O 1
ATOM 8189 N N . HIS C 1 367 ? 63.592 -100.473 38.318 1.00 113.58 367 HIS C N 1
ATOM 8190 C CA . HIS C 1 367 ? 62.807 -99.242 38.025 1.00 111.95 367 HIS C CA 1
ATOM 8191 C C . HIS C 1 367 ? 61.917 -98.890 39.228 1.00 118.40 367 HIS C C 1
ATOM 8192 O O . HIS C 1 367 ? 61.883 -97.695 39.599 1.00 113.70 367 HIS C O 1
ATOM 8199 N N . SER C 1 368 ? 61.247 -99.886 39.828 1.00 120.05 368 SER C N 1
ATOM 8200 C CA . SER C 1 368 ? 60.395 -99.725 41.039 1.00 111.77 368 SER C CA 1
ATOM 8201 C C . SER C 1 368 ? 61.207 -99.052 42.164 1.00 112.11 368 SER C C 1
ATOM 8202 O O . SER C 1 368 ? 60.652 -98.135 42.817 1.00 106.98 368 SER C O 1
ATOM 8205 N N . LEU C 1 369 ? 62.484 -99.434 42.333 1.00 103.34 369 LEU C N 1
ATOM 8206 C CA . LEU C 1 369 ? 63.389 -98.935 43.410 1.00 99.02 369 LEU C CA 1
ATOM 8207 C C . LEU C 1 369 ? 63.868 -97.503 43.126 1.00 95.49 369 LEU C C 1
ATOM 8208 O O . LEU C 1 369 ? 64.369 -96.887 44.074 1.00 89.82 369 LEU C O 1
ATOM 8213 N N . LEU C 1 370 ? 63.772 -97.006 41.886 1.00 94.88 370 LEU C N 1
ATOM 8214 C CA . LEU C 1 370 ? 64.288 -95.663 41.482 1.00 107.49 370 LEU C CA 1
ATOM 8215 C C . LEU C 1 370 ? 63.123 -94.652 41.394 1.00 119.12 370 LEU C C 1
ATOM 8216 O O . LEU C 1 370 ? 63.291 -93.530 41.914 1.00 115.87 370 LEU C O 1
ATOM 8221 N N . GLN C 1 371 ? 61.985 -95.038 40.791 1.00 122.94 371 GLN C N 1
ATOM 8222 C CA . GLN C 1 371 ? 60.867 -94.150 40.333 1.00 115.52 371 GLN C CA 1
ATOM 8223 C C . GLN C 1 371 ? 61.417 -93.070 39.390 1.00 109.11 371 GLN C C 1
ATOM 8224 O O . GLN C 1 371 ? 60.694 -92.496 38.570 1.00 90.14 371 GLN C O 1
#

Foldseek 3Di:
DEAFWEADDDPLQQATQAALVLLLLQVVLPYAYEYEQCSNVSLPGHPVSNVVSPYHYDPDSLVRLVTQEYGGADADDPVCLVSQAANRHYEYAHPLLVPVPSVQSCLVRQYQFFHLQQLADPVGDSLLCLLLLLLLLLVQVVVQQVLCCVVNLAPHAQQQHDVPGDHFAEEEEALPNSSVSNLVNSLVSNHAYEYEDQDPVSLVVSCVVQPPSYHYDYDDLVVVLVSLLRHLEYEFSDPAEQSAEPVSPLSHDARREYHYSCQVVPTNHPPCPAADDPVSQWDADNNYTYGRHHRSCSVNNNSSNCSNSVPVSVLVSLCRNPNLLVSCVVRVSSVSSGQGGRSAGAHVSSCVSNVHDHDPSVVVSD/DEAFWEADPPPLQQATQDALVLLLVQVVLPYAYEYEACSNVSLPGHPVSNVVSPYHYDPDSLVRLVGLEYEGAEADDPVCLVSQAANREYEYAHPLLVPVVSLQSCLVRQYQFFHLQQLADPVGDSQLCLLLLLLLLLLQVVVQQVLCCVVNLAPHAQQQHDPPGAHFEEEEEDLPSSSVSNLVNSLVSRHAYEYEDQDPVSLVVSCVVQPPSYHYDYDDLVVVLVRLLRHLEYEFSDDCGAQSQEPVSPLSHDARREYGYQCVVSPTNHPPCPDADDPVGAWDDDNNYTYRRHHSSVSVNNNSSNCSNSVPRSVLVSLCSNPNLLVSCVVRVSSVSRRQGGRSAGQNVSSCVSNVHDHDPSVVVSD/DEAFWEADPPPLQLATQDALVLLLVQVVLPYAYEYAACNNVSQPHHPVSNVVSPYHHDPDRLVRLVGQEYGGADAQDPVRLVSQAANRHYEYAHPLLPPPVSLQSCLVRQYQFFHQQQLADPVGDRLLCLLLLLLLLLLQVVVQQVLCCVVNQAPHAQQQHDVPDDHFAEEEEDQPSSSVSNLVNSLVSRHAYEYEDQDVVSLVVSCVVQPPSYHYDYDDLVVVLVSLLRHLEYEANDDPPPAQAAQNAEPVSPLSHDARREYEFQSVVSPGRHPPCPDEADPVGAWDDDNNYTYGHHDPSVSVNNNSSNCSNSVPVSVLVSLCSNPNVQRSCVVRVSSVSRRQGGRSARQNDSSCVSNVHDHDPSVVVRD

Solvent-accessible surface area: 45803 Å² total; per-residue (Å²): 51,93,0,0,0,2,79,2,72,70,137,119,16,60,7,0,1,0,7,4,5,7,0,39,36,0,48,139,48,61,16,66,2,44,0,22,40,89,5,0,53,37,2,47,7,54,34,72,62,0,96,185,8,36,7,83,39,17,114,113,24,87,62,0,2,69,4,79,0,0,1,2,0,44,36,3,46,74,110,5,48,168,35,10,79,90,50,0,9,0,0,0,10,1,89,2,56,92,25,90,67,7,0,81,17,0,27,137,70,106,0,1,0,0,0,1,17,17,0,50,70,118,124,36,47,59,17,0,62,26,3,19,38,40,12,7,0,90,18,0,0,103,6,0,25,71,11,0,83,138,124,78,46,0,56,44,59,121,6,19,13,84,136,92,90,222,123,2,79,2,5,0,2,8,0,37,56,12,0,7,14,0,0,40,51,0,30,67,80,16,10,68,8,29,0,0,21,139,78,20,94,62,19,50,81,0,36,64,47,14,25,158,105,15,79,40,47,10,14,31,35,51,12,3,24,64,14,0,119,106,2,19,0,0,0,0,14,31,208,69,68,98,52,0,50,60,140,15,0,145,48,11,70,100,8,0,0,1,0,4,34,14,12,92,128,38,0,0,0,88,5,14,100,124,77,22,91,115,133,102,28,30,19,92,59,67,30,0,2,0,12,0,7,28,63,7,6,20,46,43,22,103,78,0,0,69,22,1,8,38,15,2,8,60,25,0,41,52,0,7,85,97,24,49,110,37,0,0,73,87,29,98,8,0,14,97,0,2,2,0,1,71,21,72,4,8,64,115,59,6,2,75,58,25,145,43,111,95,30,60,16,107,76,55,7,164,50,102,0,0,0,2,76,2,68,66,142,113,15,59,7,0,0,0,7,4,4,6,0,43,34,0,49,138,47,62,14,73,2,43,0,24,43,92,4,0,54,36,2,48,6,54,33,54,60,0,92,174,9,37,8,82,42,17,115,118,25,91,61,0,3,66,6,78,0,0,1,2,0,39,36,3,48,78,118,6,48,187,46,8,83,88,49,1,9,0,0,0,8,1,75,2,51,95,28,84,68,5,0,85,10,0,30,121,70,95,0,3,0,0,0,1,19,14,0,48,68,116,123,38,46,49,17,0,57,26,4,19,35,39,12,8,0,91,16,0,0,102,6,0,24,70,12,0,76,144,120,74,45,1,52,41,62,122,5,21,14,84,137,91,93,227,121,2,82,2,4,0,2,7,0,39,54,9,0,7,13,0,0,42,53,0,32,68,81,17,10,72,7,29,0,0,22,140,76,20,90,58,17,51,79,0,36,65,46,13,28,157,107,15,77,40,46,12,15,33,32,53,9,3,23,78,10,0,129,103,2,19,0,0,0,0,10,37,179,222,9,70,93,51,0,44,71,140,15,0,148,47,11,73,98,7,0,0,2,0,4,37,9,11,94,92,31,0,0,1,89,7,20,90,127,80,13,80,92,126,107,32,34,23,89,61,63,34,0,1,0,10,0,4,23,60,5,8,15,47,44,22,106,80,0,0,65,21,0,8,37,16,2,9,59,26,0,43,48,0,8,86,93,26,61,109,37,0,1,69,91,28,100,9,0,16,91,0,3,1,0,5,79,22,65,4,9,56,128,55,4,3,69,53,22,143,38,110,114,29,66,18,100,73,48,3,167,51,100,0,0,0,2,77,7,74,88,116,114,16,54,7,1,2,0,6,3,5,5,0,34,36,0,45,140,49,65,16,66,4,42,0,21,48,96,5,0,47,38,2,47,5,51,36,61,62,0,90,180,7,41,5,79,40,22,110,107,27,86,52,0,5,59,3,82,0,0,1,1,0,36,70,3,45,80,113,5,44,183,49,7,79,95,33,0,8,0,0,0,11,2,98,2,59,100,22,93,64,7,0,112,14,0,31,127,70,83,0,3,0,0,0,2,19,16,0,48,76,119,128,34,50,48,18,0,61,26,2,18,41,38,11,9,0,95,15,0,0,87,6,0,27,70,17,0,79,145,121,95,43,1,54,42,59,121,6,20,14,82,137,92,91,220,121,0,82,1,3,0,2,8,0,35,53,13,0,6,11,0,0,43,50,0,34,66,81,16,10,71,8,23,0,0,20,139,77,21,93,55,18,52,78,0,37,66,47,16,28,159,106,16,78,40,47,11,17,34,31,55,11,4,23,82,7,0,127,97,2,20,0,0,0,0,13,28,112,80,112,73,50,161,10,36,96,51,0,43,63,142,19,0,137,49,11,73,103,8,0,0,1,0,1,18,6,11,98,48,39,0,0,1,91,2,15,82,129,89,9,69,85,126,105,34,42,23,94,60,70,33,0,2,2,8,0,3,42,55,4,9,10,47,45,22,107,81,0,0,64,23,1,7,37,16,2,8,62,23,0,42,53,0,7,78,94,30,50,104,43,0,0,76,94,26,89,8,0,10,90,0,1,4,0,1,64,28,71,4,6,62,108,68,5,1,80,61,16,153,46,108,97,39,65,22,103,71,52,2,168

InterPro domains:
  IPR007698 Alanine dehydrogenase/pyridine nucleotide transhydrogenase, NAD(H)-binding domain [PF01262] (140-352)
  IPR007698 Alanine dehydrogenase/pyridine nucleotide transhydrogenase, NAD(H)-binding domain [SM01002] (148-297)
  IPR007886 Alanine dehydrogenase/pyridine nucleotide transhydrogenase, N-terminal [PF05222] (4-136)
  IPR007886 Alanine dehydrogenase/pyridine nucleotide transhydrogenase, N-terminal [SM01003] (4-136)
  IPR008141 Alanine dehydrogenase [PIRSF000183] (1-370)
  IPR008141 Alanine dehydrogenase [TIGR00518] (1-371)
  IPR008141 Alanine dehydrogenase [cd05305] (1-359)
  IPR008142 Alanine dehydrogenase/NAD(P) transhydrogenase, conserved site-1 [PS00836] (4-30)
  IPR008143 Alanine dehydrogenase/pyridine nucleotide transhydrogenase, conserved site-2 [PS00837] (172-197)
  IPR036291 NAD(P)-binding domain superfamily [SSF51735] (136-303)

Secondary structure (DSSP, 8-state):
-EEEEPPP-STT----S--HHHHHHHHHTT-EEEEETTTTGGGT--HHHHHHTTPEEESSHHHHHTSSEEE-SSPPPGGGGGG--TT-EEEE---GGG-HHHHHHHHHTT-EEEEGGG---TTS--TTTHHHHHHHHHHHHHHHHHHTSGGGTS----TT-BTTBPPPEEEEE--SHHHHHHHHHHHHHT-EEEEEES-HHHHHHHHHHHGGGSEEEE--HHHHHHHHHH-SEEEE-------B-HHHHHTSPTT-EEEETTGGGT-SBTT--S-B-TTS-EEEETTEEEE-BS-GGGGSHHHHHHHHHHHHHHHHHHHHHHHHHHHHHH-HHHHTTEEEETTEE--HHHHHHHT--B--HHHHH-/-EEEEPPP-STT----S--HHHHHHHHHTT-EEEEETTTTGGGT--HHHHHHTTPEEESSHHHHHTSSEEE-SSPPPGGGGGG--TT-EEEE---GGG-HHHHHHHHHTT-EEEEGGG---TTS--TTTHHHHHHHHHHHHHHHHHHHSGGGTS----TT-BTTBPPPEEEEE--SHHHHHHHHHHHHTT-EEEEEES-HHHHHHHHHHHGGGSEEEE--HHHHHHHHHH-SEEEE--------B-HHHHHHSPTT-EEEETTGGGT-SBTT----B-TTS-EEEETTEEEE-BS-GGGGSHHHHHHHHHHHHHHHHHHHHHH-HHHHHHH-HHHHTTEEEETTEE--HHHHHHTT--B--HHHHH-/-EEEEPPP-STT----S--HHHHHHHHHTT-EEEEETTTTGGGT--HHHHHHTT-EEESSHHHHHTSSEEE-SSPPPHHHHTT--TT-EEEE---GGG-HHHHHHHHHTT-EEEEGGG---TTS--TTTHHHHHHHHHHHHHHHHHHHSGGGTS----TT--TTSPPPEEEEE--SHHHHHHHHHHHHHT-EEEEEES-HHHHHHHHHHHGGGSEEEE--HHHHHHHHHT-SEEEE----SSSPPP--B-HHHHHTSPTT-EEEEGGGGGT-SBTT--S-B-SSS-EEEETTEEEE-BS-GGGGSHHHHHHHHHHHHHHHHHHHHHHHHHHHHHH-HHHHTTEEEBTTBB-SHHHHHHTT--B--HHHHH-

Sequence (1104 aa):
MKIGIPKEIKNNENRVAITPAGVMTLVKAGHDVYVETEAGAGSGFSDSEYEKAGAVIVTKAEDAWAAEMVLKVKEPLAEEFRYFRPGLILFTYLHLAAAEALTKALVEQKVVGIAYETVQLANGSLPLLTPMSEVAGRMSVQVGAQFLEKPHGGKGILLGGVPGVRRGKVTIIGGGTAGTNAAKIAVGLGADVTILDINAERLRELDDLFGDQVTTLMSNSYHIAECVRESDLVVGAVLAPKLVTEEMVRSMTPGSVLVDVAIDQGGIFETTDRVTTHDDPTYVKHGVVHYAVANMPGAVPRTSTFALTNVTIPYALQIANKGYRAACLDNPALLKGINTLDGHIVYEAVAAAHNMPYTDVHSLLQMKIGIPKEIKNNENRVAITPAGVMTLVKAGHDVYVETEAGAGSGFSDSEYEKAGAVIVTKAEDAWAAEMVLKVKEPLAEEFRYFRPGLILFTYLHLAAAEALTKALVEQKVVGIAYETVQLANGSLPLLTPMSEVAGRMSVQVGAQFLEKPHGGKGILLGGVPGVRRGKVTIIGGGTAGTNAAKIAVGLGADVTILDINAERLRELDDLFGDQVTTLMSNSYHIAECVRESDLVVGAVLKAPKLVTEEMVRSMTPGSVLVDVAIDQGGIFETTDRVTTHDDPTYVKHGVVHYAVANMPGAVPRTSTFALTNVTIPYALQIANKGYRAACLDNPALLKGINTLDGHIVYEAVAAAHNMPYTDVHSLLQMKIGIPKEIKNNENRVAITPAGVMTLVKAGHDVYVETEAGAGSGFSDSEYEKAGAVIVTKAEDAWAAEMVLKVKEPLAEEFRYFRPGLILFTYLHLAAAEALTKALVEQKVVGIAYETVQLANGSLPLLTPMSEVAGRMSVQVGAQFLEKPHGGKGILLGGVPGVRRGKVTIIGGGTAGTNAAKIAVGLGADVTILDINAERLRELDDLFGDQVTTLMSNSYHIAECVRESDLVVGAVLIPGAKAPKLVTEEMVRSMTPGSVLVDVAIDQGGIFETTDRVTTHDDPTYVKHGVVHYAVANMPGAVPRTSTFALTNVTIPYALQIANKGYRAACLDNPALLKGINTLDGHIVYEAVAAAHNMPYTDVHSLLQ

Nearest PDB structures (foldseek):
  8hye-assembly1_C-2  TM=1.003E+00  e=4.395E-77  Geobacillus kaustophilus
  2eez-assembly1_F  TM=9.895E-01  e=9.198E-48  Thermus thermophilus HB8
  1pjb-assembly1_A  TM=9.886E-01  e=2.156E-47  Phormidium lapideum
  2vhy-assembly1_B  TM=9.662E-01  e=3.055E-40  Mycobacterium tuberculosis
  2vhy-assembly1_A  TM=9.822E-01  e=8.228E-39  Mycobacterium tuberculosis